Protein 6F9Q (pdb70)

B-factor: mean 19.31, std 7.28, range [10.48, 77.15]

Organism: Nepeta racemosa (NCBI:txid54731)

Secondary structure (DSSP, 8-state):
--TTTT-EEEEETTTSHHHHHHHHHHHHTT-SEEEEEES-HHHHHHHHHHH-TTTEEEEE--TT-HHHHHHHHHHHHHHHS---EEEE------SS---STT--HHHHHHHHIIIIIHHHHHHHHHHHHHHHHTS-EEEEEE--GGGSS--SS-HHHHHHHHHHHHHHHHHHHHHGGGTEEEEEEEE-----HHHHTTT--SHHHIIIIIGGGBS--SS---HHHHHHHHHHHHSGGGTT--S-EEEESS-BSS---/--TTTT-EEEEETTTSHHHHHHHHHHHHTT-SEEEEEES-HHHHHHHHHHH-TTTEEEEE--TT-HHHHHHHHHHHHHHHS---EEEE------SS---STT--HHHHHHHHIIIIIHHHHHHHHHHHHHHHHTS-EEEEEE--GGGSS--SS-HHHHHHHHHHHHHHHHHHHHHGGGTEEEEEEEE-----HHHHTTT--SHHHIIIIIGGGBS--SS---HHHHHHHHHHHHSGGGTT--S-EEEESS-BSS---/----TTTT-EEEEETTTSHHHHHHHHHHHHTT-SEEEEEES-HHHHHHHHHHH-TTTEEEEE--TT-HHHHHHHHHHHHHHHS---EEEE------SS---STT--HHHHHHHHIIIIIHHHHHHHHHHHHHHHHTS-EEEEEE--GGGSS--SS-HHHHHHHHHHHHHHHHHHHHHGGGTEEEEEEEE-----HHHHTTT--SHHHIIIIIGGGBS--SS---HHHHHHHHHHHHSGGGTT--S-EEEESS-BSSPPP-/--TTTT-EEEEETTTSHHHHHHHHHHHHTT-SEEEEEES-HHHHHHHHHHH-TTTEEEEE--TT-HHHHHHHHHHHHHHHS---EEEE------SS---STT--HHHHHHHHIIIIIHHHHHHHHHHHHHHHHTS-EEEEEE--GGGSS--SS-HHHHHHHHHHHHHHHHHHHHHGGGTEEEEEEEE-----HHHHTTT--SHHHIIIIIGGGBS--SS---HHHHHHHHHHHHSGGGTT--S-EEEESS-BSSPPP-

InterPro domains:
  IPR002347 Short-chain dehydrogenase/reductase SDR [PF13561] (23-260)
  IPR002347 Short-chain dehydrogenase/reductase SDR [PR00081] (16-33)
  IPR002347 Short-chain dehydrogenase/reductase SDR [PR00081] (89-100)
  IPR002347 Short-chain dehydrogenase/reductase SDR [PR00081] (139-155)
  IPR002347 Short-chain dehydrogenase/reductase SDR [PR00081] (165-184)
  IPR002347 Short-chain dehydrogenase/reductase SDR [PR00081] (186-203)
  IPR002347 Short-chain dehydrogenase/reductase SDR [PR00081] (224-244)
  IPR036291 NAD(P)-binding domain superfamily [SSF51735] (9-263)
  IPR057326 Ketoreductase domain [SM00822] (15-196)

Sequence (1032 aa):
KKKLEGKKVAIVTGGASGIGEATARLFVKYGARAVVIADIQSSELGRRSSVAEESIGKEERRCSSFVQQCDVADEEEQQVKSSMIEWTATTYGGLDVMFSNAGVLNSAAQTVVKKDLDLPLFDKVMRVNTRGAAVCVKQAARRKMVELGRGGSIICNAGSSAVRGAHGVTDYVMSKHAVIGLVRSASSMMQLGAHSIRVNSVSPMAVATPLTRRNQGISSTPDDVQKFLMPFISLKGVPPTAEEQVAEAAAFLGSDEAAFVTGHDLPVDGGVLCMPFKKKLEGKVAIVTGGASGIGEATARLFVKYGARRAVVIADIQSSEELGRRSSVAESSIGKERRCSFVQCDVADEEQVKSSMIEEWTATTYGGLDVMFSNAGVLNSSAAQTVVKDLDLPLFDKVMRRVNTRGAAVCVKQAARKMVELGRGGSIICNAGSSAVRGAHGVTDYVMSKHAVIGLVRSASSMMQLGAHSIRVNSVSPMAVATPLTRRNQGISSTPDDVQKKFLMPFISLKGVPPTAEEQVAEAAAFLGSDEAAFVTGHDLPVDGGVLCMPFMMKKKKLEGKVAIVTGGASGIGEATARLFVKKYGARAVVIADIQSSELGRRSVAESSIGKEERRCSFVQCDVADEEQVKSMIEWTATTYGGLDVMFSNAGVLNSAAQTVVKDLDLPLFDKVMRRVNTRGAAVCVKQAARKMVELGRGGSIICNAGSSAVRGAHGVTDYVMSKHAVIGLVRSASSMMQLGAHSIRVNSVVSPMAVATPLTRNQGISSTPDDVQKFLMPFISLKGVPPTAEQVAEAAAFLGSDDEAAFVTGHDLPVDGGVLCMPFLKKKLEGKKVAIVTGGASGIGEATARLFVKYGARRAVVIADIQSSELGRRSVAESIGKERCSFVQCDVADEEEQVKSSMIEWTATTYGGLDVMFSNAGVLNSAAQTVVKDLDLPLFDKKVMRRVNTRGAAVCVKQAARKMVELGRGGSIICNAGSSAVRGAHGVTDYVMSKHAVIGLVRSASSMMQLGAHSIRVNSVSPMAVATPLTRNQGISTPDDVQKFLMMPFISLKGVPPTAEQVAEAAAFLGSDEAAFVTGHDLPVDGGVLCMPFL

Nearest PDB structures (foldseek):
  6f9q-assembly1_B  TM=1.003E+00  e=5.902E-54  Nepeta racemosa
  7quj-assembly1_D  TM=9.931E-01  e=4.221E-42  Nepeta sibirica
  3ay6-assembly1_C  TM=9.241E-01  e=1.016E-21  Priestia megaterium
  8w0o-assembly1_G  TM=8.942E-01  e=2.083E-21  Bacillus subtilis
  3aus-assembly1_A  TM=8.914E-01  e=4.536E-21  Priestia megaterium

CATH classification: 3.40.50.720

Radius of gyration: 27.69 Å; Cα contacts (8 Å, |Δi|>4): 2899; chains: 4; bounding box: 65×61×74 Å

Foldseek 3Di:
DQFQAAAEEEQEVCLWFLNVLLLLVSVVSHHQAYEYEYQPQVSQQVSQVVSPVRHYYYAHAQLLDLVRLLVSVVCRCVVRVDYAEYELEDFAFALDQAAPVPHDVVVLVVRLSRLQSSLLSNLVSSLVRLLVSLPAHEYEYEAAPLLPAPDRTSRSNSVSSVNSLVVQLVSQVVRVVSLYAGEYEHEYQEAIPRCVSHPRHDLVSSVPFPVVQAQAPPDRDYSNLSSVVSSCRRGCVCSPDHSYYHYPYRHGNHGTD/DFFQAAAEEEQEVCLWFLNVLLQLVSVVSHYQAYEYEYQPVVSQQVSQVVSPVRHYYYAHAQLLDLVRLLVSLVCSCVVRPAYAEYELEDFAFALDFAAVVPHDVVVLVVRLSSLPSSLVSNLVSSLVRLLVVLPAHEYEYEAAPLLPAPDRTSRSNSVSSVNSLVVQLVSQVVRVVSLYAGEYEHEYQEAIPRCVSHPRHDLVSSVPFPCVQAQAPPDRDYSNLSSVVSSCRRGCVCSPPHSYYHYPYRHGNHGTD/DDALLLAAAEEEQEVCLWFLNVLLQLVNVVSHYQAYEYEYQPVVSQQVSQVVSPVRHYYYAHAQLLDLVRLLVSVVCSCVVRVAHAEYELEDFAFALDQAAVVPHDVVVLVVRLSRLPSSLVSNLVNSLVRLLVVLPAHEYEYEAAPLLPAPARTSRSNSVSSVNNLVVQLVSQVVRVVSLYAGEYEHEYQEAIPRCVSHPRHDLVSSVPFPVVQAQAPPDRDYSNLSSVVSSCRSGCVCSPDHSYYHYPYRHGNHYTHD/DQFQAAAEEEQEVCLWFLNVLLQLVSVVSHYQAYEYEYQPVVSQQVSCVVSPVRHYHYAHAQLLDLVRLLVSQVCSCVVRPAYAEYELEDFAFALDFAAVVPHDVVVLVVRLSRLPSSLLSNLVSSLVRLLVVLPAHEYEYEAAPLLPAPDRTSRSSSVSSVNNLVVQLVSQVVRVVSLYAGEYEHEYQEAIPRCVSHPRHDLVSSVPFPCVQAQAPPDRDYSNLSSVVSSCRRGCVCSPDHSYYHYPYRHGNHYTHD

Solvent-accessible surface area: 33499 Å² total; per-residue (Å²): 193,122,33,2,94,34,49,0,1,0,0,0,13,0,1,26,24,24,1,41,22,0,0,93,13,0,28,153,40,6,0,88,0,0,0,0,0,13,123,84,18,136,76,0,120,72,10,7,116,73,29,24,142,135,106,3,23,31,30,104,1,52,10,5,62,43,132,66,0,88,67,1,4,67,106,0,10,114,67,45,43,0,5,34,0,0,0,11,18,29,25,32,19,13,84,38,66,5,42,0,61,88,2,60,4,94,61,4,53,86,0,14,104,19,5,2,44,0,7,0,0,0,0,14,10,0,0,90,16,2,34,121,56,66,150,11,18,2,0,0,1,14,2,6,3,4,2,67,57,0,4,38,14,24,0,1,35,0,0,0,9,6,0,3,9,0,0,2,77,0,0,4,35,30,3,0,69,90,30,0,14,0,0,0,0,1,17,28,2,17,27,15,78,48,25,113,61,68,47,14,39,59,106,101,31,3,88,141,94,17,12,74,38,1,9,0,76,70,32,96,23,57,22,107,22,0,0,23,0,0,0,0,0,4,1,104,19,0,20,2,1,3,24,18,27,0,22,3,4,0,12,12,21,9,24,30,162,191,121,32,1,99,42,49,4,2,0,0,1,12,0,1,27,21,23,0,42,8,0,0,90,15,0,21,145,36,8,1,130,0,0,0,0,0,12,112,89,21,128,75,0,129,63,8,8,135,72,28,25,170,147,83,3,22,29,26,94,1,28,10,4,49,42,129,68,0,95,70,1,4,71,102,0,17,118,59,26,46,1,3,30,0,0,0,10,17,28,25,34,20,13,87,38,65,6,41,0,64,79,1,59,3,93,58,4,57,104,0,13,107,19,4,2,49,0,8,0,0,0,0,23,13,0,0,98,16,3,39,119,53,68,147,12,18,2,0,0,1,14,3,5,3,3,2,65,62,4,4,38,14,24,0,1,34,0,0,0,10,6,0,3,7,0,0,2,76,0,0,4,38,31,3,0,70,86,32,0,15,0,0,0,0,1,16,27,2,12,39,20,86,47,22,161,60,70,50,12,50,59,112,77,30,5,87,132,118,18,10,72,36,1,9,0,73,70,33,94,22,50,15,100,23,1,0,34,0,0,0,0,0,3,0,104,20,0,20,2,1,4,24,18,27,0,21,3,5,0,12,12,20,11,22,30,161,122,79,84,95,15,1,118,44,49,4,1,0,0,1,13,0,1,26,23,22,0,42,9,0,0,82,15,1,25,120,5,16,4,107,0,0,0,0,0,12,111,84,41,138,74,0,137,64,8,6,114,74,26,18,137,109,130,2,22,37,30,91,1,28,10,4,50,43,147,66,0,103,69,1,3,68,108,0,12,116,64,30,49,1,4,22,0,0,0,11,18,29,24,33,20,12,84,37,51,6,30,0,62,79,1,59,4,92,58,4,57,107,0,14,107,20,4,3,49,1,7,0,0,0,0,23,12,0,0,99,15,2,36,121,61,65,147,11,17,3,0,0,1,15,3,6,4,4,2,65,57,1,4,20,1,20,0,1,34,0,0,0,10,6,0,3,8,0,0,2,79,0,0,4,30,31,4,0,70,90,33,0,16,0,0,0,0,1,16,27,2,16,31,21,67,49,26,142,60,60,44,13,54,63,106,102,30,3,89,139,95,18,13,74,38,1,10,0,75,70,32,95,23,50,16,103,23,1,0,25,0,0,0,0,0,3,1,105,8,0,22,3,1,4,24,19,27,0,21,4,5,0,12,11,20,11,24,26,119,134,101,119,29,2,115,41,45,4,2,0,0,0,13,0,1,26,24,23,1,42,10,0,0,84,31,0,17,151,23,6,1,129,0,0,0,0,0,14,114,87,33,129,77,0,112,60,6,0,109,71,30,27,118,166,88,0,16,36,31,90,1,28,10,3,48,39,128,72,0,98,70,1,3,67,105,0,11,106,63,25,47,3,3,33,1,0,0,11,18,29,25,35,15,4,84,40,53,5,32,0,68,80,1,59,3,93,57,4,58,96,0,15,110,20,5,2,50,0,6,0,0,0,0,22,13,0,0,86,15,2,33,121,55,67,151,12,17,2,0,0,1,14,3,6,3,4,3,66,57,0,3,20,2,22,0,1,36,0,0,0,9,6,0,2,8,0,0,2,78,0,0,4,37,32,5,0,71,94,31,0,14,0,0,0,0,1,17,27,2,15,34,19,65,48,25,138,61,61,47,14,54,60,108,102,31,4,90,140,94,18,12,73,38,1,9,2,79,69,33,92,22,50,14,103,23,0,0,34,0,0,0,0,0,3,0,106,22,0,20,3,2,4,25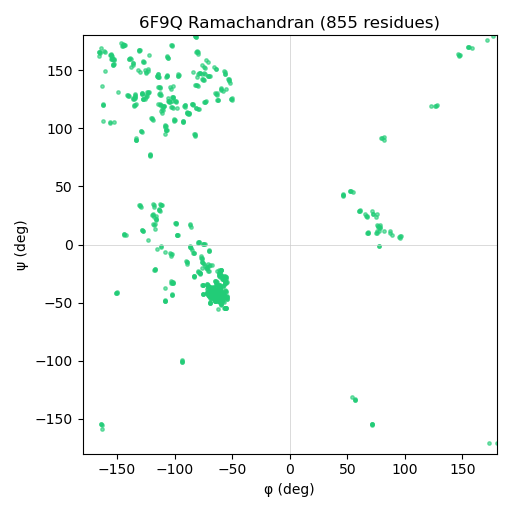,18,27,0,21,4,4,0,12,14,26,10,24,26,117,138

Structure (mmCIF, N/CA/C/O backbone):
data_6F9Q
#
_entry.id   6F9Q
#
_cell.length_a   63.921
_cell.length_b   107.750
_cell.length_c   69.361
_cell.angle_alpha   90.000
_cell.angle_beta   104.260
_cell.angle_gamma   90.000
#
_symmetry.space_group_name_H-M   'P 1 21 1'
#
loop_
_entity.id
_entity.type
_entity.pdbx_description
1 polymer '7S-cis-cis-nepetalactol cyclase'
2 non-polymer NICOTINAMIDE-ADENINE-DINUCLEOTIDE
3 non-polymer 'CHLORIDE ION'
4 water water
#
loop_
_atom_site.group_PDB
_atom_site.id
_atom_site.type_symbol
_atom_site.label_atom_id
_atom_site.label_alt_id
_atom_site.label_comp_id
_atom_site.label_asym_id
_atom_site.label_entity_id
_atom_site.label_seq_id
_atom_site.pdbx_PDB_ins_code
_atom_site.Cartn_x
_atom_site.Cartn_y
_atom_site.Cartn_z
_atom_site.occupancy
_atom_site.B_iso_or_equiv
_atom_site.auth_seq_id
_atom_site.auth_comp_id
_atom_site.auth_asym_id
_atom_site.auth_atom_id
_atom_site.pdbx_PDB_model_num
ATOM 1 N N . LYS A 1 11 ? 2.995 -21.564 15.035 1.00 41.30 9 LYS A N 1
ATOM 2 C CA . LYS A 1 11 ? 4.154 -20.894 14.376 1.00 37.86 9 LYS A CA 1
ATOM 3 C C . LYS A 1 11 ? 3.719 -19.800 13.439 1.00 33.38 9 LYS A C 1
ATOM 4 O O . LYS A 1 11 ? 2.931 -20.060 12.517 1.00 32.46 9 LYS A O 1
ATOM 8 N N . LYS A 1 12 ? 4.273 -18.602 13.609 1.00 31.17 10 LYS A N 1
ATOM 9 C CA . LYS A 1 12 ? 3.919 -17.449 12.779 1.00 27.96 10 LYS A CA 1
ATOM 10 C C . LYS A 1 12 ? 4.507 -17.579 11.389 1.00 25.32 10 LYS A C 1
ATOM 11 O O . LYS A 1 12 ? 5.550 -18.195 11.243 1.00 25.41 10 LYS A O 1
ATOM 17 N N . LYS A 1 13 ? 3.805 -17.066 10.385 1.00 23.45 11 LYS A N 1
ATOM 18 C CA . LYS A 1 13 ? 4.079 -17.527 9.015 1.00 22.46 11 LYS A CA 1
ATOM 19 C C . LYS A 1 13 ? 5.430 -17.063 8.459 1.00 21.63 11 LYS A C 1
ATOM 20 O O . LYS A 1 13 ? 5.885 -17.661 7.487 1.00 21.86 11 LYS A O 1
ATOM 26 N N . LEU A 1 14 ? 6.050 -16.020 9.051 1.00 21.34 12 LEU A N 1
ATOM 27 C CA . LEU A 1 14 ? 7.379 -15.572 8.597 1.00 21.10 12 LEU A CA 1
ATOM 28 C C . LEU A 1 14 ? 8.425 -15.747 9.710 1.00 22.16 12 LEU A C 1
ATOM 29 O O . LEU A 1 14 ? 9.471 -15.137 9.661 1.00 21.90 12 LEU A O 1
ATOM 34 N N . GLU A 1 15 ? 8.148 -16.624 10.654 1.00 23.91 13 GLU A N 1
ATOM 35 C CA . GLU A 1 15 ? 9.055 -16.837 11.782 1.00 26.41 13 GLU A CA 1
ATOM 36 C C . GLU A 1 15 ? 10.470 -17.088 11.312 1.00 27.01 13 GLU A C 1
ATOM 37 O O . GLU A 1 15 ? 10.715 -18.006 10.536 1.00 26.81 13 GLU A O 1
ATOM 43 N N . GLY A 1 16 ? 11.405 -16.283 11.820 1.00 14.53 14 GLY A N 1
ATOM 44 C CA . GLY A 1 16 ? 12.818 -16.463 11.535 1.00 15.58 14 GLY A CA 1
ATOM 45 C C . GLY A 1 16 ? 13.315 -16.006 10.179 1.00 15.90 14 GLY A C 1
ATOM 46 O O . GLY A 1 16 ? 14.485 -16.208 9.872 1.00 16.91 14 GLY A O 1
ATOM 47 N N A LYS A 1 17 ? 12.447 -15.445 9.352 0.50 15.41 15 LYS A N 1
ATOM 48 N N B LYS A 1 17 ? 12.447 -15.445 9.351 0.50 15.38 15 LYS A N 1
ATOM 49 C CA A LYS A 1 17 ? 12.824 -15.094 7.981 0.50 15.21 15 LYS A CA 1
ATOM 50 C CA B LYS A 1 17 ? 12.824 -15.096 7.981 0.50 15.15 15 LYS A CA 1
ATOM 51 C C A LYS A 1 17 ? 13.493 -13.719 7.940 0.50 14.63 15 LYS A C 1
ATOM 52 C C B LYS A 1 17 ? 13.493 -13.720 7.940 0.50 14.60 15 LYS A C 1
ATOM 53 O O A LYS A 1 17 ? 13.198 -12.829 8.756 0.50 14.56 15 LYS A O 1
ATOM 54 O O B LYS A 1 17 ? 13.198 -12.829 8.756 0.50 14.53 15 LYS A O 1
ATOM 65 N N . VAL A 1 18 ? 14.372 -13.563 6.957 1.00 14.16 16 VAL A N 1
ATOM 66 C CA . VAL A 1 18 ? 15.019 -12.273 6.667 1.00 13.60 16 VAL A CA 1
ATOM 67 C C . VAL A 1 18 ? 14.362 -11.720 5.411 1.00 12.81 16 VAL A C 1
ATOM 68 O O . VAL A 1 18 ? 14.328 -12.415 4.381 1.00 12.80 16 VAL A O 1
ATOM 72 N N . ALA A 1 19 ? 13.864 -10.494 5.491 1.00 12.57 17 ALA A N 1
ATOM 73 C CA . ALA A 1 19 ? 13.218 -9.840 4.339 1.00 12.36 17 ALA A CA 1
ATOM 74 C C . ALA A 1 19 ? 13.827 -8.497 4.010 1.00 12.52 17 ALA A C 1
ATOM 75 O O . ALA A 1 19 ? 14.317 -7.803 4.911 1.00 13.67 17 ALA A O 1
ATOM 77 N N . ILE A 1 20 ? 13.787 -8.126 2.736 1.00 12.20 18 ILE A N 1
ATOM 78 C CA . ILE A 1 20 ? 14.036 -6.752 2.298 1.00 12.09 18 ILE A CA 1
ATOM 79 C C . ILE A 1 20 ? 12.728 -6.211 1.730 1.00 12.04 18 ILE A C 1
ATOM 80 O O . ILE A 1 20 ? 12.047 -6.886 0.948 1.00 12.40 18 ILE A O 1
ATOM 85 N N . VAL A 1 21 ? 12.389 -4.979 2.099 1.00 12.01 19 VAL A N 1
ATOM 86 C CA . VAL A 1 21 ? 11.275 -4.258 1.500 1.00 11.84 19 VAL A CA 1
ATOM 87 C C . VAL A 1 21 ? 11.815 -2.994 0.870 1.00 11.95 19 VAL A C 1
ATOM 88 O O . VAL A 1 21 ? 12.184 -2.053 1.594 1.00 12.45 19 VAL A O 1
ATOM 92 N N . THR A 1 22 ? 11.851 -2.945 -0.454 1.00 12.03 20 THR A N 1
ATOM 93 C CA . THR A 1 22 ? 12.223 -1.698 -1.111 1.00 12.09 20 THR A CA 1
ATOM 94 C C . THR A 1 22 ? 11.019 -0.770 -1.086 1.00 12.14 20 THR A C 1
ATOM 95 O O . THR A 1 22 ? 9.880 -1.200 -1.089 1.00 12.63 20 THR A O 1
ATOM 99 N N . GLY A 1 23 ? 11.270 0.529 -0.995 1.00 12.02 21 GLY A N 1
ATOM 100 C CA . GLY A 1 23 ? 10.194 1.488 -0.823 1.00 12.64 21 GLY A CA 1
ATOM 101 C C . GLY A 1 23 ? 9.494 1.349 0.532 1.00 12.74 21 GLY A C 1
ATOM 102 O O . GLY A 1 23 ? 8.347 1.767 0.690 1.00 13.54 21 GLY A O 1
ATOM 103 N N . GLY A 1 24 ? 10.196 0.789 1.522 1.00 12.51 22 GLY A N 1
ATOM 104 C CA . GLY A 1 24 ? 9.603 0.542 2.828 1.00 12.93 22 GLY A CA 1
ATOM 105 C C . GLY A 1 24 ? 9.474 1.716 3.772 1.00 13.54 22 GLY A C 1
ATOM 106 O O . GLY A 1 24 ? 9.005 1.539 4.904 1.00 13.74 22 GLY A O 1
ATOM 107 N N . ALA A 1 25 ? 9.869 2.918 3.353 1.00 13.70 23 ALA A N 1
ATOM 108 C CA . ALA A 1 25 ? 9.768 4.093 4.230 1.00 14.61 23 ALA A CA 1
ATOM 109 C C . ALA A 1 25 ? 8.353 4.660 4.372 1.00 14.99 23 ALA A C 1
ATOM 110 O O . ALA A 1 25 ? 8.131 5.510 5.234 1.00 15.85 23 ALA A O 1
ATOM 112 N N . SER A 1 26 ? 7.428 4.207 3.516 1.00 14.44 24 SER A N 1
ATOM 113 C CA . SER A 1 26 ? 6.105 4.833 3.439 1.00 15.21 24 SER A CA 1
ATOM 114 C C . SER A 1 26 ? 5.079 3.822 2.929 1.00 14.54 24 SER A C 1
ATOM 115 O O . SER A 1 26 ? 5.447 2.779 2.358 1.00 13.60 24 SER A O 1
ATOM 118 N N . GLY A 1 27 ? 3.802 4.128 3.148 1.00 15.08 25 GLY A N 1
ATOM 119 C CA . GLY A 1 27 ? 2.709 3.463 2.429 1.00 14.84 25 GLY A CA 1
ATOM 120 C C . GLY A 1 27 ? 2.677 1.961 2.561 1.00 14.28 25 GLY A C 1
ATOM 121 O O . GLY A 1 27 ? 2.785 1.407 3.666 1.00 14.22 25 GLY A O 1
ATOM 122 N N . ILE A 1 28 ? 2.502 1.289 1.422 1.00 13.81 26 ILE A N 1
ATOM 123 C CA . ILE A 1 28 ? 2.349 -0.162 1.442 1.00 13.44 26 ILE A CA 1
ATOM 124 C C . ILE A 1 28 ? 3.628 -0.849 1.906 1.00 12.75 26 ILE A C 1
ATOM 125 O O . ILE A 1 28 ? 3.563 -1.833 2.650 1.00 12.99 26 ILE A O 1
ATOM 130 N N . GLY A 1 29 ? 4.787 -0.336 1.497 1.00 12.87 27 GLY A N 1
ATOM 131 C CA . GLY A 1 29 ? 6.054 -0.921 1.935 1.00 12.33 27 GLY A CA 1
ATOM 132 C C . GLY A 1 29 ? 6.238 -0.847 3.438 1.00 12.60 27 GLY A C 1
ATOM 133 O O . GLY A 1 29 ? 6.645 -1.847 4.070 1.00 12.24 27 GLY A O 1
ATOM 134 N N . GLU A 1 30 ? 5.928 0.308 4.033 1.00 13.06 28 GLU A N 1
ATOM 135 C CA . GLU A 1 30 ? 5.995 0.446 5.491 1.00 13.86 28 GLU A CA 1
ATOM 136 C C . GLU A 1 30 ? 5.050 -0.534 6.152 1.00 13.73 28 GLU A C 1
ATOM 137 O O . GLU A 1 30 ? 5.415 -1.234 7.110 1.00 13.85 28 GLU A O 1
ATOM 143 N N . ALA A 1 31 ? 3.815 -0.600 5.670 1.00 13.75 29 ALA A N 1
ATOM 144 C CA . ALA A 1 31 ? 2.844 -1.527 6.266 1.00 13.98 29 ALA A CA 1
ATOM 145 C C . ALA A 1 31 ? 3.299 -2.968 6.173 1.00 13.51 29 ALA A C 1
ATOM 146 O O . ALA A 1 31 ? 3.061 -3.771 7.085 1.00 13.57 29 ALA A O 1
ATOM 148 N N . THR A 1 32 ? 3.939 -3.300 5.071 1.00 13.07 30 THR A N 1
ATOM 149 C CA . THR A 1 32 ? 4.439 -4.648 4.856 1.00 12.62 30 THR A CA 1
ATOM 150 C C . THR A 1 32 ? 5.626 -4.966 5.775 1.00 12.69 30 THR A C 1
ATOM 151 O O . THR A 1 32 ? 5.662 -6.033 6.382 1.00 13.61 30 THR A O 1
ATOM 155 N N . ALA A 1 33 ? 6.574 -4.035 5.900 1.00 12.33 31 ALA A N 1
ATOM 156 C CA . ALA A 1 33 ? 7.670 -4.218 6.858 1.00 12.66 31 ALA A CA 1
ATOM 157 C C . ALA A 1 33 ? 7.128 -4.454 8.270 1.00 13.28 31 ALA A C 1
ATOM 158 O O . ALA A 1 33 ? 7.559 -5.370 8.964 1.00 13.60 31 ALA A O 1
ATOM 160 N N . ARG A 1 34 ? 6.147 -3.647 8.673 1.00 13.71 32 ARG A N 1
ATOM 161 C CA . ARG A 1 34 ? 5.549 -3.801 9.992 1.00 14.59 32 ARG A CA 1
ATOM 162 C C . ARG A 1 34 ? 4.875 -5.155 10.160 1.00 14.61 32 ARG A C 1
ATOM 163 O O . ARG A 1 34 ? 5.027 -5.821 11.183 1.00 14.95 32 ARG A O 1
ATOM 171 N N . LEU A 1 35 ? 4.111 -5.570 9.148 1.00 14.02 33 LEU A N 1
ATOM 172 C CA . LEU A 1 35 ? 3.394 -6.848 9.241 1.00 14.71 33 LEU A CA 1
ATOM 173 C C . LEU A 1 35 ? 4.340 -8.033 9.228 1.00 14.26 33 LEU A C 1
ATOM 174 O O . LEU A 1 35 ? 4.116 -9.012 9.928 1.00 14.60 33 LEU A O 1
ATOM 179 N N . PHE A 1 36 ? 5.409 -7.944 8.451 1.00 13.90 34 PHE A N 1
ATOM 180 C CA . PHE A 1 36 ? 6.417 -9.018 8.398 1.00 13.85 34 PHE A CA 1
ATOM 181 C C . PHE A 1 36 ? 7.008 -9.237 9.790 1.00 13.94 34 PHE A C 1
ATOM 182 O O . PHE A 1 36 ? 7.122 -10.378 10.214 1.00 13.94 34 PHE A O 1
ATOM 190 N N . VAL A 1 37 ? 7.314 -8.153 10.502 1.00 14.06 35 VAL A N 1
ATOM 191 C CA . VAL A 1 37 ? 7.801 -8.273 11.885 1.00 15.07 35 VAL A CA 1
ATOM 192 C C . VAL A 1 37 ? 6.734 -8.873 12.803 1.00 15.69 35 VAL A C 1
ATOM 193 O O . VAL A 1 37 ? 7.031 -9.737 13.623 1.00 16.09 35 VAL A O 1
ATOM 197 N N . LYS A 1 38 ? 5.487 -8.426 12.670 1.00 16.22 36 LYS A N 1
ATOM 198 C CA . LYS A 1 38 ? 4.388 -9.014 13.451 1.00 17.34 36 LYS A CA 1
ATOM 199 C C . LYS A 1 38 ? 4.250 -10.522 13.215 1.00 16.75 36 LYS A C 1
ATOM 200 O O . LYS A 1 38 ? 3.914 -11.274 14.137 1.00 17.10 36 LYS A O 1
ATOM 206 N N . TYR A 1 39 ? 4.505 -10.944 11.976 1.00 15.41 37 TYR A N 1
ATOM 207 C CA . TYR A 1 39 ? 4.453 -12.356 11.608 1.00 15.86 37 TYR A CA 1
ATOM 208 C C . TYR A 1 39 ? 5.764 -13.114 11.846 1.00 15.70 37 TYR A C 1
ATOM 209 O O . TYR A 1 39 ? 5.936 -14.234 11.339 1.00 16.37 37 TYR A O 1
ATOM 218 N N . GLY A 1 40 ? 6.657 -12.542 12.638 1.00 15.50 38 GLY A N 1
ATOM 219 C CA . GLY A 1 40 ? 7.799 -13.240 13.146 1.00 15.79 38 GLY A CA 1
ATOM 220 C C . GLY A 1 40 ? 9.105 -13.099 12.409 1.00 15.10 38 GLY A C 1
ATOM 221 O O . GLY A 1 40 ? 10.076 -13.759 12.766 1.00 14.98 38 GLY A O 1
ATOM 222 N N . ALA A 1 41 ? 9.164 -12.253 11.397 1.00 14.65 39 ALA A N 1
ATOM 223 C CA . ALA A 1 41 ? 10.430 -12.073 10.646 1.00 14.12 39 ALA A CA 1
ATOM 224 C C . ALA A 1 41 ? 11.562 -11.687 11.597 1.00 14.69 39 ALA A C 1
ATOM 225 O O . ALA A 1 41 ? 11.360 -10.849 12.453 1.00 15.38 39 ALA A O 1
ATOM 227 N N . ARG A 1 42 ? 12.725 -12.359 11.439 1.00 14.70 40 ARG A N 1
ATOM 228 C CA . ARG A 1 42 ? 13.825 -12.002 12.331 1.00 15.57 40 ARG A CA 1
ATOM 229 C C . ARG A 1 42 ? 14.522 -10.711 12.000 1.00 15.52 40 ARG A C 1
ATOM 230 O O . ARG A 1 42 ? 15.114 -10.090 12.886 1.00 16.46 40 ARG A O 1
ATOM 238 N N . ALA A 1 43 ? 14.386 -10.252 10.770 1.00 14.67 41 ALA A N 1
ATOM 239 C CA . ALA A 1 43 ? 15.011 -8.957 10.370 1.00 15.07 41 ALA A CA 1
ATOM 240 C C . ALA A 1 43 ? 14.314 -8.539 9.077 1.00 14.86 41 ALA A C 1
ATOM 241 O O . ALA A 1 43 ? 14.072 -9.352 8.182 1.00 14.21 41 ALA A O 1
ATOM 243 N N . VAL A 1 44 ? 13.977 -7.264 9.016 1.00 14.57 42 VAL A N 1
ATOM 244 C CA . VAL A 1 44 ? 13.458 -6.645 7.817 1.00 14.14 42 VAL A CA 1
ATOM 245 C C . VAL A 1 44 ? 14.327 -5.446 7.518 1.00 14.47 42 VAL A C 1
ATOM 246 O O . VAL A 1 44 ? 14.552 -4.612 8.392 1.00 14.37 42 VAL A O 1
ATOM 250 N N . VAL A 1 45 ? 14.854 -5.414 6.305 1.00 13.54 43 VAL A N 1
ATOM 251 C CA . VAL A 1 45 ? 15.662 -4.279 5.877 1.00 14.47 43 VAL A CA 1
ATOM 252 C C . VAL A 1 45 ? 14.793 -3.422 4.972 1.00 13.92 43 VAL A C 1
ATOM 253 O O . VAL A 1 45 ? 14.273 -3.895 3.952 1.00 14.28 43 VAL A O 1
ATOM 257 N N . ILE A 1 46 ? 14.651 -2.160 5.345 1.00 14.19 44 ILE A N 1
ATOM 258 C CA . ILE A 1 46 ? 13.946 -1.153 4.523 1.00 14.22 44 ILE A CA 1
ATOM 259 C C . ILE A 1 46 ? 14.991 -0.499 3.621 1.00 14.14 44 ILE A C 1
ATOM 260 O O . ILE A 1 46 ? 15.942 0.079 4.097 1.00 14.01 44 ILE A O 1
ATOM 265 N N . ALA A 1 47 ? 14.800 -0.606 2.322 1.00 12.96 45 ALA A N 1
ATOM 266 C CA . ALA A 1 47 ? 15.677 -0.011 1.308 1.00 13.51 45 ALA A CA 1
ATOM 267 C C . ALA A 1 47 ? 14.912 1.108 0.627 1.00 13.52 45 ALA A C 1
ATOM 268 O O . ALA A 1 47 ? 13.907 0.839 -0.021 1.00 14.09 45 ALA A O 1
ATOM 270 N N . ASP A 1 48 ? 15.364 2.347 0.737 1.00 13.19 46 ASP A N 1
ATOM 271 C CA . ASP A 1 48 ? 14.580 3.489 0.209 1.00 13.03 46 ASP A CA 1
ATOM 272 C C . ASP A 1 48 ? 15.507 4.649 -0.073 1.00 13.36 46 ASP A C 1
ATOM 273 O O . ASP A 1 48 ? 16.642 4.685 0.444 1.00 14.13 46 ASP A O 1
ATOM 278 N N . ILE A 1 49 ? 15.017 5.595 -0.867 1.00 13.44 47 ILE A N 1
ATOM 279 C CA . ILE A 1 49 ? 15.727 6.870 -1.059 1.00 13.98 47 ILE A CA 1
ATOM 280 C C . ILE A 1 49 ? 15.325 7.931 -0.059 1.00 14.78 47 ILE A C 1
ATOM 281 O O . ILE A 1 49 ? 16.030 8.912 0.094 1.00 15.50 47 ILE A O 1
ATOM 286 N N . GLN A 1 50 ? 14.227 7.728 0.670 1.00 15.09 48 GLN A N 1
ATOM 287 C CA . GLN A 1 50 ? 13.841 8.626 1.779 1.00 16.32 48 GLN A CA 1
ATOM 288 C C . GLN A 1 50 ? 14.576 8.165 3.048 1.00 16.80 48 GLN A C 1
ATOM 289 O O . GLN A 1 50 ? 14.070 7.361 3.808 1.00 16.31 48 GLN A O 1
ATOM 295 N N A SER A 1 51 ? 15.770 8.691 3.269 0.50 17.93 49 SER A N 1
ATOM 296 N N B SER A 1 51 ? 15.772 8.689 3.268 0.50 17.74 49 SER A N 1
ATOM 297 C CA A SER A 1 51 ? 16.669 8.239 4.294 0.50 18.86 49 SER A CA 1
ATOM 298 C CA B SER A 1 51 ? 16.666 8.231 4.300 0.50 18.52 49 SER A CA 1
ATOM 299 C C A SER A 1 51 ? 16.224 8.671 5.673 0.50 19.79 49 SER A C 1
ATOM 300 C C B SER A 1 51 ? 16.223 8.669 5.674 0.50 19.60 49 SER A C 1
ATOM 301 O O A SER A 1 51 ? 16.183 7.880 6.591 0.50 19.50 49 SER A O 1
ATOM 302 O O B SER A 1 51 ? 16.183 7.880 6.592 0.50 19.32 49 SER A O 1
ATOM 307 N N . GLU A 1 52 ? 15.889 9.939 5.833 1.00 20.73 50 GLU A N 1
ATOM 308 C CA . GLU A 1 52 ? 15.450 10.462 7.131 1.00 22.10 50 GLU A CA 1
ATOM 309 C C . GLU A 1 52 ? 14.180 9.718 7.581 1.00 21.59 50 GLU A C 1
ATOM 310 O O . GLU A 1 52 ? 14.077 9.196 8.751 1.00 22.00 50 GLU A O 1
ATOM 316 N N . LEU A 1 53 ? 13.225 9.605 6.654 1.00 20.47 51 LEU A N 1
ATOM 317 C CA . LEU A 1 53 ? 11.988 8.932 6.939 1.00 20.37 51 LEU A CA 1
ATOM 318 C C . LEU A 1 53 ? 12.205 7.442 7.192 1.00 19.91 51 LEU A C 1
ATOM 319 O O . LEU A 1 53 ? 11.652 6.895 8.127 1.00 20.70 51 LEU A O 1
ATOM 324 N N . GLY A 1 54 ? 12.987 6.776 6.355 1.00 18.65 52 GLY A N 1
ATOM 325 C CA . GLY A 1 54 ? 13.277 5.353 6.509 1.00 18.09 52 GLY A CA 1
ATOM 326 C C . GLY A 1 54 ? 13.932 5.034 7.833 1.00 18.67 52 GLY A C 1
ATOM 327 O O . GLY A 1 54 ? 13.547 4.035 8.439 1.00 17.95 52 GLY A O 1
ATOM 328 N N A ARG A 1 55 ? 14.888 5.841 8.280 0.50 19.67 53 ARG A N 1
ATOM 329 N N B ARG A 1 55 ? 14.887 5.841 8.283 0.50 19.63 53 ARG A N 1
ATOM 330 C CA A ARG A 1 55 ? 15.506 5.619 9.587 0.50 21.29 53 ARG A CA 1
ATOM 331 C CA B ARG A 1 55 ? 15.494 5.617 9.602 0.50 21.21 53 ARG A CA 1
ATOM 332 C C A ARG A 1 55 ? 14.486 5.729 10.704 0.50 22.06 53 ARG A C 1
ATOM 333 C C B ARG A 1 55 ? 14.479 5.728 10.707 0.50 22.27 53 ARG A C 1
ATOM 334 O O A ARG A 1 55 ? 14.477 4.920 11.652 0.50 21.97 53 ARG A O 1
ATOM 335 O O B ARG A 1 55 ? 14.474 4.921 11.655 0.50 22.19 53 ARG A O 1
ATOM 350 N N A SER A 1 56 ? 13.607 6.716 10.588 0.50 22.13 54 SER A N 1
ATOM 351 N N B SER A 1 56 ? 13.603 6.718 10.589 0.50 22.69 54 SER A N 1
ATOM 352 C CA A SER A 1 56 ? 12.602 6.912 11.613 0.50 23.01 54 SER A CA 1
ATOM 353 C CA B SER A 1 56 ? 12.592 6.921 11.614 0.50 23.84 54 SER A CA 1
ATOM 354 C C A SER A 1 56 ? 11.589 5.731 11.667 0.50 22.51 54 SER A C 1
ATOM 355 C C B SER A 1 56 ? 11.589 5.731 11.668 0.50 22.98 54 SER A C 1
ATOM 356 O O A SER A 1 56 ? 11.184 5.272 12.754 0.50 23.25 54 SER A O 1
ATOM 357 O O B SER A 1 56 ? 11.185 5.271 12.754 0.50 23.69 54 SER A O 1
ATOM 362 N N . VAL A 1 57 ? 11.212 5.215 10.508 1.00 21.50 55 VAL A N 1
ATOM 363 C CA . VAL A 1 57 ? 10.343 4.054 10.441 1.00 20.62 55 VAL A CA 1
ATOM 364 C C . VAL A 1 57 ? 11.020 2.823 11.034 1.00 20.20 55 VAL A C 1
ATOM 365 O O . VAL A 1 57 ? 10.416 2.095 11.814 1.00 20.06 55 VAL A O 1
ATOM 369 N N . ALA A 1 58 ? 12.280 2.585 10.688 1.00 19.28 56 ALA A N 1
ATOM 370 C CA . ALA A 1 58 ? 13.007 1.430 11.252 1.00 18.95 56 ALA A CA 1
ATOM 371 C C . ALA A 1 58 ? 13.087 1.521 12.774 1.00 20.29 56 ALA A C 1
ATOM 372 O O . ALA A 1 58 ? 12.888 0.511 13.463 1.00 20.25 56 ALA A O 1
ATOM 374 N N A GLU A 1 59 ? 13.348 2.715 13.302 0.50 21.50 57 GLU A N 1
ATOM 375 N N B GLU A 1 59 ? 13.346 2.714 13.305 0.50 21.75 57 GLU A N 1
ATOM 376 C CA A GLU A 1 59 ? 13.378 2.927 14.732 0.50 23.15 57 GLU A CA 1
ATOM 377 C CA B GLU A 1 59 ? 13.376 2.907 14.745 0.50 23.57 57 GLU A CA 1
ATOM 378 C C A GLU A 1 59 ? 12.023 2.635 15.382 0.50 23.64 57 GLU A C 1
ATOM 379 C C B GLU A 1 59 ? 12.022 2.634 15.385 0.50 23.90 57 GLU A C 1
ATOM 380 O O A GLU A 1 59 ? 11.960 2.050 16.463 0.50 24.10 57 GLU A O 1
ATOM 381 O O B GLU A 1 59 ? 11.958 2.050 16.464 0.50 24.33 57 GLU A O 1
ATOM 392 N N . SER A 1 60 ? 10.950 3.046 14.726 1.00 23.64 58 SER A N 1
ATOM 393 C CA . SER A 1 60 ? 9.581 2.818 15.218 1.00 24.63 58 SER A CA 1
ATOM 394 C C . SER A 1 60 ? 9.205 1.329 15.248 1.00 23.85 58 SER A C 1
ATOM 395 O O . SER A 1 60 ? 8.557 0.871 16.223 1.00 24.65 58 SER A O 1
ATOM 398 N N . ILE A 1 61 ? 9.634 0.575 14.241 1.00 22.29 59 ILE A N 1
ATOM 399 C CA . ILE A 1 61 ? 9.389 -0.864 14.186 1.00 22.69 59 ILE A CA 1
ATOM 400 C C . ILE A 1 61 ? 10.237 -1.565 15.246 1.00 23.20 59 ILE A C 1
ATOM 401 O O . ILE A 1 61 ? 9.766 -2.522 15.901 1.00 24.48 59 ILE A O 1
ATOM 406 N N . GLY A 1 62 ? 11.464 -1.086 15.436 1.00 22.88 60 GLY A N 1
ATOM 407 C CA . GLY A 1 62 ? 12.355 -1.618 16.477 1.00 23.74 60 GLY A CA 1
ATOM 408 C C . GLY A 1 62 ? 13.670 -1.967 15.845 1.00 23.34 60 GLY A C 1
ATOM 409 O O . GLY A 1 62 ? 13.705 -2.845 14.975 1.00 21.45 60 GLY A O 1
ATOM 410 N N . LYS A 1 63 ? 14.753 -1.347 16.307 1.00 25.22 61 LYS A N 1
ATOM 411 C CA . LYS A 1 63 ? 16.075 -1.574 15.712 1.00 26.42 61 LYS A CA 1
ATOM 412 C C . LYS A 1 63 ? 16.596 -3.010 15.825 1.00 26.02 61 LYS A C 1
ATOM 413 O O . LYS A 1 63 ? 17.452 -3.408 15.049 1.00 26.33 61 LYS A O 1
ATOM 419 N N A GLU A 1 64 ? 16.076 -3.781 16.783 0.50 26.29 62 GLU A N 1
ATOM 420 N N B GLU A 1 64 ? 16.076 -3.780 16.784 0.50 26.26 62 GLU A N 1
ATOM 421 C CA A GLU A 1 64 ? 16.469 -5.181 16.919 0.50 26.37 62 GLU A CA 1
ATOM 422 C CA B GLU A 1 64 ? 16.441 -5.189 16.923 0.50 26.30 62 GLU A CA 1
ATOM 423 C C A GLU A 1 64 ? 15.897 -6.048 15.801 0.50 24.39 62 GLU A C 1
ATOM 424 C C B GLU A 1 64 ? 15.903 -6.048 15.790 0.50 24.15 62 GLU A C 1
ATOM 425 O O A GLU A 1 64 ? 16.413 -7.131 15.549 0.50 25.14 62 GLU A O 1
ATOM 426 O O B GLU A 1 64 ? 16.428 -7.131 15.531 0.50 24.87 62 GLU A O 1
ATOM 437 N N A ARG A 1 65 ? 14.831 -5.583 15.148 0.50 22.85 63 ARG A N 1
ATOM 438 N N B ARG A 1 65 ? 14.831 -5.585 15.145 0.50 22.41 63 ARG A N 1
ATOM 439 C CA A ARG A 1 65 ? 14.216 -6.343 14.052 0.50 21.34 63 ARG A CA 1
ATOM 440 C CA B ARG A 1 65 ? 14.207 -6.344 14.055 0.50 20.75 63 ARG A CA 1
ATOM 441 C C A ARG A 1 65 ? 14.253 -5.645 12.701 0.50 19.59 63 ARG A C 1
ATOM 442 C C B ARG A 1 65 ? 14.254 -5.645 12.701 0.50 19.26 63 ARG A C 1
ATOM 443 O O A ARG A 1 65 ? 13.905 -6.269 11.733 0.50 18.51 63 ARG A O 1
ATOM 444 O O B ARG A 1 65 ? 13.908 -6.270 11.733 0.50 18.21 63 ARG A O 1
ATOM 459 N N . CYS A 1 66 ? 14.636 -4.366 12.636 1.00 18.98 64 CYS A N 1
ATOM 460 C CA . CYS A 1 66 ? 14.482 -3.601 11.403 1.00 18.02 64 CYS A CA 1
ATOM 461 C C . CYS A 1 66 ? 15.634 -2.615 11.236 1.00 17.99 64 CYS A C 1
ATOM 462 O O . CYS A 1 66 ? 16.017 -1.949 12.178 1.00 18.90 64 CYS A O 1
ATOM 465 N N A SER A 1 67 ? 16.187 -2.575 10.031 0.50 17.11 65 SER A N 1
ATOM 466 N N B SER A 1 67 ? 16.194 -2.576 10.034 0.50 17.24 65 SER A N 1
ATOM 467 C CA A SER A 1 67 ? 17.314 -1.713 9.699 0.50 17.37 65 SER A CA 1
ATOM 468 C CA B SER A 1 67 ? 17.312 -1.683 9.718 0.50 17.57 65 SER A CA 1
ATOM 469 C C A SER A 1 67 ? 16.969 -0.962 8.424 0.50 16.42 65 SER A C 1
ATOM 470 C C B SER A 1 67 ? 16.971 -0.960 8.425 0.50 16.54 65 SER A C 1
ATOM 471 O O A SER A 1 67 ? 16.220 -1.465 7.586 0.50 16.55 65 SER A O 1
ATOM 472 O O B SER A 1 67 ? 16.222 -1.466 7.586 0.50 16.66 65 SER A O 1
ATOM 477 N N . PHE A 1 68 ? 17.509 0.236 8.283 1.00 16.72 66 PHE A N 1
ATOM 478 C CA . PHE A 1 68 ? 17.339 1.022 7.083 1.00 15.67 66 PHE A CA 1
ATOM 479 C C . PHE A 1 68 ? 18.630 1.042 6.293 1.00 15.47 66 PHE A C 1
ATOM 480 O O . PHE A 1 68 ? 19.697 1.260 6.887 1.00 16.77 66 PHE A O 1
ATOM 488 N N . VAL A 1 69 ? 18.552 0.877 4.976 1.00 15.07 67 VAL A N 1
ATOM 489 C CA . VAL A 1 69 ? 19.685 1.094 4.068 1.00 15.69 67 VAL A CA 1
ATOM 490 C C . VAL A 1 69 ? 19.275 2.045 2.941 1.00 15.51 67 VAL A C 1
ATOM 491 O O . VAL A 1 69 ? 18.290 1.802 2.254 1.00 14.86 67 VAL A O 1
ATOM 495 N N A GLN A 1 70 ? 20.030 3.125 2.769 0.50 16.69 68 GLN A N 1
ATOM 496 N N B GLN A 1 70 ? 20.029 3.124 2.769 0.50 16.79 68 GLN A N 1
ATOM 497 C CA A GLN A 1 70 ? 19.813 4.053 1.665 0.50 17.50 68 GLN A CA 1
ATOM 498 C CA B GLN A 1 70 ? 19.812 4.049 1.663 0.50 17.68 68 GLN A CA 1
ATOM 499 C C A GLN A 1 70 ? 20.072 3.336 0.358 0.50 16.92 68 GLN A C 1
ATOM 500 C C B GLN A 1 70 ? 20.072 3.335 0.358 0.50 17.02 68 GLN A C 1
ATOM 501 O O A GLN A 1 70 ? 21.139 2.744 0.177 0.50 17.48 68 GLN A O 1
ATOM 502 O O B GLN A 1 70 ? 21.139 2.743 0.177 0.50 17.58 68 GLN A O 1
ATOM 513 N N . CYS A 1 71 ? 19.103 3.362 -0.550 1.00 16.23 69 CYS A N 1
ATOM 514 C CA . CYS A 1 71 ? 19.232 2.595 -1.789 1.00 15.86 69 CYS A CA 1
ATOM 515 C C . CYS A 1 71 ? 18.283 3.088 -2.864 1.00 15.40 69 CYS A 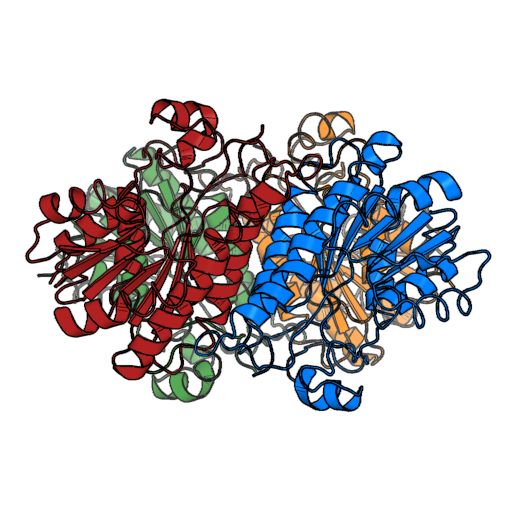C 1
ATOM 516 O O . CYS A 1 71 ? 17.087 3.108 -2.641 1.00 15.32 69 CYS A O 1
ATOM 519 N N . ASP A 1 72 ? 18.841 3.492 -4.010 1.00 14.94 70 ASP A N 1
ATOM 520 C CA . ASP A 1 72 ? 18.079 3.758 -5.240 1.00 14.66 70 ASP A CA 1
ATOM 521 C C . ASP A 1 72 ? 17.970 2.417 -5.974 1.00 13.91 70 ASP A C 1
ATOM 522 O O . ASP A 1 72 ? 18.965 1.868 -6.431 1.00 13.87 70 ASP A O 1
ATOM 527 N N . VAL A 1 73 ? 16.758 1.896 -6.074 1.00 13.41 71 VAL A N 1
ATOM 528 C CA . VAL A 1 73 ? 16.533 0.557 -6.652 1.00 13.54 71 VAL A CA 1
ATOM 529 C C . VAL A 1 73 ? 16.973 0.411 -8.106 1.00 14.00 71 VAL A C 1
ATOM 530 O O . VAL A 1 73 ? 17.225 -0.712 -8.546 1.00 14.19 71 VAL A O 1
ATOM 534 N N . ALA A 1 74 ? 17.081 1.508 -8.837 1.00 14.47 72 ALA A N 1
ATOM 535 C CA . ALA A 1 74 ? 17.517 1.452 -10.237 1.00 15.48 72 ALA A CA 1
ATOM 536 C C . ALA A 1 74 ? 19.026 1.454 -10.393 1.00 16.14 72 ALA A C 1
ATOM 537 O O . ALA A 1 74 ? 19.511 1.321 -11.518 1.00 17.25 72 ALA A O 1
ATOM 539 N N . ASP A 1 75 ? 19.771 1.610 -9.290 1.00 16.51 73 ASP A N 1
ATOM 540 C CA . ASP A 1 75 ? 21.235 1.667 -9.292 1.00 17.17 73 ASP A CA 1
ATOM 541 C C . ASP A 1 75 ? 21.739 0.301 -8.858 1.00 16.51 73 ASP A C 1
ATOM 542 O O . ASP A 1 75 ? 21.633 -0.076 -7.679 1.00 15.83 73 ASP A O 1
ATOM 547 N N . GLU A 1 76 ? 22.259 -0.462 -9.815 1.00 16.61 74 GLU A N 1
ATOM 548 C CA . GLU A 1 76 ? 22.594 -1.848 -9.548 1.00 16.85 74 GLU A CA 1
ATOM 549 C C . GLU A 1 76 ? 23.665 -1.998 -8.462 1.00 17.27 74 GLU A C 1
ATOM 550 O O . GLU A 1 76 ? 23.550 -2.900 -7.633 1.00 16.69 74 GLU A O 1
ATOM 556 N N A GLU A 1 77 ? 24.669 -1.120 -8.450 0.50 18.27 75 GLU A N 1
ATOM 557 N N B GLU A 1 77 ? 24.670 -1.121 -8.450 0.50 18.11 75 GLU A N 1
ATOM 558 C CA A GLU A 1 77 ? 25.713 -1.215 -7.435 0.50 19.41 75 GLU A CA 1
ATOM 559 C CA B GLU A 1 77 ? 25.712 -1.209 -7.433 0.50 19.12 75 GLU A CA 1
ATOM 560 C C A GLU A 1 77 ? 25.150 -0.966 -6.031 0.50 18.44 75 GLU A C 1
ATOM 561 C C B GLU A 1 77 ? 25.147 -0.964 -6.028 0.50 17.89 75 GLU A C 1
ATOM 562 O O A GLU A 1 77 ? 25.526 -1.648 -5.076 0.50 18.72 75 GLU A O 1
ATOM 563 O O B GLU A 1 77 ? 25.525 -1.648 -5.075 0.50 18.14 75 GLU A O 1
ATOM 574 N N A GLN A 1 78 ? 24.229 -0.021 -5.904 0.50 17.74 76 GLN A N 1
ATOM 575 N N B GLN A 1 78 ? 24.225 -0.016 -5.900 0.50 16.86 76 GLN A N 1
ATOM 576 C CA A GLN A 1 78 ? 23.634 0.232 -4.605 0.50 17.36 76 GLN A CA 1
ATOM 577 C CA B GLN A 1 78 ? 23.616 0.254 -4.596 0.50 16.23 76 GLN A CA 1
ATOM 578 C C A GLN A 1 78 ? 22.751 -0.903 -4.128 0.50 16.20 76 GLN A C 1
ATOM 579 C C B GLN A 1 78 ? 22.751 -0.902 -4.127 0.50 15.56 76 GLN A C 1
ATOM 580 O O A GLN A 1 78 ? 22.759 -1.249 -2.943 0.50 16.26 76 GLN A O 1
ATOM 581 O O B GLN A 1 78 ? 22.760 -1.250 -2.943 0.50 15.67 76 GLN A O 1
ATOM 592 N N . VAL A 1 79 ? 21.997 -1.503 -5.042 1.00 15.33 77 VAL A N 1
ATOM 593 C CA . VAL A 1 79 ? 21.155 -2.645 -4.695 1.00 14.54 77 VAL A CA 1
ATOM 594 C C . VAL A 1 79 ? 22.013 -3.849 -4.324 1.00 14.91 77 VAL A C 1
ATOM 595 O O . VAL A 1 79 ? 21.725 -4.517 -3.305 1.00 14.49 77 VAL A O 1
ATOM 599 N N . LYS A 1 80 ? 23.053 -4.123 -5.102 1.00 15.58 78 LYS A N 1
ATOM 600 C CA . LYS A 1 80 ? 23.962 -5.229 -4.775 1.00 16.54 78 LYS A CA 1
ATOM 601 C C . LYS A 1 80 ? 24.556 -5.043 -3.394 1.00 16.59 78 LYS A C 1
ATOM 602 O O . LYS A 1 80 ? 24.583 -5.994 -2.603 1.00 16.25 78 LYS A O 1
ATOM 608 N N A SER A 1 81 ? 25.021 -3.831 -3.091 0.50 16.40 79 SER A N 1
ATOM 609 N N B SER A 1 81 ? 25.020 -3.833 -3.090 0.50 16.62 79 SER A N 1
ATOM 610 C CA A SER A 1 81 ? 25.627 -3.526 -1.794 0.50 16.98 79 SER A CA 1
ATOM 611 C CA B SER A 1 81 ? 25.623 -3.531 -1.791 0.50 17.35 79 SER A CA 1
ATOM 612 C C A SER A 1 81 ? 24.636 -3.732 -0.651 0.50 16.13 79 SER A C 1
ATOM 613 C C B SER A 1 81 ? 24.635 -3.732 -0.650 0.50 16.34 79 SER A C 1
ATOM 614 O O A SER A 1 81 ? 24.984 -4.292 0.392 0.50 16.58 79 SER A O 1
ATOM 615 O O B SER A 1 81 ? 24.984 -4.292 0.392 0.50 16.78 79 SER A O 1
ATOM 620 N N . MET A 1 82 ? 23.413 -3.280 -0.852 1.00 15.39 80 MET A N 1
ATOM 621 C CA . MET A 1 82 ? 22.362 -3.412 0.162 1.00 14.79 80 MET A CA 1
ATOM 622 C C . MET A 1 82 ? 22.008 -4.885 0.436 1.00 14.60 80 MET A C 1
ATOM 623 O O . MET A 1 82 ? 21.844 -5.298 1.590 1.00 13.99 80 MET A O 1
ATOM 628 N N . ILE A 1 83 ? 21.932 -5.680 -0.633 1.00 14.49 81 ILE A N 1
ATOM 629 C CA . ILE A 1 83 ? 21.664 -7.117 -0.475 1.00 14.90 81 ILE A CA 1
ATOM 630 C C . ILE A 1 83 ? 22.821 -7.835 0.178 1.00 16.07 81 ILE A C 1
ATOM 631 O O . ILE A 1 83 ? 22.590 -8.700 1.055 1.00 16.03 81 ILE A O 1
ATOM 636 N N . GLU A 1 84 ? 24.052 -7.500 -0.207 1.00 17.11 82 GLU A N 1
ATOM 637 C CA . GLU A 1 84 ? 25.226 -8.113 0.419 1.00 18.90 82 GLU A CA 1
ATOM 638 C C . GLU A 1 84 ? 25.251 -7.787 1.892 1.00 18.36 82 GLU A C 1
ATOM 639 O O . GLU A 1 84 ? 25.505 -8.670 2.711 1.00 18.81 82 GLU A O 1
ATOM 645 N N . TRP A 1 85 ? 24.969 -6.532 2.240 1.00 17.34 83 TRP A N 1
ATOM 646 C CA . TRP A 1 85 ? 24.966 -6.120 3.664 1.00 17.32 83 TRP A CA 1
ATOM 647 C C . TRP A 1 85 ? 23.899 -6.895 4.413 1.00 16.47 83 TRP A C 1
ATOM 648 O O . TRP A 1 85 ? 24.163 -7.365 5.521 1.00 16.99 83 TRP A O 1
ATOM 659 N N . THR A 1 86 ? 22.715 -7.046 3.818 1.00 15.65 84 THR A N 1
ATOM 660 C CA . THR A 1 86 ? 21.628 -7.757 4.470 1.00 15.38 84 THR A CA 1
ATOM 661 C C . THR A 1 86 ? 22.009 -9.190 4.784 1.00 16.25 84 THR A C 1
ATOM 662 O O . THR A 1 86 ? 21.876 -9.686 5.909 1.00 15.81 84 THR A O 1
ATOM 666 N N . ALA A 1 87 ? 22.485 -9.884 3.743 1.00 16.60 85 ALA A N 1
ATOM 667 C CA . ALA A 1 87 ? 22.817 -11.295 3.882 1.00 17.69 85 ALA A CA 1
ATOM 668 C C . ALA A 1 87 ? 23.993 -11.524 4.813 1.00 18.87 85 ALA A C 1
ATOM 669 O O . ALA A 1 87 ? 24.012 -12.496 5.562 1.00 19.89 85 ALA A O 1
ATOM 671 N N . THR A 1 88 ? 24.982 -10.635 4.796 1.00 19.88 86 THR A N 1
ATOM 672 C CA . THR A 1 88 ? 26.147 -10.762 5.690 1.00 21.65 86 THR A CA 1
ATOM 673 C C . THR A 1 88 ? 25.762 -10.452 7.117 1.00 21.20 86 THR A C 1
ATOM 674 O O . THR A 1 88 ? 26.225 -11.163 8.034 1.00 22.99 86 THR A O 1
ATOM 678 N N . THR A 1 89 ? 24.977 -9.416 7.323 1.00 19.58 87 THR A N 1
ATOM 679 C CA . THR A 1 89 ? 24.589 -8.995 8.674 1.00 19.90 87 THR A CA 1
ATOM 680 C C . THR A 1 89 ? 23.661 -10.008 9.347 1.00 19.42 87 THR A C 1
ATOM 681 O O . THR A 1 89 ? 23.845 -10.291 10.541 1.00 20.01 87 THR A O 1
ATOM 685 N N . TYR A 1 90 ? 22.713 -10.559 8.598 1.00 18.81 88 TYR A N 1
ATOM 686 C CA . TYR A 1 90 ? 21.692 -11.407 9.170 1.00 18.91 88 TYR A CA 1
ATOM 687 C C . TYR A 1 90 ? 21.794 -12.889 8.850 1.00 19.34 88 TYR A C 1
ATOM 688 O O . TYR A 1 90 ? 21.056 -13.682 9.391 1.00 20.08 88 TYR A O 1
ATOM 697 N N . GLY A 1 91 ? 22.736 -13.267 7.972 1.00 19.46 89 GLY A N 1
ATOM 698 C CA . GLY A 1 91 ? 22.994 -14.647 7.647 1.00 19.91 89 GLY A CA 1
ATOM 699 C C . GLY A 1 91 ? 21.971 -15.302 6.729 1.00 19.12 89 GLY A C 1
ATOM 700 O O . GLY A 1 91 ? 21.674 -16.502 6.883 1.00 19.76 89 GLY A O 1
ATOM 701 N N . GLY A 1 92 ? 21.309 -14.506 5.911 1.00 18.04 90 GLY A N 1
ATOM 702 C CA . GLY A 1 92 ? 20.302 -15.053 5.009 1.00 17.64 90 GLY A CA 1
ATOM 703 C C . GLY A 1 92 ? 19.524 -13.983 4.309 1.00 16.59 90 GLY A C 1
ATOM 704 O O . GLY A 1 92 ? 19.713 -12.781 4.548 1.00 16.23 90 GLY A O 1
ATOM 705 N N . LEU A 1 93 ? 18.657 -14.441 3.417 1.00 16.05 91 LEU A N 1
ATOM 706 C CA . LEU A 1 93 ? 17.725 -13.569 2.693 1.00 15.67 91 LEU A CA 1
ATOM 707 C C . LEU A 1 93 ? 16.638 -14.460 2.142 1.00 15.55 91 LEU A C 1
ATOM 708 O O . LEU A 1 93 ? 16.862 -15.221 1.174 1.00 17.03 91 LEU A O 1
ATOM 713 N N . ASP A 1 94 ? 15.461 -14.397 2.749 1.00 14.85 92 ASP A N 1
ATOM 714 C CA . ASP A 1 94 ? 14.370 -15.308 2.421 1.00 14.93 92 ASP A CA 1
ATOM 715 C C . ASP A 1 94 ? 13.300 -14.692 1.538 1.00 14.20 92 ASP A C 1
ATOM 716 O O . ASP A 1 94 ? 12.684 -15.405 0.730 1.00 14.21 92 ASP A O 1
ATOM 721 N N . VAL A 1 95 ? 13.056 -13.392 1.714 1.00 13.26 93 VAL A N 1
ATOM 722 C CA . VAL A 1 95 ? 12.008 -12.671 0.987 1.00 13.34 93 VAL A CA 1
ATOM 723 C C . VAL A 1 95 ? 12.548 -11.340 0.475 1.00 12.74 93 VAL A C 1
ATOM 724 O O . VAL A 1 95 ? 13.106 -10.583 1.244 1.00 13.16 93 VAL A O 1
ATOM 728 N N . MET A 1 96 ? 12.352 -11.057 -0.806 1.00 13.29 94 MET A N 1
ATOM 729 C CA . MET A 1 96 ? 12.589 -9.717 -1.376 1.00 13.48 94 MET A CA 1
ATOM 730 C C . MET A 1 96 ? 11.237 -9.198 -1.820 1.00 13.07 94 MET A C 1
ATOM 731 O O . MET A 1 96 ? 10.582 -9.818 -2.668 1.00 13.32 94 MET A O 1
ATOM 736 N N . PHE A 1 97 ? 10.819 -8.062 -1.264 1.00 12.86 95 PHE A N 1
ATOM 737 C CA . PHE A 1 97 ? 9.629 -7.359 -1.744 1.00 12.62 95 PHE A CA 1
ATOM 738 C C . PHE A 1 97 ? 10.099 -6.103 -2.480 1.00 12.43 95 PHE A C 1
ATOM 739 O O . PHE A 1 97 ? 10.438 -5.101 -1.856 1.00 12.97 95 PHE A O 1
ATOM 747 N N . SER A 1 98 ? 10.146 -6.204 -3.797 1.00 11.84 96 SER A N 1
ATOM 748 C CA . SER A 1 98 ? 10.513 -5.098 -4.676 1.00 12.42 96 SER A CA 1
ATOM 749 C C . SER A 1 98 ? 9.251 -4.267 -4.857 1.00 12.27 96 SER A C 1
ATOM 750 O O . SER A 1 98 ? 8.396 -4.574 -5.679 1.00 13.09 96 SER A O 1
ATOM 753 N N . ASN A 1 99 ? 9.130 -3.242 -4.032 1.00 12.53 97 ASN A N 1
ATOM 754 C CA . ASN A 1 99 ? 7.899 -2.463 -3.857 1.00 12.65 97 ASN A CA 1
ATOM 755 C C . ASN A 1 99 ? 8.039 -0.998 -4.267 1.00 12.88 97 ASN A C 1
ATOM 756 O O . ASN A 1 99 ? 7.031 -0.349 -4.559 1.00 13.25 97 ASN A O 1
ATOM 761 N N . ALA A 1 100 ? 9.255 -0.462 -4.310 1.00 13.00 98 ALA A N 1
ATOM 762 C CA . ALA A 1 100 ? 9.447 0.939 -4.693 1.00 13.37 98 ALA A CA 1
ATOM 763 C C . ALA A 1 100 ? 8.779 1.235 -6.027 1.00 13.10 98 ALA A C 1
ATOM 764 O O . ALA A 1 100 ? 8.759 0.412 -6.938 1.00 13.36 98 ALA A O 1
ATOM 766 N N . GLY A 1 101 ? 8.207 2.421 -6.116 1.00 13.48 99 GLY A N 1
ATOM 767 C CA . GLY A 1 101 ? 7.665 2.892 -7.392 1.00 13.55 99 GLY A CA 1
AT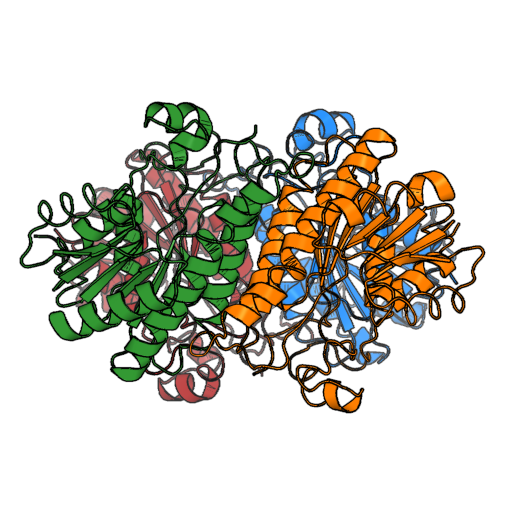OM 768 C C . GLY A 1 101 ? 7.421 4.365 -7.353 1.00 14.46 99 GLY A C 1
ATOM 769 O O . GLY A 1 101 ? 7.486 5.000 -6.297 1.00 14.80 99 GLY A O 1
ATOM 770 N N . VAL A 1 102 ? 7.152 4.912 -8.527 1.00 14.53 100 VAL A N 1
ATOM 771 C CA . VAL A 1 102 ? 6.844 6.334 -8.689 1.00 15.52 100 VAL A CA 1
ATOM 772 C C . VAL A 1 102 ? 5.684 6.494 -9.660 1.00 14.95 100 VAL A C 1
ATOM 773 O O . VAL A 1 102 ? 5.446 5.640 -10.526 1.00 14.39 100 VAL A O 1
ATOM 777 N N . LEU A 1 103 ? 4.968 7.592 -9.470 1.00 15.88 101 LEU A N 1
ATOM 778 C CA . LEU A 1 103 ? 3.843 7.993 -10.324 1.00 16.10 101 LEU A CA 1
ATOM 779 C C . LEU A 1 103 ? 3.948 9.488 -10.486 1.00 16.82 101 LEU A C 1
ATOM 780 O O . LEU A 1 103 ? 4.064 10.225 -9.513 1.00 16.93 101 LEU A O 1
ATOM 785 N N . ASN A 1 104 ? 3.934 9.955 -11.729 1.00 16.31 102 ASN A N 1
ATOM 786 C CA . ASN A 1 104 ? 4.065 11.386 -11.996 1.00 17.30 102 ASN A CA 1
ATOM 787 C C . ASN A 1 104 ? 2.760 12.120 -11.689 1.00 17.96 102 ASN A C 1
ATOM 788 O O . ASN A 1 104 ? 1.668 11.531 -11.727 1.00 16.99 102 ASN A O 1
ATOM 793 N N . SER A 1 105 ? 2.874 13.402 -11.378 1.00 19.45 103 SER A N 1
ATOM 794 C CA . SER A 1 105 ? 1.685 14.250 -11.206 1.00 20.71 103 SER A CA 1
ATOM 795 C C . SER A 1 105 ? 1.075 14.689 -12.529 1.00 20.79 103 SER A C 1
ATOM 796 O O . SER A 1 105 ? -0.108 14.982 -12.593 1.00 22.05 103 SER A O 1
ATOM 799 N N . ALA A 1 106 ? 1.868 14.730 -13.594 1.00 20.35 104 ALA A N 1
ATOM 800 C CA . ALA A 1 106 ? 1.360 15.043 -14.940 1.00 20.65 104 ALA A CA 1
ATOM 801 C C . ALA A 1 106 ? 0.386 13.956 -15.391 1.00 19.99 104 ALA A C 1
ATOM 802 O O . ALA A 1 106 ? 0.507 12.800 -14.981 1.00 20.10 104 ALA A O 1
ATOM 804 N N . ALA A 1 107 ? -0.577 14.324 -16.229 1.00 19.36 105 ALA A N 1
ATOM 805 C CA . ALA A 1 107 ? -1.640 13.375 -16.611 1.00 19.20 105 ALA A CA 1
ATOM 806 C C . ALA A 1 107 ? -1.102 12.156 -17.373 1.00 18.01 105 ALA A C 1
ATOM 807 O O . ALA A 1 107 ? -1.624 11.059 -17.240 1.00 18.04 105 ALA A O 1
ATOM 809 N N . GLN A 1 108 ? -0.073 12.383 -18.180 1.00 17.01 106 GLN A N 1
ATOM 810 C CA . GLN A 1 108 ? 0.562 11.326 -18.977 1.00 16.29 106 GLN A CA 1
ATOM 811 C C . GLN A 1 108 ? -0.414 10.562 -19.867 1.00 16.29 106 GLN A C 1
ATOM 812 O O . GLN A 1 108 ? -0.343 9.338 -19.982 1.00 15.46 106 GLN A O 1
ATOM 818 N N . THR A 1 109 ? -1.276 11.307 -20.545 1.00 16.88 107 THR A N 1
ATOM 819 C CA . THR A 1 109 ? -1.985 10.755 -21.703 1.00 17.27 107 THR A CA 1
ATOM 820 C C . THR A 1 109 ? -0.952 10.457 -22.788 1.00 17.54 107 THR A C 1
ATOM 821 O O . THR A 1 109 ? 0.122 11.088 -22.820 1.00 17.55 107 THR A O 1
ATOM 825 N N A VAL A 1 110 ? -1.244 9.515 -23.681 0.50 17.54 108 VAL A N 1
ATOM 826 N N B VAL A 1 110 ? -1.266 9.514 -23.675 0.50 17.81 108 VAL A N 1
ATOM 827 C CA A VAL A 1 110 ? -0.243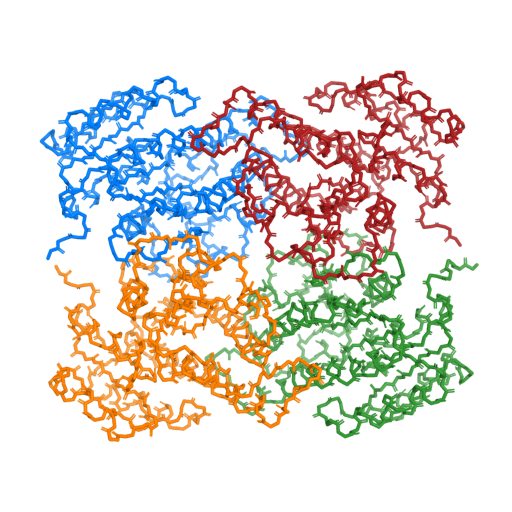 9.211 -24.711 0.50 17.74 108 VAL A CA 1
ATOM 828 C CA B VAL A 1 110 ? -0.361 9.191 -24.755 0.50 18.23 108 VAL A CA 1
ATOM 829 C C A VAL A 1 110 ? -0.114 10.387 -25.703 0.50 18.61 108 VAL A C 1
ATOM 830 C C B VAL A 1 110 ? -0.125 10.386 -25.697 0.50 18.96 108 VAL A C 1
ATOM 831 O O A VAL A 1 110 ? 0.992 10.721 -26.082 0.50 18.45 108 VAL A O 1
ATOM 832 O O B VAL A 1 110 ? 0.993 10.707 -26.072 0.50 18.78 108 VAL A O 1
ATOM 839 N N A LYS A 1 111 ? -1.218 11.060 -26.043 0.50 19.65 109 LYS A N 1
ATOM 840 N N B LYS A 1 111 ? -1.215 11.058 -26.040 0.50 19.88 109 LYS A N 1
ATOM 841 C CA A LYS A 1 111 ? -1.160 12.189 -26.997 0.50 21.01 109 LYS A CA 1
ATOM 842 C CA B LYS A 1 111 ? -1.175 12.167 -26.971 0.50 21.15 109 LYS A CA 1
ATOM 843 C C A LYS A 1 111 ? -0.273 13.316 -26.474 0.50 21.09 109 LYS A C 1
ATOM 844 C C B LYS A 1 111 ? -0.284 13.310 -26.469 0.50 21.17 109 LYS A C 1
ATOM 845 O O A LYS A 1 111 ? 0.392 13.988 -27.266 0.50 21.36 109 LYS A O 1
ATOM 846 O O B LYS A 1 111 ? 0.378 13.979 -27.264 0.50 21.44 109 LYS A O 1
ATOM 857 N N . ASP A 1 112 ? -0.265 13.535 -25.161 1.00 20.90 110 ASP A N 1
ATOM 858 C CA . ASP A 1 112 ? 0.541 14.593 -24.570 1.00 21.78 110 ASP A CA 1
ATOM 859 C C . ASP A 1 112 ? 1.594 14.061 -23.620 1.00 20.26 110 ASP A C 1
ATOM 860 O O . ASP A 1 112 ? 1.935 14.700 -22.616 1.00 20.04 110 ASP A O 1
ATOM 865 N N . LEU A 1 113 ? 2.141 12.889 -23.931 1.00 19.02 111 LEU A N 1
ATOM 866 C CA . LEU A 1 113 ? 3.074 12.231 -23.036 1.00 18.26 111 LEU A CA 1
ATOM 867 C C . LEU A 1 113 ? 4.348 13.061 -22.843 1.00 18.59 111 LEU A C 1
ATOM 868 O O . LEU A 1 113 ? 4.949 13.517 -23.812 1.00 19.13 111 LEU A O 1
ATOM 873 N N . ASP A 1 114 ? 4.749 13.271 -21.598 1.00 18.53 112 ASP A N 1
ATOM 874 C CA . ASP A 1 114 ? 6.030 13.923 -21.301 1.00 19.13 112 ASP A CA 1
ATOM 875 C C . ASP A 1 114 ? 7.086 12.824 -21.274 1.00 18.05 112 ASP A C 1
ATOM 876 O O . ASP A 1 114 ? 7.065 11.964 -20.389 1.00 16.90 112 ASP A O 1
ATOM 881 N N . LEU A 1 115 ? 7.992 12.839 -22.252 1.00 18.41 113 LEU A N 1
ATOM 882 C CA . LEU A 1 115 ? 8.916 11.724 -22.398 1.00 18.05 113 LEU A CA 1
ATOM 883 C C . LEU A 1 115 ? 9.955 11.660 -21.270 1.00 17.40 113 LEU A C 1
ATOM 884 O O . LEU A 1 115 ? 10.228 10.579 -20.776 1.00 16.24 113 LEU A O 1
ATOM 889 N N . PRO A 1 116 ? 10.500 12.804 -20.823 1.00 17.57 114 PRO A N 1
ATOM 890 C CA . PRO A 1 116 ? 11.417 12.686 -19.687 1.00 17.62 114 PRO A CA 1
ATOM 891 C C . PRO A 1 116 ? 10.751 12.105 -18.438 1.00 17.14 114 PRO A C 1
ATOM 892 O O . PRO A 1 116 ? 11.379 11.325 -17.703 1.00 17.09 114 PRO A O 1
ATOM 896 N N . LEU A 1 117 ? 9.475 12.429 -18.215 1.00 16.94 115 LEU A N 1
ATOM 897 C CA . LEU A 1 117 ? 8.751 11.839 -17.083 1.00 16.80 115 LEU A CA 1
ATOM 898 C C . LEU A 1 117 ? 8.434 10.353 -17.287 1.00 15.84 115 LEU A C 1
ATOM 899 O O . LEU A 1 117 ? 8.510 9.579 -16.348 1.00 16.08 115 LEU A O 1
ATOM 904 N N . PHE A 1 118 ? 8.143 9.964 -18.534 1.00 15.16 116 PHE A N 1
ATOM 905 C CA . PHE A 1 118 ? 8.064 8.542 -18.903 1.00 14.55 116 PHE A CA 1
ATOM 906 C C . PHE A 1 118 ? 9.362 7.837 -18.542 1.00 14.27 116 PHE A C 1
ATOM 907 O O . PHE A 1 118 ? 9.342 6.737 -17.974 1.00 13.95 116 PHE A O 1
ATOM 915 N N . ASP A 1 119 ? 10.490 8.464 -18.866 1.00 14.56 117 ASP A N 1
ATOM 916 C CA . ASP A 1 119 ? 11.783 7.841 -18.586 1.00 15.03 117 ASP A CA 1
ATOM 917 C C . ASP A 1 119 ? 11.952 7.604 -17.084 1.00 14.96 117 ASP A C 1
ATOM 918 O O . ASP A 1 119 ? 12.454 6.548 -16.683 1.00 14.95 117 ASP A O 1
ATOM 923 N N . LYS A 1 120 ? 11.525 8.557 -16.267 1.00 15.61 118 LYS A N 1
ATOM 924 C CA . LYS A 1 120 ? 11.642 8.411 -14.802 1.00 16.20 118 LYS A CA 1
ATOM 925 C C . LYS A 1 120 ? 10.841 7.251 -14.293 1.00 15.31 118 LYS A C 1
ATOM 926 O O . LYS A 1 120 ? 11.308 6.460 -13.522 1.00 14.76 118 LYS A O 1
ATOM 932 N N . VAL A 1 121 ? 9.587 7.159 -14.703 1.00 14.60 119 VAL A N 1
ATOM 933 C CA . VAL A 1 121 ? 8.688 6.067 -14.285 1.00 14.30 119 VAL A CA 1
ATOM 934 C C . VAL A 1 121 ? 9.229 4.731 -14.746 1.00 14.31 119 VAL A C 1
ATOM 935 O O . VAL A 1 121 ? 9.265 3.776 -13.955 1.00 13.99 119 VAL A O 1
ATOM 939 N N . MET A 1 122 ? 9.655 4.634 -15.996 1.00 14.19 120 MET A N 1
ATOM 940 C CA . MET A 1 122 ? 10.190 3.373 -16.464 1.00 14.46 120 MET A CA 1
ATOM 941 C C . MET A 1 122 ? 11.465 2.973 -15.733 1.00 14.68 120 MET A C 1
ATOM 942 O O . MET A 1 122 ? 11.692 1.811 -15.453 1.00 14.29 120 MET A O 1
ATOM 947 N N . ARG A 1 123 ? 12.295 3.940 -15.393 1.00 14.86 121 ARG A N 1
ATOM 948 C CA . ARG A 1 123 ? 13.541 3.657 -14.652 1.00 15.45 121 ARG A CA 1
ATOM 949 C C . ARG A 1 123 ? 13.239 3.053 -13.279 1.00 14.48 121 ARG A C 1
ATOM 950 O O . ARG A 1 123 ? 13.726 1.985 -12.946 1.00 13.94 121 ARG A O 1
ATOM 958 N N . VAL A 1 124 ? 12.442 3.718 -12.471 1.00 13.81 122 VAL A N 1
ATOM 959 C CA . VAL A 1 124 ? 12.180 3.193 -11.121 1.00 13.75 122 VAL A CA 1
ATOM 960 C C . VAL A 1 124 ? 11.362 1.926 -11.167 1.00 13.61 122 VAL A C 1
ATOM 961 O O . VAL A 1 124 ? 11.683 0.922 -10.510 1.00 13.61 122 VAL A O 1
ATOM 965 N N . ASN A 1 125 ? 10.289 1.939 -11.966 1.00 13.67 123 ASN A N 1
ATOM 966 C CA . ASN A 1 125 ? 9.302 0.883 -11.873 1.00 13.68 123 ASN A CA 1
ATOM 967 C C . ASN A 1 125 ? 9.702 -0.364 -12.674 1.00 14.22 123 ASN A C 1
ATOM 968 O O . ASN A 1 125 ? 9.225 -1.447 -12.338 1.00 15.71 123 ASN A O 1
ATOM 973 N N . THR A 1 126 ? 10.486 -0.225 -13.738 1.00 14.22 124 THR A N 1
ATOM 974 C CA . THR A 1 126 ? 10.924 -1.398 -14.536 1.00 14.10 124 THR A CA 1
ATOM 975 C C . THR A 1 126 ? 12.397 -1.728 -14.344 1.00 13.55 124 THR A C 1
ATOM 976 O O . THR A 1 126 ? 12.731 -2.879 -14.102 1.00 13.63 124 THR A O 1
ATOM 980 N N . ARG A 1 127 ? 13.274 -0.749 -14.431 1.00 13.29 125 ARG A N 1
ATOM 981 C CA . ARG A 1 127 ? 14.698 -1.003 -14.193 1.00 13.40 125 ARG A CA 1
ATOM 982 C C . ARG A 1 127 ? 14.928 -1.370 -12.733 1.00 13.44 125 ARG A C 1
ATOM 983 O O . ARG A 1 127 ? 15.660 -2.308 -12.430 1.00 13.47 125 ARG A O 1
ATOM 991 N N . GLY A 1 128 ? 14.268 -0.673 -11.826 1.00 13.34 126 GLY A N 1
ATOM 992 C CA . GLY A 1 128 ? 14.365 -1.023 -10.405 1.00 13.27 126 GLY A CA 1
ATOM 993 C C . GLY A 1 128 ? 13.879 -2.419 -10.109 1.00 13.01 126 GLY A C 1
ATOM 994 O O . GLY A 1 128 ? 14.510 -3.156 -9.345 1.00 13.39 126 GLY A O 1
ATOM 995 N N . ALA A 1 129 ? 12.771 -2.820 -10.717 1.00 12.75 127 ALA A N 1
ATOM 996 C CA . ALA A 1 129 ? 12.279 -4.193 -10.554 1.00 12.78 127 ALA A CA 1
ATOM 997 C C . ALA A 1 129 ? 13.303 -5.200 -11.070 1.00 12.95 127 ALA A C 1
ATOM 998 O O . ALA A 1 129 ? 13.622 -6.181 -10.415 1.00 12.58 127 ALA A O 1
ATOM 1000 N N . ALA A 1 130 ? 13.803 -4.972 -12.270 1.00 12.93 128 ALA A N 1
ATOM 1001 C CA . ALA A 1 130 ? 14.774 -5.895 -12.883 1.00 13.22 128 ALA A CA 1
ATOM 1002 C C . ALA A 1 130 ? 16.034 -6.024 -12.029 1.00 13.45 128 ALA A C 1
ATOM 1003 O O . ALA A 1 130 ? 16.530 -7.128 -11.801 1.00 13.86 128 ALA A O 1
ATOM 1005 N N . VAL A 1 131 ? 16.545 -4.901 -11.547 1.00 13.00 129 VAL A N 1
ATOM 1006 C CA . VAL A 1 131 ? 17.734 -4.891 -10.700 1.00 13.31 129 VAL A CA 1
ATOM 1007 C C . VAL A 1 131 ? 17.497 -5.673 -9.405 1.00 13.32 129 VAL A C 1
ATOM 1008 O O . VAL A 1 131 ? 18.327 -6.480 -9.001 1.00 12.88 129 VAL A O 1
ATOM 1012 N N . CYS A 1 132 ? 16.376 -5.386 -8.742 1.00 13.02 130 CYS A N 1
ATOM 1013 C CA . CYS A 1 132 ? 16.078 -6.030 -7.452 1.00 13.57 130 CYS A CA 1
ATOM 1014 C C . CYS A 1 132 ? 15.829 -7.529 -7.605 1.00 13.19 130 CYS A C 1
ATOM 1015 O O . CYS A 1 132 ? 16.292 -8.323 -6.775 1.00 13.41 130 CYS A O 1
ATOM 1018 N N . VAL A 1 133 ? 15.130 -7.929 -8.665 1.00 13.21 131 VAL A N 1
ATOM 1019 C CA . VAL A 1 133 ? 14.896 -9.344 -8.908 1.00 13.18 131 VAL A CA 1
ATOM 1020 C C . VAL A 1 133 ? 16.220 -10.028 -9.233 1.00 13.39 131 VAL A C 1
ATOM 1021 O O . VAL A 1 133 ? 16.509 -11.091 -8.684 1.00 13.72 131 VAL A O 1
ATOM 1025 N N . LYS A 1 134 ? 17.025 -9.437 -10.104 1.00 13.49 132 LYS A N 1
ATOM 1026 C CA . LYS A 1 134 ? 18.336 -10.002 -10.439 1.00 13.56 132 LYS A CA 1
ATOM 1027 C C . LYS A 1 134 ? 19.183 -10.212 -9.204 1.00 13.53 132 LYS A C 1
ATOM 1028 O O . LYS A 1 134 ? 19.722 -11.304 -8.961 1.00 14.01 132 LYS A O 1
ATOM 1034 N N . GLN A 1 135 ? 19.357 -9.143 -8.441 1.00 13.64 133 GLN A N 1
ATOM 1035 C CA . GLN A 1 135 ? 20.305 -9.186 -7.343 1.00 13.84 133 GLN A CA 1
ATOM 1036 C C . GLN A 1 135 ? 19.801 -10.068 -6.178 1.00 13.85 133 GLN A C 1
ATOM 1037 O O . GLN A 1 135 ? 20.620 -10.741 -5.510 1.00 14.46 133 GLN A O 1
ATOM 1043 N N . ALA A 1 136 ? 18.490 -10.073 -5.926 1.00 13.30 134 ALA A N 1
ATOM 1044 C CA . ALA A 1 136 ? 17.943 -11.003 -4.934 1.00 13.27 134 ALA A CA 1
ATOM 1045 C C . ALA A 1 136 ? 18.122 -12.431 -5.401 1.00 13.47 134 ALA A C 1
ATOM 1046 O O . ALA A 1 136 ? 18.488 -13.300 -4.621 1.00 13.77 134 ALA A O 1
ATOM 1048 N N . ALA A 1 137 ? 17.841 -12.680 -6.667 1.00 13.47 135 ALA A N 1
ATOM 1049 C CA . ALA A 1 137 ? 18.002 -14.030 -7.227 1.00 13.63 135 ALA A CA 1
ATOM 1050 C C . ALA A 1 137 ? 19.417 -14.532 -7.099 1.00 14.18 135 ALA A C 1
ATOM 1051 O O . ALA A 1 137 ? 19.632 -15.681 -6.719 1.00 14.53 135 ALA A O 1
ATOM 1053 N N A ARG A 1 138 ? 20.402 -13.684 -7.389 0.50 14.43 136 ARG A N 1
ATOM 1054 N N B ARG A 1 138 ? 20.402 -13.684 -7.389 0.50 14.59 136 ARG A N 1
ATOM 1055 C CA A ARG A 1 138 ? 21.800 -14.106 -7.264 0.50 14.93 136 ARG A CA 1
ATOM 1056 C CA B ARG A 1 138 ? 21.800 -14.107 -7.264 0.50 15.20 136 ARG A CA 1
ATOM 1057 C C A ARG A 1 138 ? 22.130 -14.554 -5.845 0.50 15.12 136 ARG A C 1
ATOM 1058 C C B ARG A 1 138 ? 22.130 -14.554 -5.845 0.50 15.27 136 ARG A C 1
ATOM 1059 O O A ARG A 1 138 ? 22.746 -15.595 -5.633 0.50 15.12 136 ARG A O 1
ATOM 1060 O O B ARG A 1 138 ? 22.746 -15.595 -5.633 0.50 15.25 136 ARG A O 1
ATOM 1075 N N . LYS A 1 139 ? 21.714 -13.755 -4.869 1.00 14.74 137 LYS A N 1
ATOM 1076 C CA . LYS A 1 139 ? 21.975 -14.091 -3.480 1.00 15.21 137 LYS A CA 1
ATOM 1077 C C . LYS A 1 139 ? 21.211 -15.350 -3.047 1.00 15.17 137 LYS A C 1
ATOM 1078 O O . LYS A 1 139 ? 21.773 -16.229 -2.374 1.00 15.47 137 LYS A O 1
ATOM 1084 N N . MET A 1 140 ? 19.952 -15.462 -3.452 1.00 14.60 138 MET A N 1
ATOM 1085 C CA . MET A 1 140 ? 19.167 -16.674 -3.119 1.00 15.09 138 MET A CA 1
ATOM 1086 C C . MET A 1 140 ? 19.770 -17.933 -3.752 1.00 15.70 138 MET A C 1
ATOM 1087 O O . MET A 1 140 ? 19.867 -18.962 -3.099 1.00 16.20 138 MET A O 1
ATOM 1092 N N . VAL A 1 141 ? 20.215 -17.846 -5.000 1.00 15.72 139 VAL A N 1
ATOM 1093 C CA . VAL A 1 141 ? 20.859 -19.003 -5.635 1.00 16.33 139 VAL A CA 1
ATOM 1094 C C . VAL A 1 141 ? 22.134 -19.375 -4.874 1.00 17.38 139 VAL A C 1
ATOM 1095 O O . VAL A 1 141 ? 22.388 -20.558 -4.612 1.00 17.48 139 VAL A O 1
ATOM 1099 N N . GLU A 1 142 ? 22.918 -18.379 -4.492 1.00 17.91 140 GLU A N 1
ATOM 1100 C CA . GLU A 1 142 ? 24.144 -18.617 -3.746 1.00 19.36 140 GLU A CA 1
ATOM 1101 C C . GLU A 1 142 ? 23.862 -19.340 -2.420 1.00 19.46 140 GLU A C 1
ATOM 1102 O O . GLU A 1 142 ? 24.599 -20.273 -2.061 1.00 20.31 140 GLU A O 1
ATOM 1108 N N . LEU A 1 143 ? 22.812 -18.941 -1.700 1.00 18.49 141 LEU A N 1
ATOM 1109 C CA . LEU A 1 143 ? 22.557 -19.489 -0.370 1.00 19.35 141 LEU A CA 1
ATOM 1110 C C . LEU A 1 143 ? 21.915 -20.871 -0.387 1.00 19.36 141 LEU A C 1
ATOM 1111 O O . LEU A 1 143 ? 22.033 -21.598 0.598 1.00 19.89 141 LEU A O 1
ATOM 1116 N N . GLY A 1 144 ? 21.224 -21.229 -1.477 1.00 19.06 142 GLY A N 1
ATOM 1117 C CA . GLY A 1 144 ? 20.742 -22.588 -1.637 1.00 19.50 142 GLY A CA 1
ATOM 1118 C C . GLY A 1 144 ? 19.587 -23.003 -0.765 1.00 19.62 142 GLY A C 1
ATOM 1119 O O . GLY A 1 144 ? 19.407 -24.195 -0.504 1.00 20.80 142 GLY A O 1
ATOM 1120 N N . ARG A 1 145 ? 18.771 -22.034 -0.338 1.00 19.17 143 ARG A N 1
ATOM 1121 C CA . ARG A 1 145 ? 17.624 -22.285 0.533 1.00 19.62 143 ARG A CA 1
ATOM 1122 C C . ARG A 1 145 ? 16.299 -21.898 -0.117 1.00 18.66 143 ARG A C 1
ATOM 1123 O O . ARG A 1 145 ? 15.299 -21.707 0.593 1.00 20.18 143 ARG A O 1
ATOM 1131 N N . GLY A 1 146 ? 16.282 -21.741 -1.434 1.00 17.40 144 GLY A N 1
ATOM 1132 C CA . GLY A 1 146 ? 15.083 -21.268 -2.112 1.00 16.86 144 GLY A CA 1
ATOM 1133 C C . GLY A 1 146 ? 14.872 -19.801 -1.795 1.00 16.23 144 GLY A C 1
ATOM 1134 O O . GLY A 1 146 ? 15.820 -19.088 -1.485 1.00 17.92 144 GLY A O 1
ATOM 1135 N N . GLY A 1 147 ? 13.628 -19.345 -1.868 1.00 15.49 145 GLY A N 1
ATOM 1136 C CA . GLY A 1 147 ? 13.326 -17.949 -1.574 1.00 14.68 145 GLY A CA 1
ATOM 1137 C C . GLY A 1 147 ? 12.052 -17.511 -2.258 1.00 13.88 145 GLY A C 1
ATOM 1138 O O . GLY A 1 147 ? 11.483 -18.237 -3.097 1.00 13.31 145 GLY A O 1
ATOM 1139 N N . SER A 1 148 ? 11.588 -16.316 -1.875 1.00 13.11 146 SER A N 1
ATOM 1140 C CA . SER A 1 148 ? 10.371 -15.761 -2.424 1.00 12.90 146 SER A CA 1
ATOM 1141 C C . SER A 1 148 ? 10.610 -14.301 -2.787 1.00 12.53 146 SER A C 1
ATOM 1142 O O . SER A 1 148 ? 11.012 -13.497 -1.915 1.00 12.92 146 SER A O 1
ATOM 1145 N N . ILE A 1 149 ? 10.428 -13.994 -4.072 1.00 12.13 147 ILE A N 1
ATOM 1146 C CA . ILE A 1 149 ? 10.608 -12.647 -4.589 1.00 11.90 147 ILE A CA 1
ATOM 1147 C C . ILE A 1 149 ? 9.231 -12.149 -5.022 1.00 11.61 147 ILE A C 1
ATOM 1148 O O . ILE A 1 149 ? 8.495 -12.833 -5.751 1.00 11.68 147 ILE A O 1
ATOM 1153 N N . ILE A 1 150 ? 8.874 -10.949 -4.573 1.00 12.04 148 ILE A N 1
ATOM 1154 C CA . ILE A 1 150 ? 7.558 -10.373 -4.827 1.00 12.41 148 ILE A CA 1
ATOM 1155 C C . ILE A 1 150 ? 7.756 -8.982 -5.395 1.00 12.30 148 ILE A C 1
ATOM 1156 O O . ILE A 1 150 ? 8.512 -8.202 -4.806 1.00 12.63 148 ILE A O 1
ATOM 1161 N N . CYS A 1 151 ? 7.081 -8.665 -6.503 1.00 12.49 149 CYS A N 1
ATOM 1162 C CA . CYS A 1 151 ? 7.067 -7.295 -7.030 1.00 12.79 149 CYS A CA 1
ATOM 1163 C C . CYS A 1 151 ? 5.733 -6.651 -6.770 1.00 13.06 149 CYS A C 1
ATOM 1164 O O . CYS A 1 151 ? 4.711 -7.314 -6.826 1.00 14.03 149 CYS A O 1
ATOM 1167 N N . ASN A 1 152 ? 5.713 -5.357 -6.513 1.00 12.99 150 ASN A N 1
ATOM 1168 C CA . ASN A 1 152 ? 4.474 -4.615 -6.366 1.00 13.36 150 ASN A CA 1
ATOM 1169 C C . ASN A 1 152 ? 4.110 -4.024 -7.727 1.00 13.49 150 ASN A C 1
ATOM 1170 O O . ASN A 1 152 ? 4.756 -3.074 -8.193 1.00 14.29 150 ASN A O 1
ATOM 1175 N N . ALA A 1 153 ? 3.106 -4.620 -8.360 1.00 13.66 151 ALA A N 1
ATOM 1176 C CA . ALA A 1 153 ? 2.646 -4.215 -9.688 1.00 14.06 151 ALA A CA 1
ATOM 1177 C C . ALA A 1 153 ? 1.499 -3.212 -9.546 1.00 14.24 151 ALA A C 1
ATOM 1178 O O . ALA A 1 153 ? 1.755 -2.044 -9.271 1.00 14.67 151 ALA A O 1
ATOM 1180 N N . GLY A 1 154 ? 0.252 -3.634 -9.691 1.00 14.00 152 GLY A N 1
ATOM 1181 C CA . GLY A 1 154 ? -0.909 -2.761 -9.587 1.00 14.24 152 GLY A CA 1
ATOM 1182 C C . GLY A 1 154 ? -2.014 -3.206 -10.519 1.00 13.98 152 GLY A C 1
ATOM 1183 O O . GLY A 1 154 ? -1.786 -3.983 -11.469 1.00 14.42 152 GLY A O 1
ATOM 1184 N N . SER A 1 155 ? -3.216 -2.722 -10.280 1.00 14.55 153 SER A N 1
ATOM 1185 C CA . SER A 1 155 ? -4.341 -3.074 -11.149 1.00 14.91 153 SER A CA 1
ATOM 1186 C C . SER A 1 155 ? -4.080 -2.683 -12.600 1.00 15.25 153 SER A C 1
ATOM 1187 O O . SER A 1 155 ? -4.602 -3.325 -13.522 1.00 15.04 153 SER A O 1
ATOM 1190 N N . SER A 1 156 ? -3.293 -1.624 -12.819 1.00 15.48 154 SER A N 1
ATOM 1191 C CA . SER A 1 156 ? -2.943 -1.203 -14.179 1.00 16.26 154 SER A CA 1
ATOM 1192 C C . SER A 1 156 ? -1.913 -2.113 -14.858 1.00 16.07 154 SER A C 1
ATOM 1193 O O . SER A 1 156 ? -1.520 -1.840 -16.001 1.00 16.91 154 SER A O 1
ATOM 1196 N N . ALA A 1 157 ? -1.452 -3.174 -14.188 1.00 15.19 155 ALA A N 1
ATOM 1197 C CA . ALA A 1 157 ? -0.556 -4.132 -14.818 1.00 15.01 155 ALA A CA 1
ATOM 1198 C C . ALA A 1 157 ? -1.232 -5.023 -15.848 1.00 15.46 155 ALA A C 1
ATOM 1199 O O . ALA A 1 157 ? -0.542 -5.648 -16.657 1.00 16.02 155 ALA A O 1
ATOM 1201 N N . VAL A 1 158 ? -2.564 -5.125 -15.788 1.00 15.72 156 VAL A N 1
ATOM 1202 C CA . VAL A 1 158 ? -3.317 -6.080 -16.624 1.00 16.45 156 VAL A CA 1
ATOM 1203 C C . VAL A 1 158 ? -4.452 -5.438 -17.397 1.00 16.66 156 VAL A C 1
ATOM 1204 O O . VAL A 1 158 ? -5.324 -6.123 -17.931 1.00 16.61 156 VAL A O 1
ATOM 1208 N N . ARG A 1 159 ? -4.461 -4.108 -17.427 1.00 16.32 157 ARG A N 1
ATOM 1209 C CA . ARG A 1 159 ? -5.515 -3.375 -18.138 1.00 17.06 157 ARG A CA 1
ATOM 1210 C C . ARG A 1 159 ? -4.977 -2.023 -18.524 1.00 16.92 157 ARG A C 1
ATOM 1211 O O . ARG A 1 159 ? -4.009 -1.562 -17.945 1.00 17.64 157 ARG A O 1
ATOM 1219 N N . GLY A 1 160 ? -5.602 -1.407 -19.506 1.00 16.63 158 GLY A N 1
ATOM 1220 C CA . GLY A 1 160 ? -5.207 -0.047 -19.915 1.00 16.38 158 GLY A CA 1
ATOM 1221 C C . GLY A 1 160 ? -5.833 0.983 -19.000 1.00 16.30 158 GLY A C 1
ATOM 1222 O O . GLY A 1 160 ? -6.774 0.681 -18.248 1.00 16.04 158 GLY A O 1
ATOM 1223 N N . ALA A 1 161 ? -5.332 2.201 -19.068 1.00 16.17 159 ALA A N 1
ATOM 1224 C CA . ALA A 1 161 ? -5.908 3.333 -18.349 1.00 16.39 159 ALA A CA 1
ATOM 1225 C C . ALA A 1 161 ? -6.093 4.518 -19.263 1.00 16.99 159 ALA A C 1
ATOM 1226 O O . ALA A 1 161 ? -5.576 4.580 -20.396 1.00 16.57 159 ALA A O 1
ATOM 1228 N N . HIS A 1 162 ? -6.844 5.504 -18.776 1.00 17.37 160 HIS A N 1
ATOM 1229 C CA . HIS A 1 162 ? -7.176 6.716 -19.505 1.00 18.26 160 HIS A CA 1
ATOM 1230 C C . HIS A 1 162 ? -6.117 7.817 -19.395 1.00 17.70 160 HIS A C 1
ATOM 1231 O O . HIS A 1 162 ? -6.254 8.869 -20.003 1.00 18.59 160 HIS A O 1
ATOM 1238 N N . GLY A 1 163 ? -5.087 7.547 -18.604 1.00 17.05 161 GLY A N 1
ATOM 1239 C CA . GLY A 1 163 ? -3.925 8.436 -18.489 1.00 17.12 161 GLY A CA 1
ATOM 1240 C C . GLY A 1 163 ? -2.842 7.591 -17.866 1.00 16.42 161 GLY A C 1
ATOM 1241 O O . GLY A 1 163 ? -2.874 6.350 -17.974 1.00 16.39 161 GLY A O 1
ATOM 1242 N N . VAL A 1 164 ? -1.886 8.226 -17.204 1.00 16.38 162 VAL A N 1
ATOM 1243 C CA . VAL A 1 164 ? -0.799 7.539 -16.516 1.00 16.00 162 VAL A CA 1
ATOM 1244 C C . VAL A 1 164 ? -0.185 6.435 -17.402 1.00 15.32 162 VAL A C 1
ATOM 1245 O O . VAL A 1 164 ? 0.136 5.335 -16.955 1.00 15.00 162 VAL A O 1
ATOM 1249 N N . THR A 1 165 ? 0.001 6.755 -18.675 1.00 14.93 163 THR A N 1
ATOM 1250 C CA . THR A 1 165 ? 0.319 5.744 -19.686 1.00 14.93 163 THR A CA 1
ATOM 1251 C C . THR A 1 165 ? 1.674 5.105 -19.400 1.00 14.46 163 THR A C 1
ATOM 1252 O O . THR A 1 165 ? 1.839 3.894 -19.560 1.00 13.89 163 THR A O 1
ATOM 1256 N N . ASP A 1 166 ? 2.636 5.938 -18.997 1.00 14.82 164 ASP A N 1
ATOM 1257 C CA . ASP A 1 166 ? 3.947 5.437 -18.598 1.00 14.78 164 ASP A CA 1
ATOM 1258 C C . ASP A 1 166 ? 3.864 4.434 -17.459 1.00 14.35 164 ASP A C 1
ATOM 1259 O O . ASP A 1 166 ? 4.487 3.372 -17.487 1.00 14.61 164 ASP A O 1
ATOM 1264 N N . TYR A 1 167 ? 3.074 4.779 -16.458 1.00 14.01 165 TYR A N 1
ATOM 1265 C CA . TYR A 1 167 ? 2.873 3.902 -15.308 1.00 13.79 165 TYR A CA 1
ATOM 1266 C C . TYR A 1 167 ? 2.242 2.561 -15.705 1.00 13.58 165 TYR A C 1
ATOM 1267 O O . TYR A 1 167 ? 2.721 1.508 -15.285 1.00 13.28 165 TYR A O 1
ATOM 1276 N N . VAL A 1 168 ? 1.216 2.605 -16.568 1.00 13.59 166 VAL A N 1
ATOM 1277 C CA . VAL A 1 168 ? 0.598 1.377 -17.062 1.00 13.46 166 VAL A CA 1
ATOM 1278 C C . VAL A 1 168 ? 1.636 0.504 -17.770 1.00 13.23 166 VAL A C 1
ATOM 1279 O O . VAL A 1 168 ? 1.726 -0.708 -17.541 1.00 13.31 166 VAL A O 1
ATOM 1283 N N . MET A 1 169 ? 2.402 1.113 -18.677 1.00 13.23 167 MET A N 1
ATOM 1284 C CA . MET A 1 169 ? 3.452 0.361 -19.375 1.00 13.00 167 MET A CA 1
ATOM 1285 C C . MET A 1 169 ? 4.433 -0.270 -18.381 1.00 12.94 167 MET A C 1
ATOM 1286 O O . MET A 1 169 ? 4.847 -1.422 -18.553 1.00 12.62 167 MET A O 1
ATOM 1291 N N . SER A 1 170 ? 4.819 0.497 -17.367 1.00 12.91 168 SER A N 1
ATOM 1292 C CA . SER A 1 170 ? 5.787 0.016 -16.387 1.00 13.21 168 SER A CA 1
ATOM 1293 C C . SER A 1 170 ? 5.256 -1.194 -15.626 1.00 13.00 168 SER A C 1
ATOM 1294 O O . SER A 1 170 ? 5.994 -2.152 -15.367 1.00 13.76 168 SER A O 1
ATOM 1297 N N . LYS A 1 171 ? 3.982 -1.171 -15.280 1.00 13.25 169 LYS A N 1
ATOM 1298 C CA . LYS A 1 171 ? 3.401 -2.269 -14.496 1.00 13.21 169 LYS A CA 1
ATOM 1299 C C . LYS A 1 171 ? 3.159 -3.509 -15.353 1.00 13.06 169 LYS A C 1
ATOM 1300 O O . LYS A 1 171 ? 3.360 -4.634 -14.890 1.00 12.88 169 LYS A O 1
ATOM 1306 N N . HIS A 1 172 ? 2.797 -3.328 -16.626 1.00 13.01 170 HIS A N 1
ATOM 1307 C CA . HIS A 1 172 ? 2.783 -4.451 -17.553 1.00 13.32 170 HIS A CA 1
ATOM 1308 C C . HIS A 1 172 ? 4.184 -5.107 -17.678 1.00 13.16 170 HIS A C 1
ATOM 1309 O O . HIS A 1 172 ? 4.322 -6.334 -17.686 1.00 13.01 170 HIS A O 1
ATOM 1316 N N . ALA A 1 173 ? 5.222 -4.279 -17.760 1.00 12.70 171 ALA A N 1
ATOM 1317 C CA . ALA A 1 173 ? 6.588 -4.809 -17.833 1.00 12.99 171 ALA A CA 1
ATOM 1318 C C . ALA A 1 173 ? 6.952 -5.639 -16.598 1.00 13.05 171 ALA A C 1
ATOM 1319 O O . ALA A 1 173 ? 7.633 -6.668 -16.714 1.00 13.34 171 ALA A O 1
ATOM 1321 N N . VAL A 1 174 ? 6.485 -5.203 -15.433 1.00 12.70 172 VAL A N 1
ATOM 1322 C CA . VAL A 1 174 ? 6.713 -5.970 -14.191 1.00 13.20 172 VAL A CA 1
ATOM 1323 C C . VAL A 1 174 ? 6.111 -7.370 -14.298 1.00 13.28 172 VAL A C 1
ATOM 1324 O O . VAL A 1 174 ? 6.749 -8.354 -13.871 1.00 13.59 172 VAL A O 1
ATOM 1328 N N . ILE A 1 175 ? 4.913 -7.488 -14.856 1.00 13.44 173 ILE A N 1
ATOM 1329 C CA . ILE A 1 175 ? 4.308 -8.793 -15.039 1.00 13.44 173 ILE A CA 1
ATOM 1330 C C . ILE A 1 175 ? 5.211 -9.669 -15.917 1.00 13.07 173 ILE A C 1
ATOM 1331 O O . ILE A 1 175 ? 5.411 -10.844 -15.623 1.00 13.20 173 ILE A O 1
ATOM 1336 N N . GLY A 1 176 ? 5.732 -9.123 -17.012 1.00 12.64 174 GLY A N 1
ATOM 1337 C CA . GLY A 1 176 ? 6.617 -9.909 -17.863 1.00 12.82 174 GLY A CA 1
ATOM 1338 C C . GLY A 1 176 ? 7.881 -10.381 -17.144 1.00 12.74 174 GLY A C 1
ATOM 1339 O O . GLY A 1 176 ? 8.359 -11.512 -17.344 1.00 12.98 174 GLY A O 1
ATOM 1340 N N . LEU A 1 177 ? 8.417 -9.512 -16.298 1.00 12.35 175 LEU A N 1
ATOM 1341 C CA . LEU A 1 177 ? 9.554 -9.867 -15.463 1.00 12.52 175 LEU A CA 1
ATOM 1342 C C . LEU A 1 177 ? 9.221 -11.003 -14.495 1.00 12.44 175 LEU A C 1
ATOM 1343 O O . LEU A 1 177 ? 9.976 -11.970 -14.366 1.00 12.61 175 LEU A O 1
ATOM 1348 N N . VAL A 1 178 ? 8.085 -10.879 -13.824 1.00 12.39 176 VAL A N 1
ATOM 1349 C CA . VAL A 1 178 ? 7.662 -11.889 -12.838 1.00 13.07 176 VAL A CA 1
ATOM 1350 C C . VAL A 1 178 ? 7.461 -13.244 -13.532 1.00 13.33 176 VAL A C 1
ATOM 1351 O O . VAL A 1 178 ? 7.944 -14.286 -13.049 1.00 13.30 176 VAL A O 1
ATOM 1355 N N . ARG A 1 179 ? 6.772 -13.242 -14.656 1.00 13.37 177 ARG A N 1
ATOM 1356 C CA . ARG A 1 179 ? 6.570 -14.496 -15.380 1.00 14.14 177 ARG A CA 1
ATOM 1357 C C . ARG A 1 179 ? 7.887 -15.145 -15.795 1.00 13.92 177 ARG A C 1
ATOM 1358 O O . ARG A 1 179 ? 8.106 -16.343 -15.595 1.00 13.89 177 ARG A O 1
ATOM 1366 N N . SER A 1 180 ? 8.773 -14.347 -16.380 1.00 13.27 178 SER A N 1
ATOM 1367 C CA . SER A 1 180 ? 10.061 -14.846 -16.846 1.00 13.35 178 SER A CA 1
ATOM 1368 C C . SER A 1 180 ? 10.922 -15.323 -15.699 1.00 13.22 178 SER A C 1
ATOM 1369 O O . SER A 1 180 ? 11.513 -16.404 -15.750 1.00 13.28 178 SER A O 1
ATOM 1372 N N . ALA A 1 181 ? 11.028 -14.501 -14.659 1.00 12.62 179 ALA A N 1
ATOM 1373 C CA . ALA A 1 181 ? 11.845 -14.854 -13.520 1.00 12.88 179 ALA A CA 1
ATOM 1374 C C . ALA A 1 181 ? 11.346 -16.142 -12.863 1.00 12.83 179 ALA A C 1
ATOM 1375 O O . ALA A 1 181 ? 12.157 -16.996 -12.434 1.00 12.76 179 ALA A O 1
ATOM 1377 N N A SER A 1 182 ? 10.025 -16.310 -12.780 0.50 12.41 180 SER A N 1
ATOM 1378 N N B SER A 1 182 ? 10.025 -16.310 -12.779 0.50 12.81 180 SER A N 1
ATOM 1379 C CA A SER A 1 182 ? 9.457 -17.512 -12.176 0.50 12.59 180 SER A CA 1
ATOM 1380 C CA B SER A 1 182 ? 9.456 -17.515 -12.173 0.50 13.24 180 SER A CA 1
ATOM 1381 C C A SER A 1 182 ? 9.892 -18.757 -12.945 0.50 13.23 180 SER A C 1
ATOM 1382 C C B SER A 1 182 ? 9.892 -18.758 -12.944 0.50 13.56 180 SER A C 1
ATOM 1383 O O A SER A 1 182 ? 10.269 -19.780 -12.360 0.50 13.48 180 SER A O 1
ATOM 1384 O O B SER A 1 182 ? 10.269 -19.780 -12.359 0.50 13.80 180 SER A O 1
ATOM 1389 N N A MET A 1 183 ? 9.886 -18.656 -14.269 0.50 13.72 181 MET A N 1
ATOM 1390 N N B MET A 1 183 ? 9.886 -18.656 -14.266 0.50 13.65 181 MET A N 1
ATOM 1391 C CA A MET A 1 183 ? 10.290 -19.775 -15.120 0.50 14.46 181 MET A CA 1
ATOM 1392 C CA B MET A 1 183 ? 10.289 -19.774 -15.115 0.50 14.09 181 MET A CA 1
ATOM 1393 C C A MET A 1 183 ? 11.771 -20.090 -14.983 0.50 14.51 181 MET A C 1
ATOM 1394 C C B MET A 1 183 ? 11.771 -20.090 -14.985 0.50 14.30 181 MET A C 1
ATOM 1395 O O A MET A 1 183 ? 12.167 -21.250 -15.014 0.50 15.08 181 MET A O 1
ATOM 1396 O O B MET A 1 183 ? 12.168 -21.249 -15.016 0.50 14.89 181 MET A O 1
ATOM 1405 N N . GLN A 1 184 ? 12.588 -19.051 -14.871 1.00 14.09 182 GLN A N 1
ATOM 1406 C CA . GLN A 1 184 ? 14.044 -19.207 -14.861 1.00 14.57 182 GLN A CA 1
ATOM 1407 C C . GLN A 1 184 ? 14.607 -19.609 -13.510 1.00 14.84 182 GLN A C 1
ATOM 1408 O O . GLN A 1 184 ? 15.649 -20.267 -13.457 1.00 16.97 182 GLN A O 1
ATOM 1414 N N . LEU A 1 185 ? 13.945 -19.204 -12.433 1.00 14.10 183 LEU A N 1
ATOM 1415 C CA . LEU A 1 185 ? 14.477 -19.407 -11.087 1.00 13.98 183 LEU A CA 1
ATOM 1416 C C . LEU A 1 185 ? 13.805 -20.553 -10.335 1.00 13.74 183 LEU A C 1
ATOM 1417 O O . LEU A 1 185 ? 14.305 -20.962 -9.276 1.00 13.77 183 LEU A O 1
ATOM 1422 N N . GLY A 1 186 ? 12.740 -21.118 -10.893 1.00 13.48 184 GLY A N 1
ATOM 1423 C CA . GLY A 1 186 ? 12.108 -22.259 -10.274 1.00 13.76 184 GLY A CA 1
ATOM 1424 C C . GLY A 1 186 ? 13.013 -23.461 -10.109 1.00 14.18 184 GLY A C 1
ATOM 1425 O O . GLY A 1 186 ? 12.828 -24.229 -9.160 1.00 14.15 184 GLY A O 1
ATOM 1426 N N . ALA A 1 187 ? 14.027 -23.611 -10.973 1.00 15.22 185 ALA A N 1
ATOM 1427 C CA . ALA A 1 187 ? 14.968 -24.709 -10.836 1.00 16.11 185 ALA A CA 1
ATOM 1428 C C . ALA A 1 187 ? 15.715 -24.679 -9.495 1.00 16.54 185 ALA A C 1
ATOM 1429 O O . ALA A 1 187 ? 16.171 -25.713 -9.032 1.00 17.27 185 ALA A O 1
ATOM 1431 N N . HIS A 1 188 ? 15.868 -23.472 -8.932 1.00 16.49 186 HIS A N 1
ATOM 1432 C CA . HIS A 1 188 ? 16.495 -23.294 -7.618 1.00 17.49 186 HIS A CA 1
ATOM 1433 C C . HIS A 1 188 ? 15.497 -23.131 -6.472 1.00 16.48 186 HIS A C 1
ATOM 1434 O O . HIS A 1 188 ? 15.873 -22.683 -5.380 1.00 16.05 186 HIS A O 1
ATOM 1441 N N . SER A 1 189 ? 14.244 -23.538 -6.689 1.00 15.12 187 SER A N 1
ATOM 1442 C CA . SER A 1 189 ? 13.194 -23.436 -5.674 1.00 14.92 187 SER A CA 1
ATOM 1443 C C . SER A 1 189 ? 12.922 -21.984 -5.246 1.00 14.36 187 SER A C 1
ATOM 1444 O O . SER A 1 189 ? 12.513 -21.725 -4.111 1.00 14.34 187 SER A O 1
ATOM 1447 N N . ILE A 1 190 ? 13.146 -21.045 -6.157 1.00 13.65 188 ILE A N 1
ATOM 1448 C CA . ILE A 1 190 ? 12.864 -19.635 -5.895 1.00 13.51 188 ILE A CA 1
ATOM 1449 C C . ILE A 1 190 ? 11.551 -19.305 -6.591 1.00 13.38 188 ILE A C 1
ATOM 1450 O O . ILE A 1 190 ? 11.402 -19.547 -7.800 1.00 13.69 188 ILE A O 1
ATOM 1455 N N . ARG A 1 191 ? 10.608 -18.744 -5.840 1.00 12.41 189 ARG A N 1
ATOM 1456 C CA . ARG A 1 191 ? 9.314 -18.316 -6.366 1.00 12.55 189 ARG A CA 1
ATOM 1457 C C . ARG A 1 191 ? 9.358 -16.831 -6.679 1.00 12.17 189 ARG A C 1
ATOM 1458 O O . ARG A 1 191 ? 10.024 -16.060 -5.973 1.00 12.45 189 ARG A O 1
ATOM 1466 N N . VAL A 1 192 ? 8.625 -16.437 -7.723 1.00 11.93 190 VAL A N 1
ATOM 1467 C CA . VAL A 1 192 ? 8.523 -15.035 -8.096 1.00 11.62 190 VAL A CA 1
ATOM 1468 C C . VAL A 1 192 ? 7.067 -14.747 -8.410 1.00 11.69 190 VAL A C 1
ATOM 1469 O O . VAL A 1 192 ? 6.468 -15.418 -9.240 1.00 11.88 190 VAL A O 1
ATOM 1473 N N . ASN A 1 193 ? 6.518 -13.720 -7.749 1.00 11.64 191 ASN A N 1
ATOM 1474 C CA . ASN A 1 193 ? 5.116 -13.359 -7.877 1.00 11.68 191 ASN A CA 1
ATOM 1475 C C . ASN A 1 193 ? 4.989 -11.843 -7.778 1.00 11.91 191 ASN A C 1
ATOM 1476 O O . ASN A 1 193 ? 5.953 -11.146 -7.478 1.00 12.45 191 ASN A O 1
ATOM 1481 N N . SER A 1 194 ? 3.805 -11.328 -8.065 1.00 12.32 192 SER A N 1
ATOM 1482 C CA . SER A 1 194 ? 3.500 -9.927 -7.799 1.00 12.78 192 SER A CA 1
ATOM 1483 C C . SER A 1 194 ? 2.240 -9.798 -6.971 1.00 12.71 192 SER A C 1
ATOM 1484 O O . SER A 1 194 ? 1.381 -10.687 -6.945 1.00 12.35 192 SER A O 1
ATOM 1487 N N . VAL A 1 195 ? 2.139 -8.655 -6.288 1.00 12.75 193 VAL A N 1
ATOM 1488 C CA . VAL A 1 195 ? 0.888 -8.191 -5.685 1.00 13.22 193 VAL A CA 1
ATOM 1489 C C . VAL A 1 195 ? 0.464 -6.946 -6.411 1.00 12.97 193 VAL A C 1
ATOM 1490 O O . VAL A 1 195 ? 1.313 -6.162 -6.803 1.00 12.89 193 VAL A O 1
ATOM 1494 N N . SER A 1 196 ? -0.837 -6.761 -6.584 1.00 12.78 194 SER A N 1
ATOM 1495 C CA . SER A 1 196 ? -1.374 -5.621 -7.362 1.00 13.22 194 SER A CA 1
ATOM 1496 C C . SER A 1 196 ? -2.442 -4.869 -6.582 1.00 13.78 194 SER A C 1
ATOM 1497 O O . SER A 1 196 ? -3.622 -5.246 -6.570 1.00 14.20 194 SER A O 1
ATOM 1500 N N . PRO A 1 197 ? -2.051 -3.770 -5.932 1.00 13.96 195 PRO A N 1
ATOM 1501 C CA . PRO A 1 197 ? -3.006 -2.923 -5.246 1.00 14.44 195 PRO A CA 1
ATOM 1502 C C . PRO A 1 197 ? -3.709 -1.946 -6.175 1.00 14.56 195 PRO A C 1
ATOM 1503 O O . PRO A 1 197 ? -3.412 -1.877 -7.368 1.00 14.66 195 PRO A O 1
ATOM 1507 N N . MET A 1 198 ? -4.604 -1.150 -5.570 1.00 15.43 196 MET A N 1
ATOM 1508 C CA . MET A 1 198 ? -5.397 -0.186 -6.331 1.00 16.51 196 MET A CA 1
ATOM 1509 C C . MET A 1 198 ? -5.809 1.048 -5.537 1.00 16.35 196 MET A C 1
ATOM 1510 O O . MET A 1 198 ? -5.802 2.153 -6.084 1.00 16.77 196 MET A O 1
ATOM 1515 N N . ALA A 1 199 ? -6.213 0.868 -4.288 1.00 15.91 197 ALA A N 1
ATOM 1516 C CA . ALA A 1 199 ? -7.059 1.852 -3.613 1.00 16.42 197 ALA A CA 1
ATOM 1517 C C . ALA A 1 199 ? -6.558 2.275 -2.226 1.00 16.56 197 ALA A C 1
ATOM 1518 O O . ALA A 1 199 ? -7.350 2.545 -1.343 1.00 17.52 197 ALA A O 1
ATOM 1520 N N . VAL A 1 200 ? -5.239 2.309 -2.071 1.00 16.34 198 VAL A N 1
ATOM 1521 C CA . VAL A 1 200 ? -4.625 2.737 -0.806 1.00 16.61 198 VAL A CA 1
ATOM 1522 C C . VAL A 1 200 ? -4.117 4.158 -0.996 1.00 16.57 198 VAL A C 1
ATOM 1523 O O . VAL A 1 200 ? -3.252 4.403 -1.844 1.00 16.15 198 VAL A O 1
ATOM 1527 N N . ALA A 1 201 ? -4.627 5.106 -0.232 1.00 17.04 199 ALA A N 1
ATOM 1528 C CA . ALA A 1 201 ? -4.152 6.495 -0.349 1.00 17.29 199 ALA A CA 1
ATOM 1529 C C . ALA A 1 201 ? -2.760 6.609 0.264 1.00 17.29 199 ALA A C 1
ATOM 1530 O O . ALA A 1 201 ? -2.556 6.279 1.432 1.00 18.51 199 ALA A O 1
ATOM 1532 N N . THR A 1 202 ? -1.804 7.062 -0.533 1.00 16.89 200 THR A N 1
ATOM 1533 C CA . THR A 1 202 ? -0.400 7.185 -0.110 1.00 17.10 200 THR A CA 1
ATOM 1534 C C . THR A 1 202 ? 0.195 8.435 -0.745 1.00 17.72 200 THR A C 1
ATOM 1535 O O . THR A 1 202 ? -0.426 9.028 -1.620 1.00 17.54 200 THR A O 1
ATOM 1539 N N . PRO A 1 203 ? 1.421 8.823 -0.356 1.00 17.72 201 PRO A N 1
ATOM 1540 C CA . PRO A 1 203 ? 2.073 9.942 -1.069 1.00 18.22 201 PRO A CA 1
ATOM 1541 C C . PRO A 1 203 ? 2.188 9.729 -2.565 1.00 17.59 201 PRO A C 1
ATOM 1542 O O . PRO A 1 203 ? 2.079 10.686 -3.325 1.00 18.42 201 PRO A O 1
ATOM 1546 N N . LEU A 1 204 ? 2.352 8.488 -3.003 1.00 16.64 202 LEU A N 1
ATOM 1547 C CA . LEU A 1 204 ? 2.390 8.182 -4.436 1.00 16.21 202 LEU A CA 1
ATOM 1548 C C . LEU A 1 204 ? 1.050 8.492 -5.109 1.00 16.18 202 LEU A C 1
ATOM 1549 O O . LEU A 1 204 ? 1.013 9.181 -6.146 1.00 16.19 202 LEU A O 1
ATOM 1554 N N . THR A 1 205 ? -0.052 8.030 -4.522 1.00 15.92 203 THR A N 1
ATOM 1555 C CA . THR A 1 205 ? -1.355 8.244 -5.136 1.00 16.25 203 THR A CA 1
ATOM 1556 C C . THR A 1 205 ? -1.802 9.704 -5.072 1.00 17.02 203 THR A C 1
ATOM 1557 O O . THR A 1 205 ? -2.628 10.144 -5.899 1.00 16.31 203 THR A O 1
ATOM 1561 N N A ARG A 1 206 ? -1.263 10.463 -4.117 0.50 17.51 204 ARG A N 1
ATOM 1562 N N B ARG A 1 206 ? -1.263 10.463 -4.117 0.50 17.59 204 ARG A N 1
ATOM 1563 C CA A ARG A 1 206 ? -1.489 11.904 -4.041 0.50 18.73 204 ARG A CA 1
ATOM 1564 C CA B ARG A 1 206 ? -1.493 11.907 -4.042 0.50 18.88 204 ARG A CA 1
ATOM 1565 C C A ARG A 1 206 ? -1.085 12.623 -5.321 0.50 18.79 204 ARG A C 1
ATOM 1566 C C B ARG A 1 206 ? -1.085 12.624 -5.321 0.50 18.88 204 ARG A C 1
ATOM 1567 O O A ARG A 1 206 ? -1.671 13.657 -5.651 0.50 19.11 204 ARG A O 1
ATOM 1568 O O B ARG A 1 206 ? -1.671 13.657 -5.651 0.50 19.20 204 ARG A O 1
ATOM 1583 N N . ASN A 1 207 ? -0.118 12.075 -6.063 1.00 18.34 205 ASN A N 1
ATOM 1584 C CA . ASN A 1 207 ? 0.288 12.656 -7.347 1.00 19.24 205 ASN A CA 1
ATOM 1585 C C . ASN A 1 207 ? -0.843 12.669 -8.372 1.00 19.79 205 ASN A C 1
ATOM 1586 O O . ASN A 1 207 ? -0.831 13.505 -9.275 1.00 20.31 205 ASN A O 1
ATOM 1591 N N . GLN A 1 208 ? -1.821 11.765 -8.231 1.00 19.79 206 GLN A N 1
ATOM 1592 C CA . GLN A 1 208 ? -3.018 11.767 -9.071 1.00 20.28 206 GLN A CA 1
ATOM 1593 C C . GLN A 1 208 ? -4.288 12.099 -8.291 1.00 20.60 206 GLN A C 1
ATOM 1594 O O . GLN A 1 208 ? -5.385 11.655 -8.656 1.00 21.78 206 GLN A O 1
ATOM 1600 N N . GLY A 1 209 ? -4.152 12.896 -7.231 1.00 20.33 207 GLY A N 1
ATOM 1601 C CA . GLY A 1 209 ? -5.308 13.409 -6.510 1.00 20.49 207 GLY A CA 1
ATOM 1602 C C . GLY A 1 209 ? -6.015 12.489 -5.540 1.00 20.18 207 GLY A C 1
ATOM 1603 O O . GLY A 1 209 ? -7.126 12.807 -5.098 1.00 21.12 207 GLY A O 1
ATOM 1604 N N . ILE A 1 210 ? -5.370 11.382 -5.176 1.00 19.32 208 ILE A N 1
ATOM 1605 C CA . ILE A 1 210 ? -5.944 10.443 -4.202 1.00 19.61 208 ILE A CA 1
ATOM 1606 C C . ILE A 1 210 ? -5.152 10.586 -2.901 1.00 19.89 208 ILE A C 1
ATOM 1607 O O . ILE A 1 210 ? -4.105 9.974 -2.731 1.00 18.96 208 ILE A O 1
ATOM 1612 N N A SER A 1 211 ? -5.641 11.437 -2.011 0.50 20.85 209 SER A N 1
ATOM 1613 N N B SER A 1 211 ? -5.641 11.437 -2.011 0.50 21.25 209 SER A N 1
ATOM 1614 C CA A SER A 1 211 ? -4.932 11.822 -0.781 0.50 21.73 209 SER A CA 1
ATOM 1615 C CA B SER A 1 211 ? -4.934 11.814 -0.779 0.50 22.42 209 SER A CA 1
ATOM 1616 C C A SER A 1 211 ? -5.535 11.207 0.476 0.50 22.76 209 SER A C 1
ATOM 1617 C C B SER A 1 211 ? -5.535 11.205 0.476 0.50 23.17 209 SER A C 1
ATOM 1618 O O A SER A 1 211 ? -4.798 10.831 1.386 0.50 23.47 209 SER A O 1
ATOM 1619 O O B SER A 1 211 ? -4.798 10.830 1.387 0.50 23.88 209 SER A O 1
ATOM 1624 N N . THR A 1 212 ? -6.863 11.089 0.514 1.00 23.62 210 THR A N 1
ATOM 1625 C CA . THR A 1 212 ? -7.565 10.608 1.678 1.00 25.29 210 THR A CA 1
ATOM 1626 C C . THR A 1 212 ? -8.381 9.355 1.352 1.00 25.91 210 THR A C 1
ATOM 1627 O O . THR A 1 212 ? -8.674 9.062 0.183 1.00 24.41 210 THR A O 1
ATOM 1631 N N . PRO A 1 213 ? -8.774 8.602 2.396 1.00 26.97 211 PRO A N 1
ATOM 1632 C CA . PRO A 1 213 ? -9.762 7.521 2.185 1.00 26.95 211 PRO A CA 1
ATOM 1633 C C . PRO A 1 213 ? -11.081 8.022 1.555 1.00 26.89 211 PRO A C 1
ATOM 1634 O O . PRO A 1 213 ? -11.706 7.292 0.790 1.00 26.19 211 PRO A O 1
ATOM 1638 N N . ASP A 1 214 ? -11.491 9.240 1.814 1.00 27.34 212 ASP A N 1
ATOM 1639 C CA . ASP A 1 214 ? -12.664 9.821 1.148 1.00 28.24 212 ASP A CA 1
ATOM 1640 C C . ASP A 1 214 ? -12.450 10.007 -0.379 1.00 26.31 212 ASP A C 1
ATOM 1641 O O . ASP A 1 214 ? -13.365 9.783 -1.162 1.00 25.37 212 ASP A O 1
ATOM 1646 N N . ASP A 1 215 ? -11.253 10.429 -0.785 1.00 21.63 213 ASP A N 1
ATOM 1647 C CA . ASP A 1 215 ? -10.911 10.497 -2.226 1.00 20.76 213 ASP A CA 1
ATOM 1648 C C . ASP A 1 215 ? -11.010 9.105 -2.842 1.00 18.96 213 ASP A C 1
ATOM 1649 O O . ASP A 1 215 ? -11.474 8.951 -3.969 1.00 18.35 213 ASP A O 1
ATOM 1654 N N . VAL A 1 216 ? -10.544 8.088 -2.131 1.00 18.12 214 VAL A N 1
ATOM 1655 C CA . VAL A 1 216 ? -10.674 6.710 -2.618 1.00 17.53 214 VAL A CA 1
ATOM 1656 C C . VAL A 1 216 ? -12.158 6.364 -2.836 1.00 17.77 214 VAL A C 1
ATOM 1657 O O . VAL A 1 216 ? -12.542 5.839 -3.878 1.00 16.77 214 VAL A O 1
ATOM 1661 N N . GLN A 1 217 ? -13.010 6.681 -1.865 1.00 18.04 215 GLN A N 1
ATOM 1662 C CA . GLN A 1 217 ? -14.444 6.412 -1.991 1.00 18.27 215 GLN A CA 1
ATOM 1663 C C . GLN A 1 217 ? -15.101 7.137 -3.168 1.00 18.65 215 GLN A C 1
ATOM 1664 O O . GLN A 1 217 ? -15.891 6.546 -3.930 1.00 18.55 215 GLN A O 1
ATOM 1670 N N . LYS A 1 218 ? -14.751 8.409 -3.361 1.00 19.28 216 LYS A N 1
ATOM 1671 C CA . LYS A 1 218 ? -15.375 9.214 -4.394 1.00 20.33 216 LYS A CA 1
ATOM 1672 C C . LYS A 1 218 ? -14.886 8.875 -5.811 1.00 20.04 216 LYS A C 1
ATOM 1673 O O . LYS A 1 218 ? -15.686 8.818 -6.757 1.00 20.17 216 LYS A O 1
ATOM 1679 N N . PHE A 1 219 ? -13.578 8.675 -5.962 1.00 19.12 217 PHE A N 1
ATOM 1680 C CA . PHE A 1 219 ? -12.976 8.561 -7.298 1.00 19.37 217 PHE A CA 1
ATOM 1681 C C . PHE A 1 219 ? -12.677 7.144 -7.748 1.00 18.29 217 PHE A C 1
ATOM 1682 O O . PHE A 1 219 ? -12.737 6.859 -8.943 1.00 18.28 217 PHE A O 1
ATOM 1690 N N . LEU A 1 220 ? -12.326 6.260 -6.822 1.00 17.13 218 LEU A N 1
ATOM 1691 C CA . LEU A 1 220 ? -11.907 4.902 -7.183 1.00 16.54 218 LEU A CA 1
ATOM 1692 C C . LEU A 1 220 ? -12.986 3.861 -6.957 1.00 16.72 218 LEU A C 1
ATOM 1693 O O . LEU A 1 220 ? -13.183 2.984 -7.800 1.00 16.60 218 LEU A O 1
ATOM 1698 N N . MET A 1 221 ? -13.686 3.940 -5.826 1.00 16.63 219 MET A N 1
ATOM 1699 C CA . MET A 1 221 ? -14.666 2.903 -5.493 1.00 16.72 219 MET A CA 1
ATOM 1700 C C . MET A 1 221 ? -15.814 2.686 -6.479 1.00 16.85 219 MET A C 1
ATOM 1701 O O . MET A 1 221 ? -16.318 1.559 -6.566 1.00 16.21 219 MET A O 1
ATOM 1706 N N . PRO A 1 222 ? -16.211 3.703 -7.261 1.00 16.99 220 PRO A N 1
ATOM 1707 C CA . PRO A 1 222 ? -17.236 3.403 -8.278 1.00 17.44 220 PRO A CA 1
ATOM 1708 C C . PRO A 1 222 ? -16.800 2.328 -9.286 1.00 17.27 220 PRO A C 1
ATOM 1709 O O . PRO A 1 222 ? -17.646 1.706 -9.925 1.00 17.70 220 PRO A O 1
ATOM 1713 N N . PHE A 1 223 ? -15.495 2.132 -9.427 1.00 16.34 221 PHE A N 1
ATOM 1714 C CA . PHE A 1 223 ? -14.924 1.191 -10.378 1.00 16.27 221 PHE A CA 1
ATOM 1715 C C . PHE A 1 223 ? -14.551 -0.143 -9.748 1.00 15.30 221 PHE A C 1
ATOM 1716 O O . PHE A 1 223 ? -13.938 -0.982 -10.424 1.00 15.69 221 PHE A O 1
ATOM 1724 N N . ILE A 1 224 ? -14.939 -0.347 -8.485 1.00 14.97 222 ILE A N 1
ATOM 1725 C CA . ILE A 1 224 ? -14.512 -1.501 -7.685 1.00 14.57 222 ILE A CA 1
ATOM 1726 C C . ILE A 1 224 ? -15.753 -2.264 -7.187 1.00 14.33 222 ILE A C 1
ATOM 1727 O O . ILE A 1 224 ? -16.678 -1.675 -6.641 1.00 14.48 222 ILE A O 1
ATOM 1732 N N . SER A 1 225 ? -15.771 -3.579 -7.376 1.00 13.96 223 SER A N 1
ATOM 1733 C CA . SER A 1 225 ? -16.959 -4.368 -7.055 1.00 14.17 223 SER A CA 1
ATOM 1734 C C . SER A 1 225 ? -17.229 -4.529 -5.560 1.00 13.86 223 SER A C 1
ATOM 1735 O O . SER A 1 225 ? -18.364 -4.513 -5.152 1.00 13.91 223 SER A O 1
ATOM 1738 N N . LEU A 1 226 ? -16.186 -4.760 -4.784 1.00 13.41 224 LEU A N 1
ATOM 1739 C CA . LEU A 1 226 ? -16.349 -5.138 -3.397 1.00 13.94 224 LEU A CA 1
ATOM 1740 C C . LEU A 1 226 ? -16.640 -3.913 -2.542 1.00 14.51 224 LEU A C 1
ATOM 1741 O O . LEU A 1 226 ? -15.794 -3.018 -2.425 1.00 13.96 224 LEU A O 1
ATOM 1746 N N . LYS A 1 227 ? -17.831 -3.892 -1.944 1.00 14.63 225 LYS A N 1
ATOM 1747 C CA . LYS A 1 227 ? -18.304 -2.800 -1.087 1.00 15.63 225 LYS A CA 1
ATOM 1748 C C . LYS A 1 227 ? -18.270 -3.222 0.382 1.00 15.87 225 LYS A C 1
ATOM 1749 O O . LYS A 1 227 ? -18.250 -4.414 0.703 1.00 16.04 225 LYS A O 1
ATOM 1755 N N . GLY A 1 228 ? -18.285 -2.227 1.280 1.00 16.72 226 GLY A N 1
ATOM 1756 C CA . GLY A 1 228 ? -18.340 -2.481 2.711 1.00 17.56 226 GLY A CA 1
ATOM 1757 C C . GLY A 1 228 ? -17.061 -2.953 3.349 1.00 17.45 226 GLY A C 1
ATOM 1758 O O . GLY A 1 228 ? -17.083 -3.384 4.518 1.00 18.38 226 GLY A O 1
ATOM 1759 N N . VAL A 1 229 ? -15.947 -2.872 2.613 1.00 16.94 227 VAL A N 1
ATOM 1760 C CA . VAL A 1 229 ? -14.640 -3.282 3.099 1.00 16.91 227 VAL A CA 1
ATOM 1761 C C . VAL A 1 229 ? -13.663 -2.164 2.735 1.00 17.06 227 VAL A C 1
ATOM 1762 O O . VAL A 1 229 ? -13.093 -2.147 1.641 1.00 16.91 227 VAL A O 1
ATOM 1766 N N . PRO A 1 230 ? -13.455 -1.202 3.637 1.00 18.12 228 PRO A N 1
ATOM 1767 C CA . PRO A 1 230 ? -12.562 -0.105 3.297 1.00 18.03 228 PRO A CA 1
ATOM 1768 C C . PRO A 1 230 ? -11.161 -0.575 2.935 1.00 17.27 228 PRO A C 1
ATOM 1769 O O . PRO A 1 230 ? -10.611 -1.432 3.619 1.00 16.89 228 PRO A O 1
ATOM 1773 N N . PRO A 1 231 ? -10.601 -0.070 1.818 1.00 16.41 229 PRO A N 1
ATOM 1774 C CA . PRO A 1 231 ? -9.267 -0.550 1.432 1.00 15.93 229 PRO A CA 1
ATOM 1775 C C . PRO A 1 231 ? -8.172 0.030 2.308 1.00 15.48 229 PRO A C 1
ATOM 1776 O O . PRO A 1 231 ? -8.241 1.192 2.685 1.00 16.25 229 PRO A O 1
ATOM 1780 N N . THR A 1 232 ? -7.171 -0.796 2.623 1.00 14.34 230 THR A N 1
ATOM 1781 C CA . THR A 1 232 ? -6.077 -0.406 3.509 1.00 14.43 230 THR A CA 1
ATOM 1782 C C . THR A 1 232 ? -4.733 -0.903 2.984 1.00 13.98 230 THR A C 1
ATOM 1783 O O . THR A 1 232 ? -4.675 -1.879 2.223 1.00 13.40 230 THR A O 1
ATOM 1787 N N . ALA A 1 233 ? -3.655 -0.278 3.449 1.00 14.41 231 ALA A N 1
ATOM 1788 C CA . ALA A 1 233 ? -2.317 -0.745 3.145 1.00 14.30 231 ALA A CA 1
ATOM 1789 C C . ALA A 1 233 ? -2.078 -2.146 3.732 1.00 13.95 231 ALA A C 1
ATOM 1790 O O . ALA A 1 233 ? -1.373 -2.963 3.131 1.00 13.30 231 ALA A O 1
ATOM 1792 N N A GLU A 1 234 ? -2.668 -2.403 4.899 0.50 14.22 232 GLU A N 1
ATOM 1793 N N B GLU A 1 234 ? -2.667 -2.403 4.897 0.50 14.42 232 GLU A N 1
ATOM 1794 C CA A GLU A 1 234 ? -2.461 -3.672 5.587 0.50 14.25 232 GLU A CA 1
ATOM 1795 C CA B GLU A 1 234 ? -2.460 -3.664 5.587 0.50 14.58 232 GLU A CA 1
ATOM 1796 C C A GLU A 1 234 ? -2.991 -4.855 4.769 0.50 13.49 232 GLU A C 1
ATOM 1797 C C B GLU A 1 234 ? -2.991 -4.855 4.770 0.50 13.67 232 GLU A C 1
ATOM 1798 O O A GLU A 1 234 ? -2.412 -5.941 4.826 0.50 13.11 232 GLU A O 1
ATOM 1799 O O B GLU A 1 234 ? -2.412 -5.941 4.827 0.50 13.27 232 GLU A O 1
ATOM 1810 N N . GLN A 1 235 ? -4.063 -4.660 3.998 1.00 13.42 233 GLN A N 1
ATOM 1811 C CA . GLN A 1 235 ? -4.574 -5.737 3.129 1.00 12.68 233 GLN A CA 1
ATOM 1812 C C . GLN A 1 235 ? -3.530 -6.164 2.082 1.00 12.39 233 GLN A C 1
ATOM 1813 O O . GLN A 1 235 ? -3.371 -7.341 1.778 1.00 12.22 233 GLN A O 1
ATOM 1819 N N . VAL A 1 236 ? -2.812 -5.181 1.536 1.00 12.43 234 VAL A N 1
ATOM 1820 C CA . VAL A 1 236 ? -1.772 -5.487 0.575 1.00 12.46 234 VAL A CA 1
ATOM 1821 C C . VAL A 1 236 ? -0.621 -6.229 1.277 1.00 12.27 234 VAL A C 1
ATOM 1822 O O . VAL A 1 236 ? -0.082 -7.221 0.766 1.00 11.91 234 VAL A O 1
ATOM 1826 N N . ALA A 1 237 ? -0.252 -5.752 2.451 1.00 12.13 235 ALA A N 1
ATOM 1827 C CA . ALA A 1 237 ? 0.768 -6.417 3.263 1.00 12.28 235 ALA A CA 1
ATOM 1828 C C . ALA A 1 237 ? 0.406 -7.868 3.549 1.00 11.97 235 ALA A C 1
ATOM 1829 O O . ALA A 1 237 ? 1.294 -8.734 3.524 1.00 12.29 235 ALA A O 1
ATOM 1831 N N . GLU A 1 238 ? -0.871 -8.158 3.812 1.00 11.95 236 GLU A N 1
ATOM 1832 C CA . GLU A 1 238 ? -1.296 -9.546 4.061 1.00 12.40 236 GLU A CA 1
ATOM 1833 C C . GLU A 1 238 ? -1.033 -10.431 2.860 1.00 12.24 236 GLU A C 1
ATOM 1834 O O . GLU A 1 238 ? -0.628 -11.602 3.010 1.00 12.71 236 GLU A O 1
ATOM 1840 N N . ALA A 1 239 ? -1.296 -9.912 1.663 1.00 11.56 237 ALA A N 1
ATOM 1841 C CA . ALA A 1 239 ? -1.040 -10.670 0.449 1.00 11.69 237 ALA A CA 1
ATOM 1842 C C . ALA A 1 239 ? 0.448 -10.916 0.255 1.00 11.57 237 ALA A C 1
ATOM 1843 O O . ALA A 1 239 ? 0.867 -12.028 -0.136 1.00 11.94 237 ALA A O 1
ATOM 1845 N N . ALA A 1 240 ? 1.267 -9.899 0.528 1.00 11.64 238 ALA A N 1
ATOM 1846 C CA . ALA A 1 240 ? 2.716 -10.047 0.442 1.00 11.89 238 ALA A CA 1
ATOM 1847 C C . ALA A 1 240 ? 3.220 -11.087 1.467 1.00 12.20 238 ALA A C 1
ATOM 1848 O O . ALA A 1 240 ? 4.097 -11.896 1.151 1.00 12.35 238 ALA A O 1
ATOM 1850 N N . ALA A 1 241 ? 2.654 -11.075 2.666 1.00 11.93 239 ALA A N 1
ATOM 1851 C CA . ALA A 1 241 ? 3.083 -12.035 3.692 1.00 12.39 239 ALA A CA 1
ATOM 1852 C C . ALA A 1 241 ? 2.691 -13.460 3.309 1.00 12.42 239 ALA A C 1
ATOM 1853 O O . ALA A 1 241 ? 3.481 -14.381 3.505 1.00 12.80 239 ALA A O 1
ATOM 1855 N N . PHE A 1 242 ? 1.494 -13.652 2.744 1.00 12.24 240 PHE A N 1
ATOM 1856 C CA . PHE A 1 242 ? 1.102 -14.944 2.197 1.00 12.37 240 PHE A CA 1
ATOM 1857 C C . PHE A 1 242 ? 2.110 -15.422 1.167 1.00 12.42 240 PHE A C 1
ATOM 1858 O O . PHE A 1 242 ? 2.700 -16.507 1.306 1.00 12.81 240 PHE A O 1
ATOM 1866 N N . LEU A 1 243 ? 2.373 -14.582 0.158 1.00 12.18 241 LEU A N 1
ATOM 1867 C CA . LEU A 1 243 ? 3.302 -14.971 -0.910 1.00 12.47 241 LEU A CA 1
ATOM 1868 C C . LEU A 1 243 ? 4.742 -15.183 -0.432 1.00 12.58 241 LEU A C 1
ATOM 1869 O O . LEU A 1 243 ? 5.473 -15.994 -1.012 1.00 12.70 241 LEU A O 1
ATOM 1874 N N . GLY A 1 244 ? 5.153 -14.442 0.588 1.00 12.80 242 GLY A N 1
ATOM 1875 C CA . GLY A 1 244 ? 6.494 -14.557 1.147 1.00 13.33 242 GLY A CA 1
ATOM 1876 C C . GLY A 1 244 ? 6.713 -15.774 2.009 1.00 14.25 242 GLY A C 1
ATOM 1877 O O . GLY A 1 244 ? 7.842 -16.113 2.314 1.00 16.05 242 GLY A O 1
ATOM 1878 N N . SER A 1 245 ? 5.623 -16.411 2.424 1.00 13.92 243 SER A N 1
ATOM 1879 C CA . SER A 1 245 ? 5.641 -17.509 3.384 1.00 14.01 243 SER A CA 1
ATOM 1880 C C . SER A 1 245 ? 5.471 -18.866 2.729 1.00 14.40 243 SER A C 1
ATOM 1881 O O . SER A 1 245 ? 5.106 -18.970 1.547 1.00 13.60 243 SER A O 1
ATOM 1884 N N . ASP A 1 246 ? 5.659 -19.922 3.524 1.00 15.51 244 ASP A N 1
ATOM 1885 C CA . ASP A 1 246 ? 5.378 -21.274 3.046 1.00 16.58 244 ASP A CA 1
ATOM 1886 C C . ASP A 1 246 ? 3.896 -21.585 2.859 1.00 15.47 244 ASP A C 1
ATOM 1887 O O . ASP A 1 246 ? 3.550 -22.652 2.338 1.00 14.91 244 ASP A O 1
ATOM 1892 N N . GLU A 1 247 ? 3.000 -20.669 3.231 1.00 14.10 245 GLU A N 1
ATOM 1893 C CA . GLU A 1 247 ? 1.590 -20.818 2.885 1.00 13.74 245 GLU A CA 1
ATOM 1894 C C . GLU A 1 247 ? 1.414 -20.826 1.363 1.00 13.32 245 GLU A C 1
ATOM 1895 O O . GLU A 1 247 ? 0.432 -21.391 0.864 1.00 14.19 245 GLU A O 1
ATOM 1901 N N . ALA A 1 248 ? 2.346 -20.182 0.662 1.00 12.86 246 ALA A N 1
ATOM 1902 C CA . ALA A 1 248 ? 2.365 -20.100 -0.796 1.00 12.42 246 ALA A CA 1
ATOM 1903 C C . ALA A 1 248 ? 3.527 -20.894 -1.409 1.00 12.30 246 ALA A C 1
ATOM 1904 O O . ALA A 1 248 ? 4.051 -20.529 -2.452 1.00 11.88 246 ALA A O 1
ATOM 1906 N N . ALA A 1 249 ? 3.882 -22.007 -0.772 1.00 12.68 247 ALA A N 1
ATOM 1907 C CA . ALA A 1 249 ? 5.072 -22.792 -1.143 1.00 12.99 247 ALA A CA 1
ATOM 1908 C C . ALA A 1 249 ? 5.117 -23.264 -2.588 1.00 12.80 247 ALA A C 1
ATOM 1909 O O . ALA A 1 249 ? 6.198 -23.473 -3.114 1.00 12.99 247 ALA A O 1
ATOM 1911 N N . PHE A 1 250 ? 3.962 -23.438 -3.209 1.00 12.39 248 PHE A N 1
ATOM 1912 C CA . PHE A 1 250 ? 3.882 -23.949 -4.582 1.00 12.46 248 PHE A CA 1
ATOM 1913 C C . PHE A 1 250 ? 3.207 -22.929 -5.507 1.00 12.46 248 PHE A C 1
ATOM 1914 O O . PHE A 1 250 ? 2.685 -23.302 -6.549 1.00 13.34 248 PHE A O 1
ATOM 1922 N N . VAL A 1 251 ? 3.275 -21.652 -5.149 1.00 11.74 249 VAL A N 1
ATOM 1923 C CA . VAL A 1 251 ? 2.695 -20.558 -5.939 1.00 11.66 249 VAL A CA 1
ATOM 1924 C C . VAL A 1 251 ? 3.806 -19.732 -6.556 1.00 11.59 249 VAL A C 1
ATOM 1925 O O . VAL A 1 251 ? 4.631 -19.147 -5.840 1.00 11.55 249 VAL A O 1
ATOM 1929 N N . THR A 1 252 ? 3.838 -19.672 -7.892 1.00 11.79 250 THR A N 1
ATOM 1930 C CA . THR A 1 252 ? 4.867 -18.889 -8.569 1.00 11.95 250 THR A CA 1
ATOM 1931 C C . THR A 1 252 ? 4.349 -18.441 -9.924 1.00 12.12 250 THR A C 1
ATOM 1932 O O . THR A 1 252 ? 3.486 -19.068 -10.515 1.00 12.50 250 THR A O 1
ATOM 1936 N N . GLY A 1 253 ? 4.923 -17.349 -10.401 1.00 12.15 251 GLY A N 1
ATOM 1937 C CA . GLY A 1 253 ? 4.577 -16.772 -11.693 1.00 12.95 251 GLY A CA 1
ATOM 1938 C C . GLY A 1 253 ? 3.264 -16.011 -11.718 1.00 13.79 251 GLY A C 1
ATOM 1939 O O . GLY A 1 253 ? 2.754 -15.710 -12.816 1.00 15.82 251 GLY A O 1
ATOM 1940 N N . HIS A 1 254 ? 2.759 -15.656 -10.557 1.00 13.87 252 HIS A N 1
ATOM 1941 C CA . HIS A 1 254 ? 1.390 -15.216 -10.387 1.00 14.84 252 HIS A CA 1
ATOM 1942 C C . HIS A 1 254 ? 1.302 -13.767 -9.952 1.00 14.35 252 HIS A C 1
ATOM 1943 O O . HIS A 1 254 ? 2.103 -13.321 -9.160 1.00 15.38 252 HIS A O 1
ATOM 1950 N N . ASP A 1 255 ? 0.268 -13.065 -10.422 1.00 14.35 253 ASP A N 1
ATOM 1951 C CA . ASP A 1 255 ? -0.105 -11.751 -9.935 1.00 14.02 253 ASP A CA 1
ATOM 1952 C C . ASP A 1 255 ? -1.341 -11.878 -9.047 1.00 13.95 253 ASP A C 1
ATOM 1953 O O . ASP A 1 255 ? -2.378 -12.351 -9.501 1.00 14.07 253 ASP A O 1
ATOM 1958 N N . LEU A 1 256 ? -1.218 -11.427 -7.812 1.00 13.27 254 LEU A N 1
ATOM 1959 C CA . LEU A 1 256 ? -2.274 -11.502 -6.806 1.00 13.54 254 LEU A CA 1
ATOM 1960 C C . LEU A 1 256 ? -2.841 -10.097 -6.566 1.00 13.48 254 LEU A C 1
ATOM 1961 O O . LEU A 1 256 ? -2.202 -9.277 -5.904 1.00 13.37 254 LEU A O 1
ATOM 1966 N N . PRO A 1 257 ? -4.005 -9.785 -7.140 1.00 13.40 255 PRO A N 1
ATOM 1967 C CA . PRO A 1 257 ? -4.566 -8.446 -6.990 1.00 14.13 255 PRO A CA 1
ATOM 1968 C C . PRO A 1 257 ? -5.277 -8.282 -5.660 1.00 13.58 255 PRO A C 1
ATOM 1969 O O . PRO A 1 257 ? -6.004 -9.163 -5.226 1.00 14.20 255 PRO A O 1
ATOM 1973 N N . VAL A 1 258 ? -5.040 -7.140 -5.033 1.00 13.22 256 VAL A N 1
ATOM 1974 C CA . VAL A 1 258 ? -5.693 -6.762 -3.799 1.00 12.98 256 VAL A CA 1
ATOM 1975 C C . VAL A 1 258 ? -6.380 -5.456 -4.135 1.00 12.80 256 VAL A C 1
ATOM 1976 O O . VAL A 1 258 ? -5.886 -4.368 -3.862 1.00 12.83 256 VAL A O 1
ATOM 1980 N N . ASP A 1 259 ? -7.517 -5.588 -4.826 1.00 13.12 257 ASP A N 1
ATOM 1981 C CA . ASP A 1 259 ? -8.131 -4.429 -5.476 1.00 13.90 257 ASP A CA 1
ATOM 1982 C C . ASP A 1 259 ? -9.636 -4.420 -5.468 1.00 13.63 257 ASP A C 1
ATOM 1983 O O . ASP A 1 259 ? -10.245 -3.541 -6.105 1.00 13.77 257 ASP A O 1
ATOM 1988 N N . GLY A 1 260 ? -10.272 -5.340 -4.741 1.00 12.64 258 GLY A N 1
ATOM 1989 C CA . GLY A 1 260 ? -11.721 -5.349 -4.640 1.00 13.01 258 GLY A CA 1
ATOM 1990 C C . GLY A 1 260 ? -12.475 -5.695 -5.917 1.00 13.19 258 GLY A C 1
ATOM 1991 O O . GLY A 1 260 ? -13.698 -5.555 -5.958 1.00 13.78 258 GLY A O 1
ATOM 1992 N N . GLY A 1 261 ? -11.767 -6.150 -6.949 1.00 13.75 259 GLY A N 1
ATOM 1993 C CA . GLY A 1 261 ? -12.374 -6.473 -8.215 1.00 14.62 259 GLY A CA 1
ATOM 1994 C C . GLY A 1 261 ? -12.558 -5.213 -9.044 1.00 15.17 259 GLY A C 1
ATOM 1995 O O . GLY A 1 261 ? -13.585 -4.542 -8.944 1.00 15.91 259 GLY A O 1
ATOM 1996 N N . VAL A 1 262 ? -11.554 -4.872 -9.857 1.00 15.50 260 VAL A N 1
ATOM 1997 C CA . VAL A 1 262 ? -11.590 -3.661 -10.638 1.00 15.86 260 VAL A CA 1
ATOM 1998 C C . VAL A 1 262 ? -12.350 -3.877 -11.934 1.00 16.37 260 VAL A C 1
ATOM 1999 O O . VAL A 1 262 ? -11.960 -4.706 -12.763 1.00 17.18 260 VAL A O 1
ATOM 2003 N N . LEU A 1 263 ? -13.418 -3.124 -12.137 1.00 16.19 261 LEU A N 1
ATOM 2004 C CA . LEU A 1 263 ? -14.234 -3.230 -13.348 1.00 17.04 261 LEU A CA 1
ATOM 2005 C C . LEU A 1 263 ? -13.446 -2.703 -14.550 1.00 17.60 261 LEU A C 1
ATOM 2006 O O . LEU A 1 263 ? -13.379 -3.354 -15.597 1.00 18.06 261 LEU A O 1
ATOM 2011 N N . CYS A 1 264 ? -12.884 -1.511 -14.386 1.00 17.85 262 CYS A N 1
ATOM 2012 C CA . CYS A 1 264 ? -12.008 -0.874 -15.372 1.00 18.54 262 CYS A CA 1
ATOM 2013 C C . CYS A 1 264 ? -11.330 0.273 -14.629 1.00 18.93 262 CYS A C 1
ATOM 2014 O O . CYS A 1 264 ? -11.759 0.628 -13.517 1.00 18.41 262 CYS A O 1
ATOM 2017 N N . MET A 1 265 ? -10.258 0.838 -15.204 1.00 19.71 263 MET A N 1
ATOM 2018 C CA . MET A 1 265 ? -9.593 1.953 -14.531 1.00 20.73 263 MET A CA 1
ATOM 2019 C C . MET A 1 265 ? -10.469 3.220 -14.593 1.00 22.48 263 MET A C 1
ATOM 2020 O O . MET A 1 265 ? -11.186 3.462 -15.560 1.00 22.64 263 MET A O 1
ATOM 2025 N N . PRO A 1 266 ? -10.436 4.040 -13.530 1.00 24.46 264 PRO A N 1
ATOM 2026 C CA . PRO A 1 266 ? -11.241 5.276 -13.538 1.00 26.59 264 PRO A CA 1
ATOM 2027 C C . PRO A 1 266 ? -10.989 6.236 -14.717 1.00 29.07 264 PRO A C 1
ATOM 2028 O O . PRO A 1 266 ? -9.872 6.319 -15.207 1.00 30.10 264 PRO A O 1
ATOM 2032 N N . PHE A 1 267 ? -12.022 6.939 -15.172 1.00 31.19 265 PHE A N 1
ATOM 2033 C CA . PHE A 1 267 ? -11.879 7.976 -16.227 1.00 34.52 265 PHE A CA 1
ATOM 2034 C C . PHE A 1 267 ? -11.115 9.200 -15.724 1.00 36.16 265 PHE A C 1
ATOM 2035 O O . PHE A 1 267 ? -11.389 9.657 -14.610 1.00 36.93 265 PHE A O 1
ATOM 2043 N N . LYS B 1 11 ? -4.350 -15.155 16.989 1.00 40.17 9 LYS B N 1
ATOM 2044 C CA . LYS B 1 11 ? -5.695 -15.622 16.497 1.00 37.87 9 LYS B CA 1
ATOM 2045 C C . LYS B 1 11 ? -5.545 -16.336 15.159 1.00 34.24 9 LYS B C 1
ATOM 2046 O O . LYS B 1 11 ? -5.005 -15.774 14.206 1.00 35.15 9 LYS B O 1
ATOM 2050 N N . LYS B 1 12 ? -6.075 -17.549 15.070 1.00 30.40 10 LYS B N 1
ATOM 2051 C CA . LYS B 1 12 ? -5.998 -18.356 13.861 1.00 27.49 10 LYS B CA 1
ATOM 2052 C C . LYS B 1 12 ? -6.959 -17.830 12.804 1.00 24.02 10 LYS B C 1
ATOM 2053 O O . LYS B 1 12 ? -7.979 -17.268 13.124 1.00 23.43 10 LYS B O 1
ATOM 2059 N N . LYS B 1 13 ? -6.564 -17.976 11.545 1.00 21.84 11 LYS B N 1
ATOM 2060 C CA . LYS B 1 13 ? -7.161 -17.163 10.492 1.00 20.40 11 LYS B CA 1
ATOM 2061 C C . LYS B 1 13 ? -8.610 -17.494 10.175 1.00 18.84 11 LYS B C 1
ATOM 2062 O O . LYS B 1 13 ? -9.261 -16.656 9.564 1.00 18.61 11 LYS B O 1
ATOM 2068 N N . LEU B 1 14 ? -9.115 -18.675 10.573 1.00 17.69 12 LEU B N 1
ATOM 2069 C CA . LEU B 1 14 ? -10.531 -19.027 10.337 1.00 17.09 12 LEU B CA 1
ATOM 2070 C C . LEU B 1 14 ? -11.273 -19.187 11.661 1.00 17.63 12 LEU B C 1
ATOM 2071 O O . LEU B 1 14 ? -12.326 -19.820 11.686 1.00 17.15 12 LEU B O 1
ATOM 2076 N N . GLU B 1 15 ? -10.744 -18.602 12.727 1.00 19.07 13 GLU B N 1
ATOM 2077 C CA . GLU B 1 15 ? -11.353 -18.757 14.031 1.00 20.63 13 GLU B CA 1
ATOM 2078 C C . GLU B 1 15 ? -12.856 -18.454 14.004 1.00 20.22 13 GLU B C 1
ATOM 2079 O O . GLU B 1 15 ? -13.259 -17.368 13.621 1.00 20.43 13 GLU B O 1
ATOM 2085 N N . GLY B 1 16 ? -13.655 -19.412 14.449 1.00 20.16 14 GLY B N 1
ATOM 2086 C CA . GLY B 1 16 ? -15.090 -19.246 14.570 1.00 20.82 14 GLY B CA 1
ATOM 2087 C C . GLY B 1 16 ? -15.914 -19.333 13.296 1.00 20.11 14 GLY B C 1
ATOM 2088 O O . GLY B 1 16 ? -17.135 -19.247 13.364 1.00 21.13 14 GLY B O 1
ATOM 2089 N N . LYS B 1 17 ? -15.274 -19.530 12.150 1.00 19.06 15 LYS B N 1
ATOM 2090 C CA . LYS B 1 17 ? -15.982 -19.531 10.880 1.00 18.52 15 LYS B CA 1
ATOM 2091 C C . LYS B 1 17 ? -16.598 -20.893 10.574 1.00 17.17 15 LYS B C 1
ATOM 2092 O O . LYS B 1 17 ? -16.071 -21.955 10.975 1.00 17.20 15 LYS B O 1
ATOM 2098 N N . VAL B 1 18 ? -17.724 -20.864 9.867 1.00 16.07 16 VAL B N 1
ATOM 2099 C CA . VAL B 1 18 ? -18.418 -22.085 9.430 1.00 15.41 16 VAL B CA 1
ATOM 2100 C C . VAL B 1 18 ? -18.163 -22.233 7.946 1.00 14.45 16 VAL B C 1
ATOM 2101 O O . VAL B 1 18 ? -18.407 -21.274 7.169 1.00 14.49 16 VAL B O 1
ATOM 2105 N N . ALA B 1 19 ? -17.649 -23.396 7.546 1.00 13.63 17 ALA B N 1
ATOM 2106 C CA . ALA B 1 19 ? -17.323 -23.663 6.136 1.00 13.17 17 ALA B CA 1
ATOM 2107 C C . ALA B 1 19 ? -18.037 -24.884 5.618 1.00 13.27 17 ALA B C 1
ATOM 2108 O O . ALA B 1 19 ? -18.333 -25.810 6.377 1.00 14.19 17 ALA B O 1
ATOM 2110 N N . ILE B 1 20 ? -18.333 -24.865 4.329 1.00 13.02 18 ILE B N 1
ATOM 2111 C CA . ILE B 1 20 ? -18.717 -26.056 3.577 1.00 12.84 18 ILE B CA 1
ATOM 2112 C C . ILE B 1 20 ? -17.616 -26.346 2.592 1.00 12.42 18 ILE B C 1
ATOM 2113 O O . ILE B 1 20 ? -17.140 -25.443 1.897 1.00 12.04 18 ILE B O 1
ATOM 2118 N N . VAL B 1 21 ? -17.224 -27.612 2.497 1.00 12.04 19 VAL B N 1
ATOM 2119 C CA . VAL B 1 21 ? -16.335 -28.087 1.442 1.00 12.44 19 VAL B CA 1
ATOM 2120 C C . VAL B 1 21 ? -17.087 -29.130 0.646 1.00 12.50 19 VAL B C 1
ATOM 2121 O O . VAL B 1 21 ? -17.340 -30.246 1.136 1.00 13.42 19 VAL B O 1
ATOM 2125 N N . THR B 1 22 ? -17.499 -28.793 -0.570 1.00 12.37 20 THR B N 1
ATOM 2126 C CA . THR B 1 22 ? -18.076 -29.807 -1.440 1.00 12.59 20 THR B CA 1
ATOM 2127 C C . THR B 1 22 ? -16.945 -30.663 -1.985 1.00 12.33 20 THR B C 1
ATOM 2128 O O . THR B 1 22 ? -15.828 -30.194 -2.160 1.00 11.68 20 THR B O 1
ATOM 2132 N N . GLY B 1 23 ? -17.219 -31.942 -2.205 1.00 12.39 21 GLY B N 1
ATOM 2133 C CA . GLY B 1 23 ? -16.158 -32.867 -2.554 1.00 12.75 21 GLY B CA 1
ATOM 2134 C C . GLY B 1 23 ? -15.133 -33.065 -1.434 1.00 12.52 21 GLY B C 1
ATOM 2135 O O . GLY B 1 23 ? -14.014 -33.453 -1.678 1.00 13.26 21 GLY B O 1
ATOM 2136 N N . GLY B 1 24 ? -15.555 -32.855 -0.188 1.00 12.61 22 GLY B N 1
ATOM 2137 C CA . GLY B 1 24 ? -14.622 -32.954 0.956 1.00 12.48 22 GLY B CA 1
ATOM 2138 C C . GLY B 1 24 ? -14.311 -34.339 1.446 1.00 13.04 22 GLY B C 1
ATOM 2139 O O . GLY B 1 24 ? -13.548 -34.479 2.390 1.00 13.93 22 GLY B O 1
ATOM 2140 N N . ALA B 1 25 ? -14.862 -35.383 0.821 1.00 13.36 23 ALA B N 1
ATOM 2141 C CA . ALA B 1 25 ? -14.568 -36.750 1.245 1.00 14.18 23 ALA B CA 1
ATOM 2142 C C . ALA B 1 25 ? -13.208 -37.272 0.792 1.00 14.47 23 ALA B C 1
ATOM 2143 O O . ALA B 1 25 ? -12.790 -38.336 1.228 1.00 15.71 23 ALA B O 1
ATOM 2145 N N . SER B 1 26 ? -12.528 -36.546 -0.091 1.00 13.75 24 SER B N 1
ATOM 2146 C CA . SER B 1 26 ? -11.340 -37.066 -0.754 1.00 14.08 24 SER B CA 1
ATOM 2147 C C . SER B 1 26 ? -10.405 -35.935 -1.150 1.00 13.36 24 SER B C 1
ATOM 2148 O O . SER B 1 26 ? -10.831 -34.782 -1.232 1.00 12.72 24 SER B O 1
ATOM 2151 N N . GLY B 1 27 ? -9.140 -36.285 -1.354 1.00 14.08 25 GLY B N 1
ATOM 2152 C CA . GLY B 1 27 ? -8.201 -35.413 -2.034 1.00 14.13 25 GLY B CA 1
ATOM 2153 C C . GLY B 1 27 ? -8.056 -34.016 -1.475 1.00 13.32 25 GLY B C 1
ATOM 2154 O O . GLY B 1 27 ? -7.869 -33.820 -0.268 1.00 13.55 25 GLY B O 1
ATOM 2155 N N . ILE B 1 28 ? -8.120 -33.032 -2.366 1.00 12.97 26 ILE B N 1
ATOM 2156 C CA . ILE B 1 28 ? -7.929 -31.647 -1.973 1.00 12.55 26 ILE B CA 1
ATOM 2157 C C . ILE B 1 28 ? -9.008 -31.172 -1.016 1.00 12.37 26 ILE B C 1
ATOM 2158 O O . ILE B 1 28 ? -8.717 -30.448 -0.049 1.00 12.36 26 ILE B O 1
ATOM 2163 N N . GLY B 1 29 ? -10.261 -31.561 -1.254 1.00 12.09 27 GLY B N 1
ATOM 2164 C CA . GLY B 1 29 ? -11.345 -31.175 -0.354 1.00 12.19 27 GLY B CA 1
ATOM 2165 C C . GLY B 1 29 ? -11.147 -31.692 1.065 1.00 12.52 27 GLY B C 1
ATOM 2166 O O . GLY B 1 29 ? -11.348 -30.951 2.038 1.00 12.90 27 GLY B O 1
ATOM 2167 N N . GLU B 1 30 ? -10.747 -32.957 1.184 1.00 13.06 28 GLU B N 1
ATOM 2168 C CA . GLU B 1 30 ? -10.446 -33.530 2.507 1.00 13.83 28 GLU B CA 1
ATOM 2169 C C . GLU B 1 30 ? -9.332 -32.743 3.185 1.00 14.19 28 GLU B C 1
ATOM 2170 O O . GLU B 1 30 ? -9.433 -32.370 4.360 1.00 14.23 28 GLU B O 1
ATOM 2176 N N . ALA B 1 31 ? -8.246 -32.482 2.446 1.00 13.94 29 ALA B N 1
ATOM 2177 C CA . ALA B 1 31 ? -7.138 -31.756 3.024 1.00 14.44 29 ALA B CA 1
ATOM 2178 C C . ALA B 1 31 ? -7.538 -30.351 3.470 1.00 13.83 29 ALA B C 1
ATOM 2179 O O . ALA B 1 31 ? -7.041 -29.826 4.490 1.00 13.96 29 ALA B O 1
ATOM 2181 N N . THR B 1 32 ? -8.423 -29.741 2.702 1.00 12.93 30 THR B N 1
ATOM 2182 C CA . THR B 1 32 ? -8.911 -28.413 3.007 1.00 12.78 30 THR B CA 1
ATOM 2183 C C . THR B 1 32 ? -9.809 -28.403 4.245 1.00 13.07 30 THR B C 1
ATOM 2184 O O . THR B 1 32 ? -9.658 -27.546 5.120 1.00 13.11 30 THR B O 1
ATOM 2188 N N . ALA B 1 33 ? -10.720 -29.357 4.340 1.00 13.13 31 ALA B N 1
ATOM 2189 C CA . ALA B 1 33 ? -11.524 -29.514 5.554 1.00 13.79 31 ALA B CA 1
ATOM 2190 C C . ALA B 1 33 ? -10.633 -29.642 6.787 1.00 14.77 31 ALA B C 1
ATOM 2191 O O . ALA B 1 33 ? -10.853 -28.979 7.804 1.00 14.99 31 ALA B O 1
ATOM 2193 N N . ARG B 1 34 ? -9.617 -30.489 6.693 1.00 15.32 32 ARG B N 1
ATOM 2194 C CA . ARG B 1 34 ? -8.690 -30.703 7.810 1.00 16.85 32 ARG B CA 1
ATOM 2195 C C . ARG B 1 34 ? -7.977 -29.402 8.196 1.00 16.45 32 ARG B C 1
ATOM 2196 O O . ARG B 1 34 ? -7.864 -29.048 9.372 1.00 16.71 32 ARG B O 1
ATOM 2204 N N . LEU B 1 35 ? -7.477 -28.687 7.182 1.00 15.15 33 LEU B N 1
ATOM 2205 C CA . LEU B 1 35 ? -6.720 -27.470 7.452 1.00 15.48 33 LEU B CA 1
ATOM 2206 C C . LEU B 1 35 ? -7.611 -26.357 8.006 1.00 14.94 33 LEU B C 1
ATOM 2207 O O . LEU B 1 35 ? -7.183 -25.596 8.881 1.00 15.89 33 LEU B O 1
ATOM 2212 N N . PHE B 1 36 ? -8.835 -26.268 7.513 1.00 13.94 34 PHE B N 1
ATOM 2213 C CA . PHE B 1 36 ? -9.777 -25.256 8.007 1.00 14.07 34 PHE B CA 1
ATOM 2214 C C . PHE B 1 36 ? -10.013 -25.441 9.502 1.00 14.73 34 PHE B C 1
ATOM 2215 O O . PHE B 1 36 ? -9.994 -24.461 10.267 1.00 14.92 34 PHE B O 1
ATOM 2223 N N . VAL B 1 37 ? -10.168 -26.694 9.940 1.00 15.19 35 VAL B N 1
ATOM 2224 C CA . VAL B 1 37 ? -10.302 -26.974 11.371 1.00 16.53 35 VAL B CA 1
ATOM 2225 C C . VAL B 1 37 ? -9.030 -26.619 12.139 1.00 17.50 35 VAL B C 1
ATOM 2226 O O . VAL B 1 37 ? -9.100 -26.020 13.232 1.00 18.55 35 VAL B O 1
ATOM 2230 N N . LYS B 1 38 ? -7.863 -26.959 11.591 1.00 17.88 36 LYS B N 1
ATOM 2231 C CA . LYS B 1 38 ? -6.597 -26.572 12.213 1.00 19.49 36 LYS B CA 1
ATOM 2232 C C . LYS B 1 38 ? -6.471 -25.049 12.387 1.00 18.84 36 LYS B C 1
ATOM 2233 O O . LYS B 1 38 ? -5.895 -24.580 13.356 1.00 19.73 36 LYS B O 1
ATOM 2239 N N . TYR B 1 39 ? -7.016 -24.303 11.416 1.00 16.98 37 TYR B N 1
ATOM 2240 C CA . TYR B 1 39 ? -7.0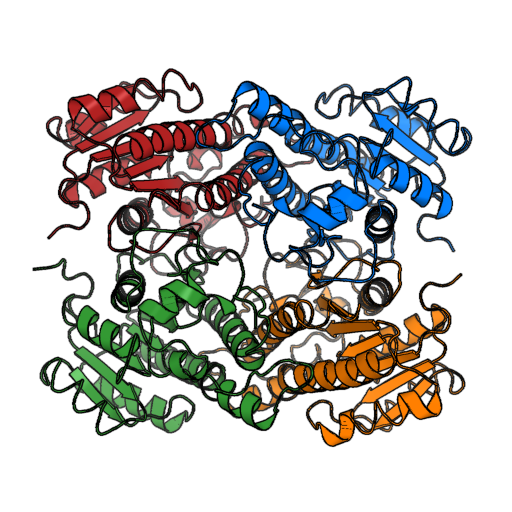17 -22.850 11.469 1.00 17.22 37 TYR B CA 1
ATOM 2241 C C . TYR B 1 39 ? -8.205 -22.243 12.230 1.00 17.15 37 TYR B C 1
ATOM 2242 O O . TYR B 1 39 ? -8.492 -21.033 12.112 1.00 16.97 37 TYR B O 1
ATOM 2251 N N . GLY B 1 40 ? -8.883 -23.056 13.038 1.00 17.29 38 GLY B N 1
ATOM 2252 C CA . GLY B 1 40 ? -9.843 -22.552 13.987 1.00 18.08 38 GLY B CA 1
ATOM 2253 C C . GLY B 1 40 ? -11.287 -22.514 13.577 1.00 17.09 38 GLY B C 1
ATOM 2254 O O . GLY B 1 40 ? -12.104 -22.004 14.342 1.00 18.02 38 GLY B O 1
ATOM 2255 N N . ALA B 1 41 ? -11.632 -23.072 12.405 1.00 16.33 39 ALA B N 1
ATOM 2256 C CA . ALA B 1 41 ? -13.030 -23.097 12.001 1.00 16.22 39 ALA B CA 1
ATOM 2257 C C . ALA B 1 41 ? -13.923 -23.671 13.104 1.00 17.46 39 ALA B C 1
ATOM 2258 O O . ALA B 1 41 ? -13.574 -24.662 13.754 1.00 18.44 39 ALA B O 1
ATOM 2260 N N A ARG B 1 42 ? -15.075 -23.058 13.322 0.50 20.50 40 ARG B N 1
ATOM 2261 N N B ARG B 1 42 ? -15.078 -23.049 13.319 0.50 20.45 40 ARG B N 1
ATOM 2262 C CA A ARG B 1 42 ? -16.070 -23.605 14.251 0.50 21.72 40 ARG B CA 1
ATOM 2263 C CA B ARG B 1 42 ? -16.083 -23.599 14.234 0.50 21.63 40 ARG B CA 1
ATOM 2264 C C A ARG B 1 42 ? -16.517 -24.953 13.753 0.50 20.98 40 ARG B C 1
ATOM 2265 C C B ARG B 1 42 ? -16.520 -24.955 13.752 0.50 20.93 40 ARG B C 1
ATOM 2266 O O A ARG B 1 42 ? -16.651 -25.874 14.556 0.50 21.97 40 ARG B O 1
ATOM 2267 O O B ARG B 1 42 ? -16.620 -25.905 14.546 0.50 21.91 40 ARG B O 1
ATOM 2282 N N . ALA B 1 43 ? -16.771 -25.053 12.445 1.00 19.57 41 ALA B N 1
ATOM 2283 C CA . ALA B 1 43 ? -17.144 -26.304 11.844 1.00 19.34 41 ALA B CA 1
ATOM 2284 C C . ALA B 1 43 ? -16.922 -26.309 10.361 1.00 17.68 41 ALA B C 1
ATOM 2285 O O . ALA B 1 43 ? -16.962 -25.255 9.708 1.00 17.08 41 ALA B O 1
ATOM 2287 N N . VAL B 1 44 ? -16.725 -27.512 9.832 1.00 16.96 42 VAL B N 1
ATOM 2288 C CA . VAL B 1 44 ? -16.690 -27.740 8.403 1.00 16.19 42 VAL B CA 1
ATOM 2289 C C . VAL B 1 44 ? -17.710 -28.817 8.084 1.00 16.10 42 VAL B C 1
ATOM 2290 O O . VAL B 1 44 ? -17.709 -29.895 8.708 1.00 16.98 42 VAL B O 1
ATOM 2294 N N . VAL B 1 45 ? -18.578 -28.526 7.125 1.00 15.34 43 VAL B N 1
ATOM 2295 C CA . VAL B 1 45 ? -19.479 -29.521 6.586 1.00 15.60 43 VAL B CA 1
ATOM 2296 C C . VAL B 1 45 ? -18.903 -30.058 5.290 1.00 15.15 43 VAL B C 1
ATOM 2297 O O . VAL B 1 45 ? -18.615 -29.283 4.361 1.00 15.05 43 VAL B O 1
ATOM 2301 N N . ILE B 1 46 ? -18.725 -31.371 5.250 1.00 15.50 44 ILE B N 1
ATOM 2302 C CA . ILE B 1 46 ? -18.302 -32.077 4.028 1.00 15.22 44 ILE B CA 1
ATOM 2303 C C . ILE B 1 46 ? -19.552 -32.488 3.298 1.00 14.95 44 ILE B C 1
ATOM 2304 O O . ILE B 1 46 ? -20.360 -33.262 3.807 1.00 15.57 44 ILE B O 1
ATOM 2309 N N . ALA B 1 47 ? -19.712 -31.965 2.077 1.00 14.10 45 ALA B N 1
ATOM 2310 C CA . ALA B 1 47 ? -20.880 -32.230 1.233 1.00 14.44 45 ALA B CA 1
ATOM 2311 C C . ALA B 1 47 ? -20.375 -33.085 0.060 1.00 14.09 45 ALA B C 1
ATOM 2312 O O . ALA B 1 47 ? -19.541 -32.621 -0.725 1.00 14.07 45 ALA B O 1
ATOM 2314 N N . ASP B 1 48 ? -20.816 -34.343 -0.013 1.00 14.02 46 ASP B N 1
ATOM 2315 C CA . ASP B 1 48 ? -20.243 -35.265 -0.995 1.00 14.09 46 ASP B CA 1
ATOM 2316 C C . ASP B 1 48 ? -21.271 -36.345 -1.290 1.00 14.72 46 ASP B C 1
ATOM 2317 O O . ASP B 1 48 ? -22.246 -36.527 -0.548 1.00 15.14 46 ASP B O 1
ATOM 2322 N N . ILE B 1 49 ? -21.066 -37.045 -2.378 1.00 14.68 47 ILE B N 1
ATOM 2323 C CA . ILE B 1 49 ? -21.879 -38.213 -2.739 1.00 16.00 47 ILE B CA 1
ATOM 2324 C C . ILE B 1 49 ? -21.336 -39.513 -2.178 1.00 16.43 47 ILE B C 1
ATOM 2325 O O . ILE B 1 49 ? -22.062 -40.498 -2.141 1.00 17.10 47 ILE B O 1
ATOM 2330 N N . GLN B 1 50 ? -20.069 -39.520 -1.747 1.00 16.26 48 GLN B N 1
ATOM 2331 C CA . GLN B 1 50 ? -19.463 -40.768 -1.195 1.00 17.14 48 GLN B CA 1
ATOM 2332 C C . GLN B 1 50 ? -19.746 -40.775 0.311 1.00 17.84 48 GLN B C 1
ATOM 2333 O O . GLN B 1 50 ? -18.992 -40.145 1.083 1.00 18.10 48 GLN B O 1
ATOM 2339 N N A SER B 1 51 ? -20.843 -41.423 0.706 0.50 18.90 49 SER B N 1
ATOM 2340 N N C SER B 1 51 ? -20.841 -41.433 0.710 0.50 19.43 49 SER B N 1
ATOM 2341 C CA A SER B 1 51 ? -21.322 -41.294 2.092 0.50 19.58 49 SER B CA 1
ATOM 2342 C CA C SER B 1 51 ? -21.332 -41.304 2.082 0.50 20.49 49 SER B CA 1
ATOM 2343 C C A SER B 1 51 ? -20.428 -41.979 3.134 0.50 19.76 49 SER B C 1
ATOM 2344 C C C SER B 1 51 ? -20.435 -41.980 3.117 0.50 20.70 49 SER B C 1
ATOM 2345 O O A SER B 1 51 ? -20.084 -41.393 4.156 0.50 19.77 49 SER B O 1
ATOM 2346 O O C SER B 1 51 ? -20.091 -41.392 4.139 0.50 20.76 49 SER B O 1
ATOM 2351 N N A GLU B 1 52 ? -20.037 -43.220 2.868 0.50 20.11 50 GLU B N 1
ATOM 2352 N N B GLU B 1 52 ? -20.041 -43.254 2.828 0.50 19.48 50 GLU B N 1
ATOM 2353 C CA A GLU B 1 52 ? -19.188 -43.932 3.817 0.50 20.90 50 GLU B CA 1
ATOM 2354 C CA B GLU B 1 52 ? -19.224 -43.810 3.904 0.50 20.39 50 GLU B CA 1
ATOM 2355 C C A GLU B 1 52 ? -17.838 -43.239 3.957 0.50 19.64 50 GLU B C 1
ATOM 2356 C C B GLU B 1 52 ? -17.841 -43.205 3.985 0.50 19.34 50 GLU B C 1
ATOM 2357 O O A GLU B 1 52 ? -17.333 -43.071 5.050 0.50 20.19 50 GLU B O 1
ATOM 2358 O O B GLU B 1 52 ? -17.274 -43.091 5.071 0.50 19.90 50 GLU B O 1
ATOM 2369 N N . LEU B 1 53 ? -17.267 -42.828 2.848 1.00 18.47 51 LEU B N 1
ATOM 2370 C CA . LEU B 1 53 ? -15.987 -42.136 2.862 1.00 17.41 51 LEU B CA 1
ATOM 2371 C C . LEU B 1 53 ? -16.093 -40.774 3.552 1.00 17.06 51 LEU B C 1
ATOM 2372 O O . LEU B 1 53 ? -15.236 -40.420 4.370 1.00 16.74 51 LEU B O 1
ATOM 2377 N N . GLY B 1 54 ? -17.141 -40.020 3.228 1.00 16.60 52 GLY B N 1
ATOM 2378 C CA . GLY B 1 54 ? -17.337 -38.735 3.881 1.00 17.01 52 GLY B CA 1
ATOM 2379 C C . GLY B 1 54 ? -17.508 -38.834 5.399 1.00 18.17 52 GLY B C 1
ATOM 2380 O O . GLY B 1 54 ? -16.951 -38.023 6.138 1.00 18.34 52 GLY B O 1
ATOM 2381 N N A ARG B 1 55 ? -18.272 -39.814 5.848 0.50 19.23 53 ARG B N 1
ATOM 2382 N N B ARG B 1 55 ? -18.273 -39.825 5.847 0.50 19.61 53 ARG B N 1
ATOM 2383 C CA A ARG B 1 55 ? -18.457 -40.029 7.286 0.50 20.66 53 ARG B CA 1
ATOM 2384 C CA B ARG B 1 55 ? -18.439 -40.053 7.286 0.50 21.32 53 ARG B CA 1
ATOM 2385 C C A ARG B 1 55 ? -17.086 -40.377 7.949 0.50 20.69 53 ARG B C 1
ATOM 2386 C C B ARG B 1 55 ? -17.085 -40.380 7.947 0.50 21.45 53 ARG B C 1
ATOM 2387 O O A ARG B 1 55 ? -16.777 -39.910 9.047 0.50 21.65 53 ARG B O 1
ATOM 2388 O O B ARG B 1 55 ? -16.777 -39.911 9.049 0.50 22.45 53 ARG B O 1
ATOM 2403 N N A SER B 1 56 ? -16.268 -41.183 7.265 0.50 19.95 54 SER B N 1
ATOM 2404 N N B SER B 1 56 ? -16.271 -41.179 7.262 0.50 20.83 54 SER B N 1
ATOM 2405 C CA A SER B 1 56 ? -14.947 -41.586 7.792 0.50 20.05 54 SER B CA 1
ATOM 2406 C CA B SER B 1 56 ? -14.974 -41.570 7.803 0.50 21.01 54 SER B CA 1
ATOM 2407 C C A SER B 1 56 ? -14.036 -40.361 7.929 0.50 19.45 54 SER B C 1
ATOM 2408 C C B SER B 1 56 ? -14.045 -40.359 7.926 0.50 19.99 54 SER B C 1
ATOM 2409 O O A SER B 1 56 ? -13.304 -40.210 8.937 0.50 19.91 54 SER B O 1
ATOM 2410 O O B SER B 1 56 ? -13.324 -40.216 8.924 0.50 20.39 54 SER B O 1
ATOM 2415 N N . VAL B 1 57 ? -14.066 -39.474 6.933 1.00 18.55 55 VAL B N 1
ATOM 2416 C CA . VAL B 1 57 ? -13.263 -38.258 6.988 1.00 18.28 55 VAL B CA 1
ATOM 2417 C C . VAL B 1 57 ? -13.714 -37.357 8.136 1.00 18.65 55 VAL B C 1
ATOM 2418 O O . VAL B 1 57 ? -12.877 -36.863 8.909 1.00 19.15 55 VAL B O 1
ATOM 2422 N N . ALA B 1 58 ? -15.021 -37.162 8.252 1.00 18.93 56 ALA B N 1
ATOM 2423 C CA . ALA B 1 58 ? -15.537 -36.330 9.341 1.00 20.23 56 ALA B CA 1
ATOM 2424 C C . ALA B 1 58 ? -15.146 -36.855 10.713 1.00 21.85 56 ALA B C 1
ATOM 2425 O O . ALA B 1 58 ? -14.741 -36.075 11.575 1.00 23.04 56 ALA B O 1
ATOM 2427 N N . GLU B 1 59 ? -15.217 -38.176 10.899 1.00 22.55 57 GLU B N 1
ATOM 2428 C CA . GLU B 1 59 ? -14.822 -38.776 12.168 1.00 24.40 57 GLU B CA 1
ATOM 2429 C C . GLU B 1 59 ? -13.338 -38.549 12.450 1.00 24.62 57 GLU B C 1
ATOM 2430 O O . GLU B 1 59 ? -12.957 -38.264 13.609 1.00 25.86 57 GLU B O 1
ATOM 2436 N N A SER B 1 60 ? -12.508 -38.666 11.401 0.50 23.97 58 SER B N 1
ATOM 2437 N N B SER B 1 60 ? -12.502 -38.656 11.416 0.50 23.73 58 SER B N 1
ATOM 2438 C CA A SER B 1 60 ? -11.067 -38.467 11.553 0.50 24.40 58 SER B CA 1
ATOM 2439 C CA B SER B 1 60 ? -11.059 -38.456 11.570 0.50 24.01 58 SER B CA 1
ATOM 2440 C C A SER B 1 60 ? -10.688 -37.018 11.929 0.50 24.36 58 SER B C 1
ATOM 2441 C C B SER B 1 60 ? -10.687 -37.016 11.928 0.50 24.13 58 SER B C 1
ATOM 2442 O O A SER B 1 60 ? -9.783 -36.782 12.740 0.50 25.46 58 SER B O 1
ATOM 2443 O O B SER B 1 60 ? -9.778 -36.782 12.728 0.50 25.22 58 SER B O 1
ATOM 2448 N N . ILE B 1 61 ? -11.398 -36.056 11.344 1.00 23.12 59 ILE B N 1
ATOM 2449 C CA . ILE B 1 61 ? -11.191 -34.638 11.664 1.00 23.68 59 ILE B CA 1
ATOM 2450 C C . ILE B 1 61 ? -11.695 -34.321 13.062 1.00 24.46 59 ILE B C 1
ATOM 2451 O O . ILE B 1 61 ? -11.074 -33.545 13.780 1.00 25.79 59 ILE B O 1
ATOM 2456 N N . GLY B 1 62 ? -12.803 -34.947 13.448 1.00 24.72 60 GLY B N 1
ATOM 2457 C CA . GLY B 1 62 ? -13.384 -34.772 14.773 1.00 26.07 60 GLY B CA 1
ATOM 2458 C C . GLY B 1 62 ? -14.832 -34.383 14.647 1.00 25.56 60 GLY B C 1
ATOM 2459 O O . GLY B 1 62 ? -15.128 -33.338 14.086 1.00 24.49 60 GLY B O 1
ATOM 2460 N N . LYS B 1 63 ? -15.736 -35.195 15.187 1.00 26.83 61 LYS B N 1
ATOM 2461 C CA . LYS B 1 63 ? -17.181 -34.962 15.027 1.00 27.57 61 LYS B CA 1
ATOM 2462 C C . LYS B 1 63 ? -17.680 -33.644 15.663 1.00 27.81 61 LYS B C 1
ATOM 2463 O O . LYS B 1 63 ? -18.712 -33.133 15.283 1.00 28.03 61 LYS B O 1
ATOM 2469 N N . GLU B 1 64 ? -16.929 -33.120 16.635 1.00 28.69 62 GLU B N 1
ATOM 2470 C CA . GLU B 1 64 ? -17.275 -31.848 17.253 1.00 29.87 62 GLU B CA 1
ATOM 2471 C C . GLU B 1 64 ? -17.029 -30.662 16.319 1.00 28.10 62 GLU B C 1
ATOM 2472 O O . GLU B 1 64 ? -17.582 -29.602 16.555 1.00 28.58 62 GLU B O 1
ATOM 2478 N N A ARG B 1 65 ? -16.195 -30.841 15.301 0.50 25.84 63 ARG B N 1
ATOM 2479 N N B ARG B 1 65 ? -16.197 -30.841 15.298 0.50 26.13 63 ARG B N 1
ATOM 2480 C CA A ARG B 1 65 ? -15.887 -29.781 14.335 0.50 24.31 63 ARG B CA 1
ATOM 2481 C CA B ARG B 1 65 ? -15.880 -29.778 14.334 0.50 24.80 63 ARG B CA 1
ATOM 2482 C C A ARG B 1 65 ? -16.181 -30.101 12.878 0.50 22.71 63 ARG B C 1
ATOM 2483 C C B ARG B 1 65 ? -16.181 -30.100 12.877 0.50 22.99 63 ARG B C 1
ATOM 2484 O O A ARG B 1 65 ? -15.967 -29.253 12.012 0.50 21.70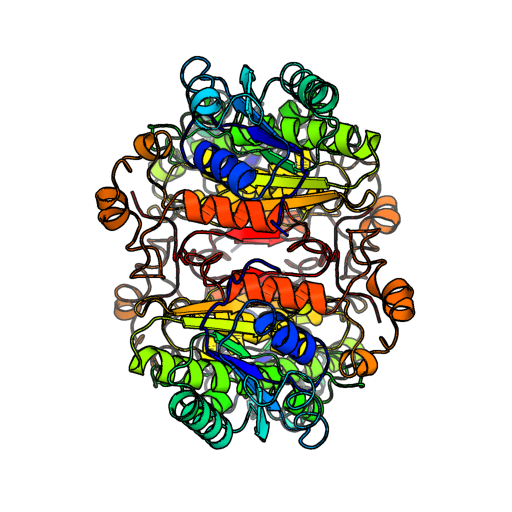 63 ARG B O 1
ATOM 2485 O O B ARG B 1 65 ? -15.965 -29.255 12.009 0.50 21.96 63 ARG B O 1
ATOM 2500 N N . CYS B 1 66 ? -16.682 -31.300 12.591 1.00 22.42 64 CYS B N 1
ATOM 2501 C CA . CYS B 1 66 ? -16.863 -31.708 11.187 1.00 21.04 64 CYS B CA 1
ATOM 2502 C C . CYS B 1 66 ? -18.051 -32.642 11.063 1.00 21.13 64 CYS B C 1
ATOM 2503 O O . CYS B 1 66 ? -18.178 -33.559 11.871 1.00 22.38 64 CYS B O 1
ATOM 2506 N N . SER B 1 67 ? -18.908 -32.404 10.078 1.00 19.97 65 SER B N 1
ATOM 2507 C CA . SER B 1 67 ? -20.046 -33.260 9.811 1.00 20.64 65 SER B CA 1
ATOM 2508 C C . SER B 1 67 ? -20.083 -33.570 8.339 1.00 19.10 65 SER B C 1
ATOM 2509 O O . SER B 1 67 ? -19.729 -32.727 7.520 1.00 18.72 65 SER B O 1
ATOM 2512 N N . PHE B 1 68 ? -20.619 -34.750 8.000 1.00 18.75 66 PHE B N 1
ATOM 2513 C CA . PHE B 1 68 ? -20.879 -35.125 6.640 1.00 17.76 66 PHE B CA 1
ATOM 2514 C C . PHE B 1 68 ? -22.371 -34.964 6.306 1.00 17.77 66 PHE B C 1
ATOM 2515 O O . PHE B 1 68 ? -23.221 -35.343 7.101 1.00 18.66 66 PHE B O 1
ATOM 2523 N N . VAL B 1 69 ? -22.645 -34.400 5.132 1.00 16.87 67 VAL B N 1
ATOM 2524 C CA . VAL B 1 69 ? -23.983 -34.336 4.571 1.00 17.34 67 VAL B CA 1
ATOM 2525 C C . VAL B 1 69 ? -23.969 -34.889 3.151 1.00 17.01 67 VAL B C 1
ATOM 2526 O O . VAL B 1 69 ? -23.193 -34.415 2.306 1.00 16.09 67 VAL B O 1
ATOM 2530 N N . GLN B 1 70 ? -24.819 -35.873 2.887 1.00 18.40 68 GLN B N 1
ATOM 2531 C CA . GLN B 1 70 ? -24.994 -36.412 1.549 1.00 18.88 68 GLN B CA 1
ATOM 2532 C C . GLN B 1 70 ? -25.524 -35.332 0.624 1.00 18.31 68 GLN B C 1
ATOM 2533 O O . GLN B 1 70 ? -26.543 -34.709 0.914 1.00 18.82 68 GLN B O 1
ATOM 2539 N N . CYS B 1 71 ? -24.825 -35.081 -0.475 1.00 16.84 69 CYS B N 1
ATOM 2540 C CA . CYS B 1 71 ? -25.196 -33.978 -1.358 1.00 16.68 69 CYS B CA 1
ATOM 2541 C C . CYS B 1 71 ? -24.567 -34.127 -2.737 1.00 16.25 69 CYS B C 1
ATOM 2542 O O . CYS B 1 71 ? -23.365 -34.186 -2.849 1.00 15.92 69 CYS B O 1
ATOM 2545 N N . ASP B 1 72 ? -25.404 -34.204 -3.761 1.00 16.56 70 ASP B N 1
ATOM 2546 C CA . ASP B 1 72 ? -24.980 -34.124 -5.170 1.00 16.30 70 ASP B CA 1
ATOM 2547 C C . ASP B 1 72 ? -24.988 -32.659 -5.546 1.00 15.32 70 ASP B C 1
ATOM 2548 O O . ASP B 1 72 ? -26.038 -32.041 -5.579 1.00 15.27 70 ASP B O 1
ATOM 2553 N N . VAL B 1 73 ? -23.814 -32.092 -5.803 1.00 14.11 71 VAL B N 1
ATOM 2554 C CA . VAL B 1 73 ? -23.698 -30.641 -6.038 1.00 13.67 71 VAL B CA 1
ATOM 2555 C C . VAL B 1 73 ? -24.493 -30.124 -7.250 1.00 13.97 71 VAL B C 1
ATOM 2556 O O . VAL B 1 73 ? -24.809 -28.942 -7.291 1.00 13.77 71 VAL B O 1
ATOM 2560 N N . ALA B 1 74 ? -24.804 -31.007 -8.207 1.00 14.50 72 ALA B N 1
ATOM 2561 C CA . ALA B 1 74 ? -25.566 -30.602 -9.377 1.00 15.23 72 ALA B CA 1
ATOM 2562 C C . ALA B 1 74 ? -27.074 -30.586 -9.144 1.00 15.82 72 ALA B C 1
ATOM 2563 O O . ALA B 1 74 ? -27.826 -30.173 -10.026 1.00 16.49 72 ALA B O 1
ATOM 2565 N N . ASP B 1 75 ? -27.524 -31.076 -7.975 1.00 15.86 73 ASP B N 1
ATOM 2566 C CA . ASP B 1 75 ? -28.942 -31.150 -7.620 1.00 17.06 73 ASP B CA 1
ATOM 2567 C C . ASP B 1 75 ? -29.251 -29.968 -6.697 1.00 16.48 73 ASP B C 1
ATOM 2568 O O . ASP B 1 75 ? -28.821 -29.937 -5.528 1.00 15.36 73 ASP B O 1
ATOM 2573 N N . GLU B 1 76 ? -29.959 -28.989 -7.220 1.00 16.70 74 GLU B N 1
ATOM 2574 C CA . GLU B 1 76 ? -30.160 -27.748 -6.486 1.00 16.87 74 GLU B CA 1
ATOM 2575 C C . GLU B 1 76 ? -30.907 -27.946 -5.152 1.00 17.83 74 GLU B C 1
ATOM 2576 O O . GLU B 1 76 ? -30.555 -27.311 -4.151 1.00 17.32 74 GLU B O 1
ATOM 2582 N N . GLU B 1 77 ? -31.895 -28.826 -5.131 1.00 19.05 75 GLU B N 1
ATOM 2583 C CA . GLU B 1 77 ? -32.638 -29.090 -3.893 1.00 20.78 75 GLU B CA 1
ATOM 2584 C C . GLU B 1 77 ? -31.739 -29.699 -2.825 1.00 19.07 75 GLU B C 1
ATOM 2585 O O . GLU B 1 77 ? -31.836 -29.340 -1.655 1.00 18.60 75 GLU B O 1
ATOM 2591 N N . GLN B 1 78 ? -30.849 -30.602 -3.224 1.00 18.09 76 GLN B N 1
ATOM 2592 C CA . GLN B 1 78 ? -29.921 -31.211 -2.260 1.00 17.44 76 GLN B CA 1
ATOM 2593 C C . GLN B 1 78 ? -28.933 -30.201 -1.728 1.00 16.31 76 GLN B C 1
ATOM 2594 O O . GLN B 1 78 ? -28.623 -30.224 -0.548 1.00 16.11 76 GLN B O 1
ATOM 2600 N N . VAL B 1 79 ? -28.432 -29.313 -2.579 1.00 15.15 77 VAL B N 1
ATOM 2601 C CA . VAL B 1 79 ? -27.509 -28.277 -2.133 1.00 14.59 77 VAL B CA 1
ATOM 2602 C C . VAL B 1 79 ? -28.200 -27.286 -1.200 1.00 15.35 77 VAL B C 1
ATOM 2603 O O . VAL B 1 79 ? -27.653 -26.932 -0.139 1.00 14.96 77 VAL B O 1
ATOM 2607 N N . LYS B 1 80 ? -29.397 -26.850 -1.565 1.00 16.63 78 LYS B N 1
ATOM 2608 C CA . LYS B 1 80 ? -30.155 -25.938 -0.699 1.00 17.94 78 LYS B CA 1
ATOM 2609 C C . LYS B 1 80 ? -30.380 -26.569 0.689 1.00 18.46 78 LYS B C 1
ATOM 2610 O O . LYS B 1 80 ? -30.197 -25.921 1.722 1.00 18.84 78 LYS B O 1
ATOM 2616 N N A SER B 1 81 ? -30.791 -27.828 0.702 0.50 15.65 79 SER B N 1
ATOM 2617 N N B SER B 1 81 ? -30.792 -27.828 0.704 0.50 15.93 79 SER B N 1
ATOM 2618 C CA A SER B 1 81 ? -31.034 -28.564 1.948 0.50 16.10 79 SER B CA 1
ATOM 2619 C CA B SER B 1 81 ? -31.028 -28.557 1.953 0.50 16.54 79 SER B CA 1
ATOM 2620 C C A SER B 1 81 ? -29.776 -28.680 2.798 0.50 15.67 79 SER B C 1
ATOM 2621 C C B SER B 1 81 ? -29.775 -28.676 2.802 0.50 15.92 79 SER B C 1
ATOM 2622 O O A SER B 1 81 ? -29.810 -28.527 4.020 0.50 15.91 79 SER B O 1
ATOM 2623 O O B SER B 1 81 ? -29.816 -28.509 4.027 0.50 16.13 79 SER B O 1
ATOM 2628 N N . MET B 1 82 ? -28.659 -28.968 2.154 1.00 15.33 80 MET B N 1
ATOM 2629 C CA . MET B 1 82 ? -27.375 -29.079 2.847 1.00 15.52 80 MET B CA 1
ATOM 2630 C C . MET B 1 82 ? -26.931 -27.754 3.460 1.00 15.39 80 MET B C 1
ATOM 2631 O O . MET B 1 82 ? -26.437 -27.703 4.581 1.00 15.57 80 MET B O 1
ATOM 2636 N N . ILE B 1 83 ? -27.129 -26.662 2.736 1.00 15.65 81 ILE B N 1
ATOM 2637 C CA . ILE B 1 83 ? -26.804 -25.317 3.261 1.00 16.30 81 ILE B CA 1
ATOM 2638 C C . ILE B 1 83 ? -27.735 -24.947 4.418 1.00 17.07 81 ILE B C 1
ATOM 2639 O O . ILE B 1 83 ? -27.285 -24.390 5.432 1.00 17.17 81 ILE B O 1
ATOM 2644 N N A GLU B 1 84 ? -29.024 -25.241 4.289 0.50 17.61 82 GLU B N 1
ATOM 2645 N N B GLU B 1 84 ? -29.028 -25.242 4.287 0.50 18.00 82 GLU B N 1
ATOM 2646 C CA A GLU B 1 84 ? -29.961 -24.990 5.383 0.50 18.64 82 GLU B CA 1
ATOM 2647 C CA B GLU B 1 84 ? -29.974 -25.012 5.381 0.50 19.30 82 GLU B CA 1
ATOM 2648 C C A GLU B 1 84 ? -29.568 -25.780 6.623 0.50 18.54 82 GLU B C 1
ATOM 2649 C C B GLU B 1 84 ? -29.570 -25.784 6.621 0.50 18.91 82 GLU B C 1
ATOM 2650 O O A GLU B 1 84 ? -29.582 -25.263 7.731 0.50 18.56 82 GLU B O 1
ATOM 2651 O O B GLU B 1 84 ? -29.585 -25.255 7.724 0.50 18.89 82 GLU B O 1
ATOM 2662 N N . TRP B 1 85 ? -29.197 -27.038 6.444 1.00 17.96 83 TRP B N 1
ATOM 2663 C CA . TRP B 1 85 ? -28.770 -27.884 7.573 1.00 17.81 83 TRP B CA 1
ATOM 2664 C C . TRP B 1 85 ? -27.515 -27.311 8.230 1.00 16.90 83 TRP B C 1
ATOM 2665 O O . TRP B 1 85 ? -27.389 -27.274 9.439 1.00 16.83 83 TRP B O 1
ATOM 2676 N N . THR B 1 86 ? -26.574 -26.864 7.410 1.00 15.94 84 THR B N 1
ATOM 2677 C CA . THR B 1 86 ? -25.330 -26.279 7.898 1.00 16.14 84 THR B CA 1
ATOM 2678 C C . THR B 1 86 ? -25.615 -25.046 8.765 1.00 16.62 84 THR B C 1
ATOM 2679 O O . THR B 1 86 ? -25.103 -24.918 9.872 1.00 16.52 84 THR B O 1
ATOM 2683 N N . ALA B 1 87 ? -26.412 -24.134 8.233 1.00 17.31 85 ALA B N 1
ATOM 2684 C CA . ALA B 1 87 ? -26.722 -22.905 8.946 1.00 18.33 85 ALA B CA 1
ATOM 2685 C C . ALA B 1 87 ? -27.535 -23.149 10.205 1.00 19.89 85 ALA B C 1
ATOM 2686 O O . ALA B 1 87 ? -27.296 -22.490 11.252 1.00 20.46 85 ALA B O 1
ATOM 2688 N N . THR B 1 88 ? -28.452 -24.111 10.187 1.00 20.53 86 THR B N 1
ATOM 2689 C CA . THR B 1 88 ? -29.240 -24.464 11.371 1.00 21.45 86 THR B CA 1
ATOM 2690 C C . THR B 1 88 ? -28.356 -25.113 12.445 1.00 21.28 86 THR B C 1
ATOM 2691 O O . THR B 1 88 ? -28.473 -24.842 13.623 1.00 22.56 86 THR B O 1
ATOM 2695 N N . THR B 1 89 ? -27.505 -26.039 12.021 1.00 20.06 87 THR B N 1
ATOM 2696 C CA . THR B 1 89 ? -26.660 -26.799 12.920 1.00 19.88 87 THR B CA 1
ATOM 2697 C C . THR B 1 89 ? -25.576 -25.938 13.565 1.00 19.18 87 THR B C 1
ATOM 2698 O O . THR B 1 89 ? -25.343 -26.013 14.773 1.00 19.88 87 THR B O 1
ATOM 2702 N N . TYR B 1 90 ? -24.916 -25.125 12.772 1.00 18.32 88 TYR B N 1
ATOM 2703 C CA . TYR B 1 90 ? -23.704 -24.416 13.190 1.00 18.05 88 TYR B CA 1
ATOM 2704 C C . TYR B 1 90 ? -23.835 -22.907 13.246 1.00 17.59 88 TYR B C 1
ATOM 2705 O O . TYR B 1 90 ? -22.881 -22.233 13.667 1.00 18.02 88 TYR B O 1
ATOM 2714 N N . GLY B 1 91 ? -24.963 -22.349 12.857 1.00 16.92 89 GLY B N 1
ATOM 2715 C CA . GLY B 1 91 ? -25.253 -20.944 13.120 1.00 16.84 89 GLY B CA 1
ATOM 2716 C C . GLY B 1 91 ? -24.771 -19.977 12.071 1.00 16.36 89 GLY B C 1
ATOM 2717 O O . GLY B 1 91 ? -24.868 -18.764 12.286 1.00 16.71 89 GLY B O 1
ATOM 2718 N N . GLY B 1 92 ? -24.274 -20.438 10.938 1.00 15.71 90 GLY B N 1
ATOM 2719 C CA . GLY B 1 92 ? -23.889 -19.522 9.870 1.00 15.48 90 GLY B CA 1
ATOM 2720 C C . GLY B 1 92 ? -23.346 -20.221 8.672 1.00 15.11 90 GLY B C 1
ATOM 2721 O O . GLY B 1 92 ? -23.400 -21.469 8.586 1.00 15.20 90 GLY B O 1
ATOM 2722 N N . LEU B 1 93 ? -22.801 -19.424 7.760 1.00 15.21 91 LEU B N 1
ATOM 2723 C CA . LEU B 1 93 ? -22.055 -19.926 6.621 1.00 15.00 91 LEU B CA 1
ATOM 2724 C C . LEU B 1 93 ? -21.122 -18.830 6.156 1.00 14.85 91 LEU B C 1
ATOM 2725 O O . LEU B 1 93 ? -21.555 -17.874 5.537 1.00 15.15 91 LEU B O 1
ATOM 2730 N N . ASP B 1 94 ? -19.839 -18.977 6.466 1.00 13.81 92 ASP B N 1
ATOM 2731 C CA . ASP B 1 94 ? -18.849 -17.942 6.187 1.00 13.86 92 ASP B CA 1
ATOM 2732 C C . ASP B 1 94 ? -17.995 -18.216 4.965 1.00 13.45 92 ASP B C 1
ATOM 2733 O O . ASP B 1 94 ? -17.569 -17.267 4.285 1.00 12.89 92 ASP B O 1
ATOM 2738 N N . VAL B 1 95 ? -17.729 -19.498 4.698 1.00 13.22 93 VAL B N 1
ATOM 2739 C CA . VAL B 1 95 ? -16.895 -19.922 3.570 1.00 13.27 93 VAL B CA 1
ATOM 2740 C C . VAL B 1 95 ? -17.586 -21.072 2.854 1.00 13.32 93 VAL B C 1
ATOM 2741 O O . VAL B 1 95 ? -17.932 -22.059 3.471 1.00 13.69 93 VAL B O 1
ATOM 2745 N N . MET B 1 96 ? -17.770 -20.944 1.543 1.00 12.64 94 MET B N 1
ATOM 2746 C CA . MET B 1 96 ? -18.171 -22.070 0.684 1.00 13.00 94 MET B CA 1
ATOM 2747 C C . MET B 1 96 ? -16.999 -22.387 -0.209 1.00 12.50 94 MET B C 1
ATOM 2748 O O . MET B 1 96 ? -16.561 -21.522 -0.977 1.00 12.60 94 MET B O 1
ATOM 2753 N N . PHE B 1 97 ? -16.498 -23.617 -0.116 1.00 12.29 95 PHE B N 1
ATOM 2754 C CA . PHE B 1 97 ? -15.492 -24.121 -1.053 1.00 12.24 95 PHE B CA 1
ATOM 2755 C C . PHE B 1 97 ? -16.183 -25.115 -1.971 1.00 12.29 95 PHE B C 1
ATOM 2756 O O . PHE B 1 97 ? -16.395 -26.257 -1.603 1.00 12.31 95 PHE B O 1
ATOM 2764 N N . SER B 1 98 ? -16.550 -24.639 -3.145 1.00 12.02 96 SER B N 1
ATOM 2765 C CA . SER B 1 98 ? -17.176 -25.451 -4.198 1.00 12.33 96 SER B CA 1
ATOM 2766 C C . SER B 1 98 ? -16.039 -26.140 -4.917 1.00 12.23 96 SER B C 1
ATOM 2767 O O . SER B 1 98 ? -15.411 -25.576 -5.806 1.00 12.82 96 SER B O 1
ATOM 2770 N N . ASN B 1 99 ? -15.741 -27.351 -4.469 1.00 11.97 97 ASN B N 1
ATOM 2771 C CA . ASN B 1 99 ? -14.529 -28.089 -4.831 1.00 11.84 97 ASN B CA 1
ATOM 2772 C C . ASN B 1 99 ? -14.814 -29.381 -5.592 1.00 12.13 97 ASN B C 1
ATOM 2773 O O . ASN B 1 99 ? -13.925 -29.867 -6.288 1.00 12.29 97 ASN B O 1
ATOM 2778 N N . ALA B 1 100 ? -16.018 -29.945 -5.475 1.00 12.26 98 ALA B N 1
ATOM 2779 C CA . ALA B 1 100 ? -16.331 -31.182 -6.179 1.00 12.68 98 ALA B CA 1
ATOM 2780 C C . ALA B 1 100 ? -16.023 -31.071 -7.662 1.00 12.62 98 ALA B C 1
ATOM 2781 O O . ALA B 1 100 ? -16.231 -30.038 -8.284 1.00 12.82 98 ALA B O 1
ATOM 2783 N N . GLY B 1 101 ? -15.485 -32.149 -8.214 1.00 12.98 99 GLY B N 1
ATOM 2784 C CA . GLY B 1 101 ? -15.234 -32.216 -9.646 1.00 13.08 99 GLY B CA 1
ATOM 2785 C C . GLY B 1 101 ? -14.961 -33.629 -10.067 1.00 13.68 99 GLY B C 1
ATOM 2786 O O . GLY B 1 101 ? -14.692 -34.506 -9.232 1.00 14.08 99 GLY B O 1
ATOM 2787 N N . VAL B 1 102 ? -15.091 -33.857 -11.374 1.00 13.66 100 VAL B N 1
ATOM 2788 C CA . VAL B 1 102 ? -14.843 -35.163 -11.963 1.00 14.26 100 VAL B CA 1
ATOM 2789 C C . VAL B 1 102 ? -14.028 -34.997 -13.239 1.00 14.04 100 VAL B C 1
ATOM 2790 O O . VAL B 1 102 ? -14.030 -33.923 -13.871 1.00 13.47 100 VAL B O 1
ATOM 2794 N N . LEU B 1 103 ? -13.329 -36.072 -13.592 1.00 14.14 101 LEU B N 1
ATOM 2795 C CA . LEU B 1 103 ? -12.481 -36.146 -14.776 1.00 14.86 101 LEU B CA 1
ATOM 2796 C C . LEU B 1 103 ? -12.683 -37.522 -15.358 1.00 15.18 101 LEU B C 1
ATOM 2797 O O . LEU B 1 103 ? -12.533 -38.529 -14.615 1.00 15.91 101 LEU B O 1
ATOM 2802 N N . ASN B 1 104 ? -12.982 -37.609 -16.658 1.00 15.47 102 ASN B N 1
ATOM 2803 C CA . ASN B 1 104 ? -13.179 -38.909 -17.272 1.00 16.70 102 ASN B CA 1
ATOM 2804 C C . ASN B 1 104 ? -11.856 -39.647 -17.480 1.00 17.26 102 ASN B C 1
ATOM 2805 O O . ASN B 1 104 ? -10.782 -39.020 -17.601 1.00 17.28 102 ASN B O 1
ATOM 2810 N N A SER B 1 105 ? -11.913 -40.975 -17.514 0.50 18.19 103 SER B N 1
ATOM 2811 N N B SER B 1 105 ? -11.917 -40.978 -17.512 0.50 18.32 103 SER B N 1
ATOM 2812 C CA A SER B 1 105 ? -10.722 -41.769 -17.860 0.50 19.32 103 SER B CA 1
ATOM 2813 C CA B SER B 1 105 ? -10.725 -41.773 -17.856 0.50 19.54 103 SER B CA 1
ATOM 2814 C C A SER B 1 105 ? -10.459 -41.784 -19.376 0.50 19.70 103 SER B C 1
ATOM 2815 C C B SER B 1 105 ? -10.459 -41.782 -19.375 0.50 19.83 103 SER B C 1
ATOM 2816 O O A SER B 1 105 ? -9.334 -41.971 -19.802 0.50 20.93 103 SER B O 1
ATOM 2817 O O B SER B 1 105 ? -9.330 -41.966 -19.801 0.50 21.05 103 SER B O 1
ATOM 2822 N N . ALA B 1 106 ? -11.500 -41.589 -20.180 1.00 19.66 104 ALA B N 1
ATOM 2823 C CA . ALA B 1 106 ? -11.358 -41.482 -21.632 1.00 19.71 104 ALA B CA 1
ATOM 2824 C C . ALA B 1 106 ? -10.521 -40.241 -21.982 1.00 19.03 104 ALA B C 1
ATOM 2825 O O . ALA B 1 106 ? -10.530 -39.247 -21.255 1.00 19.42 104 ALA B O 1
ATOM 2827 N N . ALA B 1 107 ? -9.820 -40.306 -23.106 1.00 19.12 105 ALA B N 1
ATOM 2828 C CA . ALA B 1 107 ? -8.905 -39.232 -23.497 1.00 18.87 105 ALA B CA 1
ATOM 2829 C C . ALA B 1 107 ? -9.599 -37.892 -23.711 1.00 17.69 105 ALA B C 1
ATOM 2830 O O . ALA B 1 107 ? -9.028 -36.837 -23.379 1.00 17.21 105 ALA B O 1
ATOM 2832 N N . GLN B 1 108 ? -10.822 -37.944 -24.253 1.00 16.81 106 GLN B N 1
ATOM 2833 C CA . GLN B 1 108 ? -11.604 -36.734 -24.542 1.00 15.89 106 GLN B CA 1
ATOM 2834 C C . GLN B 1 108 ? -10.852 -35.692 -25.376 1.00 15.63 106 GLN B C 1
ATOM 2835 O O . GLN B 1 108 ? -10.904 -34.482 -25.111 1.00 14.72 106 GLN B O 1
ATOM 2841 N N . THR B 1 109 ? -10.214 -36.175 -26.432 1.00 16.02 107 THR B N 1
ATOM 2842 C CA . THR B 1 109 ? -9.788 -35.277 -27.519 1.00 16.42 107 THR B CA 1
ATOM 2843 C C . THR B 1 109 ? -11.030 -34.707 -28.183 1.00 16.43 107 THR B C 1
ATOM 2844 O O . THR B 1 109 ? -12.092 -35.325 -28.141 1.00 16.50 107 THR B O 1
ATOM 2848 N N A VAL B 1 110 ? -10.915 -33.544 -28.807 0.50 16.38 108 VAL B N 1
ATOM 2849 N N B VAL B 1 110 ? -10.905 -33.540 -28.810 0.50 16.46 108 VAL B N 1
ATOM 2850 C CA A VAL B 1 110 ? -12.093 -32.972 -29.471 0.50 16.48 108 VAL B CA 1
ATOM 2851 C CA B VAL B 1 110 ? -12.075 -32.960 -29.481 0.50 16.63 108 VAL B CA 1
ATOM 2852 C C A VAL B 1 110 ? -12.512 -33.815 -30.675 0.50 17.09 108 VAL B C 1
ATOM 2853 C C B VAL B 1 110 ? -12.511 -33.815 -30.675 0.50 17.18 108 VAL B C 1
ATOM 2854 O O A VAL B 1 110 ? -13.696 -34.050 -30.854 0.50 16.87 108 VAL B O 1
ATOM 2855 O O B VAL B 1 110 ? -13.697 -34.047 -30.854 0.50 16.94 108 VAL B O 1
ATOM 2862 N N . LYS B 1 111 ? -11.562 -34.337 -31.445 1.00 17.67 109 LYS B N 1
ATOM 2863 C CA . LYS B 1 111 ? -11.889 -35.140 -32.641 1.00 19.05 109 LYS B CA 1
ATOM 2864 C C . LYS B 1 111 ? -12.666 -36.408 -32.285 1.00 19.04 109 LYS B C 1
ATOM 2865 O O . LYS B 1 111 ? -13.524 -36.845 -33.051 1.00 19.06 109 LYS B O 1
ATOM 2871 N N . ASP B 1 112 ? -12.376 -36.984 -31.119 1.00 18.51 110 ASP B N 1
ATOM 2872 C CA . ASP B 1 112 ? -13.057 -38.200 -30.678 1.00 19.46 110 ASP B CA 1
ATOM 2873 C C . ASP B 1 112 ? -13.814 -37.982 -29.391 1.00 18.10 110 ASP B C 1
ATOM 2874 O O . ASP B 1 112 ? -13.926 -38.891 -28.549 1.00 18.12 110 ASP B O 1
ATOM 2879 N N . LEU B 1 113 ? -14.377 -36.790 -29.218 1.00 16.98 111 LEU B N 1
ATOM 2880 C CA . LEU B 1 113 ? -15.038 -36.446 -27.970 1.00 16.38 111 LEU B CA 1
ATOM 2881 C C . LEU B 1 113 ? -16.267 -37.330 -27.759 1.00 16.40 111 LEU B C 1
ATOM 2882 O O . LEU B 1 113 ? -17.096 -37.470 -28.654 1.00 17.01 111 LEU B O 1
ATOM 2887 N N . ASP B 1 114 ? -16.376 -37.927 -26.579 1.00 16.15 112 ASP B N 1
ATOM 2888 C CA . ASP B 1 114 ? -17.566 -38.682 -26.224 1.00 16.69 112 ASP B CA 1
ATOM 2889 C C . ASP B 1 114 ? -18.545 -37.702 -25.597 1.00 15.82 112 ASP B C 1
ATOM 2890 O O . ASP B 1 114 ? -18.282 -37.167 -24.534 1.00 15.28 112 ASP B O 1
ATOM 2895 N N . LEU B 1 115 ? -19.658 -37.449 -26.280 1.00 15.83 113 LEU B N 1
ATOM 2896 C CA . LEU B 1 115 ? -20.569 -36.403 -25.840 1.00 16.02 113 LEU B CA 1
ATOM 2897 C C . LEU B 1 115 ? -21.292 -36.752 -24.522 1.00 16.01 113 LEU B C 1
ATOM 2898 O O . LEU B 1 115 ? -21.412 -35.899 -23.650 1.00 15.20 113 LEU B O 1
ATOM 2903 N N . PRO B 1 116 ? -21.728 -38.007 -24.341 1.00 16.61 114 PRO B N 1
ATOM 2904 C CA . PRO B 1 116 ? -22.324 -38.308 -23.030 1.00 16.54 114 PRO B CA 1
ATOM 2905 C C . PRO B 1 116 ? -21.334 -38.116 -21.872 1.00 15.91 114 PRO B C 1
ATOM 2906 O O . PRO B 1 116 ? -21.716 -37.652 -20.793 1.00 16.09 114 PRO B O 1
ATOM 2910 N N . LEU B 1 117 ? -20.062 -38.421 -22.094 1.00 15.82 115 LEU B N 1
ATOM 2911 C CA . LEU B 1 117 ? -19.042 -38.176 -21.054 1.00 15.51 115 LEU B CA 1
ATOM 2912 C C . LEU B 1 117 ? -18.757 -36.682 -20.845 1.00 14.50 115 LEU B C 1
ATOM 2913 O O . LEU B 1 117 ? -18.545 -36.239 -19.716 1.00 13.99 115 LEU B O 1
ATOM 2918 N N . PHE B 1 118 ? -18.788 -35.907 -21.934 1.00 14.17 116 PHE B N 1
ATOM 2919 C CA . PHE B 1 118 ? -18.784 -34.441 -21.842 1.00 13.90 116 PHE B CA 1
ATOM 2920 C C . PHE B 1 118 ? -19.918 -33.956 -20.950 1.00 14.07 116 PHE B C 1
ATOM 2921 O O . PHE B 1 118 ? -19.716 -33.108 -20.079 1.00 13.39 116 PHE B O 1
ATOM 2929 N N . ASP B 1 119 ? -21.100 -34.524 -21.147 1.00 14.47 117 ASP B N 1
ATOM 2930 C CA . ASP B 1 119 ? -22.260 -34.112 -20.348 1.00 15.10 117 ASP B CA 1
ATOM 2931 C C . ASP B 1 119 ? -22.017 -34.369 -18.862 1.00 15.24 117 ASP B C 1
ATOM 2932 O O . ASP B 1 119 ? -22.386 -33.536 -18.026 1.00 14.95 117 ASP B O 1
ATOM 2937 N N . LYS B 1 120 ? -21.405 -35.505 -18.535 1.00 15.73 118 LYS B N 1
ATOM 2938 C CA . LYS B 1 120 ? -21.136 -35.848 -17.131 1.00 16.38 118 LYS B CA 1
ATOM 2939 C C . LYS B 1 120 ? -20.206 -34.821 -16.477 1.00 15.23 118 LYS B C 1
ATOM 2940 O O . LYS B 1 120 ? -20.471 -34.321 -15.368 1.00 15.02 118 LYS B O 1
ATOM 2946 N N . VAL B 1 121 ? -19.107 -34.509 -17.165 1.00 14.44 119 VAL B N 1
ATOM 2947 C CA . VAL B 1 121 ? -18.133 -33.559 -16.645 1.00 14.16 119 VAL B CA 1
ATOM 2948 C C . VAL B 1 121 ? -18.751 -32.167 -16.521 1.00 13.62 119 VAL B C 1
ATOM 2949 O O . VAL B 1 121 ? -18.566 -31.496 -15.502 1.00 13.83 119 VAL B O 1
ATOM 2953 N N . MET B 1 122 ? -19.487 -31.732 -17.536 1.00 13.68 120 MET B N 1
ATOM 2954 C CA . MET B 1 122 ? -20.097 -30.420 -17.471 1.00 13.65 120 MET B CA 1
ATOM 2955 C C . MET B 1 122 ? -21.129 -30.325 -16.366 1.00 13.65 120 MET B C 1
ATOM 2956 O O . MET B 1 122 ? -21.243 -29.268 -15.728 1.00 13.40 120 MET B O 1
ATOM 2961 N N A ARG B 1 123 ? -21.859 -31.406 -16.100 0.50 13.78 121 ARG B N 1
ATOM 2962 N N B ARG B 1 123 ? -21.861 -31.403 -16.100 0.50 13.76 121 ARG B N 1
ATOM 2963 C CA A ARG B 1 123 ? -22.845 -31.386 -15.018 0.50 13.99 121 ARG B CA 1
ATOM 2964 C CA B ARG B 1 123 ? -22.850 -31.395 -15.014 0.50 13.96 121 ARG B CA 1
ATOM 2965 C C A ARG B 1 123 ? -22.202 -31.144 -13.650 0.50 13.62 121 ARG B C 1
ATOM 2966 C C B ARG B 1 123 ? -22.205 -31.147 -13.649 0.50 13.61 121 ARG B C 1
ATOM 2967 O O A ARG B 1 123 ? -22.585 -30.217 -12.942 0.50 13.79 121 ARG B O 1
ATOM 2968 O O B ARG B 1 123 ? -22.590 -30.221 -12.943 0.50 13.78 121 ARG B O 1
ATOM 2983 N N . VAL B 1 124 ? -21.212 -31.946 -13.280 1.00 13.43 122 VAL B N 1
ATOM 2984 C CA . VAL B 1 124 ? -20.601 -31.756 -11.963 1.00 13.68 122 VAL B CA 1
ATOM 2985 C C . VAL B 1 124 ? -19.811 -30.450 -11.902 1.00 13.20 122 VAL B C 1
ATOM 2986 O O . VAL B 1 124 ? -19.942 -29.664 -10.949 1.00 13.24 122 VAL B O 1
ATOM 2990 N N . ASN B 1 125 ? -18.995 -30.210 -12.930 1.00 12.66 123 ASN B N 1
ATOM 2991 C CA . ASN B 1 125 ? -17.988 -29.174 -12.827 1.00 12.75 123 ASN B CA 1
ATOM 2992 C C . ASN B 1 125 ? -18.542 -27.770 -13.126 1.00 12.95 123 ASN B C 1
ATOM 2993 O O . ASN B 1 125 ? -17.960 -26.784 -12.673 1.00 14.34 123 ASN B O 1
ATOM 2998 N N . THR B 1 126 ? -19.597 -27.672 -13.936 1.00 13.23 124 THR B N 1
ATOM 2999 C CA . THR B 1 126 ? -20.215 -26.356 -14.238 1.00 13.12 124 THR B CA 1
ATOM 3000 C C . THR B 1 126 ? -21.559 -26.173 -13.578 1.00 13.02 124 THR B C 1
ATOM 3001 O O . THR B 1 126 ? -21.801 -25.137 -12.952 1.00 13.07 124 THR B O 1
ATOM 3005 N N . ARG B 1 127 ? -22.453 -27.158 -13.698 1.00 12.94 125 ARG B N 1
ATOM 3006 C CA . ARG B 1 127 ? -23.771 -27.036 -13.061 1.00 13.05 125 ARG B CA 1
ATOM 3007 C C . ARG B 1 127 ? -23.600 -27.054 -11.541 1.00 12.81 125 ARG B C 1
ATOM 3008 O O . ARG B 1 127 ? -24.214 -26.239 -10.824 1.00 13.24 125 ARG B O 1
ATOM 3016 N N . GLY B 1 128 ? -22.755 -27.951 -11.048 1.00 12.36 126 GLY B N 1
ATOM 3017 C CA . GLY B 1 128 ? -22.505 -27.995 -9.620 1.00 12.62 126 GLY B CA 1
ATOM 3018 C C . GLY B 1 128 ? -21.910 -26.708 -9.078 1.00 12.55 126 GLY B C 1
ATOM 3019 O O . GLY B 1 128 ? -22.292 -26.237 -8.008 1.00 12.29 126 GLY B O 1
ATOM 3020 N N . ALA B 1 129 ? -20.983 -26.113 -9.818 1.00 12.26 127 ALA B N 1
ATOM 3021 C CA . ALA B 1 129 ? -20.413 -24.820 -9.418 1.00 12.16 127 ALA B CA 1
ATOM 3022 C C . ALA B 1 129 ? -21.493 -23.756 -9.355 1.00 12.13 127 ALA B C 1
ATOM 3023 O O . ALA B 1 129 ? -21.590 -22.998 -8.380 1.00 12.99 127 ALA B O 1
ATOM 3025 N N . ALA B 1 130 ? -22.300 -23.663 -10.411 1.00 12.08 128 ALA B N 1
ATOM 3026 C CA . ALA B 1 130 ? -23.351 -22.648 -10.448 1.00 12.34 128 ALA B CA 1
ATOM 3027 C C . ALA B 1 130 ? -24.343 -22.793 -9.303 1.00 12.71 128 ALA B C 1
ATOM 3028 O O . ALA B 1 130 ? -24.719 -21.803 -8.649 1.00 13.04 128 ALA B O 1
ATOM 3030 N N . VAL B 1 131 ? -24.759 -24.024 -9.051 1.00 12.70 129 VAL B N 1
ATOM 3031 C CA . VAL B 1 131 ? -25.687 -24.313 -7.950 1.00 12.70 129 VAL B CA 1
ATOM 3032 C C . VAL B 1 131 ? -25.089 -23.920 -6.591 1.00 12.84 129 VAL B C 1
ATOM 3033 O O . VAL B 1 131 ? -25.764 -23.284 -5.777 1.00 12.68 129 VAL B O 1
ATOM 3037 N N . CYS B 1 132 ? -23.849 -24.321 -6.348 1.00 12.78 130 CYS B N 1
ATOM 3038 C CA . CYS B 1 132 ? -23.211 -24.058 -5.058 1.00 13.30 130 CYS B CA 1
ATOM 3039 C C . CYS B 1 132 ? -22.945 -22.570 -4.835 1.00 12.98 130 CYS B C 1
ATOM 3040 O O . CYS B 1 132 ? -23.145 -22.058 -3.726 1.00 13.52 130 CYS B O 1
ATOM 3043 N N . VAL B 1 133 ? -22.531 -21.863 -5.890 1.00 12.53 131 VAL B N 1
ATOM 3044 C CA . VAL B 1 133 ? -22.305 -20.424 -5.761 1.00 12.63 131 VAL B CA 1
ATOM 3045 C C . VAL B 1 133 ? -23.639 -19.733 -5.533 1.00 12.45 131 VAL B C 1
ATOM 3046 O O . VAL B 1 133 ? -23.746 -18.868 -4.649 1.00 12.37 131 VAL B O 1
ATOM 3050 N N . LYS B 1 134 ? -24.667 -20.088 -6.305 1.00 12.29 132 LYS B N 1
ATOM 3051 C CA . LYS B 1 134 ? -25.995 -19.498 -6.110 1.00 12.97 132 LYS B CA 1
ATOM 3052 C C . LYS B 1 134 ? -26.490 -19.683 -4.681 1.00 12.99 132 LYS B C 1
ATOM 3053 O O . LYS B 1 134 ? -26.896 -18.735 -4.009 1.00 12.67 132 LYS B O 1
ATOM 3059 N N . GLN B 1 135 ? -26.504 -20.932 -4.247 1.00 12.82 133 GLN B N 1
ATOM 3060 C CA . GLN B 1 135 ? -27.129 -21.242 -2.964 1.00 13.34 133 GLN B CA 1
ATOM 3061 C C . GLN B 1 135 ? -26.315 -20.710 -1.764 1.00 13.32 133 GLN B C 1
ATOM 3062 O O . GLN B 1 135 ? -26.906 -20.292 -0.760 1.00 13.83 133 GLN B O 1
ATOM 3068 N N . ALA B 1 136 ? -24.990 -20.714 -1.873 1.00 12.84 134 ALA B N 1
ATOM 3069 C CA . ALA B 1 136 ? -24.171 -20.082 -0.832 1.00 13.00 134 ALA B CA 1
ATOM 3070 C C . ALA B 1 136 ? -24.420 -18.579 -0.808 1.00 13.05 134 ALA B C 1
ATOM 3071 O O . ALA B 1 136 ? -24.565 -17.999 0.268 1.00 13.38 134 ALA B O 1
ATOM 3073 N N . ALA B 1 137 ? -24.457 -17.961 -1.983 1.00 13.26 135 ALA B N 1
ATOM 3074 C CA . ALA B 1 137 ? -24.727 -16.531 -2.062 1.00 13.49 135 ALA B CA 1
ATOM 3075 C C . ALA B 1 137 ? -26.061 -16.151 -1.427 1.00 13.74 135 ALA B C 1
ATOM 3076 O O . ALA B 1 137 ? -26.151 -15.173 -0.688 1.00 13.63 135 ALA B O 1
ATOM 3078 N N . ARG B 1 138 ? -27.099 -16.936 -1.687 1.00 13.75 136 ARG B N 1
ATOM 3079 C CA . ARG B 1 138 ? -28.411 -16.641 -1.117 1.00 14.70 136 ARG B CA 1
ATOM 3080 C C . ARG B 1 138 ? -28.358 -16.642 0.426 1.00 14.97 136 ARG B C 1
ATOM 3081 O O . ARG B 1 138 ? -28.878 -15.739 1.081 1.00 15.12 136 ARG B O 1
ATOM 3089 N N . LYS B 1 139 ? -27.726 -17.666 0.988 1.00 14.40 137 LYS B N 1
ATOM 3090 C CA . LYS B 1 139 ? -27.628 -17.760 2.427 1.00 14.93 137 LYS B CA 1
ATOM 3091 C C . LYS B 1 139 ? -26.742 -16.632 3.009 1.00 14.70 137 LYS B C 1
ATOM 3092 O O . LYS B 1 139 ? -27.091 -16.016 4.040 1.00 15.20 137 LYS B O 1
ATOM 3098 N N . MET B 1 140 ? -25.627 -16.338 2.350 1.00 14.24 138 MET B N 1
ATOM 3099 C CA . MET B 1 140 ? -24.758 -15.248 2.805 1.00 14.54 138 MET B CA 1
ATOM 3100 C C . MET B 1 140 ? -25.464 -13.886 2.741 1.00 15.45 138 MET B C 1
ATOM 3101 O O . MET B 1 140 ? -25.364 -13.091 3.674 1.00 16.24 138 MET B O 1
ATOM 3106 N N . VAL B 1 141 ? -26.226 -13.634 1.680 1.00 15.78 139 VAL B N 1
ATOM 3107 C CA . VAL B 1 141 ? -26.988 -12.382 1.607 1.00 16.83 139 VAL B CA 1
ATOM 3108 C C . VAL B 1 141 ? -28.009 -12.310 2.735 1.00 17.90 139 VAL B C 1
ATOM 3109 O O . VAL B 1 141 ? -28.153 -11.267 3.392 1.00 18.46 139 VAL B O 1
ATOM 3113 N N . GLU B 1 142 ? -28.695 -13.423 2.995 1.00 18.04 140 GLU B N 1
ATOM 3114 C CA . GLU B 1 142 ? -29.678 -13.471 4.062 1.00 19.60 140 GLU B CA 1
ATOM 3115 C C . GLU B 1 142 ? -29.048 -13.138 5.422 1.00 19.25 140 GLU B C 1
ATOM 3116 O O . GLU B 1 142 ? -29.643 -12.406 6.215 1.00 19.06 140 GLU B O 1
ATOM 3122 N N . LEU B 1 143 ? -27.852 -13.664 5.698 1.00 18.01 141 LEU B N 1
ATOM 3123 C CA . LEU B 1 143 ? -27.250 -13.501 7.024 1.00 18.54 141 LEU B CA 1
ATOM 3124 C C . LEU B 1 143 ? -26.597 -12.155 7.251 1.00 18.42 141 LEU B C 1
ATOM 3125 O O . LEU B 1 143 ? -26.441 -11.752 8.389 1.00 18.86 141 LEU B O 1
ATOM 3130 N N . GLY B 1 144 ? -26.201 -11.462 6.183 1.00 17.88 142 GLY B N 1
ATOM 3131 C CA . GLY B 1 144 ? -25.712 -10.090 6.310 1.00 18.18 142 GLY B CA 1
ATOM 3132 C C . GLY B 1 144 ? -24.338 -9.936 6.953 1.00 18.15 142 GLY B C 1
ATOM 3133 O O . GLY B 1 144 ? -24.027 -8.891 7.546 1.00 18.99 142 GLY B O 1
ATOM 3134 N N . ARG B 1 145 ? -23.498 -10.951 6.804 1.00 17.23 143 ARG B N 1
ATOM 3135 C CA . ARG B 1 145 ? -22.155 -10.970 7.409 1.00 17.53 143 ARG B CA 1
ATOM 3136 C C . ARG B 1 145 ? -21.038 -11.013 6.366 1.00 17.05 143 ARG B C 1
ATOM 3137 O O . ARG B 1 145 ? -19.900 -11.324 6.701 1.00 18.97 143 ARG B O 1
ATOM 3145 N N . GLY B 1 146 ? -21.366 -10.747 5.097 1.00 15.97 144 GLY B N 1
ATOM 3146 C CA . GLY B 1 146 ? -20.377 -10.937 4.029 1.00 15.46 144 GLY B CA 1
ATOM 3147 C C . GLY B 1 146 ? -20.151 -12.420 3.821 1.00 15.40 144 GLY B C 1
ATOM 3148 O O . GLY B 1 146 ? -20.994 -13.250 4.137 1.00 16.58 144 GLY B O 1
ATOM 3149 N N . GLY B 1 147 ? -18.983 -12.772 3.308 1.00 14.14 145 GLY B N 1
ATOM 3150 C CA . GLY B 1 147 ? -18.637 -14.174 3.097 1.00 13.36 145 GLY B CA 1
ATOM 3151 C C . GLY B 1 147 ? -17.607 -14.343 2.011 1.00 12.56 145 GLY B C 1
ATOM 3152 O O . GLY B 1 147 ? -17.276 -13.388 1.297 1.00 12.01 145 GLY B O 1
ATOM 3153 N N . SER B 1 148 ? -17.104 -15.564 1.912 1.00 11.99 146 SER B N 1
ATOM 3154 C CA . SER B 1 148 ? -16.101 -15.902 0.919 1.00 12.12 146 SER B CA 1
ATOM 3155 C C . SER B 1 148 ? -16.477 -17.203 0.233 1.00 12.10 146 SER B C 1
ATOM 3156 O O . SER B 1 148 ? -16.659 -18.236 0.882 1.00 11.81 146 SER B O 1
ATOM 3159 N N . ILE B 1 149 ? -16.641 -17.111 -1.090 1.00 11.52 147 ILE B N 1
ATOM 3160 C CA . ILE B 1 149 ? -16.989 -18.256 -1.928 1.00 11.55 147 ILE B CA 1
ATOM 3161 C C . ILE B 1 149 ? -15.784 -18.550 -2.807 1.00 11.24 147 ILE B C 1
ATOM 3162 O O . ILE B 1 149 ? -15.232 -17.643 -3.457 1.00 10.74 147 ILE B O 1
ATOM 3167 N N . ILE B 1 150 ? -15.353 -19.804 -2.822 1.00 11.37 148 ILE B N 1
ATOM 3168 C CA . ILE B 1 150 ? -14.160 -20.226 -3.547 1.00 11.73 148 ILE B CA 1
ATOM 3169 C C . ILE B 1 150 ? -14.550 -21.409 -4.428 1.00 12.24 148 ILE B C 1
ATOM 3170 O O . ILE B 1 150 ? -15.148 -22.369 -3.910 1.00 12.01 148 ILE B O 1
ATOM 3175 N N . CYS B 1 151 ? -14.193 -21.361 -5.717 1.00 12.33 149 CYS B N 1
ATOM 3176 C CA . CYS B 1 151 ? -14.359 -22.520 -6.585 1.00 12.70 149 CYS B CA 1
ATOM 3177 C C . CYS B 1 151 ? -13.018 -23.146 -6.870 1.00 12.50 149 CYS B C 1
ATOM 3178 O O . CYS B 1 151 ? -12.015 -22.451 -6.986 1.00 13.13 149 CYS B O 1
ATOM 3181 N N . ASN B 1 152 ? -12.982 -24.475 -6.987 1.00 11.90 150 ASN B N 1
ATOM 3182 C CA . ASN B 1 152 ? -11.767 -25.158 -7.373 1.00 12.00 150 ASN B CA 1
ATOM 3183 C C . ASN B 1 152 ? -11.765 -25.330 -8.884 1.00 12.20 150 ASN B C 1
ATOM 3184 O O . ASN B 1 152 ? -12.523 -26.137 -9.429 1.00 12.99 150 ASN B O 1
ATOM 3189 N N . ALA B 1 153 ? -10.928 -24.536 -9.555 1.00 11.88 151 ALA B N 1
ATOM 3190 C CA . ALA B 1 153 ? -10.839 -24.516 -11.009 1.00 12.26 151 ALA B CA 1
ATOM 3191 C C . ALA B 1 153 ? -9.727 -25.475 -11.457 1.00 12.29 151 ALA B C 1
ATOM 3192 O O . ALA B 1 153 ? -9.946 -26.690 -11.464 1.00 13.22 151 ALA B O 1
ATOM 3194 N N . GLY B 1 154 ? -8.542 -24.958 -11.795 1.00 12.23 152 GLY B N 1
ATOM 3195 C CA . GLY B 1 154 ? -7.428 -25.783 -12.227 1.00 12.55 152 GLY B CA 1
ATOM 3196 C C . GLY B 1 154 ? -6.587 -25.034 -13.247 1.00 12.61 152 GLY B C 1
ATOM 3197 O O . GLY B 1 154 ? -7.021 -24.038 -13.834 1.00 12.17 152 GLY B O 1
ATOM 3198 N N . SER B 1 155 ? -5.373 -25.495 -13.460 1.00 13.06 153 SER B N 1
ATOM 3199 C CA . SER B 1 155 ? -4.494 -24.870 -14.440 1.00 13.61 153 SER B CA 1
ATOM 3200 C C . SER B 1 155 ? -5.129 -24.860 -15.831 1.00 14.21 153 SER B C 1
ATOM 3201 O O . SER B 1 155 ? -4.837 -23.949 -16.624 1.00 14.06 153 SER B O 1
ATOM 3204 N N . SER B 1 156 ? -5.979 -25.826 -16.136 1.00 14.40 154 SER B N 1
ATOM 3205 C CA . SER B 1 156 ? -6.671 -25.877 -17.427 1.00 15.42 154 SER B CA 1
ATOM 3206 C C . SER B 1 156 ? -7.814 -24.865 -17.535 1.00 15.12 154 SER B C 1
ATOM 3207 O O . SER B 1 156 ? -8.496 -24.820 -18.567 1.00 16.49 154 SER B O 1
ATOM 3210 N N . ALA B 1 157 ? -8.063 -24.060 -16.505 1.00 13.48 155 ALA B N 1
ATOM 3211 C CA . ALA B 1 157 ? -9.053 -23.001 -16.581 1.00 13.54 155 ALA B CA 1
ATOM 3212 C C . ALA B 1 157 ? -8.637 -21.824 -17.443 1.00 13.60 155 ALA B C 1
ATOM 3213 O O . ALA B 1 157 ? -9.491 -21.032 -17.848 1.00 13.64 155 ALA B O 1
ATOM 3215 N N . VAL B 1 158 ? -7.335 -21.678 -17.689 1.00 13.72 156 VAL B N 1
ATOM 3216 C CA . VAL B 1 158 ? -6.779 -20.514 -18.379 1.00 14.54 156 VAL B CA 1
ATOM 3217 C C . VAL B 1 158 ? -5.902 -20.846 -19.561 1.00 14.56 156 VAL B C 1
ATOM 3218 O O . VAL B 1 158 ? -5.159 -19.995 -20.077 1.00 15.69 156 VAL B O 1
ATOM 3222 N N . ARG B 1 159 ? -5.940 -22.111 -19.972 1.00 14.40 157 ARG B N 1
ATOM 3223 C CA . ARG B 1 159 ? -5.111 -22.555 -21.099 1.00 15.20 157 ARG B CA 1
ATOM 3224 C C . ARG B 1 159 ? -5.773 -23.759 -21.724 1.00 15.04 157 ARG B C 1
ATOM 3225 O O . ARG B 1 159 ? -6.585 -24.432 -21.069 1.00 15.95 157 ARG B O 1
ATOM 3233 N N . GLY B 1 160 ? -5.416 -24.050 -22.965 1.00 14.38 158 GLY B N 1
ATOM 3234 C CA . GLY B 1 160 ? -5.921 -25.254 -23.624 1.00 14.25 158 GLY B CA 1
ATOM 3235 C C . GLY B 1 160 ? -5.147 -26.491 -23.199 1.00 14.51 158 GLY B C 1
ATOM 3236 O O . GLY B 1 160 ? -4.050 -26.376 -22.632 1.00 15.00 158 GLY B O 1
ATOM 3237 N N . ALA B 1 161 ? -5.699 -27.665 -23.495 1.00 14.21 159 ALA B N 1
ATOM 3238 C CA . ALA B 1 161 ? -4.996 -28.916 -23.271 1.00 14.37 159 ALA B CA 1
ATOM 3239 C C . ALA B 1 161 ? -5.061 -29.797 -24.506 1.00 15.02 159 ALA B C 1
ATOM 3240 O O . ALA B 1 161 ? -5.855 -29.578 -25.435 1.00 14.96 159 ALA B O 1
ATOM 3242 N N . HIS B 1 162 ? -4.237 -30.840 -24.494 1.00 15.94 160 HIS B N 1
ATOM 3243 C CA . HIS B 1 162 ? -4.121 -31.787 -25.584 1.00 16.91 160 HIS B CA 1
ATOM 3244 C C . HIS B 1 162 ? -5.136 -32.938 -25.513 1.00 16.39 160 HIS B C 1
ATOM 3245 O O . HIS B 1 162 ? -5.174 -33.800 -26.416 1.00 17.00 160 HIS B O 1
ATOM 3252 N N . GLY B 1 163 ? -5.944 -32.936 -24.473 1.00 15.81 161 GLY B N 1
ATOM 3253 C CA . GLY B 1 163 ? -7.063 -33.850 -24.329 1.00 15.57 161 GLY B CA 1
ATOM 3254 C C . GLY B 1 163 ? -7.935 -33.285 -23.249 1.00 15.22 161 GLY B C 1
ATOM 3255 O O . GLY B 1 163 ? -7.907 -32.065 -23.013 1.00 15.08 161 GLY B O 1
ATOM 3256 N N . VAL B 1 164 ? -8.712 -34.135 -22.576 1.00 14.78 162 VAL B N 1
ATOM 3257 C CA . VAL B 1 164 ? -9.577 -33.719 -21.485 1.00 14.62 162 VAL B CA 1
ATOM 3258 C C . VAL B 1 164 ? -10.367 -32.448 -21.845 1.00 13.89 162 VAL B C 1
ATOM 3259 O O . VAL B 1 164 ? -10.539 -31.525 -21.042 1.00 13.99 162 VAL B O 1
ATOM 3263 N N . THR B 1 165 ? -10.872 -32.406 -23.067 1.00 13.86 163 THR B N 1
ATOM 3264 C CA . THR B 1 165 ? -11.403 -31.159 -23.633 1.00 13.86 163 THR B CA 1
ATOM 3265 C C . THR B 1 165 ? -12.624 -30.688 -22.871 1.00 13.23 163 THR B C 1
ATOM 3266 O O . THR B 1 165 ? -12.812 -29.482 -22.646 1.00 12.87 163 THR B O 1
ATOM 3270 N N . ASP B 1 166 ? -13.487 -31.642 -22.514 1.00 13.26 164 ASP B N 1
ATOM 3271 C CA . ASP B 1 166 ? -14.654 -31.327 -21.687 1.00 13.05 164 ASP B CA 1
ATOM 3272 C C . ASP B 1 166 ? -14.264 -30.700 -20.352 1.00 12.77 164 ASP B C 1
ATOM 3273 O O . ASP B 1 166 ? -14.848 -29.702 -19.923 1.00 12.94 164 ASP B O 1
ATOM 3278 N N . TYR B 1 167 ? -13.250 -31.273 -19.720 1.00 12.65 165 TYR B N 1
ATOM 3279 C CA . TYR B 1 167 ? -12.752 -30.758 -18.463 1.00 12.76 165 TYR B CA 1
ATOM 3280 C C . TYR B 1 167 ? -12.206 -29.321 -18.600 1.00 12.06 165 TYR B C 1
ATOM 3281 O O . TYR B 1 167 ? -12.515 -28.450 -17.790 1.00 12.01 165 TYR B O 1
ATOM 3290 N N . VAL B 1 168 ? -11.429 -29.066 -19.651 1.00 12.24 166 VAL B N 1
ATOM 3291 C CA . VAL B 1 168 ? -10.928 -27.715 -19.927 1.00 11.96 166 VAL B CA 1
ATOM 3292 C C . VAL B 1 168 ? -12.085 -26.737 -20.081 1.00 11.84 166 VAL B C 1
ATOM 3293 O O . VAL B 1 168 ? -12.075 -25.641 -19.494 1.00 12.12 166 VAL B O 1
ATOM 3297 N N . MET B 1 169 ? -13.073 -27.102 -20.887 1.00 11.93 167 MET B N 1
ATOM 3298 C CA . MET B 1 169 ? -14.252 -26.236 -21.057 1.00 12.00 167 MET B CA 1
ATOM 3299 C C . MET B 1 169 ? -14.919 -25.958 -19.714 1.00 12.06 167 MET B C 1
ATOM 3300 O O . MET B 1 169 ? -15.321 -24.816 -19.441 1.00 12.02 167 MET B O 1
ATOM 3305 N N . SER B 1 170 ? -15.059 -27.007 -18.890 1.00 12.04 168 SER B N 1
ATOM 3306 C CA . SER B 1 170 ? -15.728 -26.851 -17.614 1.00 11.88 168 SER B CA 1
ATOM 3307 C C . SER B 1 170 ? -14.974 -25.887 -16.696 1.00 12.06 168 SER B C 1
ATOM 3308 O O . SER B 1 170 ? -15.587 -25.080 -15.997 1.00 11.89 168 SER B O 1
ATOM 3311 N N . LYS B 1 171 ? -13.652 -25.941 -16.707 1.00 11.47 169 LYS B N 1
ATOM 3312 C CA . LYS B 1 171 ? -12.858 -25.092 -15.823 1.00 11.89 169 LYS B CA 1
ATOM 3313 C C . LYS B 1 171 ? -12.803 -23.646 -16.313 1.00 11.68 169 LYS B C 1
ATOM 3314 O O . LYS B 1 171 ? -12.838 -22.716 -15.514 1.00 11.32 169 LYS B O 1
ATOM 3320 N N . HIS B 1 172 ? -12.777 -23.446 -17.638 1.00 11.80 170 HIS B N 1
ATOM 3321 C CA . HIS B 1 172 ? -12.974 -22.101 -18.172 1.00 11.86 170 HIS B CA 1
ATOM 3322 C C . HIS B 1 172 ? -14.336 -21.512 -17.750 1.00 11.88 170 HIS B C 1
ATOM 3323 O O . HIS B 1 172 ? -14.432 -20.340 -17.363 1.00 11.90 170 HIS B O 1
ATOM 3330 N N . ALA B 1 173 ? -15.382 -22.322 -17.796 1.00 11.89 171 ALA B N 1
ATOM 3331 C CA . ALA B 1 173 ? -16.719 -21.848 -17.375 1.00 12.13 171 ALA B CA 1
ATOM 3332 C C . ALA B 1 173 ? -16.711 -21.424 -15.897 1.00 12.32 171 ALA B C 1
ATOM 3333 O O . ALA B 1 173 ? -17.364 -20.442 -15.532 1.00 12.48 171 ALA B O 1
ATOM 3335 N N . VAL B 1 174 ? -15.973 -22.156 -15.064 1.00 12.12 172 VAL B N 1
ATOM 3336 C CA . VAL B 1 174 ? -15.847 -21.783 -13.647 1.00 12.11 172 VAL B CA 1
ATOM 3337 C C . VAL B 1 174 ? -15.249 -20.384 -13.485 1.00 12.08 172 VAL B C 1
ATOM 3338 O O . VAL B 1 174 ? -15.723 -19.595 -12.649 1.00 12.40 172 VAL B O 1
ATOM 3342 N N . ILE B 1 175 ? -14.230 -20.060 -14.279 1.00 11.86 173 ILE B N 1
ATOM 3343 C CA . ILE B 1 175 ? -13.652 -18.719 -14.224 1.00 12.55 173 ILE B CA 1
ATOM 3344 C C . ILE B 1 175 ? -14.714 -17.686 -14.559 1.00 12.47 173 ILE B C 1
ATOM 3345 O O . ILE B 1 175 ? -14.796 -16.650 -13.899 1.00 12.34 173 ILE B O 1
ATOM 3350 N N . GLY B 1 176 ? -15.512 -17.919 -15.595 1.00 12.13 174 GLY B N 1
ATOM 3351 C CA . GLY B 1 176 ? -16.571 -16.971 -15.946 1.00 12.23 174 GLY B CA 1
ATOM 3352 C C . GLY B 1 176 ? -17.581 -16.769 -14.823 1.00 11.83 174 GLY B C 1
ATOM 3353 O O . GLY B 1 176 ? -18.053 -15.638 -14.571 1.00 12.12 174 GLY B O 1
ATOM 3354 N N . LEU B 1 177 ? -17.913 -17.859 -14.149 1.00 11.76 175 LEU B N 1
ATOM 3355 C CA . LEU B 1 177 ? -18.801 -17.808 -12.982 1.00 11.87 175 LEU B CA 1
ATOM 3356 C C . LEU B 1 177 ? -18.196 -16.974 -11.866 1.00 11.95 175 LEU B C 1
ATOM 3357 O O . LEU B 1 177 ? -18.867 -16.119 -11.275 1.00 12.36 175 LEU B O 1
ATOM 3362 N N . VAL B 1 178 ? -16.928 -17.237 -11.558 1.00 12.09 176 VAL B N 1
ATOM 3363 C CA . VAL B 1 178 ? -16.253 -16.532 -10.465 1.00 12.53 176 VAL B CA 1
ATOM 3364 C C . VAL B 1 178 ? -16.182 -15.033 -10.769 1.00 12.67 176 VAL B C 1
ATOM 3365 O O . VAL B 1 178 ? -16.491 -14.180 -9.904 1.00 12.80 176 VAL B O 1
ATOM 3369 N N . ARG B 1 179 ? -15.795 -14.687 -11.988 1.00 12.35 177 ARG B N 1
ATOM 3370 C CA . ARG B 1 179 ? -15.710 -13.269 -12.343 1.00 13.02 177 ARG B CA 1
ATOM 3371 C C . ARG B 1 179 ? -17.078 -12.577 -12.217 1.00 12.68 177 ARG B C 1
ATOM 3372 O O . ARG B 1 179 ? -17.196 -11.485 -11.635 1.00 12.61 177 ARG B O 1
ATOM 3380 N N . SER B 1 180 ? -18.108 -13.214 -12.764 1.00 12.16 178 SER B N 1
ATOM 3381 C CA . SER B 1 180 ? -19.445 -12.656 -12.726 1.00 12.41 178 SER B CA 1
ATOM 3382 C C . SER B 1 180 ? -19.990 -12.560 -11.319 1.00 12.33 178 SER B C 1
ATOM 3383 O O . SER B 1 180 ? -20.542 -11.533 -10.913 1.00 11.73 178 SER B O 1
ATOM 3386 N N . ALA B 1 181 ? -19.862 -13.644 -10.570 1.00 11.64 179 ALA B N 1
ATOM 3387 C CA . ALA B 1 181 ? -20.360 -13.663 -9.198 1.00 11.90 179 ALA B CA 1
ATOM 3388 C C . ALA B 1 181 ? -19.662 -12.588 -8.347 1.00 11.80 179 ALA B C 1
ATOM 3389 O O . ALA B 1 181 ? -20.306 -11.928 -7.510 1.00 12.29 179 ALA B O 1
ATOM 3391 N N A SER B 1 182 ? -18.357 -12.398 -8.563 0.50 11.81 180 SER B N 1
ATOM 3392 N N B SER B 1 182 ? -18.356 -12.399 -8.560 0.50 12.06 180 SER B N 1
ATOM 3393 C CA A SER B 1 182 ? -17.618 -11.386 -7.804 0.50 11.84 180 SER B CA 1
ATOM 3394 C CA B SER B 1 182 ? -17.616 -11.388 -7.803 0.50 12.23 180 SER B CA 1
ATOM 3395 C C A SER B 1 182 ? -18.198 -9.994 -8.051 0.50 12.37 180 SER B C 1
ATOM 3396 C C B SER B 1 182 ? -18.199 -9.994 -8.051 0.50 12.40 180 SER B C 1
ATOM 3397 O O A SER B 1 182 ? -18.386 -9.197 -7.118 0.50 12.38 180 SER B O 1
ATOM 3398 O O B SER B 1 182 ? -18.389 -9.199 -7.120 0.50 12.41 180 SER B O 1
ATOM 3403 N N A MET B 1 183 ? -18.528 -9.722 -9.309 0.50 12.61 181 MET B N 1
ATOM 3404 N N B MET B 1 183 ? -18.529 -9.721 -9.310 0.50 12.22 181 MET B N 1
ATOM 3405 C CA A MET B 1 183 ? -19.102 -8.429 -9.676 0.50 13.57 181 MET B CA 1
ATOM 3406 C CA B MET B 1 183 ? -19.103 -8.426 -9.690 0.50 12.83 181 MET B CA 1
ATOM 3407 C C A MET B 1 183 ? -20.492 -8.229 -9.094 0.50 13.29 181 MET B C 1
ATOM 3408 C C B MET B 1 183 ? -20.492 -8.227 -9.096 0.50 12.88 181 MET B C 1
ATOM 3409 O O A MET B 1 183 ? -20.845 -7.115 -8.678 0.50 13.84 181 MET B O 1
ATOM 3410 O O B MET B 1 183 ? -20.845 -7.116 -8.671 0.50 13.46 181 MET B O 1
ATOM 3419 N N . GLN B 1 184 ? -21.283 -9.298 -9.071 1.00 12.66 182 GLN B N 1
ATOM 3420 C CA . GLN B 1 184 ? -22.679 -9.209 -8.646 1.00 13.25 182 GLN B CA 1
ATOM 3421 C C . GLN B 1 184 ? -22.869 -9.217 -7.140 1.00 13.44 182 GLN B C 1
ATOM 3422 O O . GLN B 1 184 ? -23.843 -8.649 -6.650 1.00 15.08 182 GLN B O 1
ATOM 3428 N N . LEU B 1 185 ? -21.969 -9.876 -6.424 1.00 12.82 183 LEU B N 1
ATOM 3429 C CA . LEU B 1 185 ? -22.117 -10.075 -4.980 1.00 12.78 183 LEU B CA 1
ATOM 3430 C C . LEU B 1 185 ? -21.262 -9.161 -4.126 1.00 13.03 183 LEU B C 1
ATOM 3431 O O . LEU B 1 185 ? -21.447 -9.093 -2.902 1.00 12.94 183 LEU B O 1
ATOM 3436 N N . GLY B 1 186 ? -20.355 -8.413 -4.756 1.00 13.10 184 GLY B N 1
ATOM 3437 C CA . GLY B 1 186 ? -19.532 -7.472 -4.016 1.00 13.54 184 GLY B CA 1
ATOM 3438 C C . GLY B 1 186 ? -20.305 -6.424 -3.247 1.00 13.87 184 GLY B C 1
ATOM 3439 O O . GLY B 1 186 ? -19.856 -5.976 -2.191 1.00 13.66 184 GLY B O 1
ATOM 3440 N N . ALA B 1 187 ? -21.486 -6.048 -3.733 1.00 14.31 185 ALA B N 1
ATOM 3441 C CA . ALA B 1 187 ? -22.343 -5.089 -3.041 1.00 15.59 185 ALA B CA 1
ATOM 3442 C C . ALA B 1 187 ? -22.719 -5.543 -1.634 1.00 16.13 185 ALA B C 1
ATOM 3443 O O . ALA B 1 187 ? -22.993 -4.712 -0.788 1.00 17.12 185 ALA B O 1
ATOM 3445 N N . HIS B 1 188 ? -22.754 -6.866 -1.424 1.00 15.73 186 HIS B N 1
ATOM 3446 C CA . HIS B 1 188 ? -23.064 -7.456 -0.124 1.00 16.94 186 HIS B CA 1
ATOM 3447 C C . HIS B 1 188 ? -21.817 -7.905 0.639 1.00 15.46 186 HIS B C 1
ATOM 3448 O O . HIS B 1 188 ? -21.925 -8.681 1.615 1.00 15.33 186 HIS B O 1
ATOM 3455 N N . SER B 1 189 ? -20.648 -7.399 0.258 1.00 14.79 187 SER B N 1
ATOM 3456 C CA . SER B 1 189 ? -19.380 -7.756 0.890 1.00 14.87 187 SER B CA 1
ATOM 3457 C C . SER B 1 189 ? -19.062 -9.250 0.790 1.00 14.08 187 SER B C 1
ATOM 3458 O O . SER B 1 189 ? -18.393 -9.812 1.654 1.00 14.47 187 SER B O 1
ATOM 3461 N N . ILE B 1 190 ? -19.555 -9.893 -0.273 1.00 13.32 188 ILE B N 1
ATOM 3462 C CA . ILE B 1 190 ? -19.260 -11.291 -0.520 1.00 13.17 188 ILE B CA 1
ATOM 3463 C C . ILE B 1 190 ? -18.171 -11.346 -1.597 1.00 12.86 188 ILE B C 1
ATOM 3464 O O . ILE B 1 190 ? -18.334 -10.753 -2.667 1.00 13.15 188 ILE B O 1
ATOM 3469 N N . ARG B 1 191 ? -17.092 -12.053 -1.294 1.00 12.18 189 ARG B N 1
ATOM 3470 C CA . ARG B 1 191 ? -15.977 -12.254 -2.216 1.00 11.83 189 ARG B CA 1
ATOM 3471 C C . ARG B 1 191 ? -16.139 -13.590 -2.926 1.00 11.54 189 ARG B C 1
ATOM 3472 O O . ARG B 1 191 ? -16.640 -14.564 -2.333 1.00 11.81 189 ARG B O 1
ATOM 3480 N N . VAL B 1 192 ? -15.734 -13.634 -4.188 1.00 11.01 190 VAL B N 1
ATOM 3481 C CA . VAL B 1 192 ? -15.768 -14.864 -4.964 1.00 10.75 190 VAL B CA 1
ATOM 3482 C C . VAL B 1 192 ? -14.443 -14.991 -5.710 1.00 10.66 190 VAL B C 1
ATOM 3483 O O . VAL B 1 192 ? -14.051 -14.088 -6.434 1.00 10.48 190 VAL B O 1
ATOM 3487 N N . ASN B 1 193 ? -13.779 -16.126 -5.522 1.00 10.77 191 ASN B N 1
ATOM 3488 C CA . ASN B 1 193 ? -12.466 -16.388 -6.092 1.00 10.89 191 ASN B CA 1
ATOM 3489 C C . ASN B 1 193 ? -12.368 -17.854 -6.476 1.00 11.39 191 ASN B C 1
ATOM 3490 O O . ASN B 1 193 ? -13.245 -18.650 -6.159 1.00 11.77 191 ASN B O 1
ATOM 3495 N N . SER B 1 194 ? -11.299 -18.214 -7.161 1.00 11.82 192 SER B N 1
ATOM 3496 C CA . SER B 1 194 ? -10.985 -19.624 -7.411 1.00 12.17 192 SER B CA 1
ATOM 3497 C C . SER B 1 194 ? -9.571 -19.940 -6.983 1.00 12.22 192 SER B C 1
ATOM 3498 O O . SER B 1 194 ? -8.708 -19.065 -6.903 1.00 12.37 192 SER B O 1
ATOM 3501 N N . VAL B 1 195 ? -9.336 -21.233 -6.727 1.00 12.80 193 VAL B N 1
ATOM 3502 C CA . VAL B 1 195 ? -7.998 -21.801 -6.600 1.00 13.06 193 VAL B CA 1
ATOM 3503 C C . VAL B 1 195 ? -7.798 -22.763 -7.744 1.00 12.71 193 VAL B C 1
ATOM 3504 O O . VAL B 1 195 ? -8.743 -23.422 -8.138 1.00 13.10 193 VAL B O 1
ATOM 3508 N N . SER B 1 196 ? -6.590 -22.830 -8.277 1.00 11.94 194 SER B N 1
ATOM 3509 C CA . SER B 1 196 ? -6.301 -23.674 -9.461 1.00 12.09 194 SER B CA 1
ATOM 3510 C C . SER B 1 196 ? -5.106 -24.581 -9.232 1.00 12.27 194 SER B C 1
ATOM 3511 O O . SER B 1 196 ? -3.962 -24.172 -9.379 1.00 12.73 194 SER B O 1
ATOM 3514 N N . PRO B 1 197 ? -5.365 -25.831 -8.848 1.00 12.41 195 PRO B N 1
ATOM 3515 C CA . PRO B 1 197 ? -4.293 -26.809 -8.703 1.00 13.20 195 PRO B CA 1
ATOM 3516 C C . PRO B 1 197 ? -3.886 -27.435 -10.024 1.00 13.69 195 PRO B C 1
ATOM 3517 O O . PRO B 1 197 ? -4.490 -27.168 -11.077 1.00 13.34 195 PRO B O 1
ATOM 3521 N N . MET B 1 198 ? -2.893 -28.315 -9.950 1.00 14.31 196 MET B N 1
ATOM 3522 C CA . MET B 1 198 ? -2.365 -28.991 -11.116 1.00 15.84 196 MET B CA 1
ATOM 3523 C C . MET B 1 198 ? -1.803 -30.384 -10.866 1.00 15.91 196 MET B C 1
ATOM 3524 O O . MET B 1 198 ? -1.967 -31.283 -11.697 1.00 16.43 196 MET B O 1
ATOM 3529 N N . ALA B 1 199 ? -1.100 -30.558 -9.768 1.00 14.39 197 ALA B N 1
ATOM 3530 C CA . ALA B 1 199 ? -0.175 -31.684 -9.606 1.00 14.52 197 ALA B CA 1
ATOM 3531 C C . ALA B 1 199 ? -0.344 -32.425 -8.304 1.00 14.59 197 ALA B C 1
ATOM 3532 O O . ALA B 1 199 ? 0.633 -32.975 -7.770 1.00 15.24 197 ALA B O 1
ATOM 3534 N N . VAL B 1 200 ? -1.595 -32.511 -7.820 1.00 14.21 198 VAL B N 1
ATOM 3535 C CA . VAL B 1 200 ? -1.902 -33.257 -6.607 1.00 14.74 198 VAL B CA 1
ATOM 3536 C C . VAL B 1 200 ? -2.420 -34.639 -6.991 1.00 15.24 198 VAL B C 1
ATOM 3537 O O . VAL B 1 200 ? -3.448 -34.733 -7.634 1.00 16.14 198 VAL B O 1
ATOM 3541 N N . ALA B 1 201 ? -1.725 -35.702 -6.612 1.00 15.33 199 ALA B N 1
ATOM 3542 C CA . ALA B 1 201 ? -2.180 -37.039 -6.964 1.00 16.15 199 ALA B CA 1
ATOM 3543 C C . ALA B 1 201 ? -3.380 -37.401 -6.087 1.00 16.33 199 ALA B C 1
ATOM 3544 O O . ALA B 1 201 ? -3.288 -37.348 -4.862 1.00 17.04 199 ALA B O 1
ATOM 3546 N N . THR B 1 202 ? -4.500 -37.725 -6.732 1.00 15.97 200 THR B N 1
ATOM 3547 C CA . THR B 1 202 ? -5.744 -38.022 -6.057 1.00 16.20 200 THR B CA 1
ATOM 3548 C C . THR B 1 202 ? -6.495 -39.086 -6.852 1.00 16.97 200 THR B C 1
ATOM 3549 O O . THR B 1 202 ? -6.120 -39.404 -7.978 1.00 17.35 200 THR B O 1
ATOM 3553 N N . PRO B 1 203 ? -7.615 -39.602 -6.312 1.00 17.89 201 PRO B N 1
ATOM 3554 C CA . PRO B 1 203 ? -8.441 -40.500 -7.116 1.00 18.76 201 PRO B CA 1
ATOM 3555 C C . PRO B 1 203 ? -8.909 -39.899 -8.446 1.00 18.76 201 PRO B C 1
ATOM 3556 O O . PRO B 1 203 ? -9.023 -40.600 -9.430 1.00 19.67 201 PRO B O 1
ATOM 3560 N N . LEU B 1 204 ? -9.121 -38.596 -8.490 1.00 18.21 202 LEU B N 1
ATOM 3561 C CA . LEU B 1 204 ? -9.477 -37.908 -9.743 1.00 18.46 202 LEU B CA 1
ATOM 3562 C C . LEU B 1 204 ? -8.348 -37.982 -10.757 1.00 18.61 202 LEU B C 1
ATOM 3563 O O . LEU B 1 204 ? -8.580 -38.344 -11.927 1.00 18.76 202 LEU B O 1
ATOM 3568 N N . THR B 1 205 ? -7.122 -37.670 -10.332 1.00 17.94 203 THR B N 1
ATOM 3569 C CA . THR B 1 205 ? -5.990 -37.676 -11.259 1.00 18.64 203 THR B CA 1
ATOM 3570 C C . THR B 1 205 ? -5.608 -39.091 -11.698 1.00 19.54 203 THR B C 1
ATOM 3571 O O . THR B 1 205 ? -5.029 -39.260 -12.782 1.00 19.90 203 THR B O 1
ATOM 3575 N N A ARG B 1 206 ? -5.946 -40.096 -10.894 0.50 19.82 204 ARG B N 1
ATOM 3576 N N B ARG B 1 206 ? -5.946 -40.096 -10.892 0.50 20.27 204 ARG B N 1
ATOM 3577 C CA A ARG B 1 206 ? -5.781 -41.491 -11.283 0.50 21.00 204 ARG B CA 1
ATOM 3578 C CA B ARG B 1 206 ? -5.783 -41.488 -11.288 0.50 21.79 204 ARG B CA 1
ATOM 3579 C C A ARG B 1 206 ? -6.529 -41.824 -12.609 0.50 21.96 204 ARG B C 1
ATOM 3580 C C B ARG B 1 206 ? -6.526 -41.823 -12.607 0.50 22.42 204 ARG B C 1
ATOM 3581 O O A ARG B 1 206 ? -6.096 -42.693 -13.364 0.50 22.87 204 ARG B O 1
ATOM 3582 O O B ARG B 1 206 ? -6.095 -42.691 -13.361 0.50 23.30 204 ARG B O 1
ATOM 3597 N N . ASN B 1 207 ? -7.606 -41.107 -12.890 1.00 22.04 205 ASN B N 1
ATOM 3598 C CA . ASN B 1 207 ? -8.338 -41.293 -14.159 1.00 23.24 205 ASN B CA 1
ATOM 3599 C C . ASN B 1 207 ? -7.510 -40.967 -15.386 1.00 23.76 205 ASN B C 1
ATOM 3600 O O . ASN B 1 207 ? -7.792 -41.484 -16.456 1.00 24.46 205 ASN B O 1
ATOM 3605 N N . GLN B 1 208 ? -6.494 -40.112 -15.222 1.00 23.66 206 GLN B N 1
ATOM 3606 C CA . GLN B 1 208 ? -5.537 -39.819 -16.299 1.00 25.07 206 GLN B CA 1
ATOM 3607 C C . GLN B 1 208 ? -4.119 -40.328 -15.955 1.00 25.39 206 GLN B C 1
ATOM 3608 O O . GLN B 1 208 ? -3.123 -39.779 -16.406 1.00 27.03 206 GLN B O 1
ATOM 3614 N N . GLY B 1 209 ? -4.031 -41.409 -15.194 1.00 25.35 207 GLY B N 1
ATOM 3615 C CA . GLY B 1 209 ? -2.763 -42.092 -14.933 1.00 25.79 207 GLY B CA 1
ATOM 3616 C C . GLY B 1 209 ? -1.800 -41.517 -13.906 1.00 25.06 207 GLY B C 1
ATOM 3617 O O . GLY B 1 209 ? -0.636 -41.919 -13.862 1.00 26.72 207 GLY B O 1
ATOM 3618 N N . ILE B 1 210 ? -2.259 -40.592 -13.092 1.00 23.83 208 ILE B N 1
ATOM 3619 C CA . ILE B 1 210 ? -1.421 -39.946 -12.074 1.00 22.87 208 ILE B CA 1
ATOM 3620 C C . ILE B 1 210 ? -1.869 -40.477 -10.698 1.00 22.53 208 ILE B C 1
ATOM 3621 O O . ILE B 1 210 ? -2.837 -39.977 -10.103 1.00 22.25 208 ILE B O 1
ATOM 3626 N N A SER B 1 211 ? -1.121 -41.484 -10.223 0.50 22.46 209 SER B N 1
ATOM 3627 N N B SER B 1 211 ? -1.118 -41.473 -10.214 0.50 22.81 209 SER B N 1
ATOM 3628 C CA A SER B 1 211 ? -1.393 -42.100 -8.921 0.50 22.76 209 SER B CA 1
ATOM 3629 C CA B SER B 1 211 ? -1.396 -42.103 -8.918 0.50 23.35 209 SER B CA 1
ATOM 3630 C C A SER B 1 211 ? -0.400 -41.771 -7.825 0.50 22.38 209 SER B C 1
ATOM 3631 C C B SER B 1 211 ? -0.400 -41.775 -7.819 0.50 22.70 209 SER B C 1
ATOM 3632 O O A SER B 1 211 ? -0.779 -41.644 -6.660 0.50 23.03 209 SER B O 1
ATOM 3633 O O B SER B 1 211 ? -0.774 -41.615 -6.655 0.50 23.22 209 SER B O 1
ATOM 3638 N N . THR B 1 212 ? 0.879 -41.753 -8.149 1.00 22.05 210 THR B N 1
ATOM 3639 C CA . THR B 1 212 ? 1.966 -41.725 -7.145 1.00 21.42 210 THR B CA 1
ATOM 3640 C C . THR B 1 212 ? 2.828 -40.481 -7.264 1.00 20.88 210 THR B C 1
ATOM 3641 O O . THR B 1 212 ? 2.764 -39.831 -8.308 1.00 19.62 210 THR B O 1
ATOM 3645 N N . PRO B 1 213 ? 3.632 -40.173 -6.228 1.00 20.47 211 PRO B N 1
ATOM 3646 C CA . PRO B 1 213 ? 4.602 -39.075 -6.379 1.00 19.87 211 PRO B CA 1
ATOM 3647 C C . PRO B 1 213 ? 5.554 -39.260 -7.582 1.00 20.10 211 PRO B C 1
ATOM 3648 O O . PRO B 1 213 ? 5.881 -38.258 -8.242 1.00 19.59 211 PRO B O 1
ATOM 3652 N N . ASP B 1 214 ? 5.907 -40.516 -7.906 1.00 20.32 212 ASP B N 1
ATOM 3653 C CA . ASP B 1 214 ? 6.751 -40.761 -9.066 1.00 20.59 212 ASP B CA 1
ATOM 3654 C C . ASP B 1 214 ? 6.040 -40.417 -10.390 1.00 19.59 212 ASP B C 1
ATOM 3655 O O . ASP B 1 214 ? 6.692 -39.838 -11.287 1.00 18.94 212 ASP B O 1
ATOM 3660 N N . ASP B 1 215 ? 4.739 -40.749 -10.485 1.00 19.07 213 ASP B N 1
ATOM 3661 C CA . ASP B 1 215 ? 3.943 -40.364 -11.659 1.00 19.00 213 ASP B CA 1
ATOM 3662 C C . ASP B 1 215 ? 3.942 -38.853 -11.826 1.00 17.72 213 ASP B C 1
ATOM 3663 O O . ASP B 1 215 ? 4.063 -38.333 -12.950 1.00 17.13 213 ASP B O 1
ATOM 3668 N N . VAL B 1 216 ? 3.772 -38.141 -10.702 1.00 16.41 214 VAL B N 1
ATOM 3669 C CA . VAL B 1 216 ? 3.756 -36.683 -10.760 1.00 15.94 214 VAL B CA 1
ATOM 3670 C C . VAL B 1 216 ? 5.075 -36.169 -11.310 1.00 15.61 214 VAL B C 1
ATOM 3671 O O . VAL B 1 216 ? 5.093 -35.319 -12.214 1.00 15.06 214 VAL B O 1
ATOM 3675 N N . GLN B 1 217 ? 6.182 -36.691 -10.781 1.00 15.76 215 GLN B N 1
ATOM 3676 C CA . GLN B 1 217 ? 7.501 -36.261 -11.240 1.00 16.16 215 GLN B CA 1
ATOM 3677 C C . GLN B 1 217 ? 7.760 -36.532 -12.716 1.00 16.08 215 GLN B C 1
ATOM 3678 O O . GLN B 1 217 ? 8.288 -35.676 -13.429 1.00 15.71 215 GLN B O 1
ATOM 3684 N N A LYS B 1 218 ? 7.374 -37.711 -13.179 0.50 16.68 216 LYS B N 1
ATOM 3685 N N B LYS B 1 218 ? 7.376 -37.708 -13.181 0.50 16.16 216 LYS B N 1
ATOM 3686 C CA A LYS B 1 218 ? 7.672 -38.114 -14.555 0.50 17.66 216 LYS B CA 1
ATOM 3687 C CA B LYS B 1 218 ? 7.674 -38.099 -14.557 0.50 16.78 216 LYS B CA 1
ATOM 3688 C C A LYS B 1 218 ? 6.775 -37.462 -15.582 0.50 17.41 216 LYS B C 1
ATOM 3689 C C B LYS B 1 218 ? 6.773 -37.461 -15.585 0.50 16.90 216 LYS B C 1
ATOM 3690 O O A LYS B 1 218 ? 7.244 -37.101 -16.657 0.50 17.55 216 LYS B O 1
ATOM 3691 O O B LYS B 1 218 ? 7.242 -37.111 -16.660 0.50 17.08 216 LYS B O 1
ATOM 3702 N N . PHE B 1 219 ? 5.484 -37.332 -15.281 1.00 16.91 217 PHE B N 1
ATOM 3703 C CA . PHE B 1 219 ? 4.495 -36.912 -16.303 1.00 17.70 217 PHE B CA 1
ATOM 3704 C C . PHE B 1 219 ? 4.081 -35.463 -16.187 1.00 17.15 217 PHE B C 1
ATOM 3705 O O . PHE B 1 219 ? 3.801 -34.833 -17.230 1.00 17.97 217 PHE B O 1
ATOM 3713 N N . LEU B 1 220 ? 4.026 -34.908 -14.970 1.00 15.99 218 LEU B N 1
ATOM 3714 C CA . LEU B 1 220 ? 3.549 -33.536 -14.808 1.00 15.89 218 LEU B CA 1
ATOM 3715 C C . LEU B 1 220 ? 4.660 -32.517 -14.605 1.00 15.75 218 LEU B C 1
ATOM 3716 O O . LEU B 1 220 ? 4.631 -31.403 -15.167 1.00 15.14 218 LEU B O 1
ATOM 3721 N N . MET B 1 221 ? 5.636 -32.859 -13.765 1.00 15.84 219 MET B N 1
ATOM 3722 C CA . MET B 1 221 ? 6.665 -31.889 -13.407 1.00 15.87 219 MET B CA 1
ATOM 3723 C C . MET B 1 221 ? 7.522 -31.337 -14.543 1.00 15.67 219 MET B C 1
ATOM 3724 O O . MET B 1 221 ? 8.014 -30.216 -14.418 1.00 15.16 219 MET B O 1
ATOM 3729 N N . PRO B 1 222 ? 7.679 -32.057 -15.679 1.00 15.63 220 PRO B N 1
ATOM 3730 C CA . PRO B 1 222 ? 8.407 -31.418 -16.782 1.00 16.16 220 PRO B CA 1
ATOM 3731 C C . PRO B 1 222 ? 7.762 -30.125 -17.272 1.00 15.78 220 PRO B C 1
ATOM 3732 O O . PRO B 1 222 ? 8.438 -29.297 -17.889 1.00 16.24 220 PRO B O 1
ATOM 3736 N N . PHE B 1 223 ? 6.457 -29.971 -17.003 1.00 15.44 221 PHE B N 1
ATOM 3737 C CA . PHE B 1 223 ? 5.685 -28.831 -17.447 1.00 15.18 221 PHE B CA 1
ATOM 3738 C C . PHE B 1 223 ? 5.540 -27.753 -16.391 1.00 14.59 221 PHE B C 1
ATOM 3739 O O . PHE B 1 223 ? 4.824 -26.770 -16.621 1.00 14.63 221 PHE B O 1
ATOM 3747 N N . ILE B 1 224 ? 6.259 -27.899 -15.279 1.00 14.29 222 ILE B N 1
ATOM 3748 C CA . ILE B 1 224 ? 6.105 -27.038 -14.101 1.00 14.01 222 ILE B CA 1
ATOM 3749 C C . ILE B 1 224 ? 7.456 -26.396 -13.748 1.00 13.93 222 ILE B C 1
ATOM 3750 O O . ILE B 1 224 ? 8.454 -27.081 -13.647 1.00 14.28 222 ILE B O 1
ATOM 3755 N N . SER B 1 225 ? 7.469 -25.088 -13.545 1.00 13.84 223 SER B N 1
ATOM 3756 C CA . SER B 1 225 ? 8.735 -24.371 -13.336 1.00 14.34 223 SER B CA 1
ATOM 3757 C C . SER B 1 225 ? 9.383 -24.633 -11.980 1.00 13.94 223 SER B C 1
ATOM 3758 O O . SER B 1 225 ? 10.595 -24.737 -11.901 1.00 14.43 223 SER B O 1
ATOM 3761 N N . LEU B 1 226 ? 8.575 -24.689 -10.926 1.00 13.41 224 LEU B N 1
ATOM 3762 C CA . LEU B 1 226 ? 9.104 -24.767 -9.592 1.00 13.69 224 LEU B CA 1
ATOM 3763 C C . LEU B 1 226 ? 9.554 -26.165 -9.250 1.00 13.92 224 LEU B C 1
ATOM 3764 O O . LEU B 1 226 ? 8.732 -27.076 -9.191 1.00 14.18 224 LEU B O 1
ATOM 3769 N N . LYS B 1 227 ? 10.848 -26.325 -8.998 1.00 14.18 225 LYS B N 1
ATOM 3770 C CA . LYS B 1 227 ? 11.477 -27.602 -8.653 1.00 15.27 225 LYS B CA 1
ATOM 3771 C C . LYS B 1 227 ? 11.844 -27.623 -7.170 1.00 15.59 225 LYS B C 1
ATOM 3772 O O . LYS B 1 227 ? 11.936 -26.567 -6.520 1.00 15.93 225 LYS B O 1
ATOM 3778 N N . GLY B 1 228 ? 12.067 -28.817 -6.628 1.00 16.32 226 GLY B N 1
ATOM 3779 C CA . GLY B 1 228 ? 12.472 -28.970 -5.234 1.00 16.86 226 GLY B CA 1
ATOM 3780 C C . GLY B 1 228 ? 11.403 -28.778 -4.198 1.00 16.91 226 GLY B C 1
ATOM 3781 O O . GLY B 1 228 ? 11.728 -28.719 -2.999 1.00 17.23 226 GLY B O 1
ATOM 3782 N N . VAL B 1 229 ? 10.144 -28.679 -4.620 1.00 16.45 227 VAL B N 1
ATOM 3783 C CA . VAL B 1 229 ? 9.008 -28.449 -3.728 1.00 16.66 227 VAL B CA 1
ATOM 3784 C C . VAL B 1 229 ? 7.912 -29.444 -4.136 1.00 16.59 227 VAL B C 1
ATOM 3785 O O . VAL B 1 229 ? 7.093 -29.160 -5.018 1.00 15.53 227 VAL B O 1
ATOM 3789 N N . PRO B 1 230 ? 7.906 -30.636 -3.535 1.00 17.23 228 PRO B N 1
ATOM 3790 C CA . PRO B 1 230 ? 6.944 -31.631 -3.985 1.00 17.46 228 PRO B CA 1
ATOM 3791 C C . PRO B 1 230 ? 5.493 -31.136 -3.826 1.00 16.82 228 PRO B C 1
ATOM 3792 O O . PRO B 1 230 ? 5.158 -30.566 -2.789 1.00 17.35 228 PRO B O 1
ATOM 3796 N N . PRO B 1 231 ? 4.661 -31.331 -4.851 1.00 16.19 229 PRO B N 1
ATOM 3797 C CA . PRO B 1 231 ? 3.295 -30.826 -4.739 1.00 15.59 229 PRO B CA 1
ATOM 3798 C C . PRO B 1 231 ? 2.417 -31.664 -3.835 1.00 15.70 229 PRO B C 1
ATOM 3799 O O . PRO B 1 231 ? 2.532 -32.889 -3.849 1.00 16.77 229 PRO B O 1
ATOM 3803 N N . THR B 1 232 ? 1.554 -31.001 -3.064 1.00 14.99 230 THR B N 1
ATOM 3804 C CA . THR B 1 232 ? 0.688 -31.654 -2.093 1.00 15.10 230 THR B CA 1
ATOM 3805 C C . THR B 1 232 ? -0.714 -31.038 -2.105 1.00 14.49 230 THR B C 1
ATOM 3806 O O . THR B 1 232 ? -0.923 -29.895 -2.515 1.00 14.10 230 THR B O 1
ATOM 3810 N N . ALA B 1 233 ? -1.680 -31.801 -1.592 1.00 14.37 231 ALA B N 1
ATOM 3811 C CA . ALA B 1 233 ? -3.023 -31.296 -1.403 1.00 14.31 231 ALA B CA 1
ATOM 3812 C C . ALA B 1 233 ? -3.049 -30.147 -0.395 1.00 14.31 231 ALA B C 1
ATOM 3813 O O . ALA B 1 233 ? -3.842 -29.218 -0.532 1.00 13.75 231 ALA B O 1
ATOM 3815 N N A GLU B 1 234 ? -2.184 -30.229 0.609 0.50 14.56 232 GLU B N 1
ATOM 3816 N N B GLU B 1 234 ? -2.184 -30.229 0.611 0.50 14.97 232 GLU B N 1
ATOM 3817 C CA A GLU B 1 234 ? -2.147 -29.234 1.673 0.50 14.67 232 GLU B CA 1
ATOM 3818 C CA B GLU B 1 234 ? -2.145 -29.224 1.674 0.50 15.34 232 GLU B CA 1
ATOM 3819 C C A GLU B 1 234 ? -1.780 -27.839 1.135 0.50 13.99 232 GLU B C 1
ATOM 3820 C C B GLU B 1 234 ? -1.779 -27.836 1.136 0.50 14.37 232 GLU B C 1
ATOM 3821 O O A GLU B 1 234 ? -2.280 -26.834 1.653 0.50 13.60 232 GLU B O 1
ATOM 3822 O O B GLU B 1 234 ? -2.276 -26.835 1.653 0.50 13.93 232 GLU B O 1
ATOM 3833 N N . GLN B 1 235 ? -0.955 -27.769 0.090 1.00 13.86 233 GLN B N 1
ATOM 3834 C CA . GLN B 1 235 ? -0.641 -26.483 -0.546 1.00 13.35 233 GLN B CA 1
ATOM 3835 C C . GLN B 1 235 ? -1.881 -25.786 -1.093 1.00 12.73 233 GLN B C 1
ATOM 3836 O O . GLN B 1 235 ? -2.056 -24.562 -0.976 1.00 12.57 233 GLN B O 1
ATOM 3842 N N . VAL B 1 236 ? -2.753 -26.574 -1.710 1.00 12.33 234 VAL B N 1
ATOM 3843 C CA . VAL B 1 236 ? -3.996 -26.027 -2.253 1.00 12.50 234 VAL B CA 1
ATOM 3844 C C . VAL B 1 236 ? -4.895 -25.573 -1.087 1.00 12.49 234 VAL B C 1
ATOM 3845 O O . VAL B 1 236 ? -5.492 -24.496 -1.141 1.00 12.53 234 VAL B O 1
ATOM 3849 N N . ALA B 1 237 ? -4.973 -26.394 -0.047 1.00 12.65 235 ALA B N 1
ATOM 3850 C CA . ALA B 1 237 ? -5.736 -26.049 1.145 1.00 12.93 235 ALA B CA 1
ATOM 3851 C C . ALA B 1 237 ? -5.262 -24.716 1.744 1.00 12.81 235 ALA B C 1
ATOM 3852 O O . ALA B 1 237 ? -6.097 -23.917 2.186 1.00 12.27 235 ALA B O 1
ATOM 3854 N N . GLU B 1 238 ? -3.944 -24.476 1.761 1.00 12.69 236 GLU B N 1
ATOM 3855 C CA . GLU B 1 238 ? -3.421 -23.205 2.286 1.00 13.34 236 GLU B CA 1
ATOM 3856 C C . GLU B 1 238 ? -3.940 -22.008 1.502 1.00 12.95 236 GLU B C 1
ATOM 3857 O O . GLU B 1 238 ? -4.261 -20.956 2.087 1.00 12.89 236 GLU B O 1
ATOM 3863 N N . ALA B 1 239 ? -3.995 -22.148 0.170 1.00 12.39 237 ALA B N 1
ATOM 3864 C CA . ALA B 1 239 ? -4.516 -21.067 -0.669 1.00 12.45 237 ALA B CA 1
ATOM 3865 C C . ALA B 1 239 ? -6.006 -20.835 -0.402 1.00 12.07 237 ALA B C 1
ATOM 3866 O O . ALA B 1 239 ? -6.460 -19.685 -0.325 1.00 11.85 237 ALA B O 1
ATOM 3868 N N . ALA B 1 240 ? -6.762 -21.922 -0.252 1.00 11.95 238 ALA B N 1
ATOM 3869 C CA . ALA B 1 240 ? -8.180 -21.811 0.076 1.00 12.11 238 ALA B CA 1
ATOM 3870 C C . ALA B 1 240 ? -8.381 -21.143 1.445 1.00 12.12 238 ALA B C 1
ATOM 3871 O O . ALA B 1 240 ? -9.290 -20.325 1.607 1.00 12.77 238 ALA B O 1
ATOM 3873 N N . ALA B 1 241 ? -7.545 -21.474 2.412 1.00 12.33 239 ALA B N 1
ATOM 3874 C CA . ALA B 1 241 ? -7.666 -20.883 3.753 1.00 12.49 239 ALA B CA 1
ATOM 3875 C C . ALA B 1 241 ? -7.343 -19.387 3.715 1.00 12.46 239 ALA B C 1
ATOM 3876 O O . ALA B 1 241 ? -8.031 -18.596 4.368 1.00 13.23 239 ALA B O 1
ATOM 3878 N N . PHE B 1 242 ? -6.312 -18.993 2.957 1.00 12.12 240 PHE B N 1
ATOM 3879 C CA . PHE B 1 242 ? -6.018 -17.586 2.742 1.00 12.48 240 PHE B CA 1
ATOM 3880 C C . PHE B 1 242 ? -7.245 -16.870 2.166 1.00 12.16 240 PHE B C 1
ATOM 3881 O O . PHE B 1 242 ? -7.744 -15.892 2.750 1.00 12.08 240 PHE B O 1
ATOM 3889 N N . LEU B 1 243 ? -7.772 -17.389 1.065 1.00 12.28 241 LEU B N 1
ATOM 3890 C CA . LEU B 1 243 ? -8.930 -16.758 0.407 1.00 12.59 241 LEU B CA 1
ATOM 3891 C C . LEU B 1 243 ? -10.196 -16.752 1.256 1.00 12.60 241 LEU B C 1
ATOM 3892 O O . LEU B 1 243 ? -11.017 -15.836 1.137 1.00 12.66 241 LEU B O 1
ATOM 3897 N N . GLY B 1 244 ? -10.367 -17.777 2.083 1.00 12.40 242 GLY B N 1
ATOM 3898 C CA . GLY B 1 244 ? -11.526 -17.888 2.953 1.00 13.22 242 GLY B CA 1
ATOM 3899 C C . GLY B 1 244 ? -11.492 -16.958 4.154 1.00 14.21 242 GLY B C 1
ATOM 3900 O O . GLY B 1 244 ? -12.521 -16.745 4.813 1.00 15.27 242 GLY B O 1
ATOM 3901 N N . SER B 1 245 ? -10.317 -16.431 4.462 1.00 13.80 243 SER B N 1
ATOM 3902 C CA . SER B 1 245 ? -10.069 -15.652 5.660 1.00 13.98 243 SER B CA 1
ATOM 3903 C C . SER B 1 245 ? -10.019 -14.151 5.409 1.00 14.15 243 SER B C 1
ATOM 3904 O O . SER B 1 245 ? -9.952 -13.701 4.259 1.00 14.00 243 SER B O 1
ATOM 3907 N N . ASP B 1 246 ? -9.965 -13.392 6.506 1.00 15.02 244 ASP B N 1
ATOM 3908 C CA . ASP B 1 246 ? -9.774 -11.944 6.387 1.00 15.65 244 ASP B CA 1
ATOM 3909 C C . ASP B 1 246 ? -8.381 -11.523 5.923 1.00 14.84 244 ASP B C 1
ATOM 3910 O O . ASP B 1 246 ? -8.146 -10.350 5.667 1.00 14.40 244 ASP B O 1
ATOM 3915 N N . GLU B 1 247 ? -7.450 -12.474 5.786 1.00 13.94 245 GLU B N 1
ATOM 3916 C CA . GLU B 1 247 ? -6.169 -12.168 5.157 1.00 14.10 245 GLU B CA 1
ATOM 3917 C C . GLU B 1 247 ? -6.365 -11.716 3.724 1.00 13.48 245 GLU B C 1
ATOM 3918 O O . GLU B 1 247 ? -5.513 -10.990 3.187 1.00 14.17 245 GLU B O 1
ATOM 3924 N N . ALA B 1 248 ? -7.451 -12.169 3.109 1.00 12.45 246 ALA B N 1
ATOM 3925 C CA . ALA B 1 248 ? -7.830 -11.828 1.740 1.00 12.40 246 ALA B CA 1
ATOM 3926 C C . ALA B 1 248 ? -9.082 -10.959 1.683 1.00 12.41 246 ALA B C 1
ATOM 3927 O O . ALA B 1 248 ? -9.853 -11.035 0.732 1.00 12.11 246 ALA B O 1
ATOM 3929 N N . ALA B 1 249 ? -9.254 -10.084 2.678 1.00 12.78 247 ALA B N 1
ATOM 3930 C CA . ALA B 1 249 ? -10.442 -9.266 2.833 1.00 13.24 247 ALA B CA 1
ATOM 3931 C C . ALA B 1 249 ? -10.817 -8.408 1.644 1.00 12.86 247 ALA B C 1
ATOM 3932 O O . ALA B 1 249 ? -11.995 -8.095 1.492 1.00 13.59 247 ALA B O 1
ATOM 3934 N N . PHE B 1 250 ? -9.845 -8.020 0.842 1.00 12.80 248 PHE B N 1
ATOM 3935 C CA . PHE B 1 250 ? -10.098 -7.140 -0.319 1.00 12.79 248 PHE B CA 1
ATOM 3936 C C . PHE B 1 250 ? -9.712 -7.829 -1.621 1.00 12.39 248 PHE B C 1
ATOM 3937 O O . PHE B 1 250 ? -9.472 -7.160 -2.609 1.00 12.90 248 PHE B O 1
ATOM 3945 N N . VAL B 1 251 ? -9.724 -9.167 -1.631 1.00 12.21 249 VAL B N 1
ATOM 3946 C CA . VAL B 1 251 ? -9.389 -9.966 -2.822 1.00 12.14 249 VAL B CA 1
ATOM 3947 C C . VAL B 1 251 ? -10.658 -10.613 -3.353 1.00 11.87 249 VAL B C 1
ATOM 3948 O O . VAL B 1 251 ? -11.299 -11.408 -2.657 1.00 11.90 249 VAL B O 1
ATOM 3952 N N . THR B 1 252 ? -11.029 -10.294 -4.587 1.00 11.89 250 THR B N 1
ATOM 3953 C CA . THR B 1 252 ? -12.232 -10.889 -5.183 1.00 11.71 250 THR B CA 1
ATOM 3954 C C . THR B 1 252 ? -12.069 -10.904 -6.698 1.00 12.06 250 THR B C 1
ATOM 3955 O O . THR B 1 252 ? -11.340 -10.083 -7.283 1.00 12.67 250 THR B O 1
ATOM 3959 N N . GLY B 1 253 ? -12.779 -11.840 -7.313 1.00 12.33 251 GLY B N 1
ATOM 3960 C CA . GLY B 1 253 ? -12.772 -11.984 -8.761 1.00 13.13 251 GLY B CA 1
ATOM 3961 C C . GLY B 1 253 ? -11.543 -12.660 -9.330 1.00 13.54 251 GLY B C 1
ATOM 3962 O O . GLY B 1 253 ? -11.362 -12.623 -10.557 1.00 15.21 251 GLY B O 1
ATOM 3963 N N . HIS B 1 254 ? -10.764 -13.316 -8.473 1.00 13.33 252 HIS B N 1
ATOM 3964 C CA . HIS B 1 254 ? -9.417 -13.720 -8.798 1.00 14.24 252 HIS B CA 1
ATOM 3965 C C . HIS B 1 254 ? -9.274 -15.230 -8.840 1.00 13.60 252 HIS B C 1
ATOM 3966 O O . HIS B 1 254 ? -9.858 -15.922 -8.020 1.00 14.09 252 HIS B O 1
ATOM 3973 N N . ASP B 1 255 ? -8.404 -15.716 -9.725 1.00 12.99 253 ASP B N 1
ATOM 3974 C CA . ASP B 1 255 ? -7.969 -17.114 -9.737 1.00 13.46 253 ASP B CA 1
ATOM 3975 C C . ASP B 1 255 ? -6.558 -17.193 -9.184 1.00 12.83 253 ASP B C 1
ATOM 3976 O O . ASP B 1 255 ? -5.645 -16.557 -9.725 1.00 13.33 253 ASP B O 1
ATOM 3981 N N . LEU B 1 256 ? -6.382 -17.982 -8.139 1.00 12.37 254 LEU B N 1
ATOM 3982 C CA . LEU B 1 256 ? -5.117 -18.155 -7.450 1.00 13.20 254 LEU B CA 1
ATOM 3983 C C . LEU B 1 256 ? -4.558 -19.542 -7.762 1.00 12.68 254 LEU B C 1
ATOM 3984 O O . LEU B 1 256 ? -5.042 -20.545 -7.232 1.00 12.68 254 LEU B O 1
ATOM 3989 N N . PRO B 1 257 ? -3.577 -19.633 -8.681 1.00 12.87 255 PRO B N 1
ATOM 3990 C CA . PRO B 1 257 ? -3.051 -20.930 -9.075 1.00 12.98 255 PRO B CA 1
ATOM 3991 C C . PRO B 1 257 ? -2.048 -21.455 -8.057 1.00 12.58 255 PRO B C 1
ATOM 3992 O O . PRO B 1 257 ? -1.205 -20.709 -7.560 1.00 12.80 255 PRO B O 1
ATOM 3996 N N . VAL B 1 258 ? -2.170 -22.740 -7.744 1.00 12.05 256 VAL B N 1
ATOM 3997 C CA . VAL B 1 258 ? -1.261 -23.428 -6.866 1.00 12.13 256 VAL B CA 1
ATOM 3998 C C . VAL B 1 258 ? -0.709 -24.566 -7.719 1.00 12.17 256 VAL B C 1
ATOM 3999 O O . VAL B 1 258 ? -1.155 -25.717 -7.648 1.00 12.22 256 VAL B O 1
ATOM 4003 N N . ASP B 1 259 ? 0.205 -24.201 -8.604 1.00 12.46 257 ASP B N 1
ATOM 4004 C CA . ASP B 1 259 ? 0.591 -25.088 -9.689 1.00 12.96 257 ASP B CA 1
ATOM 4005 C C . ASP B 1 259 ? 2.059 -25.068 -10.059 1.00 13.30 257 ASP B C 1
ATOM 4006 O O . ASP B 1 259 ? 2.451 -25.681 -11.050 1.00 13.85 257 ASP B O 1
ATOM 4011 N N . GLY B 1 260 ? 2.888 -24.389 -9.271 1.00 12.61 258 GLY B N 1
ATOM 4012 C CA . GLY B 1 260 ? 4.311 -24.336 -9.525 1.00 12.84 258 GLY B CA 1
ATOM 4013 C C . GLY B 1 260 ? 4.748 -23.592 -10.767 1.00 12.93 258 GLY B C 1
ATOM 4014 O O . GLY B 1 260 ? 5.906 -23.675 -11.140 1.00 13.35 258 GLY B O 1
ATOM 4015 N N . GLY B 1 261 ? 3.825 -22.886 -11.409 1.00 12.81 259 GLY B N 1
ATOM 4016 C CA . GLY B 1 261 ? 4.108 -22.171 -12.648 1.00 13.46 259 GLY B CA 1
ATOM 4017 C C . GLY B 1 261 ? 4.030 -23.136 -13.813 1.00 13.93 259 GLY B C 1
ATOM 4018 O O . GLY B 1 261 ? 5.006 -23.791 -14.160 1.00 14.74 259 GLY B O 1
ATOM 4019 N N . VAL B 1 262 ? 2.860 -23.235 -14.419 1.00 14.49 260 VAL B N 1
ATOM 4020 C CA . VAL B 1 262 ? 2.645 -24.179 -15.504 1.00 15.00 260 VAL B CA 1
ATOM 4021 C C . VAL B 1 262 ? 3.086 -23.575 -16.828 1.00 15.48 260 VAL B C 1
ATOM 4022 O O . VAL B 1 262 ? 2.540 -22.566 -17.271 1.00 16.47 260 VAL B O 1
ATOM 4026 N N . LEU B 1 263 ? 4.036 -24.227 -17.482 1.00 15.31 261 LEU B N 1
ATOM 4027 C CA . LEU B 1 263 ? 4.530 -23.763 -18.780 1.00 16.43 261 LEU B CA 1
ATOM 4028 C C . LEU B 1 263 ? 3.450 -23.941 -19.842 1.00 17.09 261 LEU B C 1
ATOM 4029 O O . LEU B 1 263 ? 3.176 -23.032 -20.622 1.00 17.28 261 LEU B O 1
ATOM 4034 N N . CYS B 1 264 ? 2.900 -25.150 -19.887 1.00 16.98 262 CYS B N 1
ATOM 4035 C CA . CYS B 1 264 ? 1.774 -25.506 -20.765 1.00 17.78 262 CYS B CA 1
ATOM 4036 C C . CYS B 1 264 ? 1.250 -26.834 -20.228 1.00 17.23 262 CYS B C 1
ATOM 4037 O O . CYS B 1 264 ? 1.924 -27.477 -19.401 1.00 16.67 262 CYS B O 1
ATOM 4040 N N . MET B 1 265 ? 0.059 -27.244 -20.637 1.00 17.66 263 MET B N 1
ATOM 4041 C CA . MET B 1 265 ? -0.469 -28.532 -20.176 1.00 18.36 263 MET B CA 1
ATOM 4042 C C . MET B 1 265 ? 0.317 -29.702 -20.779 1.00 19.78 263 MET B C 1
ATOM 4043 O O . MET B 1 265 ? 0.756 -29.634 -21.935 1.00 20.66 263 MET B O 1
ATOM 4048 N N . PRO B 1 266 ? 0.486 -30.787 -20.022 1.00 21.40 264 PRO B N 1
ATOM 4049 C CA . PRO B 1 266 ? 1.213 -31.950 -20.585 1.00 23.87 264 PRO B CA 1
ATOM 4050 C C . PRO B 1 266 ? 0.654 -32.531 -21.883 1.00 27.28 264 PRO B C 1
ATOM 4051 O O . PRO B 1 266 ? -0.551 -32.497 -22.089 1.00 28.61 264 PRO B O 1
ATOM 4055 N N . PHE B 1 267 ? 1.526 -33.048 -22.747 1.00 30.29 265 PHE B N 1
ATOM 4056 C CA . PHE B 1 267 ? 1.092 -33.764 -23.973 1.00 33.60 265 PHE B CA 1
ATOM 4057 C C . PHE B 1 267 ? 0.381 -35.077 -23.658 1.00 36.20 265 PHE B C 1
ATOM 4058 O O . PHE B 1 267 ? 0.835 -35.818 -22.788 1.00 39.14 265 PHE B O 1
ATOM 4066 N N . MET C 1 9 ? -15.400 -5.356 -57.864 1.00 77.15 7 MET C N 1
ATOM 4067 C CA . MET C 1 9 ? -15.254 -6.655 -57.148 1.00 68.46 7 MET C CA 1
ATOM 4068 C C . MET C 1 9 ? -14.366 -6.500 -55.913 1.00 64.36 7 MET C C 1
ATOM 4069 O O . MET C 1 9 ? -13.423 -5.705 -55.911 1.00 66.09 7 MET C O 1
ATOM 4071 N N . MET C 1 10 ? -14.687 -7.250 -54.860 1.00 59.75 8 MET C N 1
ATOM 4072 C CA . MET C 1 10 ? -13.829 -7.332 -53.681 1.00 55.71 8 MET C CA 1
ATOM 4073 C C . MET C 1 10 ? -12.714 -8.322 -54.010 1.00 48.92 8 MET C C 1
ATOM 4074 O O . MET C 1 10 ? -12.811 -9.061 -55.010 1.00 47.63 8 MET C O 1
ATOM 4079 N N . LYS C 1 11 ? -11.666 -8.338 -53.176 1.00 45.47 9 LYS C N 1
ATOM 4080 C CA . LYS C 1 11 ? -10.710 -9.462 -53.173 1.00 39.36 9 LYS C CA 1
ATOM 4081 C C . LYS C 1 11 ? -11.436 -10.770 -52.829 1.00 35.05 9 LYS C C 1
ATOM 4082 O O . LYS C 1 11 ? -12.074 -10.886 -51.794 1.00 34.96 9 LYS C O 1
ATOM 4088 N N A LYS C 1 12 ? -11.295 -11.775 -53.695 0.50 32.59 10 LYS C N 1
ATOM 4089 N N B LYS C 1 12 ? -11.287 -11.767 -53.688 0.50 32.63 10 LYS C N 1
ATOM 4090 C CA A LYS C 1 12 ? -11.845 -13.089 -53.456 0.50 29.31 10 LYS C CA 1
ATOM 4091 C CA B LYS C 1 12 ? -11.842 -13.079 -53.458 0.50 29.38 10 LYS C CA 1
ATOM 4092 C C A LYS C 1 12 ? -10.938 -13.835 -52.482 0.50 25.53 10 LYS C C 1
ATOM 4093 C C B LYS C 1 12 ? -10.960 -13.844 -52.474 0.50 25.55 10 LYS C C 1
ATOM 4094 O O A LYS C 1 12 ? -10.387 -14.933 -52.787 0.50 23.62 10 LYS C O 1
ATOM 4095 O O B LYS C 1 12 ? -10.436 -14.912 -52.801 0.50 23.70 10 LYS C O 1
ATOM 4106 N N . LYS C 1 13 ? -10.860 -13.336 -51.240 1.00 25.22 11 LYS C N 1
ATOM 4107 C CA . LYS C 1 13 ? -10.073 -13.979 -50.220 1.00 22.83 11 LYS C CA 1
ATOM 4108 C C . LYS C 1 13 ? -10.554 -15.387 -49.793 1.00 20.76 11 LYS C C 1
ATOM 4109 O O . LYS C 1 13 ? -9.805 -16.104 -49.131 1.00 20.03 11 LYS C O 1
ATOM 4115 N N . LEU C 1 14 ? -11.795 -15.768 -50.131 1.00 20.73 12 LEU C N 1
ATOM 4116 C CA . LEU C 1 14 ? -12.340 -17.078 -49.831 1.00 19.48 12 LEU C CA 1
ATOM 4117 C C . LEU C 1 14 ? -12.662 -17.878 -51.081 1.00 19.78 12 LEU C C 1
ATOM 4118 O O . LEU C 1 14 ? -13.472 -18.824 -51.046 1.00 19.69 12 LEU C O 1
ATOM 4123 N N . GLU C 1 15 ? -11.976 -17.533 -52.166 1.00 20.87 13 GLU C N 1
ATOM 4124 C CA . GLU C 1 15 ? -12.201 -18.201 -53.443 1.00 22.77 13 GLU C CA 1
ATOM 4125 C C . GLU C 1 15 ? -12.152 -19.724 -53.272 1.00 22.73 13 GLU C C 1
ATOM 4126 O O . GLU C 1 15 ? -11.174 -20.291 -52.784 1.00 21.90 13 GLU C O 1
ATOM 4132 N N . GLY C 1 16 ? -13.226 -20.363 -53.736 1.00 24.42 14 GLY C N 1
ATOM 4133 C CA . GLY C 1 16 ? -13.312 -21.815 -53.785 1.00 25.88 14 GLY C CA 1
ATOM 4134 C C . GLY C 1 16 ? -13.591 -22.529 -52.499 1.00 25.25 14 GLY C C 1
ATOM 4135 O O . GLY C 1 16 ? -13.744 -23.759 -52.534 1.00 26.23 14 GLY C O 1
ATOM 4136 N N . LYS C 1 17 ? -13.717 -21.801 -51.375 1.00 15.81 15 LYS C N 1
ATOM 4137 C CA . LYS C 1 17 ? -13.908 -22.446 -50.097 1.00 16.51 15 LYS C CA 1
ATOM 4138 C C . LYS C 1 17 ? -15.354 -22.877 -49.861 1.00 16.29 15 LYS C C 1
ATOM 4139 O O . LYS C 1 17 ? -16.284 -22.212 -50.296 1.00 16.55 15 LYS C O 1
ATOM 4145 N N . VAL C 1 18 ? -15.516 -24.017 -49.195 1.00 15.58 16 VAL C N 1
ATOM 4146 C CA . VAL C 1 18 ? -16.824 -24.545 -48.808 1.00 15.51 16 VAL C CA 1
ATOM 4147 C C . VAL C 1 18 ? -16.939 -24.298 -47.313 1.00 14.82 16 VAL C C 1
ATOM 4148 O O . VAL C 1 18 ? -16.045 -24.692 -46.544 1.00 14.63 16 VAL C O 1
ATOM 4152 N N . ALA C 1 19 ? -17.992 -23.595 -46.912 1.00 14.33 17 ALA C N 1
ATOM 4153 C CA . ALA C 1 19 ? -18.180 -23.154 -45.528 1.00 14.25 17 ALA C CA 1
ATOM 4154 C C . ALA C 1 19 ? -19.523 -23.633 -45.009 1.00 14.18 17 ALA C C 1
ATOM 4155 O O . ALA C 1 19 ? -20.477 -23.771 -45.755 1.00 14.58 17 ALA C O 1
ATOM 4157 N N . ILE C 1 20 ? -19.556 -23.905 -43.707 1.00 13.73 18 ILE C N 1
ATOM 4158 C CA . ILE C 1 20 ? -20.809 -24.061 -42.976 1.00 14.08 18 ILE C CA 1
ATOM 4159 C C . ILE C 1 20 ? -20.902 -22.885 -41.997 1.00 13.47 18 ILE C C 1
ATOM 4160 O O . ILE C 1 20 ? -19.919 -22.559 -41.317 1.00 13.66 18 ILE C O 1
ATOM 4165 N N . VAL C 1 21 ? -22.078 -22.280 -41.919 1.00 13.43 19 VAL C N 1
ATOM 4166 C CA . VAL C 1 21 ? -22.376 -21.297 -40.892 1.00 13.40 19 VAL C CA 1
ATOM 4167 C C . VAL C 1 21 ? -23.551 -21.813 -40.079 1.00 13.52 19 VAL C C 1
ATOM 4168 O O . VAL C 1 21 ? -24.699 -21.843 -40.569 1.00 14.20 19 VAL C O 1
ATOM 4172 N N . THR C 1 22 ? -23.284 -22.219 -38.841 1.00 12.75 20 THR C N 1
ATOM 4173 C CA . THR C 1 22 ? -24.396 -22.588 -37.975 1.00 12.92 20 THR C CA 1
ATOM 4174 C C . THR C 1 22 ? -25.029 -21.317 -37.441 1.00 12.78 20 THR C C 1
ATOM 4175 O O . THR C 1 22 ? -24.363 -20.293 -37.284 1.00 12.96 20 THR C O 1
ATOM 4179 N N . GLY C 1 23 ? -26.329 -21.343 -37.219 1.00 13.14 21 GLY C N 1
ATOM 4180 C CA . GLY C 1 23 ? -27.048 -20.135 -36.863 1.00 13.62 21 GLY C CA 1
ATOM 4181 C C . GLY C 1 23 ? -27.080 -19.106 -37.989 1.00 13.94 21 GLY C C 1
ATOM 4182 O O . GLY C 1 23 ? -27.271 -17.907 -37.743 1.00 14.68 21 GLY C O 1
ATOM 4183 N N . GLY C 1 24 ? -26.943 -19.568 -39.238 1.00 13.82 22 GLY C N 1
ATOM 4184 C CA . GLY C 1 24 ? -26.878 -18.659 -40.380 1.00 14.08 22 GLY C CA 1
ATOM 4185 C C . GLY C 1 24 ? -28.171 -18.106 -40.893 1.00 14.65 22 GLY C C 1
ATOM 4186 O O . GLY C 1 24 ? -28.168 -17.375 -41.888 1.00 14.98 22 GLY C O 1
ATOM 4187 N N . ALA C 1 25 ? -29.307 -18.428 -40.257 1.00 14.97 23 ALA C N 1
ATOM 4188 C CA . ALA C 1 25 ? -30.600 -17.924 -40.714 1.00 15.72 23 ALA C CA 1
ATOM 4189 C C . ALA C 1 25 ? -30.856 -16.448 -40.341 1.00 16.25 23 ALA C C 1
ATOM 4190 O O . ALA C 1 25 ? -31.838 -15.864 -40.800 1.00 17.14 23 ALA C O 1
ATOM 4192 N N . SER C 1 26 ? -30.019 -15.894 -39.467 1.00 15.90 24 SER C N 1
ATOM 4193 C CA . SER C 1 26 ? -30.288 -14.613 -38.851 1.00 16.24 24 SER C CA 1
ATOM 4194 C C . SER C 1 26 ? -28.983 -13.913 -38.470 1.00 15.19 24 SER C C 1
ATOM 4195 O O . SER C 1 26 ? -27.944 -14.548 -38.359 1.00 14.54 24 SER C O 1
ATOM 4198 N N . GLY C 1 27 ? -29.070 -12.595 -38.287 1.00 15.38 25 GLY C N 1
ATOM 4199 C CA . GLY C 1 27 ? -28.027 -11.852 -37.555 1.00 15.27 25 GLY C CA 1
ATOM 4200 C C . GLY C 1 27 ? -26.622 -11.993 -38.123 1.00 14.60 25 GLY C C 1
ATOM 4201 O O . GLY C 1 27 ? -26.388 -11.860 -39.339 1.00 14.72 25 GLY C O 1
ATOM 4202 N N . ILE C 1 28 ? -25.681 -12.238 -37.225 1.00 14.32 26 ILE C N 1
ATOM 4203 C CA . ILE C 1 28 ? -24.271 -12.310 -37.603 1.00 14.29 26 ILE C CA 1
ATOM 4204 C C . ILE C 1 28 ? -24.005 -13.478 -38.551 1.00 14.00 26 ILE C C 1
ATOM 4205 O O . ILE C 1 28 ? -23.248 -13.342 -39.522 1.00 14.36 26 ILE C O 1
ATOM 4210 N N . GLY C 1 29 ? -24.640 -14.615 -38.297 1.00 13.68 27 GLY C N 1
ATOM 4211 C CA . GLY C 1 29 ? -24.486 -15.780 -39.158 1.00 13.70 27 GLY C CA 1
ATOM 4212 C C . GLY C 1 29 ? -24.936 -15.509 -40.594 1.00 13.70 27 GLY C C 1
ATOM 4213 O O . GLY C 1 29 ? -24.220 -15.853 -41.561 1.00 13.31 27 GLY C O 1
ATOM 4214 N N . GLU C 1 30 ? -26.101 -14.886 -40.732 1.00 14.22 28 GLU C N 1
ATOM 4215 C CA . GLU C 1 30 ? -26.597 -14.515 -42.060 1.00 15.08 28 GLU C CA 1
ATOM 4216 C C . GLU C 1 30 ? -25.615 -13.558 -42.748 1.00 14.84 28 GLU C C 1
ATOM 4217 O O . GLU C 1 30 ? -25.260 -13.754 -43.930 1.00 14.54 28 GLU C O 1
ATOM 4223 N N . ALA C 1 31 ? -25.172 -12.539 -42.024 1.00 14.52 29 ALA C N 1
ATOM 4224 C CA . ALA C 1 31 ? -24.246 -11.569 -42.623 1.00 14.41 29 ALA C CA 1
ATOM 4225 C C . ALA C 1 31 ? -22.944 -12.238 -43.074 1.00 14.10 29 ALA C C 1
ATOM 4226 O O . ALA C 1 31 ? -22.361 -11.873 -44.122 1.00 13.97 29 ALA C O 1
ATOM 4228 N N . THR C 1 32 ? -22.503 -13.210 -42.284 1.00 13.57 30 THR C N 1
ATOM 4229 C CA . THR C 1 32 ? -21.280 -13.923 -42.586 1.00 13.80 30 THR C CA 1
ATOM 4230 C C . THR C 1 32 ? -21.442 -14.838 -43.810 1.00 13.86 30 THR C C 1
ATOM 4231 O O . THR C 1 32 ? -20.584 -14.863 -44.690 1.00 13.77 30 THR C O 1
ATOM 4235 N N . ALA C 1 33 ? -22.558 -15.577 -43.880 1.00 13.92 31 ALA C N 1
ATOM 4236 C CA . ALA C 1 33 ? -22.843 -16.376 -45.069 1.00 14.23 31 ALA C CA 1
ATOM 4237 C C . ALA C 1 33 ? -22.831 -15.504 -46.331 1.00 14.40 31 ALA C C 1
ATOM 4238 O O . ALA C 1 33 ? -22.213 -15.871 -47.359 1.00 15.25 31 ALA C O 1
ATOM 4240 N N . ARG C 1 34 ? -23.482 -14.346 -46.258 1.00 14.65 32 ARG C N 1
ATOM 4241 C CA . ARG C 1 34 ? -23.532 -13.450 -47.406 1.00 15.17 32 ARG C CA 1
ATOM 4242 C C . ARG C 1 34 ? -22.142 -12.971 -47.806 1.00 15.28 32 ARG C C 1
ATOM 4243 O O . ARG C 1 34 ? -21.793 -12.952 -49.001 1.00 15.72 32 ARG C O 1
ATOM 4251 N N . LEU C 1 35 ? -21.352 -12.572 -46.811 1.00 15.13 33 LEU C N 1
ATOM 4252 C CA . LEU C 1 35 ? -20.022 -12.030 -47.093 1.00 15.64 33 LEU C CA 1
ATOM 4253 C C . LEU C 1 35 ? -19.089 -13.110 -47.643 1.00 15.25 33 LEU C C 1
ATOM 4254 O O . LEU C 1 35 ? -18.276 -12.836 -48.537 1.00 15.53 33 LEU C O 1
ATOM 4259 N N . PHE C 1 36 ? -19.207 -14.334 -47.117 1.00 14.74 34 PHE C N 1
ATOM 4260 C CA . PHE C 1 36 ? -18.371 -15.429 -47.588 1.00 14.69 34 PHE C CA 1
ATOM 4261 C C . PHE C 1 36 ? -18.586 -15.651 -49.087 1.00 15.27 34 PHE C C 1
ATOM 4262 O O . PHE C 1 36 ? -17.610 -15.801 -49.848 1.00 14.87 34 PHE C O 1
ATOM 4270 N N . VAL C 1 37 ? -19.853 -15.620 -49.519 1.00 15.41 35 VAL C N 1
ATOM 4271 C CA . VAL C 1 37 ? -20.153 -15.752 -50.946 1.00 16.13 35 VAL C CA 1
ATOM 4272 C C . VAL C 1 37 ? -19.608 -14.568 -51.752 1.00 16.72 35 VAL C C 1
ATOM 4273 O O . VAL C 1 37 ? -19.033 -14.762 -52.835 1.00 17.02 35 VAL C O 1
ATOM 4277 N N A LYS C 1 38 ? -19.765 -13.355 -51.236 0.50 16.98 36 LYS C N 1
ATOM 4278 N N B LYS C 1 38 ? -19.772 -13.355 -51.244 0.50 16.95 36 LYS C N 1
ATOM 4279 C CA A LYS C 1 38 ? -19.178 -12.179 -51.888 0.50 17.94 36 LYS C CA 1
ATOM 4280 C CA B LYS C 1 38 ? -19.183 -12.175 -51.889 0.50 17.90 36 LYS C CA 1
ATOM 4281 C C A LYS C 1 38 ? -17.666 -12.293 -52.065 0.50 17.73 36 LYS C C 1
ATOM 4282 C C B LYS C 1 38 ? -17.670 -12.294 -52.063 0.50 17.70 36 LYS C C 1
ATOM 4283 O O A LYS C 1 38 ? -17.111 -11.833 -53.086 0.50 18.23 36 LYS C O 1
ATOM 4284 O O B LYS C 1 38 ? -17.122 -11.828 -53.077 0.50 18.20 36 LYS C O 1
ATOM 4295 N N . TYR C 1 39 ? -17.006 -12.919 -51.086 1.00 17.16 37 TYR C N 1
ATOM 4296 C CA . TYR C 1 39 ? -15.564 -13.138 -51.142 1.00 17.25 37 TYR C CA 1
ATOM 4297 C C . TYR C 1 39 ? -15.160 -14.425 -51.874 1.00 16.88 37 TYR C C 1
ATOM 4298 O O . TYR C 1 39 ? -14.009 -14.874 -51.784 1.00 16.62 37 TYR C O 1
ATOM 4307 N N . GLY C 1 40 ? -16.067 -15.004 -52.652 1.00 16.35 38 GLY C N 1
ATOM 4308 C CA . GLY C 1 40 ? -15.701 -16.059 -53.590 1.00 16.86 38 GLY C CA 1
ATOM 4309 C C . GLY C 1 40 ? -15.901 -17.475 -53.119 1.00 16.30 38 GLY C C 1
ATOM 4310 O O . GLY C 1 40 ? -15.507 -18.398 -53.847 1.00 16.17 38 GLY C O 1
ATOM 4311 N N . ALA C 1 41 ? -16.519 -17.685 -51.958 1.00 15.84 39 ALA C N 1
ATOM 4312 C CA . ALA C 1 41 ? -16.788 -19.049 -51.518 1.00 16.23 39 ALA C CA 1
ATOM 4313 C C . ALA C 1 41 ? -17.495 -19.862 -52.582 1.00 16.48 39 ALA C C 1
ATOM 4314 O O . ALA C 1 41 ? -18.393 -19.376 -53.258 1.00 17.22 39 ALA C O 1
ATOM 4316 N N . ARG C 1 42 ? -17.103 -21.111 -52.743 1.00 16.84 40 ARG C N 1
ATOM 4317 C CA . ARG C 1 42 ? -17.808 -22.050 -53.618 1.00 17.36 40 ARG C CA 1
ATOM 4318 C C . ARG C 1 42 ? -19.244 -22.205 -53.125 1.00 16.72 40 ARG C C 1
ATOM 4319 O O . ARG C 1 42 ? -20.174 -22.183 -53.909 1.00 17.05 40 ARG C O 1
ATOM 4327 N N . ALA C 1 43 ? -19.372 -22.396 -51.818 1.00 16.05 41 ALA C N 1
ATOM 4328 C CA . ALA C 1 43 ? -20.648 -22.633 -51.212 1.00 15.97 41 ALA C CA 1
ATOM 4329 C C . ALA C 1 43 ? -20.663 -22.358 -49.745 1.00 15.49 41 ALA C C 1
ATOM 4330 O O . ALA C 1 43 ? -19.670 -22.568 -49.090 1.00 15.15 41 ALA C O 1
ATOM 4332 N N . VAL C 1 44 ? -21.813 -21.941 -49.248 1.00 15.59 42 VAL C N 1
ATOM 4333 C CA . VAL C 1 44 ? -22.073 -21.841 -47.821 1.00 15.31 42 VAL C CA 1
ATOM 4334 C C . VAL C 1 44 ? -23.305 -22.666 -47.501 1.00 15.63 42 VAL C C 1
ATOM 4335 O O . VAL C 1 44 ? -24.334 -22.519 -48.136 1.00 16.19 42 VAL C O 1
ATOM 4339 N N . VAL C 1 45 ? -23.177 -23.555 -46.518 1.00 15.30 43 VAL C N 1
ATOM 4340 C CA . VAL C 1 45 ? -24.322 -24.266 -45.987 1.00 15.59 43 VAL C CA 1
ATOM 4341 C C . VAL C 1 45 ? -24.753 -23.579 -44.697 1.00 15.39 43 VAL C C 1
ATOM 4342 O O . VAL C 1 45 ? -23.957 -23.420 -43.766 1.00 15.45 43 VAL C O 1
ATOM 4346 N N . ILE C 1 46 ? -26.016 -23.163 -44.676 1.00 15.67 44 ILE C N 1
ATOM 4347 C CA . ILE C 1 46 ? -26.622 -22.564 -43.480 1.00 16.08 44 ILE C CA 1
ATOM 4348 C C . ILE C 1 46 ? -27.266 -23.701 -42.697 1.00 16.12 44 ILE C C 1
ATOM 4349 O O . ILE C 1 46 ? -28.166 -24.379 -43.200 1.00 16.19 44 ILE C O 1
ATOM 4354 N N . ALA C 1 47 ? -26.806 -23.904 -41.466 1.00 15.36 45 ALA C N 1
ATOM 4355 C CA . ALA C 1 47 ? -27.307 -24.954 -40.591 1.00 15.44 45 ALA C CA 1
ATOM 4356 C C . ALA C 1 47 ? -28.046 -24.261 -39.446 1.00 15.48 45 ALA C C 1
ATOM 4357 O O . ALA C 1 47 ? -27.417 -23.533 -38.660 1.00 15.33 45 ALA C O 1
ATOM 4359 N N . ASP C 1 48 ? -29.360 -24.456 -39.349 1.00 15.73 46 ASP C N 1
ATOM 4360 C CA . ASP C 1 48 ? -30.147 -23.707 -38.360 1.00 15.69 46 ASP C CA 1
ATOM 4361 C C . ASP C 1 48 ? -31.398 -24.519 -38.045 1.00 16.36 46 ASP C C 1
ATOM 4362 O O . ASP C 1 48 ? -31.763 -25.448 -38.777 1.00 16.67 46 ASP C O 1
ATOM 4367 N N . ILE C 1 49 ? -32.036 -24.160 -36.937 1.00 16.31 47 ILE C N 1
ATOM 4368 C CA . ILE C 1 49 ? -33.326 -24.737 -36.580 1.00 17.52 47 ILE C CA 1
ATOM 4369 C C . ILE C 1 49 ? -34.509 -23.960 -37.158 1.00 18.70 47 ILE C C 1
ATOM 4370 O O . ILE C 1 49 ? -35.610 -24.503 -37.192 1.00 19.12 47 ILE C O 1
ATOM 4375 N N . GLN C 1 50 ? -34.277 -22.729 -37.625 1.00 18.87 48 GLN C N 1
ATOM 4376 C CA . GLN C 1 50 ? -35.345 -21.923 -38.224 1.00 20.48 48 GLN C CA 1
ATOM 4377 C C . GLN C 1 50 ? -35.436 -22.255 -39.714 1.00 21.41 48 GLN C C 1
ATOM 4378 O O . GLN C 1 50 ? -34.712 -21.663 -40.506 1.00 21.40 48 GLN C O 1
ATOM 4384 N N A SER C 1 51 ? -36.293 -23.204 -40.067 0.50 22.61 49 SER C N 1
ATOM 4385 N N B SER C 1 51 ? -36.300 -23.202 -40.070 0.50 22.34 49 SER C N 1
ATOM 4386 C CA A SER C 1 51 ? -36.284 -23.748 -41.444 0.50 23.70 49 SER C CA 1
ATOM 4387 C CA B SER C 1 51 ? -36.304 -23.743 -41.437 0.50 23.25 49 SER C CA 1
ATOM 4388 C C A SER C 1 51 ? -36.837 -22.761 -42.479 0.50 24.17 49 SER C C 1
ATOM 4389 C C B SER C 1 51 ? -36.839 -22.760 -42.475 0.50 23.91 49 SER C C 1
ATOM 4390 O O A SER C 1 51 ? -36.205 -22.575 -43.523 0.50 24.31 49 SER C O 1
ATOM 4391 O O B SER C 1 51 ? -36.217 -22.575 -43.518 0.50 24.04 49 SER C O 1
ATOM 4396 N N . GLU C 1 52 ? -37.977 -22.132 -42.198 1.00 25.04 50 GLU C N 1
ATOM 4397 C CA . GLU C 1 52 ? -38.545 -21.186 -43.164 1.00 26.24 50 GLU C CA 1
ATOM 4398 C C . GLU C 1 52 ? -37.575 -20.019 -43.389 1.00 24.90 50 GLU C C 1
ATOM 4399 O O . GLU C 1 52 ? -37.292 -19.635 -44.534 1.00 24.50 50 GLU C O 1
ATOM 4405 N N . LEU C 1 53 ? -37.052 -19.481 -42.310 1.00 23.77 51 LEU C N 1
ATOM 4406 C CA . LEU C 1 53 ? -36.141 -18.370 -42.397 1.00 23.16 51 LEU C CA 1
ATOM 4407 C C . LEU C 1 53 ? -34.818 -18.774 -43.058 1.00 21.68 51 LEU C C 1
ATOM 4408 O O . LEU C 1 53 ? -34.302 -18.067 -43.924 1.00 21.48 51 LEU C O 1
ATOM 4413 N N . GLY C 1 54 ? -34.275 -19.914 -42.661 1.00 20.14 52 GLY C N 1
ATOM 4414 C CA . GLY C 1 54 ? -33.033 -20.408 -43.260 1.00 19.33 52 GLY C CA 1
ATOM 4415 C C . GLY C 1 54 ? -33.134 -20.645 -44.749 1.00 19.62 52 GLY C C 1
ATOM 4416 O O . GLY C 1 54 ? -32.216 -20.288 -45.495 1.00 19.37 52 GLY C O 1
ATOM 4417 N N A ARG C 1 55 ? -34.246 -21.238 -45.193 0.50 20.46 53 ARG C N 1
ATOM 4418 N N B ARG C 1 55 ? -34.244 -21.248 -45.176 0.50 20.40 53 ARG C N 1
ATOM 4419 C CA A ARG C 1 55 ? -34.478 -21.464 -46.612 0.50 21.47 53 ARG C CA 1
ATOM 4420 C CA B ARG C 1 55 ? -34.485 -21.485 -46.593 0.50 21.37 53 ARG C CA 1
ATOM 4421 C C A ARG C 1 55 ? -34.534 -20.156 -47.360 0.50 21.44 53 ARG C C 1
ATOM 4422 C C B ARG C 1 55 ? -34.534 -20.165 -47.355 0.50 21.38 53 ARG C C 1
ATOM 4423 O O A ARG C 1 55 ? -33.991 -20.035 -48.464 0.50 21.16 53 ARG C O 1
ATOM 4424 O O B ARG C 1 55 ? -33.978 -20.051 -48.457 0.50 21.08 53 ARG C O 1
ATOM 4439 N N . SER C 1 56 ? -35.198 -19.172 -46.762 1.00 21.53 54 SER C N 1
ATOM 4440 C CA . SER C 1 56 ? -35.328 -17.858 -47.403 1.00 22.14 54 SER C CA 1
ATOM 4441 C C . SER C 1 56 ? -33.980 -17.168 -47.539 1.00 20.68 54 SER C C 1
ATOM 4442 O O . SER C 1 56 ? -33.700 -16.598 -48.574 1.00 20.10 54 SER C O 1
ATOM 4445 N N . VAL C 1 57 ? -33.127 -17.278 -46.527 1.00 19.59 55 VAL C N 1
ATOM 4446 C CA . VAL C 1 57 ? -31.789 -16.697 -46.598 1.00 18.99 55 VAL C CA 1
ATOM 4447 C C . VAL C 1 57 ? -30.960 -17.402 -47.679 1.00 18.67 55 VAL C C 1
ATOM 4448 O O . VAL C 1 57 ? -30.304 -16.750 -48.478 1.00 18.94 55 VAL C O 1
ATOM 4452 N N . ALA C 1 58 ? -30.994 -18.725 -47.716 1.00 18.27 56 ALA C N 1
ATOM 4453 C CA . ALA C 1 58 ? -30.259 -19.448 -48.747 1.00 18.03 56 ALA C CA 1
ATOM 4454 C C . ALA C 1 58 ? -30.682 -19.066 -50.168 1.00 18.51 56 ALA C C 1
ATOM 4455 O O . ALA C 1 58 ? -29.831 -18.853 -51.064 1.00 17.73 56 ALA C O 1
ATOM 4457 N N . GLU C 1 59 ? -31.987 -18.937 -50.370 1.00 18.96 57 GLU C N 1
ATOM 4458 C CA . GLU C 1 59 ? -32.499 -18.517 -51.682 1.00 20.10 57 GLU C CA 1
ATOM 4459 C C . GLU C 1 59 ? -32.046 -17.096 -52.021 1.00 19.45 57 GLU C C 1
ATOM 4460 O O . GLU C 1 59 ? -31.724 -16.807 -53.173 1.00 18.88 57 GLU C O 1
ATOM 4466 N N A SER C 1 60 ? -32.028 -16.219 -51.023 0.50 18.89 58 SER C N 1
ATOM 4467 N N B SER C 1 60 ? -32.023 -16.224 -51.016 0.50 19.21 58 SER C N 1
ATOM 4468 C CA A SER C 1 60 ? -31.585 -14.826 -51.211 0.50 19.11 58 SER C CA 1
ATOM 4469 C CA B SER C 1 60 ? -31.586 -14.831 -51.205 0.50 19.65 58 SER C CA 1
ATOM 4470 C C A SER C 1 60 ? -30.105 -14.711 -51.582 0.50 18.73 58 SER C C 1
ATOM 4471 C C B SER C 1 60 ? -30.104 -14.709 -51.553 0.50 18.98 58 SER C C 1
ATOM 4472 O O A SER C 1 60 ? -29.726 -13.886 -52.400 0.50 19.57 58 SER C O 1
ATOM 4473 O O B SER C 1 60 ? -29.716 -13.842 -52.281 0.50 19.57 58 SER C O 1
ATOM 4478 N N . ILE C 1 61 ? -29.270 -15.554 -50.983 1.00 18.33 59 ILE C N 1
ATOM 4479 C CA . ILE C 1 61 ? -27.842 -15.604 -51.321 1.00 18.36 59 ILE C CA 1
ATOM 4480 C C . ILE C 1 61 ? -27.633 -16.201 -52.694 1.00 18.75 59 ILE C C 1
ATOM 4481 O O . ILE C 1 61 ? -26.785 -15.736 -53.457 1.00 18.88 59 ILE C O 1
ATOM 4486 N N . GLY C 1 62 ? -28.428 -17.209 -53.021 1.00 18.96 60 GLY C N 1
ATOM 4487 C CA . GLY C 1 62 ? -28.388 -17.854 -54.341 1.00 19.74 60 GLY C CA 1
ATOM 4488 C C . GLY C 1 62 ? -28.213 -19.342 -54.198 1.00 19.87 60 GLY C C 1
ATOM 4489 O O . GLY C 1 62 ? -27.217 -19.759 -53.681 1.00 18.84 60 GLY C O 1
ATOM 4490 N N . LYS C 1 63 ? -29.161 -20.124 -54.685 1.00 20.84 61 LYS C N 1
ATOM 4491 C CA . LYS C 1 63 ? -29.137 -21.580 -54.466 1.00 21.89 61 LYS C CA 1
ATOM 4492 C C . LYS C 1 63 ? -27.955 -22.314 -55.112 1.00 21.69 61 LYS C C 1
ATOM 4493 O O . LYS C 1 63 ? -27.614 -23.407 -54.670 1.00 21.18 61 LYS C O 1
ATOM 4499 N N A GLU C 1 64 ? -27.333 -21.711 -56.111 0.50 21.79 62 GLU C N 1
ATOM 4500 N N B GLU C 1 64 ? -27.304 -21.717 -56.111 0.50 21.86 62 GLU C N 1
ATOM 4501 C CA A GLU C 1 64 ? -26.126 -22.292 -56.714 0.50 22.27 62 GLU C CA 1
ATOM 4502 C CA B GLU C 1 64 ? -26.114 -22.352 -56.688 0.50 22.41 62 GLU C CA 1
ATOM 4503 C C A GLU C 1 64 ? -24.913 -22.218 -55.781 0.50 21.39 62 GLU C C 1
ATOM 4504 C C B GLU C 1 64 ? -24.902 -22.236 -55.764 0.50 21.82 62 GLU C C 1
ATOM 4505 O O A GLU C 1 64 ? -23.966 -22.994 -55.955 0.50 21.99 62 GLU C O 1
ATOM 4506 O O B GLU C 1 64 ? -23.937 -22.968 -55.944 0.50 22.44 62 GLU C O 1
ATOM 4517 N N A ARG C 1 65 ? -24.944 -21.313 -54.796 0.50 20.12 63 ARG C N 1
ATOM 4518 N N B ARG C 1 65 ? -24.947 -21.339 -54.776 0.50 20.83 63 ARG C N 1
ATOM 4519 C CA A ARG C 1 65 ? -23.853 -21.145 -53.849 0.50 19.37 63 ARG C CA 1
ATOM 4520 C CA B ARG C 1 65 ? -23.849 -21.164 -53.833 0.50 20.40 63 ARG C CA 1
ATOM 4521 C C A ARG C 1 65 ? -24.238 -21.254 -52.377 0.50 18.61 63 ARG C C 1
ATOM 4522 C C B ARG C 1 65 ? -24.233 -21.249 -52.363 0.50 19.17 63 ARG C C 1
ATOM 4523 O O A ARG C 1 65 ? -23.385 -21.028 -51.496 0.50 17.68 63 ARG C O 1
ATOM 4524 O O B ARG C 1 65 ? -23.387 -21.011 -51.493 0.50 18.17 63 ARG C O 1
ATOM 4539 N N . CYS C 1 66 ? -25.483 -21.574 -52.078 1.00 18.65 64 CYS C N 1
ATOM 4540 C CA . CYS C 1 66 ? -25.949 -21.584 -50.687 1.00 17.99 64 CYS C CA 1
ATOM 4541 C C . CYS C 1 66 ? -27.070 -22.572 -50.527 1.00 18.18 64 CYS C C 1
ATOM 4542 O O . CYS C 1 66 ? -28.005 -22.580 -51.311 1.00 18.96 64 CYS C O 1
ATOM 4545 N N . SER C 1 67 ? -26.972 -23.432 -49.503 1.00 17.67 65 SER C N 1
ATOM 4546 C CA . SER C 1 67 ? -28.012 -24.416 -49.207 1.00 18.26 65 SER C CA 1
ATOM 4547 C C . SER C 1 67 ? -28.358 -24.323 -47.743 1.00 17.48 65 SER C C 1
ATOM 4548 O O . SER C 1 67 ? -27.513 -23.982 -46.937 1.00 17.58 65 SER C O 1
ATOM 4551 N N . PHE C 1 68 ? -29.625 -24.614 -47.415 1.00 17.73 66 PHE C N 1
ATOM 4552 C CA . PHE C 1 68 ? -30.061 -24.666 -46.033 1.00 17.39 66 PHE C CA 1
ATOM 4553 C C . PHE C 1 68 ? -30.211 -26.141 -45.632 1.00 17.52 66 PHE C C 1
ATOM 4554 O O . PHE C 1 68 ? -30.780 -26.942 -46.394 1.00 17.95 66 PHE C O 1
ATOM 4562 N N . VAL C 1 69 ? -29.702 -26.464 -44.442 1.00 17.34 67 VAL C N 1
ATOM 4563 C CA . VAL C 1 69 ? -29.906 -27.774 -43.836 1.00 17.81 67 VAL C CA 1
ATOM 4564 C C . VAL C 1 69 ? -30.462 -27.576 -42.422 1.00 17.89 67 VAL C C 1
ATOM 4565 O O . VAL C 1 69 ? -29.847 -26.887 -41.601 1.00 17.05 67 VAL C O 1
ATOM 4569 N N . GLN C 1 70 ? -31.604 -28.201 -42.147 1.00 19.45 68 GLN C N 1
ATOM 4570 C CA . GLN C 1 70 ? -32.180 -28.224 -40.819 1.00 20.23 68 GLN C CA 1
ATOM 4571 C C . GLN C 1 70 ? -31.239 -28.932 -39.874 1.00 19.57 68 GLN C C 1
ATOM 4572 O O . GLN C 1 70 ? -30.850 -30.076 -40.134 1.00 19.91 68 GLN C O 1
ATOM 4578 N N . CYS C 1 71 ? -30.848 -28.261 -38.791 1.00 18.26 69 CYS C N 1
ATOM 4579 C CA . CYS C 1 71 ? -29.818 -28.828 -37.917 1.00 18.13 69 CYS C CA 1
ATOM 4580 C C . CYS C 1 71 ? -29.835 -28.157 -36.556 1.00 17.32 69 CYS C C 1
ATOM 4581 O O . CYS C 1 71 ? -29.652 -26.953 -36.473 1.00 16.41 69 CYS C O 1
ATOM 4584 N N . ASP C 1 72 ? -30.065 -28.949 -35.512 1.00 17.10 70 ASP C N 1
ATOM 4585 C CA . ASP C 1 72 ? -29.883 -28.532 -34.124 1.00 16.87 70 ASP C CA 1
ATOM 4586 C C . ASP C 1 72 ? -28.429 -28.813 -33.764 1.00 15.73 70 ASP C C 1
ATOM 4587 O O . ASP C 1 72 ? -28.017 -29.966 -33.722 1.00 15.92 70 ASP C O 1
ATOM 4592 N N . VAL C 1 73 ? -27.648 -27.771 -33.526 1.00 14.73 71 VAL C N 1
ATOM 4593 C CA . VAL C 1 73 ? -26.207 -27.926 -33.293 1.00 15.02 71 VAL C CA 1
ATOM 4594 C C . VAL C 1 73 ? -25.833 -28.782 -32.074 1.00 15.16 71 VAL C C 1
ATOM 4595 O O . VAL C 1 73 ? -24.727 -29.313 -32.031 1.00 15.29 71 VAL C O 1
ATOM 4599 N N . ALA C 1 74 ? -26.741 -28.914 -31.115 1.00 15.18 72 ALA C N 1
ATOM 4600 C CA . ALA C 1 74 ? -26.477 -29.735 -29.930 1.00 16.02 72 ALA C CA 1
ATOM 4601 C C . ALA C 1 74 ? -26.749 -31.227 -30.162 1.00 16.55 72 ALA C C 1
ATOM 4602 O O . ALA C 1 74 ? -26.482 -32.036 -29.266 1.00 17.57 72 ALA C O 1
ATOM 4604 N N . ASP C 1 75 ? -27.320 -31.583 -31.318 1.00 17.06 73 ASP C N 1
ATOM 4605 C CA . ASP C 1 75 ? -27.647 -32.961 -31.668 1.00 18.19 73 ASP C CA 1
ATOM 4606 C C . ASP C 1 75 ? -26.553 -33.499 -32.585 1.00 17.69 73 ASP C C 1
ATOM 4607 O O . ASP C 1 75 ? -26.444 -33.105 -33.755 1.00 17.17 73 ASP C O 1
ATOM 4612 N N . GLU C 1 76 ? -25.720 -34.373 -32.046 1.00 17.81 74 GLU C N 1
ATOM 4613 C CA . GLU C 1 76 ? -24.549 -34.832 -32.770 1.00 18.08 74 GLU C CA 1
ATOM 4614 C 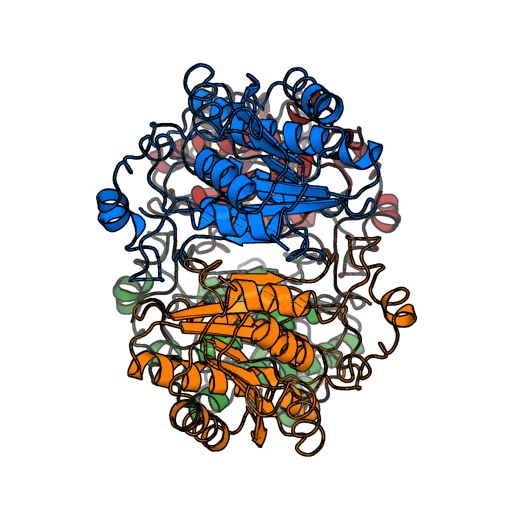C . GLU C 1 76 ? -24.883 -35.528 -34.093 1.00 18.82 74 GLU C C 1
ATOM 4615 O O . GLU C 1 76 ? -24.193 -35.305 -35.093 1.00 18.36 74 GLU C O 1
ATOM 4621 N N . GLU C 1 77 ? -25.931 -36.340 -34.112 1.00 20.15 75 GLU C N 1
ATOM 4622 C CA . GLU C 1 77 ? -26.311 -37.039 -35.334 1.00 21.89 75 GLU C CA 1
ATOM 4623 C C . GLU C 1 77 ? -26.755 -36.057 -36.417 1.00 20.49 75 GLU C C 1
ATOM 4624 O O . GLU C 1 77 ? -26.408 -36.236 -37.588 1.00 20.79 75 GLU C O 1
ATOM 4630 N N . GLN C 1 78 ? -27.487 -35.010 -36.031 1.00 19.39 76 GLN C N 1
ATOM 4631 C CA . GLN C 1 78 ? -27.912 -33.999 -37.008 1.00 18.89 76 GLN C CA 1
ATOM 4632 C C . GLN C 1 78 ? -26.727 -33.233 -37.572 1.00 17.65 76 GLN C C 1
ATOM 4633 O O . GLN C 1 78 ? -26.676 -32.957 -38.775 1.00 17.38 76 GLN C O 1
ATOM 4639 N N . VAL C 1 79 ? -25.773 -32.880 -36.712 1.00 16.74 77 VAL C N 1
ATOM 4640 C CA . VAL C 1 79 ? -24.588 -32.159 -37.166 1.00 16.04 77 VAL C CA 1
ATOM 4641 C C . VAL C 1 79 ? -23.725 -33.045 -38.072 1.00 16.50 77 VAL C C 1
ATOM 4642 O O . VAL C 1 79 ? -23.269 -32.590 -39.136 1.00 16.02 77 VAL C O 1
ATOM 4646 N N . LYS C 1 80 ? -23.512 -34.291 -37.683 1.00 17.23 78 LYS C N 1
ATOM 4647 C CA . LYS C 1 80 ? -22.732 -35.215 -38.503 1.00 18.42 78 LYS C CA 1
ATOM 4648 C C . LYS C 1 80 ? -23.366 -35.366 -39.891 1.00 18.39 78 LYS C C 1
ATOM 4649 O O . LYS C 1 80 ? -22.659 -35.320 -40.917 1.00 18.18 78 LYS C O 1
ATOM 4655 N N . SER C 1 81 ? -24.685 -35.539 -39.927 1.00 18.83 79 SER C N 1
ATOM 4656 C CA . SER C 1 81 ? -25.407 -35.699 -41.191 1.00 19.61 79 SER C CA 1
ATOM 4657 C C . SER C 1 81 ? -25.279 -34.462 -42.078 1.00 18.63 79 SER C C 1
ATOM 4658 O O . SER C 1 81 ? -25.073 -34.571 -43.296 1.00 18.74 79 SER C O 1
ATOM 4661 N N . MET C 1 82 ? -25.392 -33.292 -41.457 1.00 17.71 80 MET C N 1
ATOM 4662 C CA . MET C 1 82 ? -25.266 -32.036 -42.189 1.00 17.43 80 MET C CA 1
ATOM 4663 C C . MET C 1 82 ? -23.865 -31.838 -42.778 1.00 17.42 80 MET C C 1
ATOM 4664 O O . MET C 1 82 ? -23.718 -31.405 -43.919 1.00 16.96 80 MET C O 1
ATOM 4669 N N . ILE C 1 83 ? -22.841 -32.191 -42.010 1.00 17.29 81 ILE C N 1
ATOM 4670 C CA . ILE C 1 83 ? -21.460 -32.108 -42.503 1.00 17.42 81 ILE C CA 1
ATOM 4671 C C . ILE C 1 83 ? -21.194 -33.116 -43.619 1.00 18.44 81 ILE C C 1
ATOM 4672 O O . ILE C 1 83 ? -20.539 -32.782 -44.618 1.00 18.09 81 ILE C O 1
ATOM 4677 N N . GLU C 1 84 ? -21.698 -34.338 -43.465 1.00 19.23 82 GLU C N 1
ATOM 4678 C CA . GLU C 1 84 ? -21.527 -35.351 -44.518 1.00 20.98 82 GLU C CA 1
ATOM 4679 C C . GLU C 1 84 ? -22.190 -34.886 -45.803 1.00 20.25 82 GLU C C 1
ATOM 4680 O O . GLU C 1 84 ? -21.613 -35.003 -46.896 1.00 20.04 82 GLU C O 1
ATOM 4686 N N . TRP C 1 85 ? -23.399 -34.324 -45.670 1.00 19.47 83 TRP C N 1
ATOM 4687 C CA . TRP C 1 85 ? -24.114 -33.830 -46.850 1.00 19.66 83 TRP C CA 1
ATOM 4688 C C . TRP C 1 85 ? -23.338 -32.692 -47.519 1.00 18.94 83 TRP C C 1
ATOM 4689 O O . TRP C 1 85 ? -23.231 -32.635 -48.744 1.00 18.83 83 TRP C O 1
ATOM 4700 N N . THR C 1 86 ? -22.798 -31.791 -46.709 1.00 17.86 84 THR C N 1
ATOM 4701 C CA . THR C 1 86 ? -22.034 -30.662 -47.219 1.00 17.69 84 THR C CA 1
ATOM 4702 C C . THR C 1 86 ? -20.825 -31.135 -48.023 1.00 18.48 84 THR C C 1
ATOM 4703 O O . THR C 1 86 ? -20.596 -30.692 -49.155 1.00 18.25 84 THR C O 1
ATOM 4707 N N . ALA C 1 87 ? -20.047 -32.022 -47.427 1.00 19.16 85 ALA C N 1
ATOM 4708 C CA . ALA C 1 87 ? -18.833 -32.508 -48.055 1.00 20.61 85 ALA C CA 1
ATOM 4709 C C . ALA C 1 87 ? -19.120 -33.314 -49.313 1.00 22.03 85 ALA C C 1
ATOM 4710 O O . ALA C 1 87 ? -18.389 -33.201 -50.314 1.00 23.10 85 ALA C O 1
ATOM 4712 N N . THR C 1 88 ? -20.187 -34.110 -49.301 1.00 22.15 86 THR C N 1
ATOM 4713 C CA . THR C 1 88 ? -20.570 -34.891 -50.492 1.00 23.37 86 THR C CA 1
ATOM 4714 C C . THR C 1 88 ? -21.084 -33.979 -51.611 1.00 22.93 86 THR C C 1
ATOM 4715 O O . THR C 1 88 ? -20.736 -34.169 -52.775 1.00 23.89 86 THR C O 1
ATOM 4719 N N . THR C 1 89 ? -21.916 -33.013 -51.254 1.00 22.10 87 THR C N 1
ATOM 4720 C CA . THR C 1 89 ? -22.536 -32.125 -52.230 1.00 22.09 87 THR C CA 1
ATOM 4721 C C . THR C 1 89 ? -21.528 -31.173 -52.877 1.00 21.68 87 THR C C 1
ATOM 4722 O O . THR C 1 89 ? -21.551 -30.989 -54.112 1.00 22.12 87 THR C O 1
ATOM 4726 N N . TYR C 1 90 ? -20.634 -30.599 -52.074 1.00 20.73 88 TYR C N 1
ATOM 4727 C CA . TYR C 1 90 ? -19.752 -29.545 -52.553 1.00 20.45 88 TYR C CA 1
ATOM 4728 C C . TYR C 1 90 ? -18.274 -29.941 -52.642 1.00 20.64 88 TYR C C 1
ATOM 4729 O O . TYR C 1 90 ? -17.447 -29.112 -53.037 1.00 20.81 88 TYR C O 1
ATOM 4738 N N . GLY C 1 91 ? -17.930 -31.166 -52.235 1.00 20.87 89 GLY C N 1
ATOM 4739 C CA . GLY C 1 91 ? -16.610 -31.698 -52.485 1.00 21.55 89 GLY C CA 1
ATOM 4740 C C . GLY C 1 91 ? -15.556 -31.371 -51.441 1.00 21.45 89 GLY C C 1
ATOM 4741 O O . GLY C 1 91 ? -14.411 -31.750 -51.613 1.00 22.50 89 GLY C O 1
ATOM 4742 N N . GLY C 1 92 ? -15.954 -30.817 -50.312 1.00 20.45 90 GLY C N 1
ATOM 4743 C CA . GLY C 1 92 ? -15.016 -30.418 -49.298 1.00 19.84 90 GLY C CA 1
ATOM 4744 C C . GLY C 1 92 ? -15.678 -29.724 -48.134 1.00 18.83 90 GLY C C 1
ATOM 4745 O O . GLY C 1 92 ? -16.893 -29.569 -48.095 1.00 18.85 90 GLY C O 1
ATOM 4746 N N . LEU C 1 93 ? -14.855 -29.354 -47.162 1.00 18.40 91 LEU C N 1
ATOM 4747 C CA . LEU C 1 93 ? -15.270 -28.519 -46.049 1.00 17.72 91 LEU C CA 1
ATOM 4748 C C . LEU C 1 93 ? -14.061 -27.762 -45.565 1.00 17.74 91 LEU C C 1
ATOM 4749 O O . LEU C 1 93 ? -13.174 -28.362 -44.953 1.00 18.56 91 LEU C O 1
ATOM 4754 N N . ASP C 1 94 ? -13.999 -26.476 -45.871 1.00 17.10 92 ASP C N 1
ATOM 4755 C CA . ASP C 1 94 ? -12.820 -25.669 -45.571 1.00 16.80 92 ASP C CA 1
ATOM 4756 C C . ASP C 1 94 ? -12.958 -24.758 -44.371 1.00 15.93 92 ASP C C 1
ATOM 4757 O O . ASP C 1 94 ? -11.962 -24.478 -43.711 1.00 15.99 92 ASP C O 1
ATOM 4762 N N . VAL C 1 95 ? -14.171 -24.277 -44.108 1.00 14.76 93 VAL C N 1
ATOM 4763 C CA . VAL C 1 95 ? -14.455 -23.369 -42.987 1.00 14.51 93 VAL C CA 1
ATOM 4764 C C . VAL C 1 95 ? -15.696 -23.829 -42.255 1.00 14.20 93 VAL C C 1
ATOM 4765 O O . VAL C 1 95 ? -16.728 -24.050 -42.867 1.00 14.63 93 VAL C O 1
ATOM 4769 N N . MET C 1 96 ? -15.610 -23.982 -40.934 1.00 13.88 94 MET C N 1
ATOM 4770 C CA . MET C 1 96 ? -16.786 -24.166 -40.075 1.00 13.79 94 MET C CA 1
ATOM 4771 C C . MET C 1 96 ? -16.892 -22.941 -39.209 1.00 13.32 94 MET C C 1
ATOM 4772 O O . MET C 1 96 ? -15.959 -22.653 -38.454 1.00 13.23 94 MET C O 1
ATOM 4777 N N . PHE C 1 97 ? -18.005 -22.222 -39.311 1.00 13.05 95 PHE C N 1
ATOM 4778 C CA . PHE C 1 97 ? -18.306 -21.105 -38.407 1.00 12.82 95 PHE C CA 1
ATOM 4779 C C . PHE C 1 97 ? -19.421 -21.592 -37.475 1.00 12.98 95 PHE C C 1
ATOM 4780 O O . PHE C 1 97 ? -20.588 -21.595 -37.835 1.00 12.42 95 PHE C O 1
ATOM 4788 N N . SER C 1 98 ? -19.008 -22.011 -36.280 1.00 13.33 96 SER C N 1
ATOM 4789 C CA . SER C 1 98 ? -19.919 -22.460 -35.234 1.00 13.64 96 SER C CA 1
ATOM 4790 C C . SER C 1 98 ? -20.391 -21.191 -34.532 1.00 13.20 96 SER C C 1
ATOM 4791 O O . SER C 1 98 ? -19.708 -20.657 -33.670 1.00 13.89 96 SER C O 1
ATOM 4794 N N . ASN C 1 99 ? -21.546 -20.707 -34.969 1.00 12.97 97 ASN C N 1
ATOM 4795 C CA . ASN C 1 99 ? -22.053 -19.376 -34.623 1.00 12.95 97 ASN C CA 1
ATOM 4796 C C . ASN C 1 99 ? -23.375 -19.412 -33.858 1.00 13.37 97 ASN C C 1
ATOM 4797 O O . ASN C 1 99 ? -23.714 -18.444 -33.182 1.00 13.48 97 ASN C O 1
ATOM 4802 N N . ALA C 1 100 ? -24.143 -20.491 -33.959 1.00 13.93 98 ALA C N 1
ATOM 4803 C CA . ALA C 1 100 ? -25.415 -20.582 -33.247 1.00 14.36 98 ALA C CA 1
ATOM 4804 C C . ALA C 1 100 ? -25.235 -20.283 -31.758 1.00 14.33 98 ALA C C 1
ATOM 4805 O O . ALA C 1 100 ? -24.234 -20.653 -31.145 1.00 14.33 98 ALA C O 1
ATOM 4807 N N . GLY C 1 101 ? -26.210 -19.588 -31.200 1.00 14.22 99 GLY C N 1
ATOM 4808 C CA . GLY C 1 101 ? -26.244 -19.332 -29.770 1.00 14.11 99 GLY C CA 1
ATOM 4809 C C . GLY C 1 101 ? -27.620 -18.932 -29.319 1.00 14.49 99 GLY C C 1
ATOM 4810 O O . GLY C 1 101 ? -28.472 -18.602 -30.125 1.00 14.48 99 GLY C O 1
ATOM 4811 N N . VAL C 1 102 ? -27.808 -18.955 -28.008 1.00 14.54 100 VAL C N 1
ATOM 4812 C CA . VAL C 1 102 ? -29.038 -18.468 -27.376 1.00 15.45 100 VAL C CA 1
ATOM 4813 C C . VAL C 1 102 ? -28.689 -17.632 -26.148 1.00 14.89 100 VAL C C 1
ATOM 4814 O O . VAL C 1 102 ? -27.617 -17.792 -25.547 1.00 14.01 100 VAL C O 1
ATOM 4818 N N . LEU C 1 103 ? -29.606 -16.741 -25.813 1.00 15.40 101 LEU C N 1
ATOM 4819 C CA . LEU C 1 103 ? -29.504 -15.858 -24.632 1.00 15.57 101 LEU C CA 1
ATOM 4820 C C . LEU C 1 103 ? -30.877 -15.778 -24.018 1.00 16.46 101 LEU C C 1
ATOM 4821 O O . LEU C 1 103 ? -31.842 -15.499 -24.702 1.00 16.95 101 LEU C O 1
ATOM 4826 N N . ASN C 1 104 ? -30.980 -16.036 -22.718 1.00 16.40 102 ASN C N 1
ATOM 4827 C CA . ASN C 1 104 ? -32.269 -15.958 -22.036 1.00 17.60 102 ASN C CA 1
ATOM 4828 C C . ASN C 1 104 ? -32.724 -14.522 -21.826 1.00 17.95 102 ASN C C 1
ATOM 4829 O O . ASN C 1 104 ? -31.889 -13.605 -21.729 1.00 17.95 102 ASN C O 1
ATOM 4834 N N . SER C 1 105 ? -34.028 -14.317 -21.763 1.00 18.99 103 SER C N 1
ATOM 4835 C CA . SER C 1 105 ? -34.578 -12.997 -21.415 1.00 20.26 103 SER C CA 1
ATOM 4836 C C . SER C 1 105 ? -34.511 -12.716 -19.912 1.00 20.34 103 SER C C 1
ATOM 4837 O O . SER C 1 105 ? -34.476 -11.565 -19.502 1.00 20.79 103 SER C O 1
ATOM 4840 N N . ALA C 1 106 ? -34.480 -13.765 -19.091 1.00 19.78 104 ALA C N 1
ATOM 4841 C CA . ALA C 1 106 ? -34.342 -13.633 -17.651 1.00 20.13 104 ALA C CA 1
ATOM 4842 C C . ALA C 1 106 ? -32.988 -13.016 -17.323 1.00 19.29 104 ALA C C 1
ATOM 4843 O O . ALA C 1 106 ? -32.005 -13.208 -18.062 1.00 19.62 104 ALA C O 1
ATOM 4845 N N . ALA C 1 107 ? -32.924 -12.301 -16.192 1.00 19.51 105 ALA C N 1
ATOM 4846 C CA . ALA C 1 107 ? -31.696 -11.597 -15.818 1.00 18.84 105 ALA C CA 1
ATOM 4847 C C . ALA C 1 107 ? -30.509 -12.539 -15.620 1.00 17.44 105 ALA C C 1
ATOM 4848 O O . ALA C 1 107 ? -29.379 -12.174 -15.949 1.00 16.97 105 ALA C O 1
ATOM 4850 N N . GLN C 1 108 ? -30.776 -13.730 -15.069 1.00 16.95 106 GLN C N 1
ATOM 4851 C CA . GLN C 1 108 ? -29.739 -14.715 -14.788 1.00 15.85 106 GLN C CA 1
ATOM 4852 C C . GLN C 1 108 ? -28.568 -14.165 -13.968 1.00 15.50 106 GLN C C 1
ATOM 4853 O O . GLN C 1 108 ? -27.397 -14.457 -14.247 1.00 14.86 106 GLN C O 1
ATOM 4859 N N . THR C 1 109 ? -28.905 -13.433 -12.912 1.00 16.49 107 THR C N 1
ATOM 4860 C CA . THR C 1 109 ? -27.931 -13.163 -11.864 1.00 16.56 107 THR C CA 1
ATOM 4861 C C . THR C 1 109 ? -27.601 -14.491 -11.177 1.00 16.67 107 THR C C 1
ATOM 4862 O O . THR C 1 109 ? -28.430 -15.419 -11.192 1.00 16.66 107 THR C O 1
ATOM 4866 N N A VAL C 1 110 ? -26.421 -14.598 -10.569 0.50 16.15 108 VAL C N 1
ATOM 4867 N N B VAL C 1 110 ? -26.415 -14.600 -10.573 0.50 16.37 108 VAL C N 1
ATOM 4868 C CA A VAL C 1 110 ? -26.087 -15.845 -9.910 0.50 16.06 108 VAL C CA 1
ATOM 4869 C CA B VAL C 1 110 ? -26.081 -15.847 -9.901 0.50 16.43 108 VAL C CA 1
ATOM 4870 C C A VAL C 1 110 ? -26.971 -16.094 -8.680 0.50 16.51 108 VAL C C 1
ATOM 4871 C C B VAL C 1 110 ? -26.973 -16.097 -8.679 0.50 16.73 108 VAL C C 1
ATOM 4872 O O A VAL C 1 110 ? -27.419 -17.209 -8.483 0.50 16.16 108 VAL C O 1
ATOM 4873 O O B VAL C 1 110 ? -27.421 -17.213 -8.481 0.50 16.35 108 VAL C O 1
ATOM 4880 N N . LYS C 1 111 ? -27.295 -15.054 -7.911 1.00 16.92 109 LYS C N 1
ATOM 4881 C CA . LYS C 1 111 ? -28.137 -15.213 -6.712 1.00 18.47 109 LYS C CA 1
ATOM 4882 C C . LYS C 1 111 ? -29.536 -15.743 -7.048 1.00 18.32 109 LYS C C 1
ATOM 4883 O O . LYS C 1 111 ? -30.117 -16.491 -6.275 1.00 17.48 109 LYS C O 1
ATOM 4889 N N . ASP C 1 112 ? -30.055 -15.371 -8.204 1.00 18.18 110 ASP C N 1
ATOM 4890 C CA . ASP C 1 112 ? -31.379 -15.802 -8.633 1.00 19.28 110 ASP C CA 1
ATOM 4891 C C . ASP C 1 112 ? -31.331 -16.627 -9.908 1.00 18.29 110 ASP C C 1
ATOM 4892 O O . ASP C 1 112 ? -32.261 -16.599 -10.707 1.00 18.73 110 ASP C O 1
ATOM 4897 N N . LEU C 1 113 ? -30.255 -17.390 -10.093 1.00 16.87 111 LEU C N 1
ATOM 4898 C CA . LEU C 1 113 ? -30.055 -18.129 -11.315 1.00 16.29 111 LEU C CA 1
ATOM 4899 C C . LEU C 1 113 ? -31.152 -19.182 -11.502 1.00 16.47 111 LEU C C 1
ATOM 4900 O O . LEU C 1 113 ? -31.421 -19.972 -10.605 1.00 16.38 111 LEU C O 1
ATOM 4905 N N . ASP C 1 114 ? -31.776 -19.182 -12.682 1.00 16.03 112 ASP C N 1
ATOM 4906 C CA . ASP C 1 114 ? -32.737 -20.217 -13.016 1.00 16.61 112 ASP C CA 1
ATOM 4907 C C . ASP C 1 114 ? -31.966 -21.354 -13.656 1.00 15.83 112 ASP C C 1
ATOM 4908 O O . ASP C 1 114 ? -31.391 -21.200 -14.730 1.00 15.41 112 ASP C O 1
ATOM 4913 N N . LEU C 1 115 ? -31.921 -22.496 -12.971 1.00 15.57 113 LEU C N 1
ATOM 4914 C CA . LEU C 1 115 ? -31.067 -23.594 -13.430 1.00 15.34 113 LEU C CA 1
ATOM 4915 C C . LEU C 1 115 ? -31.568 -24.230 -14.732 1.00 15.29 113 LEU C C 1
ATOM 4916 O O . LEU C 1 115 ? -30.759 -24.519 -15.612 1.00 14.93 113 LEU C O 1
ATOM 4921 N N . PRO C 1 116 ? -32.888 -24.416 -14.894 1.00 15.98 114 PRO C N 1
ATOM 4922 C CA . PRO C 1 116 ? -33.308 -24.956 -16.197 1.00 16.20 114 PRO C CA 1
ATOM 4923 C C . PRO C 1 116 ? -32.945 -24.034 -17.363 1.00 15.92 114 PRO C C 1
ATOM 4924 O O . PRO C 1 116 ? -32.575 -24.516 -18.448 1.00 15.45 114 PRO C O 1
ATOM 4928 N N . LEU C 1 117 ? -33.000 -22.715 -17.150 1.00 15.75 115 LEU C N 1
ATOM 4929 C CA . LEU C 1 117 ? -32.572 -21.778 -18.198 1.00 15.60 115 LEU C CA 1
ATOM 4930 C C . LEU C 1 117 ? -31.070 -21.795 -18.425 1.00 14.59 115 LEU C C 1
ATOM 4931 O O . LEU C 1 117 ? -30.601 -21.692 -19.583 1.00 14.05 115 LEU C O 1
ATOM 4936 N N . PHE C 1 118 ? -30.294 -21.959 -17.353 1.00 14.33 116 PHE C N 1
ATOM 4937 C CA . PHE C 1 118 ? -28.851 -22.226 -17.468 1.00 13.77 116 PHE C CA 1
ATOM 4938 C C . PHE C 1 118 ? -28.608 -23.446 -18.361 1.00 13.73 116 PHE C C 1
ATOM 4939 O O . PHE C 1 118 ? -27.743 -23.423 -19.238 1.00 13.25 116 PHE C O 1
ATOM 4947 N N . ASP C 1 119 ? -29.381 -24.505 -18.132 1.00 14.28 117 ASP C N 1
ATOM 4948 C CA . ASP C 1 119 ? -29.196 -25.728 -18.908 1.00 14.53 117 ASP C CA 1
ATOM 4949 C C . ASP C 1 119 ? -29.427 -25.459 -20.408 1.00 14.80 117 ASP C C 1
ATOM 4950 O O . ASP C 1 119 ? -28.690 -25.981 -21.258 1.00 14.52 117 ASP C O 1
ATOM 4955 N N . LYS C 1 120 ? -30.440 -24.652 -20.723 1.00 15.63 118 LYS C N 1
ATOM 4956 C CA . LYS C 1 120 ? -30.733 -24.340 -22.131 1.00 16.49 118 LYS C CA 1
ATOM 4957 C C . LYS C 1 120 ? -29.569 -23.624 -22.816 1.00 15.49 118 LYS C C 1
ATOM 4958 O O . LYS C 1 120 ? -29.149 -24.004 -23.929 1.00 14.95 118 LYS C O 1
ATOM 4964 N N . VAL C 1 121 ? -29.051 -22.600 -22.159 1.00 14.67 119 VAL C N 1
ATOM 4965 C CA . VAL C 1 121 ? -27.922 -21.838 -22.687 1.00 14.39 119 VAL C CA 1
ATOM 4966 C C . VAL C 1 121 ? -26.688 -22.697 -22.833 1.00 14.13 119 VAL C C 1
ATOM 4967 O O . VAL C 1 121 ? -26.004 -22.649 -23.856 1.00 13.96 119 VAL C O 1
ATOM 4971 N N . MET C 1 122 ? -26.377 -23.494 -21.811 1.00 13.68 120 MET C N 1
ATOM 4972 C CA . MET C 1 122 ? -25.205 -24.329 -21.875 1.00 13.98 120 MET C CA 1
ATOM 4973 C C . MET C 1 122 ? -25.323 -25.378 -22.977 1.00 14.07 120 MET C C 1
ATOM 4974 O O . MET C 1 122 ? -24.311 -25.693 -23.623 1.00 13.95 120 MET C O 1
ATOM 4979 N N A ARG C 1 123 ? -26.527 -25.895 -23.217 0.50 14.37 121 ARG C N 1
ATOM 4980 N N B ARG C 1 123 ? -26.522 -25.894 -23.216 0.50 14.19 121 ARG C N 1
ATOM 4981 C CA A ARG C 1 123 ? -26.704 -26.878 -24.283 0.50 14.86 121 ARG C CA 1
ATOM 4982 C CA B ARG C 1 123 ? -26.715 -26.875 -24.285 0.50 14.56 121 ARG C CA 1
ATOM 4983 C C A ARG C 1 123 ? -26.351 -26.311 -25.663 0.50 14.47 121 ARG C C 1
ATOM 4984 C C B ARG C 1 123 ? -26.353 -26.311 -25.664 0.50 14.29 121 ARG C C 1
ATOM 4985 O O A ARG C 1 123 ? -25.518 -26.869 -26.383 0.50 14.38 121 ARG C O 1
ATOM 4986 O O B ARG C 1 123 ? -25.521 -26.876 -26.381 0.50 14.21 121 ARG C O 1
ATOM 5001 N N . VAL C 1 124 ? -26.959 -25.196 -26.042 1.00 14.21 122 VAL C N 1
ATOM 5002 C CA . VAL C 1 124 ? -26.680 -24.648 -27.373 1.00 14.30 122 VAL C CA 1
ATOM 5003 C C . VAL C 1 124 ? -25.265 -24.109 -27.455 1.00 14.20 122 VAL C C 1
ATOM 5004 O O . VAL C 1 124 ? -24.525 -24.398 -28.419 1.00 14.39 122 VAL C O 1
ATOM 5008 N N . ASN C 1 125 ? -24.866 -23.332 -26.454 1.00 13.47 123 ASN C N 1
ATOM 5009 C CA . ASN C 1 125 ? -23.663 -22.529 -26.581 1.00 13.82 123 ASN C CA 1
ATOM 5010 C C . ASN C 1 125 ? -22.388 -23.327 -26.278 1.00 14.07 123 ASN C C 1
ATOM 5011 O O . ASN C 1 125 ? -21.316 -22.937 -26.759 1.00 15.01 123 ASN C O 1
ATOM 5016 N N . THR C 1 126 ? -22.470 -24.371 -25.453 1.00 14.11 124 THR C N 1
ATOM 5017 C CA . THR C 1 126 ? -21.278 -25.206 -25.153 1.00 13.85 124 THR C CA 1
ATOM 5018 C C . THR C 1 126 ? -21.349 -26.578 -25.800 1.00 13.87 124 THR C C 1
ATOM 5019 O O . THR C 1 126 ? -20.375 -27.006 -26.429 1.00 14.19 124 THR C O 1
ATOM 5023 N N . ARG C 1 127 ? -22.472 -27.281 -25.662 1.00 13.58 125 ARG C N 1
ATOM 5024 C CA . ARG C 1 127 ? -22.594 -28.600 -26.293 1.00 14.03 125 ARG C CA 1
ATOM 5025 C C . ARG C 1 127 ? -22.610 -28.449 -27.807 1.00 14.04 125 ARG C C 1
ATOM 5026 O O . ARG C 1 127 ? -21.945 -29.199 -28.520 1.00 14.24 125 ARG C O 1
ATOM 5034 N N . GLY C 1 128 ? -23.340 -27.459 -28.301 1.00 13.77 126 GLY C N 1
ATOM 5035 C CA . GLY C 1 128 ? -23.354 -27.200 -29.731 1.00 13.96 126 GLY C CA 1
ATOM 5036 C C . GLY C 1 128 ? -21.984 -26.865 -30.291 1.00 13.54 126 GLY C C 1
ATOM 5037 O O . GLY C 1 128 ? -21.605 -27.342 -31.359 1.00 14.02 126 GLY C O 1
ATOM 5038 N N . ALA C 1 129 ? -21.219 -26.054 -29.579 1.00 13.13 127 ALA C N 1
ATOM 5039 C CA . ALA C 1 129 ? -19.857 -25.744 -29.992 1.00 12.88 127 ALA C CA 1
ATOM 5040 C C . ALA C 1 129 ? -19.003 -27.009 -30.032 1.00 12.82 127 ALA C C 1
ATOM 5041 O O . ALA C 1 129 ? -18.279 -27.268 -30.999 1.00 12.94 127 ALA C O 1
ATOM 5043 N N . ALA C 1 130 ? -19.053 -27.800 -28.973 1.00 12.39 128 ALA C N 1
ATOM 5044 C CA . ALA C 1 130 ? -18.256 -29.033 -28.909 1.00 12.76 128 ALA C CA 1
ATOM 5045 C C . ALA C 1 130 ? -18.599 -29.992 -30.050 1.00 13.05 128 ALA C C 1
ATOM 5046 O O . ALA C 1 130 ? -17.712 -30.552 -30.698 1.00 13.42 128 ALA C O 1
ATOM 5048 N N . VAL C 1 131 ? -19.885 -30.157 -30.301 1.00 12.91 129 VAL C N 1
ATOM 5049 C CA . VAL C 1 131 ? -20.350 -31.033 -31.385 1.00 13.76 129 VAL C CA 1
ATOM 5050 C C . VAL C 1 131 ? -19.861 -30.536 -32.756 1.00 13.77 129 VAL C C 1
ATOM 5051 O O . VAL C 1 131 ? -19.357 -31.319 -33.558 1.00 14.40 129 VAL C O 1
ATOM 5055 N N . CYS C 1 132 ? -20.025 -29.250 -33.007 1.00 13.57 130 CYS C N 1
ATOM 5056 C CA . CYS C 1 132 ? -19.642 -28.669 -34.315 1.00 13.88 130 CYS C CA 1
ATOM 5057 C C . CYS C 1 132 ? -18.133 -28.706 -34.530 1.00 13.91 130 CYS C C 1
ATOM 5058 O O . CYS C 1 132 ? -17.664 -29.009 -35.627 1.00 14.52 130 CYS C O 1
ATOM 5061 N N . VAL C 1 133 ? -17.357 -28.418 -33.482 1.00 13.56 131 VAL C N 1
ATOM 5062 C CA . VAL C 1 133 ? -15.906 -28.476 -33.605 1.00 13.54 131 VAL C CA 1
ATOM 5063 C C . VAL C 1 133 ? -15.467 -29.912 -33.809 1.00 13.98 131 VAL C C 1
ATOM 5064 O O . VAL C 1 133 ? -14.642 -30.186 -34.688 1.00 14.48 131 VAL C O 1
ATOM 5068 N N . LYS C 1 134 ? -16.009 -30.843 -33.034 1.00 13.75 132 LYS C N 1
ATOM 5069 C CA . LYS C 1 134 ? -15.674 -32.264 -33.206 1.00 14.33 132 LYS C CA 1
ATOM 5070 C C . LYS C 1 134 ? -15.947 -32.727 -34.620 1.00 14.49 132 LYS C C 1
ATOM 5071 O O . LYS C 1 134 ? -15.081 -33.317 -35.283 1.00 14.79 132 LYS C O 1
ATOM 5077 N N . GLN C 1 135 ? -17.173 -32.508 -35.064 1.00 14.19 133 GLN C N 1
ATOM 5078 C CA . GLN C 1 135 ? -17.586 -33.088 -36.338 1.00 14.62 133 GLN C CA 1
ATOM 5079 C C . GLN C 1 135 ? -16.916 -32.401 -37.544 1.00 14.42 133 GLN C C 1
ATOM 5080 O O . GLN C 1 135 ? -16.620 -33.077 -38.545 1.00 14.77 133 GLN C O 1
ATOM 5086 N N . ALA C 1 136 ? -16.670 -31.100 -37.453 1.00 13.70 134 ALA C N 1
ATOM 5087 C CA . ALA C 1 136 ? -15.905 -30.422 -38.496 1.00 14.08 134 ALA C CA 1
ATOM 5088 C C . ALA C 1 136 ? -14.483 -30.946 -38.513 1.00 14.47 134 ALA C C 1
ATOM 5089 O O . ALA C 1 136 ? -13.931 -31.213 -39.579 1.00 14.97 134 ALA C O 1
ATOM 5091 N N . ALA C 1 137 ? -13.876 -31.082 -37.330 1.00 14.65 135 ALA C N 1
ATOM 5092 C CA . ALA C 1 137 ? -12.521 -31.606 -37.248 1.00 15.34 135 ALA C CA 1
ATOM 5093 C C . ALA C 1 137 ? -12.388 -32.989 -37.859 1.00 16.30 135 ALA C C 1
ATOM 5094 O O . ALA C 1 137 ? -11.445 -33.256 -38.601 1.00 16.68 135 ALA C O 1
ATOM 5096 N N . ARG C 1 138 ? -13.347 -33.872 -37.579 1.00 16.46 136 ARG C N 1
ATOM 5097 C CA . ARG C 1 138 ? -13.296 -35.217 -38.160 1.00 17.52 136 ARG C CA 1
ATOM 5098 C C . ARG C 1 138 ? -13.280 -35.188 -39.675 1.00 17.44 136 ARG C C 1
ATOM 5099 O O . ARG C 1 138 ? -12.476 -35.863 -40.314 1.00 17.89 136 ARG C O 1
ATOM 5107 N N . LYS C 1 139 ? -14.181 -34.393 -40.257 1.00 17.01 137 LYS C N 1
ATOM 5108 C CA . LYS C 1 139 ? -14.258 -34.306 -41.706 1.00 17.61 137 LYS C CA 1
ATOM 5109 C C . LYS C 1 139 ? -12.989 -33.648 -42.291 1.00 17.67 137 LYS C C 1
ATOM 5110 O O . LYS C 1 139 ? -12.440 -34.130 -43.296 1.00 17.97 137 LYS C O 1
ATOM 5116 N N . MET C 1 140 ? -12.508 -32.581 -41.646 1.00 16.93 138 MET C N 1
ATOM 5117 C CA . MET C 1 140 ? -11.284 -31.925 -42.124 1.00 17.45 138 MET C CA 1
ATOM 5118 C C . MET C 1 140 ? -10.067 -32.860 -42.049 1.00 18.39 138 MET C C 1
ATOM 5119 O O . MET C 1 140 ? -9.273 -32.914 -42.981 1.00 18.97 138 MET C O 1
ATOM 5124 N N . VAL C 1 141 ? -9.938 -33.616 -40.962 1.00 18.72 139 VAL C N 1
ATOM 5125 C CA . VAL C 1 141 ? -8.839 -34.570 -40.863 1.00 19.94 139 VAL C CA 1
ATOM 5126 C C . VAL C 1 141 ? -8.946 -35.632 -41.956 1.00 21.01 139 VAL C C 1
ATOM 5127 O O . VAL C 1 141 ? -7.951 -35.978 -42.593 1.00 21.87 139 VAL C O 1
ATOM 5131 N N . GLU C 1 142 ? -10.154 -36.118 -42.202 1.00 21.53 140 GLU C N 1
ATOM 5132 C CA . GLU C 1 142 ? -10.376 -37.120 -43.243 1.00 23.30 140 GLU C CA 1
ATOM 5133 C C . GLU C 1 142 ? -9.939 -36.597 -44.618 1.00 23.84 140 GLU C C 1
ATOM 5134 O O . GLU C 1 142 ? -9.318 -37.332 -45.394 1.00 24.55 140 GLU C O 1
ATOM 5140 N N . LEU C 1 143 ? -10.257 -35.339 -44.928 1.00 23.31 141 LEU C N 1
ATOM 5141 C CA . LEU C 1 143 ? -10.002 -34.817 -46.279 1.00 24.14 141 LEU C CA 1
ATOM 5142 C C . LEU C 1 143 ? -8.555 -34.402 -46.507 1.00 24.21 141 LEU C C 1
ATOM 5143 O O . LEU C 1 143 ? -8.120 -34.330 -47.647 1.00 24.39 141 LEU C O 1
ATOM 5148 N N . GLY C 1 144 ? -7.818 -34.105 -45.440 1.00 23.76 142 GLY C N 1
ATOM 5149 C CA . GLY C 1 144 ? -6.378 -33.892 -45.560 1.00 24.50 142 GLY C CA 1
ATOM 5150 C C . GLY C 1 144 ? -5.963 -32.585 -46.178 1.00 24.54 142 GLY C C 1
ATOM 5151 O O . GLY C 1 144 ? -4.850 -32.505 -46.672 1.00 25.47 142 GLY C O 1
ATOM 5152 N N . ARG C 1 145 ? -6.832 -31.556 -46.111 1.00 22.96 143 ARG C N 1
ATOM 5153 C CA . ARG C 1 145 ? -6.558 -30.261 -46.736 1.00 23.65 143 ARG C CA 1
ATOM 5154 C C . ARG C 1 145 ? -6.469 -29.119 -45.721 1.00 21.70 143 ARG C C 1
ATOM 5155 O O . ARG C 1 145 ? -6.568 -27.948 -46.094 1.00 21.54 143 ARG C O 1
ATOM 5163 N N . GLY C 1 146 ? -6.292 -29.441 -44.450 1.00 19.44 144 GLY C N 1
ATOM 5164 C CA . GLY C 1 146 ? -6.312 -28.404 -43.418 1.00 18.54 144 GLY C CA 1
ATOM 5165 C C . GLY C 1 146 ? -7.718 -27.895 -43.229 1.00 17.97 144 GLY C C 1
ATOM 5166 O O . GLY C 1 146 ? -8.660 -28.580 -43.524 1.00 19.52 144 GLY C O 1
ATOM 5167 N N . GLY C 1 147 ? -7.857 -26.675 -42.745 1.00 16.66 145 GLY C N 1
ATOM 5168 C CA . GLY C 1 147 ? -9.162 -26.114 -42.466 1.00 16.22 145 GLY C CA 1
ATOM 5169 C C . GLY C 1 147 ? -9.092 -24.991 -41.466 1.00 15.13 145 GLY C C 1
ATOM 5170 O O . GLY C 1 147 ? -8.084 -24.794 -40.794 1.00 14.70 145 GLY C O 1
ATOM 5171 N N . SER C 1 148 ? -10.201 -24.274 -41.330 1.00 14.58 146 SER C N 1
ATOM 5172 C CA . SER C 1 148 ? -10.340 -23.184 -40.398 1.00 14.07 146 SER C CA 1
ATOM 5173 C C . SER C 1 148 ? -11.685 -23.313 -39.699 1.00 13.79 146 SER C C 1
ATOM 5174 O O . SER C 1 148 ? -12.722 -23.335 -40.332 1.00 14.13 146 SER C O 1
ATOM 5177 N N . ILE C 1 149 ? -11.634 -23.460 -38.372 1.00 13.09 147 ILE C N 1
ATOM 5178 C CA . ILE C 1 149 ? -12.806 -23.601 -37.528 1.00 13.27 147 ILE C CA 1
ATOM 5179 C C . ILE C 1 149 ? -12.876 -22.333 -36.674 1.00 12.65 147 ILE C C 1
ATOM 5180 O O . ILE C 1 149 ? -11.887 -21.944 -36.039 1.00 12.67 147 ILE C O 1
ATOM 5185 N N . ILE C 1 150 ? -14.037 -21.696 -36.663 1.00 12.91 148 ILE C N 1
ATOM 5186 C CA . ILE C 1 150 ? -14.242 -20.428 -35.965 1.00 12.84 148 ILE C CA 1
ATOM 5187 C C . ILE C 1 150 ? -15.463 -20.581 -35.078 1.00 13.10 148 ILE C C 1
ATOM 5188 O O . ILE C 1 150 ? -16.517 -21.003 -35.573 1.00 13.36 148 ILE C O 1
ATOM 5193 N N . CYS C 1 151 ? -15.339 -20.213 -33.800 1.00 12.82 149 CYS C N 1
ATOM 5194 C CA . CYS C 1 151 ? -16.502 -20.178 -32.910 1.00 13.26 149 CYS C CA 1
ATOM 5195 C C . CYS C 1 151 ? -16.874 -18.737 -32.633 1.00 13.44 149 CYS C C 1
ATOM 5196 O O . CYS C 1 151 ? -15.998 -17.881 -32.524 1.00 14.23 149 CYS C O 1
ATOM 5199 N N . ASN C 1 152 ? -18.166 -18.464 -32.513 1.00 13.14 150 ASN C N 1
ATOM 5200 C CA . ASN C 1 152 ? -18.628 -17.135 -32.146 1.00 13.13 150 ASN C CA 1
ATOM 5201 C C . ASN C 1 152 ? -18.784 -17.089 -30.623 1.00 13.31 150 ASN C C 1
ATOM 5202 O O . ASN C 1 152 ? -19.708 -17.696 -30.057 1.00 13.46 150 ASN C O 1
ATOM 5207 N N . ALA C 1 153 ? -17.851 -16.400 -29.974 1.00 12.84 151 ALA C N 1
ATOM 5208 C CA . ALA C 1 153 ? -17.799 -16.297 -28.518 1.00 13.05 151 ALA C CA 1
ATOM 5209 C C . ALA C 1 153 ? -18.532 -15.029 -28.072 1.00 13.26 151 ALA C C 1
ATOM 5210 O O . ALA C 1 153 ? -19.762 -15.021 -28.049 1.00 14.27 151 ALA C O 1
ATOM 5212 N N . GLY C 1 154 ? -17.806 -13.950 -27.776 1.00 13.44 152 GLY C N 1
ATOM 5213 C CA . GLY C 1 154 ? -18.400 -12.693 -27.352 1.00 13.52 152 GLY C CA 1
ATOM 5214 C C . GLY C 1 154 ? -17.514 -11.978 -26.361 1.00 13.62 152 GLY C C 1
ATOM 5215 O O . GLY C 1 154 ? -16.610 -12.583 -25.762 1.00 13.43 152 GLY C O 1
ATOM 5216 N N . SER C 1 155 ? -17.777 -10.699 -26.155 1.00 14.22 153 SER C N 1
ATOM 5217 C CA . SER C 1 155 ? -16.988 -9.939 -25.176 1.00 14.85 153 SER C CA 1
ATOM 5218 C C . SER C 1 155 ? -17.064 -10.554 -23.782 1.00 15.12 153 SER C C 1
ATOM 5219 O O . SER C 1 155 ? -16.113 -10.434 -23.006 1.00 14.89 153 SER C O 1
ATOM 5222 N N . SER C 1 156 ? -18.174 -11.207 -23.459 1.00 15.68 154 SER C N 1
ATOM 5223 C CA . SER C 1 156 ? -18.322 -11.877 -22.162 1.00 16.29 154 SER C CA 1
ATOM 5224 C C . SER C 1 156 ? -17.541 -13.184 -22.055 1.00 15.77 154 SER C C 1
ATOM 5225 O O . SER C 1 156 ? -17.618 -13.869 -21.017 1.00 16.23 154 SER C O 1
ATOM 5228 N N . ALA C 1 157 ? -16.814 -13.584 -23.103 1.00 14.58 155 ALA C N 1
ATOM 5229 C CA . ALA C 1 157 ? -15.971 -14.787 -23.029 1.00 14.40 155 ALA C CA 1
ATOM 5230 C C . ALA C 1 157 ? -14.718 -14.575 -22.187 1.00 14.48 155 ALA C C 1
ATOM 5231 O O . ALA C 1 157 ? -14.090 -15.560 -21.785 1.00 14.72 155 ALA C O 1
ATOM 5233 N N . VAL C 1 158 ? -14.329 -13.314 -21.952 1.00 14.31 156 VAL C N 1
ATOM 5234 C CA . VAL C 1 158 ? -13.069 -12.990 -21.292 1.00 15.05 156 VAL C CA 1
ATOM 5235 C C . VAL C 1 158 ? -13.218 -12.048 -20.107 1.00 15.34 156 VAL C C 1
ATOM 5236 O O . VAL C 1 158 ? -12.236 -11.473 -19.607 1.00 16.31 156 VAL C O 1
ATOM 5240 N N . ARG C 1 159 ? -14.455 -11.848 -19.679 1.00 15.39 157 ARG C N 1
ATOM 5241 C CA . ARG C 1 159 ? -14.735 -10.958 -18.557 1.00 16.62 157 ARG C CA 1
ATOM 5242 C C . ARG C 1 159 ? -16.028 -11.388 -17.910 1.00 16.44 157 ARG C C 1
ATOM 5243 O O . ARG C 1 159 ? -16.828 -12.059 -18.527 1.00 17.94 157 ARG C O 1
ATOM 5251 N N . GLY C 1 160 ? -16.216 -10.988 -16.664 1.00 15.87 158 GLY C N 1
ATOM 5252 C CA . GLY C 1 160 ? -17.480 -11.238 -15.976 1.00 15.84 158 GLY C CA 1
ATOM 5253 C C . GLY C 1 160 ? -18.546 -10.232 -16.384 1.00 15.68 158 GLY C C 1
ATOM 5254 O O . GLY C 1 160 ? -18.246 -9.187 -16.969 1.00 15.61 158 GLY C O 1
ATOM 5255 N N . ALA C 1 161 ? -19.794 -10.561 -16.081 1.00 15.13 159 ALA C N 1
ATOM 5256 C CA . ALA C 1 161 ? -20.909 -9.648 -16.287 1.00 15.38 159 ALA C CA 1
ATOM 5257 C C . ALA C 1 161 ? -21.756 -9.537 -15.045 1.00 15.77 159 ALA C C 1
ATOM 5258 O O . ALA C 1 161 ? -21.650 -10.375 -14.093 1.00 15.40 159 ALA C O 1
ATOM 5260 N N . HIS C 1 162 ? -22.640 -8.546 -15.049 1.00 16.22 160 HIS C N 1
ATOM 5261 C CA . HIS C 1 162 ? -23.526 -8.274 -13.913 1.00 16.85 160 HIS C CA 1
ATOM 5262 C C . HIS C 1 162 ? -24.827 -9.087 -13.928 1.00 16.41 160 HIS C C 1
ATOM 5263 O O . HIS C 1 162 ? -25.640 -8.986 -13.024 1.00 17.28 160 HIS C O 1
ATOM 5270 N N . GLY C 1 163 ? -24.995 -9.875 -14.972 1.00 15.70 161 GLY C N 1
ATOM 5271 C CA . GLY C 1 163 ? -26.078 -10.823 -15.084 1.00 15.86 161 GLY C CA 1
ATOM 5272 C C . GLY C 1 163 ? -25.698 -11.773 -16.180 1.00 15.30 161 GLY C C 1
ATOM 5273 O O . GLY C 1 163 ? -24.518 -11.962 -16.448 1.00 15.04 161 GLY C O 1
ATOM 5274 N N . VAL C 1 164 ? -26.694 -12.386 -16.816 1.00 15.27 162 VAL C N 1
ATOM 5275 C CA . VAL C 1 164 ? -26.477 -13.327 -17.913 1.00 15.02 162 VAL C CA 1
ATOM 5276 C C . VAL C 1 164 ? -25.359 -14.330 -17.570 1.00 14.21 162 VAL C C 1
ATOM 5277 O O . VAL C 1 164 ? -24.507 -14.673 -18.392 1.00 14.21 162 VAL C O 1
ATOM 5281 N N . THR C 1 165 ? -25.399 -14.828 -16.327 1.00 14.23 163 THR C N 1
ATOM 5282 C CA . THR C 1 165 ? -24.253 -15.568 -15.784 1.00 14.12 163 THR C CA 1
ATOM 5283 C C . THR C 1 165 ? -24.029 -16.857 -16.556 1.00 13.59 163 THR C C 1
ATOM 5284 O O . THR C 1 165 ? -22.891 -17.249 -16.816 1.00 13.70 163 THR C O 1
ATOM 5288 N N . ASP C 1 166 ? -25.127 -17.528 -16.901 1.00 13.51 164 ASP C N 1
ATOM 5289 C CA . ASP C 1 166 ? -25.058 -18.740 -17.720 1.00 13.54 164 ASP C CA 1
ATOM 5290 C C . ASP C 1 166 ? -24.391 -18.483 -19.060 1.00 13.19 164 ASP C C 1
ATOM 5291 O O . ASP C 1 166 ? -23.522 -19.242 -19.507 1.00 13.39 164 ASP C O 1
ATOM 5296 N N . TYR C 1 167 ? -24.786 -17.395 -19.699 1.00 13.05 165 TYR C N 1
ATOM 5297 C CA . TYR C 1 167 ? -24.194 -17.000 -20.977 1.00 13.14 165 TYR C CA 1
ATOM 5298 C C . TYR C 1 167 ? -22.695 -16.722 -20.868 1.00 12.50 165 TYR C C 1
ATOM 5299 O O . TYR C 1 167 ? -21.910 -17.206 -21.684 1.00 12.41 165 TYR C O 1
ATOM 5308 N N . VAL C 1 168 ? -22.285 -16.003 -19.827 1.00 12.61 166 VAL C N 1
ATOM 5309 C CA . VAL C 1 168 ? -20.857 -15.743 -19.586 1.00 12.55 166 VAL C CA 1
ATOM 5310 C C . VAL C 1 168 ? -20.101 -17.057 -19.434 1.00 12.30 166 VAL C C 1
ATOM 5311 O O . VAL C 1 168 ? -19.041 -17.257 -20.027 1.00 12.44 166 VAL C O 1
ATOM 5315 N N . MET C 1 169 ? -20.625 -17.961 -18.604 1.00 12.21 167 MET C N 1
ATOM 5316 C CA . MET C 1 169 ? -19.986 -19.271 -18.435 1.00 12.49 167 MET C CA 1
ATOM 5317 C C . MET C 1 169 ? -19.868 -19.996 -19.763 1.00 12.57 167 MET C C 1
ATOM 5318 O O . MET C 1 169 ? -18.824 -20.605 -20.053 1.00 12.92 167 MET C O 1
ATOM 5323 N N . SER C 1 170 ? -20.928 -19.955 -20.568 1.00 12.43 168 SER C N 1
ATOM 5324 C CA . SER C 1 170 ? -20.931 -20.655 -21.849 1.00 12.56 168 SER C CA 1
ATOM 5325 C C . SER C 1 170 ? -19.860 -20.101 -22.785 1.00 12.41 168 SER C C 1
ATOM 5326 O O . SER C 1 170 ? -19.183 -20.866 -23.487 1.00 13.16 168 SER C O 1
ATOM 5329 N N . LYS C 1 171 ? -19.669 -18.785 -22.788 1.00 12.76 169 LYS C N 1
ATOM 5330 C CA . LYS C 1 171 ? -18.698 -18.173 -23.695 1.00 12.72 169 LYS C CA 1
ATOM 5331 C C . LYS C 1 171 ? -17.265 -18.383 -23.233 1.00 12.59 169 LYS C C 1
ATOM 5332 O O . LYS C 1 171 ? -16.371 -18.598 -24.040 1.00 12.65 169 LYS C O 1
ATOM 5338 N N . HIS C 1 172 ? -17.036 -18.380 -21.916 1.00 12.25 170 HIS C N 1
ATOM 5339 C CA . HIS C 1 172 ? -15.742 -18.801 -21.392 1.00 12.33 170 HIS C CA 1
ATOM 5340 C C . HIS C 1 172 ? -15.425 -20.258 -21.794 1.00 12.34 170 HIS C C 1
ATOM 5341 O O . HIS C 1 172 ? -14.286 -20.580 -22.179 1.00 12.36 170 HIS C O 1
ATOM 5348 N N . ALA C 1 173 ? -16.415 -21.140 -21.725 1.00 12.61 171 ALA C N 1
ATOM 5349 C CA . ALA C 1 173 ? -16.203 -22.542 -22.130 1.00 12.80 171 ALA C CA 1
ATOM 5350 C C . ALA C 1 173 ? -15.802 -22.641 -23.597 1.00 12.41 171 ALA C C 1
ATOM 5351 O O . ALA C 1 173 ? -14.952 -23.467 -23.959 1.00 12.76 171 ALA C O 1
ATOM 5353 N N . VAL C 1 174 ? -16.394 -21.796 -24.435 1.00 12.35 172 VAL C N 1
ATOM 5354 C CA . VAL C 1 174 ? -16.014 -21.766 -25.859 1.00 12.38 172 VAL C CA 1
ATOM 5355 C C . VAL C 1 174 ? -14.535 -21.421 -26.037 1.00 12.27 172 VAL C C 1
ATOM 5356 O O . VAL C 1 174 ? -13.853 -22.039 -26.871 1.00 12.55 172 VAL C O 1
ATOM 5360 N N . ILE C 1 175 ? -14.021 -20.468 -25.273 1.00 12.88 173 ILE C N 1
ATOM 5361 C CA . ILE C 1 175 ? -12.608 -20.124 -25.348 1.00 13.11 173 ILE C CA 1
ATOM 5362 C C . ILE C 1 175 ? -11.769 -21.363 -25.002 1.00 13.11 173 ILE C C 1
ATOM 5363 O O . ILE C 1 175 ? -10.779 -21.635 -25.660 1.00 13.21 173 ILE C O 1
ATOM 5368 N N . GLY C 1 176 ? -12.134 -22.098 -23.953 1.00 12.74 174 GLY C N 1
ATOM 5369 C CA . GLY C 1 176 ? -11.398 -23.295 -23.595 1.00 12.90 174 GLY C CA 1
ATOM 5370 C C . GLY C 1 176 ? -11.390 -24.344 -24.700 1.00 12.74 174 GLY C C 1
ATOM 5371 O O . GLY C 1 176 ? -10.376 -25.014 -24.956 1.00 12.90 174 GLY C O 1
ATOM 5372 N N . LEU C 1 177 ? -12.527 -24.492 -25.352 1.00 12.37 175 LEU C N 1
ATOM 5373 C CA . LEU C 1 177 ? -12.650 -25.385 -26.510 1.00 12.87 175 LEU C CA 1
ATOM 5374 C C . LEU C 1 177 ? -11.732 -24.944 -27.651 1.00 12.65 175 LEU C C 1
ATOM 5375 O O . LEU C 1 177 ? -11.010 -25.768 -28.245 1.00 13.14 175 LEU C O 1
ATOM 5380 N N . VAL C 1 178 ? -11.764 -23.662 -27.971 1.00 12.24 176 VAL C N 1
ATOM 5381 C CA . VAL C 1 178 ? -10.940 -23.123 -29.061 1.00 12.70 176 VAL C CA 1
ATOM 5382 C C . VAL C 1 178 ? -9.453 -23.333 -28.775 1.00 12.79 176 VAL C C 1
ATOM 5383 O O . VAL C 1 178 ? -8.683 -23.791 -29.630 1.00 12.95 176 VAL C O 1
ATOM 5387 N N . ARG C 1 179 ? -9.034 -23.008 -27.568 1.00 12.67 177 ARG C N 1
ATOM 5388 C CA . ARG C 1 179 ? -7.624 -23.175 -27.212 1.00 13.27 177 ARG C CA 1
ATOM 5389 C C . ARG C 1 179 ? -7.203 -24.645 -27.326 1.00 13.13 177 ARG C C 1
ATOM 5390 O O . ARG C 1 179 ? -6.167 -24.969 -27.904 1.00 13.40 177 ARG C O 1
ATOM 5398 N N . SER C 1 180 ? -8.017 -25.538 -26.770 1.00 12.34 178 SER C N 1
ATOM 5399 C CA . SER C 1 180 ? -7.716 -26.962 -26.788 1.00 12.77 178 SER C CA 1
ATOM 5400 C C . SER C 1 180 ? -7.721 -27.520 -28.197 1.00 12.61 178 SER C C 1
ATOM 5401 O O . SER C 1 180 ? -6.817 -28.245 -28.598 1.00 12.96 178 SER C O 1
ATOM 5404 N N . ALA C 1 181 ? -8.767 -27.204 -28.950 1.00 12.26 179 ALA C N 1
ATOM 5405 C CA . ALA C 1 181 ? -8.866 -27.696 -30.315 1.00 12.77 179 ALA C CA 1
ATOM 5406 C C . ALA C 1 181 ? -7.690 -27.207 -31.173 1.00 12.83 179 ALA C C 1
ATOM 5407 O O . ALA C 1 181 ? -7.163 -27.961 -32.004 1.00 12.94 179 ALA C O 1
ATOM 5409 N N A SER C 1 182 ? -7.261 -25.962 -30.968 0.50 12.45 180 SER C N 1
ATOM 5410 N N B SER C 1 182 ? -7.265 -25.958 -30.974 0.50 13.12 180 SER C N 1
ATOM 5411 C CA A SER C 1 182 ? -6.135 -25.411 -31.726 0.50 12.49 180 SER C CA 1
ATOM 5412 C CA B SER C 1 182 ? -6.142 -25.408 -31.725 0.50 13.61 180 SER C CA 1
ATOM 5413 C C A SER C 1 182 ? -4.874 -26.241 -31.473 0.50 12.89 180 SER C C 1
ATOM 5414 C C B SER C 1 182 ? -4.884 -26.231 -31.480 0.50 14.00 180 SER C C 1
ATOM 5415 O O A SER C 1 182 ? -4.127 -26.571 -32.387 0.50 13.57 180 SER C O 1
ATOM 5416 O O B SER C 1 182 ? -4.139 -26.546 -32.404 0.50 14.72 180 SER C O 1
ATOM 5421 N N A MET C 1 183 ? -4.667 -26.611 -30.216 0.50 12.96 181 MET C N 1
ATOM 5422 N N B MET C 1 183 ? -4.673 -26.617 -30.229 0.50 14.10 181 MET C N 1
ATOM 5423 C CA A MET C 1 183 ? -3.500 -27.397 -29.845 0.50 13.71 181 MET C CA 1
ATOM 5424 C CA B MET C 1 183 ? -3.501 -27.393 -29.884 0.50 14.90 181 MET C CA 1
ATOM 5425 C C A MET C 1 183 ? -3.559 -28.804 -30.410 0.50 14.19 181 MET C C 1
ATOM 5426 C C B MET C 1 183 ? -3.562 -28.797 -30.441 0.50 14.86 181 MET C C 1
ATOM 5427 O O A MET C 1 183 ? -2.533 -29.358 -30.814 0.50 14.98 181 MET C O 1
ATOM 5428 O O B MET C 1 183 ? -2.537 -29.339 -30.871 0.50 15.55 181 MET C O 1
ATOM 5437 N N . GLN C 1 184 ? -4.752 -29.392 -30.416 1.00 14.20 182 GLN C N 1
ATOM 5438 C CA . GLN C 1 184 ? -4.921 -30.790 -30.823 1.00 14.67 182 GLN C CA 1
ATOM 5439 C C . GLN C 1 184 ? -4.966 -30.992 -32.324 1.00 14.91 182 GLN C C 1
ATOM 5440 O O . GLN C 1 184 ? -4.575 -32.061 -32.800 1.00 16.26 182 GLN C O 1
ATOM 5446 N N . LEU C 1 185 ? -5.452 -29.994 -33.052 1.00 14.32 183 LEU C N 1
ATOM 5447 C CA . LEU C 1 185 ? -5.682 -30.133 -34.494 1.00 14.45 183 LEU C CA 1
ATOM 5448 C C . LEU C 1 185 ? -4.630 -29.439 -35.341 1.00 14.52 183 LEU C C 1
ATOM 5449 O O . LEU C 1 185 ? -4.602 -29.641 -36.563 1.00 14.56 183 LEU C O 1
ATOM 5454 N N . GLY C 1 186 ? -3.734 -28.673 -34.728 1.00 14.04 184 GLY C N 1
ATOM 5455 C CA . GLY C 1 186 ? -2.656 -28.047 -35.467 1.00 14.48 184 GLY C CA 1
ATOM 5456 C C . GLY C 1 186 ? -1.772 -28.998 -36.250 1.00 15.37 184 GLY C C 1
ATOM 5457 O O . GLY C 1 186 ? -1.262 -28.639 -37.299 1.00 15.26 184 GLY C O 1
ATOM 5458 N N . ALA C 1 187 ? -1.602 -30.220 -35.751 1.00 15.99 185 ALA C N 1
ATOM 5459 C CA . ALA C 1 187 ? -0.798 -31.222 -36.457 1.00 17.09 185 ALA C CA 1
ATOM 5460 C C . ALA C 1 187 ? -1.345 -31.537 -37.834 1.00 17.62 185 ALA C C 1
ATOM 5461 O O . ALA C 1 187 ? -0.581 -31.973 -38.708 1.00 18.49 185 ALA C O 1
ATOM 5463 N N . HIS C 1 188 ? -2.656 -31.355 -38.021 1.00 17.56 186 HIS C N 1
ATOM 5464 C CA . HIS C 1 188 ? -3.310 -31.555 -39.318 1.00 19.02 186 HIS C CA 1
ATOM 5465 C C . HIS C 1 188 ? -3.535 -30.256 -40.089 1.00 18.19 186 HIS C C 1
ATOM 5466 O O . HIS C 1 188 ? -4.309 -30.238 -41.024 1.00 18.23 186 HIS C O 1
ATOM 5473 N N . SER C 1 189 ? -2.834 -29.189 -39.720 1.00 17.12 187 SER C N 1
ATOM 5474 C CA . SER C 1 189 ? -2.952 -27.883 -40.378 1.00 16.99 187 SER C CA 1
ATOM 5475 C C . SER C 1 189 ? -4.367 -27.308 -40.265 1.00 16.13 187 SER C C 1
ATOM 5476 O O . SER C 1 189 ? -4.806 -26.562 -41.138 1.00 16.77 187 SER C O 1
ATOM 5479 N N . ILE C 1 190 ? -5.078 -27.653 -39.192 1.00 15.10 188 ILE C N 1
ATOM 5480 C CA . ILE C 1 190 ? -6.397 -27.114 -38.943 1.00 14.55 188 ILE C CA 1
ATOM 5481 C C . ILE C 1 190 ? -6.237 -26.015 -37.885 1.00 14.02 188 ILE C C 1
ATOM 5482 O O . ILE C 1 190 ? -5.684 -26.269 -36.803 1.00 14.21 188 ILE C O 1
ATOM 5487 N N . ARG C 1 191 ? -6.741 -24.825 -38.195 1.00 13.69 189 ARG C N 1
ATOM 5488 C CA . ARG C 1 191 ? -6.721 -23.681 -37.293 1.00 13.22 189 ARG C CA 1
ATOM 5489 C C . ARG C 1 191 ? -8.056 -23.583 -36.582 1.00 12.96 189 ARG C C 1
ATOM 5490 O O . ARG C 1 191 ? -9.101 -23.890 -37.162 1.00 13.42 189 ARG C O 1
ATOM 5498 N N . VAL C 1 192 ? -8.016 -23.152 -35.324 1.00 12.59 190 VAL C N 1
ATOM 5499 C CA . VAL C 1 192 ? -9.226 -22.975 -34.537 1.00 12.43 190 VAL C CA 1
ATOM 5500 C C . VAL C 1 192 ? -9.110 -21.638 -33.810 1.00 12.09 190 VAL C C 1
ATOM 5501 O O . VAL C 1 192 ? -8.147 -21.402 -33.098 1.00 12.30 190 VAL C O 1
ATOM 5505 N N . ASN C 1 193 ? -10.110 -20.780 -34.000 1.00 11.79 191 ASN C N 1
ATOM 5506 C CA . ASN C 1 193 ? -10.123 -19.438 -33.441 1.00 12.08 191 ASN C CA 1
ATOM 5507 C C . ASN C 1 193 ? -11.548 -19.067 -33.064 1.00 12.00 191 ASN C C 1
ATOM 5508 O O . ASN C 1 193 ? -12.499 -19.785 -33.377 1.00 12.38 191 ASN C O 1
ATOM 5513 N N . SER C 1 194 ? -11.693 -17.949 -32.369 1.00 12.62 192 SER C N 1
ATOM 5514 C CA . SER C 1 194 ? -13.026 -17.396 -32.119 1.00 12.83 192 SER C CA 1
ATOM 5515 C C . SER C 1 194 ? -13.077 -15.938 -32.552 1.00 12.76 192 SER C C 1
ATOM 5516 O O . SER C 1 194 ? -12.040 -15.240 -32.655 1.00 12.74 192 SER C O 1
ATOM 5519 N N A VAL C 1 195 ? -14.301 -15.488 -32.841 0.50 12.84 193 VAL C N 1
ATOM 5520 N N B VAL C 1 195 ? -14.299 -15.485 -32.827 0.50 12.81 193 VAL C N 1
ATOM 5521 C CA A VAL C 1 195 ? -14.602 -14.063 -32.988 0.50 13.21 193 VAL C CA 1
ATOM 5522 C CA B VAL C 1 195 ? -14.599 -14.064 -33.007 0.50 13.16 193 VAL C CA 1
ATOM 5523 C C A VAL C 1 195 ? -15.525 -13.690 -31.845 0.50 13.35 193 VAL C C 1
ATOM 5524 C C B VAL C 1 195 ? -15.529 -13.688 -31.856 0.50 13.31 193 VAL C C 1
ATOM 5525 O O A VAL C 1 195 ? -16.364 -14.488 -31.445 0.50 13.29 193 VAL C O 1
ATOM 5526 O O B VAL C 1 195 ? -16.363 -14.487 -31.453 0.50 13.26 193 VAL C O 1
ATOM 5533 N N . SER C 1 196 ? -15.364 -12.476 -31.327 1.00 13.13 194 SER C N 1
ATOM 5534 C CA . SER C 1 196 ? -16.136 -12.033 -30.147 1.00 13.13 194 SER C CA 1
ATOM 5535 C C . SER C 1 196 ? -16.806 -10.685 -30.402 1.00 13.78 194 SER C C 1
ATOM 5536 O O . SER C 1 196 ? -16.189 -9.626 -30.275 1.00 14.48 194 SER C O 1
ATOM 5539 N N . PRO C 1 197 ? -18.088 -10.723 -30.774 1.00 13.78 195 PRO C N 1
ATOM 5540 C CA . PRO C 1 197 ? -18.848 -9.489 -30.930 1.00 14.56 195 PRO C CA 1
ATOM 5541 C C . PRO C 1 197 ? -19.383 -8.953 -29.610 1.00 14.74 195 PRO C C 1
ATOM 5542 O O . PRO C 1 197 ? -19.214 -9.560 -28.563 1.00 13.91 195 PRO C O 1
ATOM 5546 N N . MET C 1 198 ? -20.067 -7.825 -29.714 1.00 15.76 196 MET C N 1
ATOM 5547 C CA . MET C 1 198 ? -20.630 -7.139 -28.552 1.00 17.04 196 MET C CA 1
ATOM 5548 C C . MET C 1 198 ? -21.882 -6.330 -28.844 1.00 17.26 196 MET C C 1
ATOM 5549 O O . MET C 1 198 ? -22.799 -6.321 -28.030 1.00 17.89 196 MET C O 1
ATOM 5554 N N . ALA C 1 199 ? -21.902 -5.619 -29.969 1.00 16.94 197 ALA C N 1
ATOM 5555 C CA . ALA C 1 199 ? -22.802 -4.488 -30.136 1.00 17.47 197 ALA C CA 1
ATOM 5556 C C . ALA C 1 199 ? -23.648 -4.511 -31.417 1.00 17.72 197 ALA C C 1
ATOM 5557 O O . ALA C 1 199 ? -23.940 -3.473 -31.996 1.00 18.59 197 ALA C O 1
ATOM 5559 N N . VAL C 1 200 ? -24.001 -5.718 -31.853 1.00 17.09 198 VAL C N 1
ATOM 5560 C CA . VAL C 1 200 ? -24.850 -5.898 -33.031 1.00 17.75 198 VAL C CA 1
ATOM 5561 C C . VAL C 1 200 ? -26.261 -6.213 -32.565 1.00 17.49 198 VAL C C 1
ATOM 5562 O O . VAL C 1 200 ? -26.488 -7.232 -31.906 1.00 17.08 198 VAL C O 1
ATOM 5566 N N . ALA C 1 201 ? -27.229 -5.365 -32.891 1.00 18.27 199 ALA C N 1
ATOM 5567 C CA . ALA C 1 201 ? -28.619 -5.641 -32.499 1.00 18.58 199 ALA C CA 1
ATOM 5568 C C . ALA C 1 201 ? -29.176 -6.778 -33.358 1.00 18.56 199 ALA C C 1
ATOM 5569 O O . ALA C 1 201 ? -29.174 -6.685 -34.588 1.00 19.46 199 ALA C O 1
ATOM 5571 N N . THR C 1 202 ? -29.637 -7.835 -32.710 1.00 17.77 200 THR C N 1
ATOM 5572 C CA . THR C 1 202 ? -30.169 -9.020 -33.400 1.00 17.97 200 THR C CA 1
ATOM 5573 C C . THR C 1 202 ? -31.321 -9.587 -32.580 1.00 18.42 200 THR C C 1
ATOM 5574 O O . THR C 1 202 ? -31.536 -9.164 -31.441 1.00 18.63 200 THR C O 1
ATOM 5578 N N . PRO C 1 203 ? -32.055 -10.574 -33.114 1.00 18.98 201 PRO C N 1
ATOM 5579 C CA . PRO C 1 203 ? -33.108 -11.213 -32.301 1.00 19.15 201 PRO C CA 1
ATOM 5580 C C . PRO C 1 203 ? -32.566 -11.783 -30.981 1.00 18.24 201 PRO C C 1
ATOM 5581 O O . PRO C 1 203 ? -33.264 -11.752 -29.967 1.00 18.66 201 PRO C O 1
ATOM 5585 N N . LEU C 1 204 ? -31.323 -12.265 -30.973 1.00 17.48 202 LEU C N 1
ATOM 5586 C CA . LEU C 1 204 ? -30.717 -12.768 -29.743 1.00 17.09 202 LEU C CA 1
ATOM 5587 C C . LEU C 1 204 ? -30.529 -11.644 -28.710 1.00 17.32 202 LEU C C 1
ATOM 5588 O O . LEU C 1 204 ? -30.923 -11.800 -27.541 1.00 17.45 202 LEU C O 1
ATOM 5593 N N . THR C 1 205 ? -29.975 -10.507 -29.135 1.00 17.29 203 THR C N 1
ATOM 5594 C CA . THR C 1 205 ? -29.719 -9.421 -28.206 1.00 17.35 203 THR C CA 1
ATOM 5595 C C . THR C 1 205 ? -31.006 -8.745 -27.720 1.00 18.33 203 THR C C 1
ATOM 5596 O O . THR C 1 205 ? -31.019 -8.131 -26.634 1.00 17.97 203 THR C O 1
ATOM 5600 N N . ARG C 1 206 ? -32.085 -8.871 -28.502 1.00 19.20 204 ARG C N 1
ATOM 5601 C CA . ARG C 1 206 ? -33.408 -8.412 -28.085 1.00 21.18 204 ARG C CA 1
ATOM 5602 C C . ARG C 1 206 ? -33.847 -9.020 -26.753 1.00 20.68 204 ARG C C 1
ATOM 5603 O O . ARG C 1 206 ? -34.591 -8.387 -25.998 1.00 20.74 204 ARG C O 1
ATOM 5611 N N . ASN C 1 207 ? -33.371 -10.240 -26.458 1.00 20.05 205 ASN C N 1
ATOM 5612 C CA . ASN C 1 207 ? -33.686 -10.885 -25.180 1.00 20.28 205 ASN C CA 1
ATOM 5613 C C . ASN C 1 207 ? -33.173 -10.099 -23.967 1.00 20.07 205 ASN C C 1
ATOM 5614 O O . ASN C 1 207 ? -33.727 -10.228 -22.883 1.00 21.15 205 ASN C O 1
ATOM 5619 N N . GLN C 1 208 ? -32.137 -9.287 -24.153 1.00 19.68 206 GLN C N 1
ATOM 5620 C CA . GLN C 1 208 ? -31.620 -8.404 -23.118 1.00 19.98 206 GLN C CA 1
ATOM 5621 C C . GLN C 1 208 ? -31.824 -6.922 -23.454 1.00 20.82 206 GLN C C 1
ATOM 5622 O O . GLN C 1 208 ? -31.067 -6.061 -23.016 1.00 21.74 206 GLN C O 1
ATOM 5628 N N . GLY C 1 209 ? -32.884 -6.622 -24.206 1.00 20.84 207 GLY C N 1
ATOM 5629 C CA . GLY C 1 209 ? -33.300 -5.245 -24.426 1.00 21.56 207 GLY C CA 1
ATOM 5630 C C . GLY C 1 209 ? -32.568 -4.469 -25.491 1.00 21.34 207 GLY C C 1
ATOM 5631 O O . GLY C 1 209 ? -32.745 -3.246 -25.566 1.00 21.74 207 GLY C O 1
ATOM 5632 N N . ILE C 1 210 ? -31.763 -5.141 -26.317 1.00 20.83 208 ILE C N 1
ATOM 5633 C CA . ILE C 1 210 ? -31.004 -4.467 -27.377 1.00 21.76 208 ILE C CA 1
ATOM 5634 C C . ILE C 1 210 ? -31.641 -4.830 -28.714 1.00 23.22 208 ILE C C 1
ATOM 5635 O O . ILE C 1 210 ? -31.333 -5.869 -29.296 1.00 22.17 208 ILE C O 1
ATOM 5640 N N A SER C 1 211 ? -32.564 -4.001 -29.174 0.50 24.81 209 SER C N 1
ATOM 5641 N N B SER C 1 211 ? -32.573 -4.002 -29.163 0.50 24.86 209 SER C N 1
ATOM 5642 C CA A SER C 1 211 ? -33.380 -4.275 -30.371 0.50 26.34 209 SER C CA 1
ATOM 5643 C CA B SER C 1 211 ? -33.387 -4.275 -30.352 0.50 26.42 209 SER C CA 1
ATOM 5644 C C A SER C 1 211 ? -32.982 -3.438 -31.583 0.50 27.66 209 SER C C 1
ATOM 5645 C C B SER C 1 211 ? -32.980 -3.441 -31.570 0.50 27.69 209 SER C C 1
ATOM 5646 O O A SER C 1 211 ? -32.976 -3.940 -32.707 0.50 28.75 209 SER C O 1
ATOM 5647 O O B SER C 1 211 ? -32.991 -3.943 -32.693 0.50 28.79 209 SER C O 1
ATOM 5652 N N . THR C 1 212 ? -32.612 -2.183 -31.343 1.00 28.57 210 THR C N 1
ATOM 5653 C CA . THR C 1 212 ? -32.273 -1.259 -32.402 1.00 29.98 210 THR C CA 1
ATOM 5654 C C . THR C 1 212 ? -30.843 -0.742 -32.273 1.00 30.31 210 THR C C 1
ATOM 5655 O O . THR C 1 212 ? -30.220 -0.838 -31.213 1.00 28.50 210 THR C O 1
ATOM 5659 N N . PRO C 1 213 ? -30.299 -0.183 -33.367 1.00 31.65 211 PRO C N 1
ATOM 5660 C CA . PRO C 1 213 ? -29.027 0.558 -33.270 1.00 31.19 211 PRO C CA 1
ATOM 5661 C C . PRO C 1 213 ? -29.053 1.691 -32.223 1.00 30.70 211 PRO C C 1
ATOM 5662 O O . PRO C 1 213 ? -28.031 1.953 -31.584 1.00 30.11 211 PRO C O 1
ATOM 5666 N N . ASP C 1 214 ? -30.191 2.326 -32.002 1.00 30.82 212 ASP C N 1
ATOM 5667 C CA . ASP C 1 214 ? -30.305 3.333 -30.938 1.00 30.88 212 ASP C CA 1
ATOM 5668 C C . ASP C 1 214 ? -30.154 2.718 -29.530 1.00 28.07 212 ASP C C 1
ATOM 5669 O O . ASP C 1 214 ? -29.543 3.325 -28.653 1.00 27.34 212 ASP C O 1
ATOM 5674 N N . ASP C 1 215 ? -30.717 1.531 -29.313 1.00 25.60 213 ASP C N 1
ATOM 5675 C CA . ASP C 1 215 ? -30.502 0.802 -28.041 1.00 23.91 213 ASP C CA 1
ATOM 5676 C C . ASP C 1 215 ? -29.013 0.514 -27.851 1.00 22.46 213 ASP C C 1
ATOM 5677 O O . ASP C 1 215 ? -28.495 0.612 -26.745 1.00 21.37 213 ASP C O 1
ATOM 5682 N N . VAL C 1 216 ? -28.320 0.139 -28.921 1.00 20.61 214 VAL C N 1
ATOM 5683 C CA . VAL C 1 216 ? -26.887 -0.084 -28.840 1.00 19.60 214 VAL C CA 1
ATOM 5684 C C . VAL C 1 216 ? -26.168 1.206 -28.383 1.00 19.47 214 VAL C C 1
ATOM 5685 O O . VAL C 1 216 ? -25.336 1.188 -27.473 1.00 18.04 214 VAL C O 1
ATOM 5689 N N . GLN C 1 217 ? -26.523 2.334 -28.988 1.00 19.92 215 GLN C N 1
ATOM 5690 C CA . GLN C 1 217 ? -25.922 3.614 -28.612 1.00 20.33 215 GLN C CA 1
ATOM 5691 C C . GLN C 1 217 ? -26.180 4.012 -27.152 1.00 20.64 215 GLN C C 1
ATOM 5692 O O . GLN C 1 217 ? -25.268 4.447 -26.434 1.00 20.18 215 GLN C O 1
ATOM 5698 N N . LYS C 1 218 ? -27.406 3.817 -26.698 1.00 21.46 216 LYS C N 1
ATOM 5699 C CA . LYS C 1 218 ? -27.793 4.227 -25.353 1.00 22.40 216 LYS C CA 1
ATOM 5700 C C . LYS C 1 218 ? -27.251 3.304 -24.247 1.00 21.31 216 LYS C C 1
ATOM 5701 O O . LYS C 1 218 ? -26.803 3.777 -23.205 1.00 21.31 216 LYS C O 1
ATOM 5707 N N . PHE C 1 219 ? -27.312 1.998 -24.479 1.00 20.87 217 PHE C N 1
ATOM 5708 C CA . PHE C 1 219 ? -27.018 1.020 -23.407 1.00 20.86 217 PHE C CA 1
ATOM 5709 C C . PHE C 1 219 ? -25.640 0.391 -23.473 1.00 19.64 217 PHE C C 1
ATOM 5710 O O . PHE C 1 219 ? -25.081 0.055 -22.428 1.00 19.49 217 PHE C O 1
ATOM 5718 N N . LEU C 1 220 ? -25.095 0.202 -24.672 1.00 18.32 218 LEU C N 1
ATOM 5719 C CA . LEU C 1 220 ? -23.813 -0.488 -24.819 1.00 17.71 218 LEU C CA 1
ATOM 5720 C C . LEU C 1 220 ? -22.640 0.441 -25.058 1.00 17.25 218 LEU C C 1
ATOM 5721 O O . LEU C 1 220 ? -21.578 0.259 -24.467 1.00 16.36 218 LEU C O 1
ATOM 5726 N N . MET C 1 221 ? -22.836 1.444 -25.919 1.00 17.96 219 MET C N 1
ATOM 5727 C CA . MET C 1 221 ? -21.717 2.318 -26.283 1.00 18.09 219 MET C CA 1
ATOM 5728 C C . MET C 1 221 ? -21.036 3.090 -25.144 1.00 17.82 219 MET C C 1
ATOM 5729 O O . MET C 1 221 ? -19.841 3.370 -25.258 1.00 17.31 219 MET C O 1
ATOM 5734 N N . PRO C 1 222 ? -21.737 3.378 -24.032 1.00 18.30 220 PRO C N 1
ATOM 5735 C CA . PRO C 1 222 ? -20.985 4.005 -22.922 1.00 18.09 220 PRO C CA 1
ATOM 5736 C C . PRO C 1 222 ? -19.832 3.156 -22.402 1.00 17.66 220 PRO C C 1
ATOM 5737 O O . PRO C 1 222 ? -18.895 3.701 -21.793 1.00 17.70 220 PRO C O 1
ATOM 5741 N N . PHE C 1 223 ? -19.897 1.846 -22.641 1.00 17.07 221 PHE C N 1
ATOM 5742 C CA . PHE C 1 223 ? -18.902 0.899 -22.164 1.00 17.19 221 PHE C CA 1
ATOM 5743 C C . PHE C 1 223 ? -17.857 0.538 -23.211 1.00 16.53 221 PHE C C 1
ATOM 5744 O O . PHE C 1 223 ? -17.035 -0.360 -22.971 1.00 16.94 221 PHE C O 1
ATOM 5752 N N . ILE C 1 224 ? -17.875 1.250 -24.342 1.00 16.26 222 ILE C N 1
ATOM 5753 C CA . ILE C 1 224 ? -17.061 0.901 -25.518 1.00 15.71 222 ILE C CA 1
ATOM 5754 C C . ILE C 1 224 ? -16.176 2.113 -25.885 1.00 15.63 222 ILE C C 1
ATOM 5755 O O . ILE C 1 224 ? -16.666 3.229 -26.004 1.00 15.85 222 ILE C O 1
ATOM 5760 N N . SER C 1 225 ? -14.886 1.874 -26.082 1.00 15.07 223 SER C N 1
ATOM 5761 C CA . SER C 1 225 ? -13.948 2.975 -26.321 1.00 15.76 223 SER C CA 1
ATOM 5762 C C . SER C 1 225 ? -14.096 3.641 -27.695 1.00 15.54 223 SER C C 1
ATOM 5763 O O . SER C 1 225 ? -13.961 4.850 -27.794 1.00 16.09 223 SER C O 1
ATOM 5766 N N . LEU C 1 226 ? -14.295 2.846 -28.729 1.00 15.02 224 LEU C N 1
ATOM 5767 C CA . LEU C 1 226 ? -14.224 3.366 -30.084 1.00 15.66 224 LEU C CA 1
ATOM 5768 C C . LEU C 1 226 ? -15.521 4.046 -30.463 1.00 15.99 224 LEU C C 1
ATOM 5769 O O . LEU C 1 226 ? -16.569 3.404 -30.532 1.00 16.13 224 LEU C O 1
ATOM 5774 N N . LYS C 1 227 ? -15.428 5.344 -30.726 1.00 16.22 225 LYS C N 1
ATOM 5775 C CA . LYS C 1 227 ? -16.575 6.190 -31.109 1.00 16.96 225 LYS C CA 1
ATOM 5776 C C . LYS C 1 227 ? -16.524 6.519 -32.602 1.00 17.24 225 LYS C C 1
ATOM 5777 O O . LYS C 1 227 ? -15.478 6.395 -33.241 1.00 17.09 225 LYS C O 1
ATOM 5783 N N . GLY C 1 228 ? -17.661 6.922 -33.150 1.00 17.77 226 GLY C N 1
ATOM 5784 C CA . GLY C 1 228 ? -17.731 7.357 -34.545 1.00 18.65 226 GLY C CA 1
ATOM 5785 C C . GLY C 1 228 ? -17.730 6.257 -35.579 1.00 18.78 226 GLY C C 1
ATOM 5786 O O . GLY C 1 228 ? -17.583 6.543 -36.778 1.00 19.70 226 GLY C O 1
ATOM 5787 N N . VAL C 1 229 ? -17.910 5.016 -35.133 1.00 18.48 227 VAL C N 1
ATOM 5788 C CA . VAL C 1 229 ? -17.909 3.847 -35.997 1.00 18.57 227 VAL C CA 1
ATOM 5789 C C . VAL C 1 229 ? -19.111 2.986 -35.615 1.00 18.73 227 VAL C C 1
ATOM 5790 O O . VAL C 1 229 ? -19.013 2.151 -34.725 1.00 17.95 227 VAL C O 1
ATOM 5794 N N . PRO C 1 230 ? -20.265 3.219 -36.241 1.00 19.14 228 PRO C N 1
ATOM 5795 C CA . PRO C 1 230 ? -21.449 2.467 -35.806 1.00 19.52 228 PRO C CA 1
ATOM 5796 C C . PRO C 1 230 ? -21.241 0.946 -35.951 1.00 18.62 228 PRO C C 1
ATOM 5797 O O . PRO C 1 230 ? -20.724 0.484 -36.985 1.00 18.21 228 PRO C O 1
ATOM 5801 N N . PRO C 1 231 ? -21.589 0.178 -34.909 1.00 18.19 229 PRO C N 1
ATOM 5802 C CA . PRO C 1 231 ? -21.330 -1.259 -35.003 1.00 17.21 229 PRO C CA 1
ATOM 5803 C C . PRO C 1 231 ? -22.326 -1.976 -35.891 1.00 16.94 229 PRO C C 1
ATOM 5804 O O . PRO C 1 231 ? -23.515 -1.629 -35.878 1.00 17.94 229 PRO C O 1
ATOM 5808 N N . THR C 1 232 ? -21.839 -2.966 -36.643 1.00 15.97 230 THR C N 1
ATOM 5809 C CA . THR C 1 232 ? -22.665 -3.712 -37.584 1.00 16.05 230 THR C CA 1
ATOM 5810 C C . THR C 1 232 ? -22.355 -5.207 -37.562 1.00 15.44 230 THR C C 1
ATOM 5811 O O . THR C 1 232 ? -21.269 -5.614 -37.159 1.00 14.43 230 THR C O 1
ATOM 5815 N N . ALA C 1 233 ? -23.307 -5.998 -38.067 1.00 15.82 231 ALA C N 1
ATOM 5816 C CA . ALA C 1 233 ? -23.081 -7.440 -38.238 1.00 15.91 231 ALA C CA 1
ATOM 5817 C C . ALA C 1 233 ? -21.955 -7.704 -39.235 1.00 15.58 231 ALA C C 1
ATOM 5818 O O . ALA C 1 233 ? -21.193 -8.652 -39.088 1.00 14.32 231 ALA C O 1
ATOM 5820 N N . GLU C 1 234 ? -21.859 -6.847 -40.246 1.00 16.24 232 GLU C N 1
ATOM 5821 C CA . GLU C 1 234 ? -20.873 -7.017 -41.307 1.00 16.97 232 GLU C CA 1
ATOM 5822 C C . GLU C 1 234 ? -19.454 -6.913 -40.786 1.00 15.40 232 GLU C C 1
ATOM 5823 O O . GLU C 1 234 ? -18.571 -7.594 -41.295 1.00 14.94 232 GLU C O 1
ATOM 5829 N N . GLN C 1 235 ? -19.211 -6.095 -39.764 1.00 14.98 233 GLN C N 1
ATOM 5830 C CA . GLN C 1 235 ? -17.868 -6.018 -39.140 1.00 14.33 233 GLN C CA 1
ATOM 5831 C C . GLN C 1 235 ? -17.446 -7.367 -38.554 1.00 13.69 233 GLN C C 1
ATOM 5832 O O . GLN C 1 235 ? -16.287 -7.767 -38.673 1.00 13.41 233 GLN C O 1
ATOM 5838 N N . VAL C 1 236 ? -18.391 -8.071 -37.927 1.00 13.62 234 VAL C N 1
ATOM 5839 C CA . VAL C 1 236 ? -18.092 -9.373 -37.380 1.00 13.34 234 VAL C CA 1
ATOM 5840 C C . VAL C 1 236 ? -17.814 -10.359 -38.523 1.00 13.08 234 VAL C C 1
ATOM 5841 O O . VAL C 1 236 ? -16.863 -11.145 -38.466 1.00 12.95 234 VAL C O 1
ATOM 5845 N N . ALA C 1 237 ? -18.645 -10.304 -39.565 1.00 13.64 235 ALA C N 1
ATOM 5846 C CA . ALA C 1 237 ? -18.435 -11.121 -40.752 1.00 13.86 235 ALA C CA 1
ATOM 5847 C C . ALA C 1 237 ? -17.048 -10.910 -41.350 1.00 13.70 235 ALA C C 1
ATOM 5848 O O . ALA C 1 237 ? -16.409 -11.882 -41.777 1.00 14.17 235 ALA C O 1
ATOM 5850 N N . GLU C 1 238 ? -16.560 -9.671 -41.387 1.00 13.61 236 GLU C N 1
ATOM 5851 C CA . GLU C 1 238 ? -15.222 -9.401 -41.921 1.00 13.70 236 GLU C CA 1
ATOM 5852 C C . GLU C 1 238 ? -14.140 -10.097 -41.122 1.00 12.94 236 GLU C C 1
ATOM 5853 O O . GLU C 1 238 ? -13.162 -10.598 -41.688 1.00 12.94 236 GLU C O 1
ATOM 5859 N N . ALA C 1 239 ? -14.280 -10.113 -39.793 1.00 12.35 237 ALA C N 1
ATOM 5860 C CA . ALA C 1 239 ? -13.321 -10.804 -38.936 1.00 12.03 237 ALA C CA 1
ATOM 5861 C C . ALA C 1 239 ? -13.362 -12.319 -39.183 1.00 12.03 237 ALA C C 1
ATOM 5862 O O . ALA C 1 239 ? -12.322 -12.988 -39.232 1.00 12.49 237 ALA C O 1
ATOM 5864 N N . ALA C 1 240 ? -14.563 -12.869 -39.336 1.00 12.02 238 ALA C N 1
ATOM 5865 C CA . ALA C 1 240 ? -14.707 -14.295 -39.626 1.00 12.33 238 ALA C CA 1
ATOM 5866 C C . ALA C 1 240 ? -14.092 -14.623 -41.001 1.00 12.51 238 ALA C C 1
ATOM 5867 O O . ALA C 1 240 ? -13.439 -15.666 -41.154 1.00 12.52 238 ALA C O 1
ATOM 5869 N N . ALA C 1 241 ? -14.277 -13.740 -41.973 1.00 12.69 239 ALA C N 1
ATOM 5870 C CA . ALA C 1 241 ? -13.699 -13.983 -43.311 1.00 13.35 239 ALA C CA 1
ATOM 5871 C C . ALA C 1 241 ? -12.166 -13.915 -43.281 1.00 13.17 239 ALA C C 1
ATOM 5872 O O . ALA C 1 241 ? -11.510 -14.715 -43.904 1.00 13.11 239 ALA C O 1
ATOM 5874 N N . PHE C 1 242 ? -11.599 -12.979 -42.522 1.00 12.89 240 PHE C N 1
ATOM 5875 C CA . PHE C 1 242 ? -10.162 -12.922 -42.294 1.00 12.79 240 PHE C CA 1
ATOM 5876 C C . PHE C 1 242 ? -9.675 -14.253 -41.713 1.00 12.84 240 PHE C C 1
ATOM 5877 O O . PHE C 1 242 ? -8.796 -14.918 -42.295 1.00 13.16 240 PHE C O 1
ATOM 5885 N N . LEU C 1 243 ? -10.283 -14.681 -40.609 1.00 12.65 241 LEU C N 1
ATOM 5886 C CA . LEU C 1 243 ? -9.860 -15.932 -39.959 1.00 12.95 241 LEU C CA 1
ATOM 5887 C C . LEU C 1 243 ? -10.086 -17.182 -40.802 1.00 13.33 241 LEU C C 1
ATOM 5888 O O . LEU C 1 243 ? -9.349 -18.160 -40.672 1.00 13.64 241 LEU C O 1
ATOM 5893 N N . GLY C 1 244 ? -11.113 -17.172 -41.625 1.00 13.45 242 GLY C N 1
ATOM 5894 C CA . GLY C 1 244 ? -11.432 -18.315 -42.500 1.00 14.22 242 GLY C CA 1
ATOM 5895 C C . GLY C 1 244 ? -10.526 -18.410 -43.703 1.00 15.09 242 GLY C C 1
ATOM 5896 O O . GLY C 1 244 ? -10.508 -19.457 -44.364 1.00 16.27 242 GLY C O 1
ATOM 5897 N N . SER C 1 245 ? -9.785 -17.343 -44.005 1.00 14.40 243 SER C N 1
ATOM 5898 C CA . SER C 1 245 ? -8.984 -17.233 -45.216 1.00 15.21 243 SER C CA 1
ATOM 5899 C C . SER C 1 245 ? -7.499 -17.450 -44.958 1.00 15.68 243 SER C C 1
ATOM 5900 O O . SER C 1 245 ? -7.042 -17.471 -43.812 1.00 15.56 243 SER C O 1
ATOM 5903 N N A ASP C 1 246 ? -6.744 -17.528 -46.039 0.50 16.18 244 ASP C N 1
ATOM 5904 N N B ASP C 1 246 ? -6.739 -17.545 -46.047 0.50 16.57 244 ASP C N 1
ATOM 5905 C CA A ASP C 1 246 ? -5.283 -17.609 -45.958 0.50 16.24 244 ASP C CA 1
ATOM 5906 C CA B ASP C 1 246 ? -5.279 -17.613 -45.962 0.50 16.87 244 ASP C CA 1
ATOM 5907 C C A ASP C 1 246 ? -4.620 -16.319 -45.495 0.50 15.85 244 ASP C C 1
ATOM 5908 C C B ASP C 1 246 ? -4.617 -16.317 -45.498 0.50 16.21 244 ASP C C 1
ATOM 5909 O O A ASP C 1 246 ? -3.416 -16.307 -45.239 0.50 16.05 244 ASP C O 1
ATOM 5910 O O B ASP C 1 246 ? -3.411 -16.311 -45.241 0.50 16.36 244 ASP C O 1
ATOM 5919 N N . GLU C 1 247 ? -5.381 -15.228 -45.352 1.00 15.58 245 GLU C N 1
ATOM 5920 C CA . GLU C 1 247 ? -4.849 -14.020 -44.725 1.00 15.15 245 GLU C CA 1
ATOM 5921 C C . GLU C 1 247 ? -4.439 -14.297 -43.286 1.00 14.64 245 GLU C C 1
ATOM 5922 O O . GLU C 1 247 ? -3.579 -13.596 -42.755 1.00 15.28 245 GLU C O 1
ATOM 5928 N N . ALA C 1 248 ? -5.082 -15.291 -42.674 1.00 14.02 246 ALA C N 1
ATOM 5929 C CA . ALA C 1 248 ? -4.813 -15.713 -41.299 1.00 13.55 246 ALA C CA 1
ATOM 5930 C C . ALA C 1 248 ? -4.191 -17.119 -41.252 1.00 13.43 246 ALA C C 1
ATOM 5931 O O . ALA C 1 248 ? -4.414 -17.872 -40.296 1.00 13.34 246 ALA C O 1
ATOM 5933 N N . ALA C 1 249 ? -3.354 -17.431 -42.252 1.00 13.53 247 ALA C N 1
ATOM 5934 C CA . ALA C 1 249 ? -2.801 -18.776 -42.419 1.00 13.62 247 ALA C CA 1
ATOM 5935 C C . ALA C 1 249 ? -2.022 -19.306 -41.228 1.00 13.64 247 ALA C C 1
ATOM 5936 O O . ALA C 1 249 ? -1.942 -20.522 -41.073 1.00 14.02 247 ALA C O 1
ATOM 5938 N N . PHE C 1 250 ? -1.448 -18.416 -40.426 1.00 13.50 248 PHE C N 1
ATOM 5939 C CA . PHE C 1 250 ? -0.628 -18.809 -39.277 1.00 13.67 248 PHE C CA 1
ATOM 5940 C C . PHE C 1 250 ? -1.227 -18.317 -37.964 1.00 13.81 248 PHE C C 1
ATOM 5941 O O . PHE C 1 250 ? -0.508 -18.187 -36.972 1.00 14.39 248 PHE C O 1
ATOM 5949 N N . VAL C 1 251 ? -2.537 -18.079 -37.948 1.00 12.98 249 VAL C N 1
ATOM 5950 C CA . VAL C 1 251 ? -3.256 -17.613 -36.752 1.00 12.99 249 VAL C CA 1
ATOM 5951 C C . VAL C 1 251 ? -4.136 -18.723 -36.213 1.00 12.31 249 VAL C C 1
ATOM 5952 O O . VAL C 1 251 ? -5.033 -19.218 -36.904 1.00 12.05 249 VAL C O 1
ATOM 5956 N N . THR C 1 252 ? -3.877 -19.135 -34.971 1.00 12.64 250 THR C N 1
ATOM 5957 C CA . THR C 1 252 ? -4.672 -20.207 -34.360 1.00 12.63 250 THR C CA 1
ATOM 5958 C C . THR C 1 252 ? -4.653 -20.038 -32.856 1.00 12.80 250 THR C C 1
ATOM 5959 O O . THR C 1 252 ? -3.711 -19.464 -32.287 1.00 12.80 250 THR C O 1
ATOM 5963 N N . GLY C 1 253 ? -5.701 -20.560 -32.229 1.00 12.89 251 GLY C N 1
ATOM 5964 C CA . GLY C 1 253 ? -5.843 -20.519 -30.780 1.00 13.68 251 GLY C CA 1
ATOM 5965 C C . GLY C 1 253 ? -6.274 -19.175 -30.222 1.00 13.66 251 GLY C C 1
ATOM 5966 O O . GLY C 1 253 ? -6.175 -18.950 -28.992 1.00 14.56 251 GLY C O 1
ATOM 5967 N N . HIS C 1 254 ? -6.769 -18.297 -31.087 1.00 13.90 252 HIS C N 1
ATOM 5968 C CA . HIS C 1 254 ? -6.921 -16.888 -30.780 1.00 14.57 252 HIS C CA 1
ATOM 5969 C C . HIS C 1 254 ? -8.375 -16.466 -30.741 1.00 14.11 252 HIS C C 1
ATOM 5970 O O . HIS C 1 254 ? -9.170 -16.941 -31.538 1.00 14.66 252 HIS C O 1
ATOM 5977 N N . ASP C 1 255 ? -8.686 -15.512 -29.864 1.00 13.70 253 ASP C N 1
ATOM 5978 C CA . ASP C 1 255 ? -9.984 -14.828 -29.858 1.00 13.95 253 ASP C CA 1
ATOM 5979 C C . ASP C 1 255 ? -9.803 -13.429 -30.432 1.00 13.33 253 ASP C C 1
ATOM 5980 O O . ASP C 1 255 ? -9.010 -12.647 -29.906 1.00 14.41 253 ASP C O 1
ATOM 5985 N N . LEU C 1 256 ? -10.562 -13.131 -31.475 1.00 13.02 254 LEU C N 1
ATOM 5986 C CA . LEU C 1 256 ? -10.509 -11.851 -32.176 1.00 13.32 254 LEU C CA 1
ATOM 5987 C C . LEU C 1 256 ? -11.773 -11.049 -31.852 1.00 13.34 254 LEU C C 1
ATOM 5988 O O . LEU C 1 256 ? -12.856 -11.347 -32.376 1.00 13.14 254 LEU C O 1
ATOM 5993 N N . PRO C 1 257 ? -11.662 -10.056 -30.959 1.00 13.32 255 PRO C N 1
ATOM 5994 C CA . PRO C 1 257 ? -12.855 -9.301 -30.560 1.00 14.00 255 PRO C CA 1
ATOM 5995 C C . PRO C 1 257 ? -13.180 -8.216 -31.569 1.00 13.28 255 PRO C C 1
ATOM 5996 O O . PRO C 1 257 ? -12.300 -7.533 -32.060 1.00 14.05 255 PRO C O 1
ATOM 6000 N N . VAL C 1 258 ? -14.462 -8.103 -31.874 1.00 13.88 256 VAL C N 1
ATOM 6001 C CA . VAL C 1 258 ? -14.982 -7.075 -32.757 1.00 13.85 256 VAL C CA 1
ATOM 6002 C C . VAL C 1 258 ? -15.993 -6.327 -31.902 1.00 13.94 256 VAL C C 1
ATOM 6003 O O . VAL C 1 258 ? -17.209 -6.555 -31.964 1.00 13.93 256 VAL C O 1
ATOM 6007 N N . ASP C 1 259 ? -15.452 -5.487 -31.030 1.00 14.19 257 ASP C N 1
ATOM 6008 C CA . ASP C 1 259 ? -16.244 -4.909 -29.950 1.00 14.40 257 ASP C CA 1
ATOM 6009 C C . ASP C 1 259 ? -15.913 -3.481 -29.587 1.00 14.34 257 ASP C C 1
ATOM 6010 O O . ASP C 1 259 ? -16.442 -2.971 -28.601 1.00 14.56 257 ASP C O 1
ATOM 6015 N N . GLY C 1 260 ? -15.071 -2.807 -30.374 1.00 13.75 258 GLY C N 1
ATOM 6016 C CA . GLY C 1 260 ? -14.754 -1.404 -30.102 1.00 14.15 258 GLY C CA 1
ATOM 6017 C C . GLY C 1 260 ? -13.963 -1.119 -28.855 1.00 14.16 258 GLY C C 1
ATOM 6018 O O . GLY C 1 260 ? -13.816 0.041 -28.483 1.00 14.39 258 GLY C O 1
ATOM 6019 N N . GLY C 1 261 ? -13.430 -2.154 -28.220 1.00 14.25 259 GLY C N 1
ATOM 6020 C CA . GLY C 1 261 ? -12.687 -2.014 -26.974 1.00 15.08 259 GLY C CA 1
ATOM 6021 C C . GLY C 1 261 ? -13.653 -1.892 -25.808 1.00 15.43 259 GLY C C 1
ATOM 6022 O O . GLY C 1 261 ? -14.083 -0.784 -25.457 1.00 16.10 259 GLY C O 1
ATOM 6023 N N . VAL C 1 262 ? -14.003 -3.018 -25.202 1.00 15.36 260 VAL C N 1
ATOM 6024 C CA . VAL C 1 262 ? -14.970 -3.028 -24.114 1.00 15.95 260 VAL C CA 1
ATOM 6025 C C . VAL C 1 262 ? -14.268 -2.714 -22.795 1.00 16.73 260 VAL C C 1
ATOM 6026 O O . VAL C 1 262 ? -13.375 -3.453 -22.356 1.00 17.72 260 VAL C O 1
ATOM 6030 N N . LEU C 1 263 ? -14.703 -1.649 -22.139 1.00 16.47 261 LEU C N 1
ATOM 6031 C CA . LEU C 1 263 ? -14.138 -1.251 -20.847 1.00 17.57 261 LEU C CA 1
ATOM 6032 C C . LEU C 1 263 ? -14.521 -2.272 -19.776 1.00 17.85 261 LEU C C 1
ATOM 6033 O O . LEU C 1 263 ? -13.673 -2.743 -19.004 1.00 18.25 261 LEU C O 1
ATOM 6038 N N . CYS C 1 264 ? -15.810 -2.571 -19.713 1.00 18.13 262 CYS C N 1
ATOM 6039 C CA . CYS C 1 264 ? -16.378 -3.594 -18.834 1.00 18.67 262 CYS C CA 1
ATOM 6040 C C . CYS C 1 264 ? -17.781 -3.865 -19.347 1.00 18.75 262 CYS C C 1
ATOM 6041 O O . CYS C 1 264 ? -18.295 -3.089 -20.175 1.00 17.99 262 CYS C O 1
ATOM 6044 N N . MET C 1 265 ? -18.403 -4.959 -18.912 1.00 19.32 263 MET C N 1
ATOM 6045 C CA . MET C 1 265 ? -19.768 -5.245 -19.359 1.00 20.14 263 MET C CA 1
ATOM 6046 C C . MET C 1 265 ? -20.760 -4.250 -18.738 1.00 21.60 263 MET C C 1
ATOM 6047 O O . MET C 1 265 ? -20.600 -3.816 -17.603 1.00 21.43 263 MET C O 1
ATOM 6052 N N . PRO C 1 266 ? -21.806 -3.871 -19.489 1.00 22.90 264 PRO C N 1
ATOM 6053 C CA . PRO C 1 266 ? -22.798 -2.929 -18.931 1.00 24.71 264 PRO C CA 1
ATOM 6054 C C . PRO C 1 266 ? -23.467 -3.376 -17.617 1.00 27.16 264 PRO C C 1
ATOM 6055 O O . PRO C 1 266 ? -23.657 -4.573 -17.399 1.00 27.45 264 PRO C O 1
ATOM 6059 N N . PHE C 1 267 ? -23.843 -2.428 -16.761 1.00 28.79 265 PHE C N 1
ATOM 6060 C CA . PHE C 1 267 ? -24.586 -2.747 -15.531 1.00 31.75 265 PHE C CA 1
ATOM 6061 C C . PHE C 1 267 ? -26.030 -3.174 -15.819 1.00 34.45 265 PHE C C 1
ATOM 6062 O O . PHE C 1 267 ? -26.592 -2.819 -16.865 1.00 34.38 265 PHE C O 1
ATOM 6070 N N . LEU C 1 268 ? -26.624 -3.921 -14.890 1.00 37.58 266 LEU C N 1
ATOM 6071 C CA . LEU C 1 268 ? -28.074 -4.135 -14.881 1.00 40.93 266 LEU C CA 1
ATOM 6072 C C . LEU C 1 268 ? -28.776 -2.873 -14.348 1.00 42.51 266 LEU C C 1
ATOM 6073 O O . LEU C 1 268 ? -29.482 -2.193 -15.091 1.00 44.99 266 LEU C O 1
ATOM 6078 N N . LYS D 1 11 ? -12.063 -3.631 -55.008 1.00 54.40 9 LYS D N 1
ATOM 6079 C CA . LYS D 1 11 ? -11.435 -2.530 -54.223 1.00 48.75 9 LYS D CA 1
ATOM 6080 C C . LYS D 1 11 ? -10.410 -3.069 -53.246 1.00 43.51 9 LYS D C 1
ATOM 6081 O O . LYS D 1 11 ? -10.737 -3.925 -52.406 1.00 43.99 9 LYS D O 1
ATOM 6083 N N . LYS D 1 12 ? -9.163 -2.600 -53.353 1.00 39.82 10 LYS D N 1
ATOM 6084 C CA . LYS D 1 12 ? -8.086 -3.138 -52.528 1.00 35.90 10 LYS D CA 1
ATOM 6085 C C . LYS D 1 12 ? -8.150 -2.515 -51.140 1.00 32.51 10 LYS D C 1
ATOM 6086 O O . LYS D 1 12 ? -8.556 -1.380 -51.013 1.00 32.19 10 LYS D O 1
ATOM 6092 N N . LYS D 1 13 ? -7.775 -3.293 -50.123 1.00 30.47 11 LYS D N 1
ATOM 6093 C CA . LYS D 1 13 ? -8.189 -2.939 -48.764 1.00 29.72 11 LYS D CA 1
ATOM 6094 C C . LYS D 1 13 ? -7.501 -1.711 -48.195 1.00 28.19 11 LYS D C 1
ATOM 6095 O O . LYS D 1 13 ? -8.017 -1.171 -47.205 1.00 29.22 11 LYS D O 1
ATOM 6101 N N . LEU D 1 14 ? -6.380 -1.265 -48.776 1.00 27.26 12 LEU D N 1
ATOM 6102 C CA . LEU D 1 14 ? -5.690 -0.044 -48.294 1.00 26.98 12 LEU D CA 1
ATOM 6103 C C . LEU D 1 14 ? -5.694 1.036 -49.377 1.00 27.66 12 LEU D C 1
ATOM 6104 O O . LEU D 1 14 ? -4.889 1.952 -49.325 1.00 27.87 12 LEU D O 1
ATOM 6109 N N . GLU D 1 15 ? -6.624 0.941 -50.312 1.00 28.97 13 GLU D N 1
ATOM 6110 C CA . GLU D 1 15 ? -6.677 1.896 -51.415 1.00 30.75 13 GLU D CA 1
ATOM 6111 C C . GLU D 1 15 ? -6.647 3.337 -50.916 1.00 30.81 13 GLU D C 1
ATOM 6112 O O . GLU D 1 15 ? -7.486 3.744 -50.136 1.00 30.58 13 GLU D O 1
ATOM 6118 N N . GLY D 1 16 ? -5.690 4.105 -51.421 1.00 32.32 14 GLY D N 1
ATOM 6119 C CA . GLY D 1 16 ? -5.576 5.522 -51.111 1.00 33.73 14 GLY D CA 1
ATOM 6120 C C . GLY D 1 16 ? -5.003 5.896 -49.752 1.00 34.35 14 GLY D C 1
ATOM 6121 O O . GLY D 1 16 ? -4.844 7.082 -49.477 1.00 35.29 14 GLY D O 1
ATOM 6122 N N A LYS D 1 17 ? -4.653 4.908 -48.924 0.50 15.96 15 LYS D N 1
ATOM 6123 N N B LYS D 1 17 ? -4.698 4.906 -48.899 0.50 15.89 15 LYS D N 1
ATOM 6124 C CA A LYS D 1 17 ? -4.201 5.189 -47.579 0.50 16.22 15 LYS D CA 1
ATOM 6125 C CA B LYS D 1 17 ? -4.235 5.198 -47.555 0.50 16.10 15 LYS D CA 1
ATOM 6126 C C A LYS D 1 17 ? -2.715 5.497 -47.532 0.50 16.04 15 LYS D C 1
ATOM 6127 C C B LYS D 1 17 ? -2.740 5.536 -47.545 0.50 15.99 15 LYS D C 1
ATOM 6128 O O A LYS D 1 17 ? -1.920 5.004 -48.350 0.50 16.30 15 LYS D O 1
ATOM 6129 O O B LYS D 1 17 ? -1.966 5.072 -48.384 0.50 16.32 15 LYS D O 1
ATOM 6140 N N . VAL D 1 18 ? -2.346 6.351 -46.575 1.00 15.49 16 VAL D N 1
ATOM 6141 C CA . VAL D 1 18 ? -0.939 6.739 -46.365 1.00 15.24 16 VAL D CA 1
ATOM 6142 C C . VAL D 1 18 ? -0.494 6.042 -45.096 1.00 14.48 16 VAL D C 1
ATOM 6143 O O . VAL D 1 18 ? -1.151 6.171 -44.043 1.00 14.54 16 VAL D O 1
ATOM 6147 N N . ALA D 1 19 ? 0.602 5.291 -45.184 1.00 13.99 17 ALA D N 1
ATOM 6148 C CA . ALA D 1 19 ? 1.140 4.536 -44.050 1.00 13.63 17 ALA D CA 1
ATOM 6149 C C . ALA D 1 19 ? 2.583 4.902 -43.755 1.00 13.72 17 ALA D C 1
ATOM 6150 O O . ALA D 1 19 ? 3.333 5.299 -44.649 1.00 14.27 17 ALA D O 1
ATOM 6152 N N . ILE D 1 20 ? 2.950 4.761 -42.490 1.00 13.36 18 ILE D N 1
ATOM 6153 C CA . ILE D 1 20 ? 4.342 4.748 -42.058 1.00 13.69 18 ILE D CA 1
ATOM 6154 C C . ILE D 1 20 ? 4.646 3.370 -41.515 1.00 13.37 18 ILE D C 1
ATOM 6155 O O . ILE D 1 20 ? 3.860 2.827 -40.719 1.00 13.16 18 ILE D O 1
ATOM 6160 N N . VAL D 1 21 ? 5.792 2.821 -41.899 1.00 13.63 19 VAL D N 1
ATOM 6161 C CA . VAL D 1 21 ? 6.309 1.601 -41.286 1.00 13.48 19 VAL D CA 1
ATOM 6162 C C . VAL D 1 21 ? 7.663 1.896 -40.684 1.00 13.39 19 VAL D C 1
ATOM 6163 O O . VAL D 1 21 ? 8.647 2.118 -41.403 1.00 13.72 19 VAL D O 1
ATOM 6167 N N . THR D 1 22 ? 7.724 1.919 -39.359 1.00 13.06 20 THR D N 1
ATOM 6168 C CA . THR D 1 22 ? 9.035 2.048 -38.713 1.00 13.20 20 THR D CA 1
ATOM 6169 C C . THR D 1 22 ? 9.729 0.706 -38.746 1.00 13.14 20 THR D C 1
ATOM 6170 O O . THR D 1 22 ? 9.088 -0.338 -38.729 1.00 13.21 20 THR D O 1
ATOM 6174 N N . GLY D 1 23 ? 11.046 0.715 -38.854 1.00 13.57 21 GLY D N 1
ATOM 6175 C CA . GLY D 1 23 ? 11.791 -0.527 -39.033 1.00 13.90 21 GLY D CA 1
ATOM 6176 C C . GLY D 1 23 ? 11.512 -1.188 -40.368 1.00 14.27 21 GLY D C 1
ATOM 6177 O O . GLY D 1 23 ? 11.713 -2.397 -40.525 1.00 14.74 21 GLY D O 1
ATOM 6178 N N . GLY D 1 24 ? 11.081 -0.393 -41.368 1.00 14.14 22 GLY D N 1
ATOM 6179 C CA . GLY D 1 24 ? 10.708 -0.924 -42.659 1.00 14.43 22 GLY D CA 1
ATOM 6180 C C . GLY D 1 24 ? 11.825 -1.270 -43.613 1.00 15.06 22 GLY D C 1
ATOM 6181 O O . GLY D 1 24 ? 11.548 -1.690 -44.753 1.00 15.19 22 GLY D O 1
ATOM 6182 N N . ALA D 1 25 ? 13.084 -1.121 -43.216 1.00 15.19 23 ALA D N 1
ATOM 6183 C CA . ALA D 1 25 ? 14.203 -1.450 -44.098 1.00 16.27 23 ALA D CA 1
ATOM 6184 C C . ALA D 1 25 ? 14.486 -2.952 -44.220 1.00 16.81 23 ALA D C 1
ATOM 6185 O O . ALA D 1 25 ? 15.268 -3.353 -45.077 1.00 17.23 23 ALA D O 1
ATOM 6187 N N . SER D 1 26 ? 13.869 -3.760 -43.360 1.00 16.48 24 SER D N 1
ATOM 6188 C CA . SER D 1 26 ? 14.235 -5.166 -43.229 1.00 16.90 24 SER D CA 1
ATOM 6189 C C . SER D 1 26 ? 13.048 -5.981 -42.735 1.00 15.89 24 SER D C 1
ATOM 6190 O O . SER D 1 26 ? 12.094 -5.422 -42.174 1.00 14.96 24 SER D O 1
ATOM 6193 N N . GLY D 1 27 ? 13.114 -7.291 -42.965 1.00 16.16 25 GLY D N 1
ATOM 6194 C CA . GLY D 1 27 ? 12.252 -8.244 -42.251 1.00 15.90 25 GLY D CA 1
ATOM 6195 C C . GLY D 1 27 ? 10.764 -7.979 -42.373 1.00 15.33 25 GLY D C 1
ATOM 6196 O O . GLY D 1 27 ? 10.239 -7.767 -43.473 1.00 16.00 25 GLY D O 1
ATOM 6197 N N . ILE D 1 28 ? 10.080 -8.029 -41.244 1.00 15.10 26 ILE D N 1
ATOM 6198 C CA . ILE D 1 28 ? 8.631 -7.889 -41.221 1.00 14.99 26 ILE D CA 1
ATOM 6199 C C . ILE D 1 28 ? 8.193 -6.505 -41.709 1.00 14.51 26 ILE D C 1
ATOM 6200 O O . ILE D 1 28 ? 7.215 -6.370 -42.453 1.00 14.34 26 ILE D O 1
ATOM 6205 N N . GLY D 1 29 ? 8.922 -5.474 -41.314 1.00 14.56 27 GLY D N 1
ATOM 6206 C CA . GLY D 1 29 ? 8.596 -4.111 -41.748 1.00 14.54 27 GLY D CA 1
ATOM 6207 C C . GLY D 1 29 ? 8.688 -3.953 -43.257 1.00 14.99 27 GLY D C 1
ATOM 6208 O O . GLY D 1 29 ? 7.779 -3.365 -43.888 1.00 14.89 27 GLY D O 1
ATOM 6209 N N . GLU D 1 30 ? 9.758 -4.484 -43.856 1.00 15.04 28 GLU D N 1
ATOM 6210 C CA . GLU D 1 30 ? 9.899 -4.442 -45.311 1.00 15.76 28 GLU D CA 1
ATOM 6211 C C . GLU D 1 30 ? 8.737 -5.188 -45.978 1.00 15.76 28 GLU D C 1
ATOM 6212 O O . GLU D 1 30 ? 8.117 -4.682 -46.926 1.00 15.49 28 GLU D O 1
ATOM 6218 N N . ALA D 1 31 ? 8.432 -6.391 -45.480 1.00 15.17 29 ALA D N 1
ATOM 6219 C CA . ALA D 1 31 ? 7.344 -7.158 -46.067 1.00 15.18 29 ALA D CA 1
ATOM 6220 C C . ALA D 1 31 ? 6.013 -6.426 -45.980 1.00 14.46 29 ALA D C 1
ATOM 6221 O O . ALA D 1 31 ? 5.169 -6.506 -46.910 1.00 14.50 29 ALA D O 1
ATOM 6223 N N . THR D 1 32 ? 5.817 -5.727 -44.864 1.00 13.89 30 THR D N 1
ATOM 6224 C CA . THR D 1 32 ? 4.595 -4.994 -44.652 1.00 13.87 30 THR D CA 1
ATOM 6225 C C . THR D 1 32 ? 4.494 -3.767 -45.563 1.00 13.84 30 THR D C 1
ATOM 6226 O O . THR D 1 32 ? 3.441 -3.513 -46.157 1.00 13.85 30 THR D O 1
ATOM 6230 N N . ALA D 1 33 ? 5.586 -3.018 -45.696 1.00 14.02 31 ALA D N 1
ATOM 6231 C CA . ALA D 1 33 ? 5.618 -1.900 -46.651 1.00 14.44 31 ALA D CA 1
ATOM 6232 C C . ALA D 1 33 ? 5.253 -2.372 -48.047 1.00 14.73 31 ALA D C 1
ATOM 6233 O O . ALA D 1 33 ? 4.423 -1.749 -48.745 1.00 14.85 31 ALA D O 1
ATOM 6235 N N . ARG D 1 34 ? 5.864 -3.485 -48.473 1.00 15.06 32 ARG D N 1
ATOM 6236 C CA . ARG D 1 34 ? 5.588 -4.027 -49.796 1.00 15.59 32 ARG D CA 1
ATOM 6237 C C . ARG D 1 34 ? 4.125 -4.415 -49.958 1.00 15.70 32 ARG D C 1
ATOM 6238 O O . ARG D 1 34 ? 3.496 -4.101 -50.985 1.00 15.94 32 ARG D O 1
ATOM 6246 N N . LEU D 1 35 ? 3.582 -5.099 -48.948 1.00 15.47 33 LEU D N 1
ATOM 6247 C CA . LEU D 1 35 ? 2.201 -5.571 -49.037 1.00 15.73 33 LEU D CA 1
ATOM 6248 C C . LEU D 1 35 ? 1.211 -4.405 -49.014 1.00 15.38 33 LEU D C 1
ATOM 6249 O O . LEU D 1 35 ? 0.199 -4.439 -49.709 1.00 15.65 33 LEU D O 1
ATOM 6254 N N . PHE D 1 36 ? 1.498 -3.380 -48.225 1.00 15.34 34 PHE D N 1
ATOM 6255 C CA . PHE D 1 36 ? 0.618 -2.218 -48.156 1.00 15.07 34 PHE D CA 1
ATOM 6256 C C . PHE D 1 36 ? 0.486 -1.562 -49.529 1.00 15.73 34 PHE D C 1
ATOM 6257 O O . PHE D 1 36 ? -0.622 -1.222 -49.956 1.00 15.74 34 PHE D O 1
ATOM 6265 N N . VAL D 1 37 ? 1.604 -1.446 -50.252 1.00 15.92 35 VAL D N 1
ATOM 6266 C CA . VAL D 1 37 ? 1.559 -0.925 -51.628 1.00 16.90 35 VAL D CA 1
ATOM 6267 C C . VAL D 1 37 ? 0.766 -1.857 -52.553 1.00 18.08 35 VAL D C 1
ATOM 6268 O O . VAL D 1 37 ? -0.054 -1.398 -53.368 1.00 17.73 35 VAL D O 1
ATOM 6272 N N . LYS D 1 38 ? 0.991 -3.170 -52.439 1.00 18.49 36 LYS D N 1
ATOM 6273 C CA . LYS D 1 38 ? 0.200 -4.127 -53.214 1.00 20.11 36 LYS D CA 1
ATOM 6274 C C . LYS D 1 38 ? -1.311 -4.006 -52.957 1.00 18.75 36 LYS D C 1
ATOM 6275 O O . LYS D 1 38 ? -2.117 -4.212 -53.854 1.00 19.34 36 LYS D O 1
ATOM 6281 N N . TYR D 1 39 ? -1.668 -3.679 -51.718 1.00 17.84 37 TYR D N 1
ATOM 6282 C CA . TYR D 1 39 ? -3.061 -3.466 -51.323 1.00 17.54 37 TYR D CA 1
ATOM 6283 C C . TYR D 1 39 ? -3.582 -2.046 -51.576 1.00 17.22 37 TYR D C 1
ATOM 6284 O O . TYR D 1 39 ? -4.632 -1.666 -51.051 1.00 16.92 37 TYR D O 1
ATOM 6293 N N . GLY D 1 40 ? -2.861 -1.273 -52.378 1.00 16.97 38 GLY D N 1
ATOM 6294 C CA . GLY D 1 40 ? -3.386 -0.013 -52.895 1.00 17.43 38 GLY D CA 1
ATOM 6295 C C . GLY D 1 40 ? -3.020 1.230 -52.132 1.00 17.07 38 GLY D C 1
ATOM 6296 O O . GLY D 1 40 ? -3.526 2.296 -52.478 1.00 17.51 38 GLY D O 1
ATOM 6297 N N . ALA D 1 41 ? -2.129 1.136 -51.138 1.00 16.68 39 ALA D N 1
ATOM 6298 C CA . ALA D 1 41 ? -1.725 2.335 -50.422 1.00 16.85 39 ALA D CA 1
ATOM 6299 C C . ALA D 1 41 ? -1.262 3.432 -51.391 1.00 17.42 39 ALA D C 1
ATOM 6300 O O . ALA D 1 41 ? -0.546 3.175 -52.362 1.00 17.77 39 ALA D O 1
ATOM 6302 N N A ARG D 1 42 ? -1.657 4.665 -51.107 0.50 17.86 40 ARG D N 1
ATOM 6303 N N B ARG D 1 42 ? -1.689 4.663 -51.096 0.50 17.37 40 ARG D N 1
ATOM 6304 C CA A ARG D 1 42 ? -1.150 5.819 -51.844 0.50 18.54 40 ARG D CA 1
ATOM 6305 C CA B ARG D 1 42 ? -1.188 5.846 -51.782 0.50 17.70 40 ARG D CA 1
ATOM 6306 C C A ARG D 1 42 ? 0.354 5.903 -51.657 0.50 18.00 40 ARG D C 1
ATOM 6307 C C B ARG D 1 42 ? 0.318 5.934 -51.638 0.50 17.53 40 ARG D C 1
ATOM 6308 O O A ARG D 1 42 ? 1.101 6.109 -52.633 0.50 18.58 40 ARG D O 1
ATOM 6309 O O B ARG D 1 42 ? 1.023 6.170 -52.607 0.50 18.16 40 ARG D O 1
ATOM 6324 N N . ALA D 1 43 ? 0.791 5.747 -50.409 1.00 16.96 41 ALA D N 1
ATOM 6325 C CA . ALA D 1 43 ? 2.194 5.747 -50.106 1.00 16.95 41 ALA D CA 1
ATOM 6326 C C . ALA D 1 43 ? 2.524 5.074 -48.807 1.00 15.73 41 ALA D C 1
ATOM 6327 O O . ALA D 1 43 ? 1.698 5.050 -47.896 1.00 15.43 41 ALA D O 1
ATOM 6329 N N . VAL D 1 44 ? 3.750 4.572 -48.728 1.00 15.18 42 VAL D N 1
ATOM 6330 C CA . VAL D 1 44 ? 4.319 4.079 -47.495 1.00 15.09 42 VAL D CA 1
ATOM 6331 C C . VAL D 1 44 ? 5.626 4.807 -47.259 1.00 15.04 42 VAL D C 1
ATOM 6332 O O . VAL D 1 44 ? 6.489 4.853 -48.144 1.00 15.77 42 VAL D O 1
ATOM 6336 N N . VAL D 1 45 ? 5.773 5.400 -46.074 1.00 14.79 43 VAL D N 1
ATOM 6337 C CA . VAL D 1 45 ? 7.039 5.962 -45.666 1.00 15.37 43 VAL D CA 1
ATOM 6338 C C . VAL D 1 45 ? 7.755 4.951 -44.757 1.00 15.11 43 VAL D C 1
ATOM 6339 O O . VAL D 1 45 ? 7.189 4.523 -43.740 1.00 14.90 43 VAL D O 1
ATOM 6343 N N . ILE D 1 46 ? 8.960 4.570 -45.155 1.00 15.56 44 ILE D N 1
ATOM 6344 C CA . ILE D 1 46 ? 9.812 3.700 -44.353 1.00 16.06 44 ILE D CA 1
ATOM 6345 C C . ILE D 1 46 ? 10.683 4.591 -43.473 1.00 15.74 44 ILE D C 1
ATOM 6346 O O . ILE D 1 46 ? 11.463 5.394 -43.976 1.00 15.89 44 ILE D O 1
ATOM 6351 N N . ALA D 1 47 ? 10.543 4.423 -42.157 1.00 15.06 45 ALA D N 1
ATOM 6352 C CA . ALA D 1 47 ? 11.326 5.156 -41.174 1.00 15.58 45 ALA D CA 1
ATOM 6353 C C . ALA D 1 47 ? 12.289 4.178 -40.516 1.00 15.90 45 ALA D C 1
ATOM 6354 O O . ALA D 1 47 ? 11.851 3.242 -39.854 1.00 15.98 45 ALA D O 1
ATOM 6356 N N . ASP D 1 48 ? 13.591 4.375 -40.689 1.00 15.75 46 ASP D N 1
ATOM 6357 C CA . ASP D 1 48 ? 14.576 3.405 -40.175 1.00 15.91 46 ASP D CA 1
ATOM 6358 C C . ASP D 1 48 ? 15.891 4.133 -39.957 1.00 16.45 46 ASP D C 1
ATOM 6359 O O . ASP D 1 48 ? 16.096 5.244 -40.456 1.00 16.62 46 ASP D O 1
ATOM 6364 N N . ILE D 1 49 ? 16.769 3.506 -39.197 1.00 16.81 47 ILE D N 1
ATOM 6365 C CA . ILE D 1 49 ? 18.134 3.997 -39.031 1.00 17.79 47 ILE D CA 1
ATOM 6366 C C . ILE D 1 49 ? 19.110 3.458 -40.076 1.00 18.22 47 ILE D C 1
ATOM 6367 O O . ILE D 1 49 ? 20.188 4.006 -40.220 1.00 19.08 47 ILE D O 1
ATOM 6372 N N . GLN D 1 50 ? 18.724 2.410 -40.801 1.00 18.53 48 GLN D N 1
ATOM 6373 C CA . GLN D 1 50 ? 19.589 1.835 -41.847 1.00 19.47 48 GLN D CA 1
ATOM 6374 C C . GLN D 1 50 ? 19.339 2.558 -43.167 1.00 20.06 48 GLN D C 1
ATOM 6375 O O . GLN D 1 50 ? 18.411 2.189 -43.886 1.00 20.13 48 GLN D O 1
ATOM 6381 N N A SER D 1 51 ? 20.106 3.604 -43.435 0.50 20.71 49 SER D N 1
ATOM 6382 N N B SER D 1 51 ? 20.179 3.552 -43.470 0.50 20.41 49 SER D N 1
ATOM 6383 C CA A SER D 1 51 ? 19.772 4.509 -44.559 0.50 21.22 49 SER D CA 1
ATOM 6384 C CA B SER D 1 51 ? 19.936 4.519 -44.552 0.50 20.76 49 SER D CA 1
ATOM 6385 C C A SER D 1 51 ? 20.012 3.874 -45.938 0.50 21.69 49 SER D C 1
ATOM 6386 C C B SER D 1 51 ? 20.044 3.889 -45.920 0.50 21.40 49 SER D C 1
ATOM 6387 O O A SER D 1 51 ? 19.127 3.954 -46.806 0.50 21.13 49 SER D O 1
ATOM 6388 O O B SER D 1 51 ? 19.143 3.984 -46.761 0.50 20.91 49 SER D O 1
ATOM 6393 N N . GLU D 1 52 ? 21.169 3.241 -46.138 1.00 22.17 50 GLU D N 1
ATOM 6394 C CA . GLU D 1 52 ? 21.430 2.624 -47.454 1.00 23.83 50 GLU D CA 1
ATOM 6395 C C . GLU D 1 52 ? 20.408 1.516 -47.726 1.00 22.35 50 GLU D C 1
ATOM 6396 O O . GLU D 1 52 ? 19.849 1.440 -48.813 1.00 22.39 50 GLU D O 1
ATOM 6402 N N . LEU D 1 53 ? 20.159 0.684 -46.734 1.00 21.09 51 LEU D N 1
ATOM 6403 C CA . LEU D 1 53 ? 19.214 -0.404 -46.901 1.00 20.48 51 LEU D CA 1
ATOM 6404 C C . LEU D 1 53 ? 17.784 0.116 -47.084 1.00 19.86 51 LEU D C 1
ATOM 6405 O O . LEU D 1 53 ? 17.054 -0.357 -47.967 1.00 20.25 51 LEU D O 1
ATOM 6410 N N . GLY D 1 54 ? 17.391 1.094 -46.265 1.00 18.82 52 GLY D N 1
ATOM 6411 C CA . GLY D 1 54 ? 16.052 1.673 -46.396 1.00 18.15 52 GLY D CA 1
ATOM 6412 C C . GLY D 1 54 ? 15.793 2.314 -47.744 1.00 18.68 52 GLY D C 1
ATOM 6413 O O . GLY D 1 54 ? 14.725 2.154 -48.324 1.00 18.04 52 GLY D O 1
ATOM 6414 N N A ARG D 1 55 ? 16.776 3.046 -48.252 0.50 19.48 53 ARG D N 1
ATOM 6415 N N B ARG D 1 55 ? 16.778 3.062 -48.221 0.50 19.59 53 ARG D N 1
ATOM 6416 C CA A ARG D 1 55 ? 16.679 3.664 -49.575 0.50 20.57 53 ARG D CA 1
ATOM 6417 C CA B ARG D 1 55 ? 16.687 3.686 -49.533 0.50 20.78 53 ARG D CA 1
ATOM 6418 C C A ARG D 1 55 ? 16.537 2.599 -50.644 0.50 20.76 53 ARG D C 1
ATOM 6419 C C B ARG D 1 55 ? 16.522 2.610 -50.629 0.50 20.88 53 ARG D C 1
ATOM 6420 O O A ARG D 1 55 ? 15.784 2.759 -51.577 0.50 20.50 53 ARG D O 1
ATOM 6421 O O B ARG D 1 55 ? 15.700 2.770 -51.543 0.50 20.59 53 ARG D O 1
ATOM 6436 N N . SER D 1 56 ? 17.267 1.506 -50.512 1.00 21.18 54 SER D N 1
ATOM 6437 C CA . SER D 1 56 ? 17.198 0.415 -51.504 1.00 21.98 54 SER D CA 1
ATOM 6438 C C . SER D 1 56 ? 15.833 -0.256 -51.492 1.00 20.87 54 SER D C 1
ATOM 6439 O O . SER D 1 56 ? 15.298 -0.569 -52.544 1.00 20.83 54 SER D O 1
ATOM 6442 N N . VAL D 1 57 ? 15.247 -0.438 -50.320 1.00 19.52 55 VAL D N 1
ATOM 6443 C CA . VAL D 1 57 ? 13.898 -0.997 -50.223 1.00 18.85 55 VAL D CA 1
ATOM 6444 C C . VAL D 1 57 ? 12.880 -0.037 -50.874 1.00 18.27 55 VAL D C 1
ATOM 6445 O O . VAL D 1 57 ? 12.031 -0.459 -51.646 1.00 17.81 55 VAL D O 1
ATOM 6449 N N . ALA D 1 58 ? 12.967 1.247 -50.558 1.00 17.57 56 ALA D N 1
ATOM 6450 C CA . ALA D 1 58 ? 12.060 2.223 -51.167 1.00 17.60 56 ALA D CA 1
ATOM 6451 C C . ALA D 1 58 ? 12.152 2.239 -52.691 1.00 18.15 56 ALA D C 1
ATOM 6452 O O . ALA D 1 58 ? 11.121 2.276 -53.375 1.00 18.05 56 ALA D O 1
ATOM 6454 N N . GLU D 1 59 ? 13.366 2.175 -53.215 1.00 18.93 57 GLU D N 1
ATOM 6455 C CA . GLU D 1 59 ? 13.565 2.131 -54.667 1.00 20.38 57 GLU D CA 1
ATOM 6456 C C . GLU D 1 59 ? 12.952 0.862 -55.271 1.00 19.94 57 GLU D C 1
ATOM 6457 O O . GLU D 1 59 ? 12.348 0.917 -56.348 1.00 20.01 57 GLU D O 1
ATOM 6463 N N . SER D 1 60 ? 13.103 -0.259 -54.566 1.00 19.40 58 SER D N 1
ATOM 6464 C CA . SER D 1 60 ? 12.542 -1.536 -55.024 1.00 19.51 58 SER D CA 1
ATOM 6465 C C . SER D 1 60 ? 11.005 -1.554 -55.050 1.00 19.12 58 SER D C 1
ATOM 6466 O O . SER D 1 60 ? 10.386 -2.085 -56.020 1.00 19.76 58 SER D O 1
ATOM 6469 N N . ILE D 1 61 ? 10.388 -0.929 -54.058 1.00 18.09 59 ILE D N 1
ATOM 6470 C CA . ILE D 1 61 ? 8.932 -0.814 -54.008 1.00 18.28 59 ILE D CA 1
ATOM 6471 C C . ILE D 1 61 ? 8.438 0.164 -55.074 1.00 18.61 59 ILE D C 1
ATOM 6472 O O . ILE D 1 61 ? 7.392 -0.075 -55.704 1.00 18.95 59 ILE D O 1
ATOM 6477 N N . GLY D 1 62 ? 9.198 1.242 -55.285 1.00 19.21 60 GLY D N 1
ATOM 6478 C CA . GLY D 1 62 ? 8.873 2.239 -56.301 1.00 19.74 60 GLY D CA 1
ATOM 6479 C C . GLY D 1 62 ? 8.734 3.617 -55.619 1.00 19.84 60 GLY D C 1
ATOM 6480 O O . GLY D 1 62 ? 7.893 3.819 -54.746 1.00 18.87 60 GLY D O 1
ATOM 6481 N N . LYS D 1 63 ? 9.580 4.547 -56.041 1.00 21.20 61 LYS D N 1
ATOM 6482 C CA . LYS D 1 63 ? 9.681 5.832 -55.357 1.00 22.63 61 LYS D CA 1
ATOM 6483 C C . LYS D 1 63 ? 8.435 6.716 -55.483 1.00 22.56 61 LYS D C 1
ATOM 6484 O O . LYS D 1 63 ? 8.263 7.625 -54.657 1.00 21.94 61 LYS D O 1
ATOM 6490 N N . GLU D 1 64 ? 7.561 6.442 -56.427 1.00 23.60 62 GLU D N 1
ATOM 6491 C CA . GLU D 1 64 ? 6.288 7.174 -56.511 1.00 24.76 62 GLU D CA 1
ATOM 6492 C C . GLU D 1 64 ? 5.322 6.797 -55.399 1.00 24.42 62 GLU D C 1
ATOM 6493 O O . GLU D 1 64 ? 4.409 7.591 -55.072 1.00 25.18 62 GLU D O 1
ATOM 6499 N N . ARG D 1 65 ? 5.522 5.613 -54.800 1.00 22.38 63 ARG D N 1
ATOM 6500 C CA . ARG D 1 65 ? 4.654 5.145 -53.710 1.00 21.56 63 ARG D CA 1
ATOM 6501 C C . ARG D 1 65 ? 5.364 4.817 -52.407 1.00 20.19 63 ARG D C 1
ATOM 6502 O O . ARG D 1 65 ? 4.722 4.353 -51.451 1.00 19.42 63 ARG D O 1
ATOM 6510 N N . CYS D 1 66 ? 6.667 5.044 -52.338 1.00 19.04 64 CYS D N 1
ATOM 6511 C CA . CYS D 1 66 ? 7.426 4.709 -51.141 1.00 18.35 64 CYS D CA 1
ATOM 6512 C C . CYS D 1 66 ? 8.575 5.692 -51.000 1.00 17.99 64 CYS D C 1
ATOM 6513 O O . CYS D 1 66 ? 9.325 5.918 -51.941 1.00 19.02 64 CYS D O 1
ATOM 6516 N N . SER D 1 67 ? 8.727 6.252 -49.796 1.00 17.22 65 SER D N 1
ATOM 6517 C CA . SER D 1 67 ? 9.868 7.105 -49.483 1.00 17.30 65 SER D CA 1
ATOM 6518 C C . SER D 1 67 ? 10.575 6.575 -48.260 1.00 16.84 65 SER D C 1
ATOM 6519 O O . SER D 1 67 ? 9.919 6.034 -47.387 1.00 17.05 65 SER D O 1
ATOM 6522 N N . PHE D 1 68 ? 11.876 6.772 -48.194 1.00 17.00 66 PHE D N 1
ATOM 6523 C CA . PHE D 1 68 ? 12.653 6.469 -47.015 1.00 16.97 66 PHE D CA 1
ATOM 6524 C C . PHE D 1 68 ? 12.974 7.773 -46.268 1.00 17.01 66 PHE D C 1
ATOM 6525 O O . PHE D 1 68 ? 13.373 8.760 -46.896 1.00 17.57 66 PHE D O 1
ATOM 6533 N N . VAL D 1 69 ? 12.782 7.744 -44.954 1.00 17.05 67 VAL D N 1
ATOM 6534 C CA . VAL D 1 69 ? 13.190 8.833 -44.075 1.00 17.57 67 VAL D CA 1
ATOM 6535 C C . VAL D 1 69 ? 14.048 8.266 -42.951 1.00 17.74 67 VAL D C 1
ATOM 6536 O O . VAL D 1 69 ? 13.621 7.347 -42.221 1.00 17.45 67 VAL D O 1
ATOM 6540 N N . GLN D 1 70 ? 15.242 8.805 -42.800 1.00 19.29 68 GLN D N 1
ATOM 6541 C CA . GLN D 1 70 ? 16.125 8.469 -41.696 1.00 20.62 68 GLN D CA 1
ATOM 6542 C C . GLN D 1 70 ? 15.476 8.871 -40.390 1.00 19.66 68 GLN D C 1
ATOM 6543 O O . GLN D 1 70 ? 15.098 10.031 -40.225 1.00 20.29 68 GLN D O 1
ATOM 6549 N N . CYS D 1 71 ? 15.328 7.922 -39.470 1.00 17.89 69 CYS D N 1
ATOM 6550 C CA . CYS D 1 71 ? 14.577 8.206 -38.243 1.00 17.83 69 CYS D CA 1
ATOM 6551 C C . CYS D 1 71 ? 14.882 7.183 -37.157 1.00 17.42 69 CYS D C 1
ATOM 6552 O O . CYS D 1 71 ? 14.697 5.995 -37.384 1.00 17.25 69 CYS D O 1
ATOM 6555 N N . ASP D 1 72 ? 15.380 7.662 -36.010 1.00 17.31 70 ASP D N 1
ATOM 6556 C CA . ASP D 1 72 ? 15.520 6.849 -34.806 1.00 17.11 70 ASP D CA 1
ATOM 6557 C C . ASP D 1 72 ? 14.189 6.982 -34.033 1.00 16.15 70 ASP D C 1
ATOM 6558 O O . ASP D 1 72 ? 13.835 8.064 -33.564 1.00 15.76 70 ASP D O 1
ATOM 6563 N N . VAL D 1 73 ? 13.454 5.893 -33.932 1.00 15.54 71 VAL D N 1
ATOM 6564 C CA . VAL D 1 73 ? 12.119 5.916 -33.303 1.00 15.62 71 VAL D CA 1
ATOM 6565 C C . VAL D 1 73 ? 12.074 6.371 -31.845 1.00 15.68 71 VAL D C 1
ATOM 6566 O O . VAL D 1 73 ? 11.025 6.813 -31.384 1.00 15.98 71 VAL D O 1
ATOM 6570 N N . ALA D 1 74 ? 13.188 6.279 -31.143 1.00 16.09 72 ALA D N 1
ATOM 6571 C CA . ALA D 1 74 ? 13.242 6.715 -29.742 1.00 16.67 72 ALA D CA 1
ATOM 6572 C C . ALA D 1 74 ? 13.491 8.214 -29.598 1.00 17.12 72 ALA D C 1
ATOM 6573 O O . ALA D 1 74 ? 13.442 8.711 -28.482 1.00 16.82 72 ALA D O 1
ATOM 6575 N N . ASP D 1 75 ? 13.771 8.912 -30.707 1.00 17.79 73 ASP D N 1
ATOM 6576 C CA . ASP D 1 75 ? 14.044 10.349 -30.711 1.00 19.01 73 ASP D CA 1
ATOM 6577 C C . ASP D 1 75 ? 12.770 11.066 -31.164 1.00 18.88 73 ASP D C 1
ATOM 6578 O O . ASP D 1 75 ? 12.373 11.015 -32.330 1.00 18.16 73 ASP D O 1
ATOM 6583 N N . GLU D 1 76 ? 12.122 11.724 -30.216 1.00 18.30 74 GLU D N 1
ATOM 6584 C CA . GLU D 1 76 ? 10.827 12.309 -30.475 1.00 18.61 74 GLU D CA 1
ATOM 6585 C C . GLU D 1 76 ? 10.832 13.360 -31.591 1.00 18.97 74 GLU D C 1
ATOM 6586 O O . GLU D 1 76 ? 9.912 13.398 -32.404 1.00 18.48 74 GLU D O 1
ATOM 6592 N N A GLU D 1 77 ? 11.871 14.189 -31.637 0.50 19.75 75 GLU D N 1
ATOM 6593 N N B GLU D 1 77 ? 11.854 14.207 -31.656 0.50 19.20 75 GLU D N 1
ATOM 6594 C CA A GLU D 1 77 ? 11.957 15.227 -32.655 0.50 20.79 75 GLU D CA 1
ATOM 6595 C CA B GLU D 1 77 ? 11.880 15.240 -32.692 0.50 19.87 75 GLU D CA 1
ATOM 6596 C C A GLU D 1 77 ? 12.102 14.613 -34.038 0.50 19.84 75 GLU D C 1
ATOM 6597 C C B GLU D 1 77 ? 12.095 14.618 -34.072 0.50 19.32 75 GLU D C 1
ATOM 6598 O O A GLU D 1 77 ? 11.500 15.099 -34.996 0.50 20.05 75 GLU D O 1
ATOM 6599 O O B GLU D 1 77 ? 11.552 15.122 -35.051 0.50 19.60 75 GLU D O 1
ATOM 6610 N N . GLN D 1 78 ? 12.874 13.533 -34.153 1.00 18.93 76 GLN D N 1
ATOM 6611 C CA . GLN D 1 78 ? 13.040 12.849 -35.449 1.00 18.53 76 GLN D CA 1
ATOM 6612 C C . GLN D 1 78 ? 11.733 12.236 -35.902 1.00 17.42 76 GLN D C 1
ATOM 6613 O O . GLN D 1 78 ? 11.389 12.310 -37.094 1.00 17.85 76 GLN D O 1
ATOM 6619 N N . VAL D 1 79 ? 11.004 11.604 -34.985 1.00 16.23 77 VAL D N 1
ATOM 6620 C CA . VAL D 1 79 ? 9.728 10.999 -35.328 1.00 15.83 77 VAL D CA 1
ATOM 6621 C C . VAL D 1 79 ? 8.698 12.063 -35.712 1.00 16.08 77 VAL D C 1
ATOM 6622 O O . VAL D 1 79 ? 7.994 11.911 -36.714 1.00 15.69 77 VAL D O 1
ATOM 6626 N N . LYS D 1 80 ? 8.613 13.139 -34.944 1.00 16.77 78 LYS D N 1
ATOM 6627 C CA . LYS D 1 80 ? 7.692 14.235 -35.270 1.00 17.63 78 LYS D CA 1
ATOM 6628 C C . LYS D 1 80 ? 7.974 14.787 -36.676 1.00 17.44 78 LYS D C 1
ATOM 6629 O O . LYS D 1 80 ? 7.042 14.978 -37.463 1.00 17.31 78 LYS D O 1
ATOM 6635 N N A SER D 1 81 ? 9.253 15.018 -36.975 0.50 17.57 79 SER D N 1
ATOM 6636 N N B SER D 1 81 ? 9.235 15.045 -36.993 0.50 17.45 79 SER D N 1
ATOM 6637 C CA A SER D 1 81 ? 9.656 15.550 -38.267 0.50 18.11 79 SER D CA 1
ATOM 6638 C CA B SER D 1 81 ? 9.591 15.573 -38.308 0.50 17.89 79 SER D CA 1
ATOM 6639 C C A SER D 1 81 ? 9.274 14.603 -39.418 0.50 17.43 79 SER D C 1
ATOM 6640 C C B SER D 1 81 ? 9.267 14.600 -39.435 0.50 17.31 79 SER D C 1
ATOM 6641 O O A SER D 1 81 ? 8.782 15.036 -40.473 0.50 17.85 79 SER D O 1
ATOM 6642 O O B SER D 1 81 ? 8.819 15.019 -40.508 0.50 17.73 79 SER D O 1
ATOM 6647 N N . MET D 1 82 ? 9.514 13.317 -39.195 1.00 16.68 80 MET D N 1
ATOM 6648 C CA . MET D 1 82 ? 9.182 12.304 -40.188 1.00 16.61 80 MET D CA 1
ATOM 6649 C C . MET D 1 82 ? 7.675 12.211 -40.457 1.00 16.41 80 MET D C 1
ATOM 6650 O O . MET D 1 82 ? 7.246 12.104 -41.617 1.00 15.84 80 MET D O 1
ATOM 6655 N N . ILE D 1 83 ? 6.881 12.288 -39.403 1.00 16.17 81 ILE D N 1
ATOM 6656 C CA . ILE D 1 83 ? 5.418 12.280 -39.548 1.00 16.53 81 ILE D CA 1
ATOM 6657 C C . ILE D 1 83 ? 4.911 13.545 -40.248 1.00 17.32 81 ILE D C 1
ATOM 6658 O O . ILE D 1 83 ? 4.028 13.468 -41.114 1.00 17.01 81 ILE D O 1
ATOM 6663 N N . GLU D 1 84 ? 5.461 14.703 -39.884 1.00 18.51 82 GLU D N 1
ATOM 6664 C CA . GLU D 1 84 ? 5.059 15.952 -40.528 1.00 19.90 82 GLU D CA 1
ATOM 6665 C C . GLU D 1 84 ? 5.380 15.894 -42.012 1.00 19.18 82 GLU D C 1
ATOM 6666 O O . GLU D 1 84 ? 4.562 16.306 -42.878 1.00 19.87 82 GLU D O 1
ATOM 6672 N N . TRP D 1 85 ? 6.567 15.373 -42.344 1.00 18.25 83 TRP D N 1
ATOM 6673 C CA . TRP D 1 85 ? 6.959 15.274 -43.747 1.00 18.03 83 TRP D CA 1
ATOM 6674 C C . TRP D 1 85 ? 6.025 14.333 -44.506 1.00 17.24 83 TRP D C 1
ATOM 6675 O O . TRP D 1 85 ? 5.616 14.616 -45.637 1.00 17.41 83 TRP D O 1
ATOM 6686 N N . THR D 1 86 ? 5.684 13.218 -43.884 1.00 16.28 84 THR D N 1
ATOM 6687 C CA . THR D 1 86 ? 4.788 12.240 -44.487 1.00 16.35 84 THR D CA 1
ATOM 6688 C C . THR D 1 86 ? 3.422 12.865 -44.808 1.00 16.94 84 THR D C 1
ATOM 6689 O O . THR D 1 86 ? 2.915 12.739 -45.932 1.00 16.87 84 THR D O 1
ATOM 6693 N N . ALA D 1 87 ? 2.846 13.527 -43.818 1.00 17.59 85 ALA D N 1
ATOM 6694 C CA . ALA D 1 87 ? 1.530 14.122 -43.969 1.00 18.81 85 ALA D CA 1
ATOM 6695 C C . ALA D 1 87 ? 1.513 15.239 -44.996 1.00 19.67 85 ALA D C 1
ATOM 6696 O O . ALA D 1 87 ? 0.556 15.367 -45.782 1.00 20.35 85 ALA D O 1
ATOM 6698 N N . THR D 1 88 ? 2.577 16.058 -45.022 1.00 19.64 86 THR D N 1
ATOM 6699 C CA . THR D 1 88 ? 2.648 17.147 -46.002 1.00 21.00 86 THR D CA 1
ATOM 6700 C C . THR D 1 88 ? 2.867 16.609 -47.417 1.00 20.56 86 THR D C 1
ATOM 6701 O O . THR D 1 88 ? 2.264 17.099 -48.378 1.00 22.92 86 THR D O 1
ATOM 6705 N N . THR D 1 89 ? 3.742 15.629 -47.544 1.00 19.40 87 THR D N 1
ATOM 6706 C CA . THR D 1 89 ? 4.091 15.067 -48.853 1.00 19.26 87 THR D CA 1
ATOM 6707 C C . THR D 1 89 ? 2.936 14.295 -49.488 1.00 18.91 87 THR D C 1
ATOM 6708 O O . THR D 1 89 ? 2.659 14.458 -50.683 1.00 19.51 87 THR D O 1
ATOM 6712 N N . TYR D 1 90 ? 2.259 13.470 -48.681 1.00 18.21 88 TYR D N 1
ATOM 6713 C CA . TYR D 1 90 ? 1.276 12.536 -49.207 1.00 18.40 88 TYR D CA 1
ATOM 6714 C C . TYR D 1 90 ? -0.172 12.856 -48.808 1.00 19.27 88 TYR D C 1
ATOM 6715 O O . TYR D 1 90 ? -1.083 12.132 -49.233 1.00 20.02 88 TYR D O 1
ATOM 6724 N N . GLY D 1 91 ? -0.395 13.901 -48.020 1.00 19.79 89 GLY D N 1
ATOM 6725 C CA . GLY D 1 91 ? -1.732 14.412 -47.797 1.00 20.62 89 GLY D CA 1
ATOM 6726 C C . GLY D 1 91 ? -2.523 13.767 -46.674 1.00 20.33 89 GLY D C 1
ATOM 6727 O O . GLY D 1 91 ? -3.691 14.052 -46.483 1.00 21.69 89 GLY D O 1
ATOM 6728 N N . GLY D 1 92 ? -1.859 12.980 -45.845 1.00 19.29 90 GLY D N 1
ATOM 6729 C CA . GLY D 1 92 ? -2.514 12.426 -44.668 1.00 18.88 90 GLY D CA 1
ATOM 6730 C C . GLY D 1 92 ? -1.631 11.433 -43.957 1.00 17.78 90 GLY D C 1
ATOM 6731 O O . GLY D 1 92 ? -0.465 11.296 -44.255 1.00 17.71 90 GLY D O 1
ATOM 6732 N N . LEU D 1 93 ? -2.231 10.749 -43.005 1.00 17.53 91 LEU D N 1
ATOM 6733 C CA . LEU D 1 93 ? -1.589 9.660 -42.286 1.00 16.88 91 LEU D CA 1
ATOM 6734 C C . LEU D 1 93 ? -2.692 8.782 -41.746 1.00 16.68 91 LEU D C 1
ATOM 6735 O O . LEU D 1 93 ? -3.377 9.175 -40.796 1.00 16.66 91 LEU D O 1
ATOM 6740 N N . ASP D 1 94 ? -2.876 7.623 -42.372 1.00 16.16 92 ASP D N 1
ATOM 6741 C CA . ASP D 1 94 ? -3.977 6.739 -42.035 1.00 15.96 92 ASP D CA 1
ATOM 6742 C C . ASP D 1 94 ? -3.567 5.555 -41.192 1.00 15.48 92 ASP D C 1
ATOM 6743 O O . ASP D 1 94 ? -4.384 5.069 -40.395 1.00 15.69 92 ASP D O 1
ATOM 6748 N N . VAL D 1 95 ? -2.346 5.056 -41.396 1.00 14.73 93 VAL D N 1
ATOM 6749 C CA . VAL D 1 95 ? -1.839 3.889 -40.676 1.00 14.53 93 VAL D CA 1
ATOM 6750 C C . VAL D 1 95 ? -0.426 4.151 -40.181 1.00 14.35 93 VAL D C 1
ATOM 6751 O O . VAL D 1 95 ? 0.427 4.540 -40.961 1.00 14.76 93 VAL D O 1
ATOM 6755 N N . MET D 1 96 ? -0.177 3.926 -38.897 1.00 14.17 94 MET D N 1
ATOM 6756 C CA . MET D 1 96 ? 1.189 3.896 -38.351 1.00 14.38 94 MET D CA 1
ATOM 6757 C C . MET D 1 96 ? 1.458 2.474 -37.918 1.00 14.00 94 MET D C 1
ATOM 6758 O O . MET D 1 96 ? 0.731 1.966 -37.051 1.00 14.10 94 MET D O 1
ATOM 6763 N N . PHE D 1 97 ? 2.493 1.858 -38.483 1.00 13.66 95 PHE D N 1
ATOM 6764 C CA . PHE D 1 97 ? 2.968 0.562 -38.017 1.00 13.48 95 PHE D CA 1
ATOM 6765 C C . PHE D 1 97 ? 4.300 0.800 -37.292 1.00 13.32 95 PHE D C 1
ATOM 6766 O O . PHE D 1 97 ? 5.345 0.942 -37.925 1.00 13.72 95 PHE D O 1
ATOM 6774 N N . SER D 1 98 ? 4.214 0.861 -35.966 1.00 13.60 96 SER D N 1
ATOM 6775 C CA . SER D 1 98 ? 5.369 1.020 -35.098 1.00 13.68 96 SER D CA 1
ATOM 6776 C C . SER D 1 98 ? 5.962 -0.374 -34.923 1.00 13.78 96 SER D C 1
ATOM 6777 O O . SER D 1 98 ? 5.495 -1.152 -34.092 1.00 14.11 96 SER D O 1
ATOM 6780 N N . ASN D 1 99 ? 6.945 -0.676 -35.761 1.00 13.74 97 ASN D N 1
ATOM 6781 C CA . ASN D 1 99 ? 7.478 -2.034 -35.926 1.00 14.00 97 ASN D CA 1
ATOM 6782 C C . ASN D 1 99 ? 8.945 -2.172 -35.539 1.00 14.40 97 ASN D C 1
ATOM 6783 O O . ASN D 1 99 ? 9.386 -3.285 -35.251 1.00 14.93 97 ASN D O 1
ATOM 6788 N N . ALA D 1 100 ? 9.705 -1.085 -35.516 1.00 14.28 98 ALA D N 1
ATOM 6789 C CA . ALA D 1 100 ? 11.130 -1.169 -35.162 1.00 14.80 98 ALA D CA 1
ATOM 6790 C C . ALA D 1 100 ? 11.321 -1.884 -33.825 1.00 14.93 98 ALA D C 1
ATOM 6791 O O . ALA D 1 100 ? 10.524 -1.727 -32.893 1.00 15.02 98 ALA D O 1
ATOM 6793 N N . GLY D 1 101 ? 12.373 -2.677 -33.746 1.00 14.90 99 GLY D N 1
ATOM 6794 C CA . GLY D 1 101 ? 12.718 -3.362 -32.492 1.00 15.48 99 GLY D CA 1
ATOM 6795 C C . GLY D 1 101 ? 14.165 -3.798 -32.521 1.00 16.11 99 GLY D C 1
ATOM 6796 O O . GLY D 1 101 ? 14.795 -3.853 -33.582 1.00 16.60 99 GLY D O 1
ATOM 6797 N N . VAL D 1 102 ? 14.667 -4.148 -31.341 1.00 16.16 100 VAL D N 1
ATOM 6798 C CA . VAL D 1 102 ? 15.990 -4.750 -31.198 1.00 16.73 100 VAL D CA 1
ATOM 6799 C C . VAL D 1 102 ? 15.923 -5.920 -30.214 1.00 16.55 100 VAL D C 1
ATOM 6800 O O . VAL D 1 102 ? 15.029 -5.986 -29.358 1.00 15.95 100 VAL D O 1
ATOM 6804 N N . LEU D 1 103 ? 16.878 -6.825 -30.374 1.00 16.61 101 LEU D N 1
ATOM 6805 C CA . LEU D 1 103 ? 17.038 -8.003 -29.496 1.00 17.12 101 LEU D CA 1
ATOM 6806 C C . LEU D 1 103 ? 18.523 -8.207 -29.292 1.00 17.83 101 LEU D C 1
ATOM 6807 O O . LEU D 1 103 ? 19.273 -8.238 -30.248 1.00 18.62 101 LEU D O 1
ATOM 6812 N N . ASN D 1 104 ? 18.962 -8.329 -28.057 1.00 17.82 102 ASN D N 1
ATOM 6813 C CA . ASN D 1 104 ? 20.375 -8.538 -27.767 1.00 18.94 102 ASN D CA 1
ATOM 6814 C C . ASN D 1 104 ? 20.832 -9.957 -28.088 1.00 19.69 102 ASN D C 1
ATOM 6815 O O . ASN D 1 104 ? 20.042 -10.885 -28.063 1.00 19.70 102 ASN D O 1
ATOM 6820 N N . SER D 1 105 ? 22.113 -10.103 -28.392 1.00 21.15 103 SER D N 1
ATOM 6821 C CA . SER D 1 105 ? 22.703 -11.424 -28.584 1.00 22.46 103 SER D CA 1
ATOM 6822 C C . SER D 1 105 ? 22.996 -12.139 -27.252 1.00 22.57 103 SER D C 1
ATOM 6823 O O . SER D 1 105 ? 23.031 -13.368 -27.212 1.00 22.86 103 SER D O 1
ATOM 6826 N N . ALA D 1 106 ? 23.199 -11.389 -26.180 1.00 21.84 104 ALA D N 1
ATOM 6827 C CA . ALA D 1 106 ? 23.408 -11.978 -24.855 1.00 22.13 104 ALA D CA 1
ATOM 6828 C C . ALA D 1 106 ? 22.130 -12.699 -24.402 1.00 20.91 104 ALA D C 1
ATOM 6829 O O . ALA D 1 106 ? 21.030 -12.329 -24.807 1.00 21.08 104 ALA D O 1
ATOM 6831 N N . ALA D 1 107 ? 22.287 -13.710 -23.560 1.00 20.39 105 ALA D N 1
ATOM 6832 C CA . ALA D 1 107 ? 21.159 -14.532 -23.125 1.00 19.70 105 ALA D CA 1
ATOM 6833 C C . ALA D 1 107 ? 20.078 -13.748 -22.394 1.00 18.35 105 ALA D C 1
ATOM 6834 O O . ALA D 1 107 ? 18.895 -14.035 -22.543 1.00 17.73 105 ALA D O 1
ATOM 6836 N N . GLN D 1 108 ? 20.500 -12.766 -21.601 1.00 17.84 106 GLN D N 1
ATOM 6837 C CA . GLN D 1 108 ? 19.588 -11.936 -20.801 1.00 16.92 106 GLN D CA 1
ATOM 6838 C C . GLN D 1 108 ? 18.633 -12.744 -19.919 1.00 16.59 106 GLN D C 1
ATOM 6839 O O . GLN D 1 108 ? 17.441 -12.429 -19.817 1.00 16.23 106 GLN D O 1
ATOM 6845 N N . THR D 1 109 ? 19.185 -13.728 -19.235 1.00 16.93 107 THR D N 1
ATOM 6846 C CA . THR D 1 109 ? 18.480 -14.322 -18.087 1.00 17.23 107 THR D CA 1
ATOM 6847 C C . THR D 1 109 ? 18.371 -13.262 -16.997 1.00 17.42 107 THR D C 1
ATOM 6848 O O . THR D 1 109 ? 19.181 -12.331 -16.951 1.00 17.36 107 THR D O 1
ATOM 6852 N N A VAL D 1 110 ? 17.380 -13.374 -16.123 0.50 17.49 108 VAL D N 1
ATOM 6853 N N B VAL D 1 110 ? 17.375 -13.388 -16.114 0.50 17.52 108 VAL D N 1
ATOM 6854 C CA A VAL D 1 110 ? 17.256 -12.373 -15.061 0.50 17.63 108 VAL D CA 1
ATOM 6855 C CA B VAL D 1 110 ? 17.237 -12.407 -15.030 0.50 17.70 108 VAL D CA 1
ATOM 6856 C C A VAL D 1 110 ? 18.420 -12.458 -14.074 0.50 18.22 108 VAL D C 1
ATOM 6857 C C B VAL D 1 110 ? 18.428 -12.462 -14.081 0.50 18.25 108 VAL D C 1
ATOM 6858 O O A VAL D 1 110 ? 18.940 -11.418 -13.687 0.50 17.80 108 VAL D O 1
ATOM 6859 O O B VAL D 1 110 ? 18.958 -11.418 -13.714 0.50 17.83 108 VAL D O 1
ATOM 6866 N N . LYS D 1 111 ? 18.886 -13.662 -13.734 1.00 18.83 109 LYS D N 1
ATOM 6867 C CA . LYS D 1 111 ? 19.994 -13.815 -12.776 1.00 20.13 109 LYS D CA 1
ATOM 6868 C C . LYS D 1 111 ? 21.279 -13.139 -13.263 1.00 20.08 109 LYS D C 1
ATOM 6869 O O . LYS D 1 111 ? 22.058 -12.619 -12.473 1.00 20.04 109 LYS D O 1
ATOM 6875 N N . ASP D 1 112 ? 21.495 -13.176 -14.579 1.00 19.68 110 ASP D N 1
ATOM 6876 C CA . ASP D 1 112 ? 22.694 -12.595 -15.171 1.00 20.59 110 ASP D CA 1
ATOM 6877 C C . ASP D 1 112 ? 22.366 -11.464 -16.121 1.00 19.15 110 ASP D C 1
ATOM 6878 O O . ASP D 1 112 ? 23.068 -11.240 -17.107 1.00 19.21 110 ASP D O 1
ATOM 6883 N N . LEU D 1 113 ? 21.313 -10.706 -15.819 1.00 17.84 111 LEU D N 1
ATOM 6884 C CA . LEU D 1 113 ? 20.854 -9.664 -16.712 1.00 17.30 111 LEU D CA 1
ATOM 6885 C C . LEU D 1 113 ? 21.906 -8.572 -16.860 1.00 17.58 111 LEU D C 1
ATOM 6886 O O . LEU D 1 113 ? 22.443 -8.066 -15.863 1.00 18.37 111 LEU D O 1
ATOM 6891 N N . ASP D 1 114 ? 22.218 -8.216 -18.100 1.00 17.54 112 ASP D N 1
ATOM 6892 C CA . ASP D 1 114 ? 23.128 -7.097 -18.346 1.00 18.43 112 ASP D CA 1
ATOM 6893 C C . ASP D 1 114 ? 22.266 -5.847 -18.426 1.00 17.28 112 ASP D C 1
ATOM 6894 O O . ASP D 1 114 ? 21.448 -5.697 -19.329 1.00 15.81 112 ASP D O 1
ATOM 6899 N N . LEU D 1 115 ? 22.437 -4.956 -17.443 1.00 17.42 113 LEU D N 1
ATOM 6900 C CA . LEU D 1 115 ? 21.541 -3.803 -17.349 1.00 17.23 113 LEU D CA 1
ATOM 6901 C C . LEU D 1 115 ? 21.737 -2.792 -18.493 1.00 17.18 113 LEU D C 1
ATOM 6902 O O . LEU D 1 115 ? 20.761 -2.294 -19.032 1.00 16.57 113 LEU D O 1
ATOM 6907 N N . PRO D 1 116 ? 22.985 -2.525 -18.904 1.00 17.82 114 PRO D N 1
ATOM 6908 C CA . PRO D 1 116 ? 23.117 -1.627 -20.064 1.00 17.85 114 PRO D CA 1
ATOM 6909 C C . PRO D 1 116 ? 22.441 -2.168 -21.323 1.00 17.42 114 PRO D C 1
ATOM 6910 O O . PRO D 1 116 ? 21.836 -1.402 -22.102 1.00 17.43 114 PRO D O 1
ATOM 6914 N N . LEU D 1 117 ? 22.486 -3.492 -21.516 1.00 17.28 115 LEU D N 1
ATOM 6915 C CA . LEU D 1 117 ? 21.790 -4.089 -22.660 1.00 16.91 115 LEU D CA 1
ATOM 6916 C C . LEU D 1 117 ? 20.259 -4.057 -22.503 1.00 15.90 115 LEU D C 1
ATOM 6917 O O . LEU D 1 117 ? 19.531 -3.821 -23.481 1.00 14.81 115 LEU D O 1
ATOM 6922 N N . PHE D 1 118 ? 19.777 -4.244 -21.268 1.00 15.33 116 PHE D N 1
ATOM 6923 C CA . PHE D 1 118 ? 18.369 -4.002 -20.944 1.00 14.96 116 PHE D CA 1
ATOM 6924 C C . PHE D 1 118 ? 17.959 -2.568 -21.358 1.00 14.85 116 PHE D C 1
ATOM 6925 O O . PHE D 1 118 ? 16.910 -2.363 -21.957 1.00 14.34 116 PHE D O 1
ATOM 6933 N N . ASP D 1 119 ? 18.815 -1.615 -21.042 1.00 15.69 117 ASP D N 1
ATOM 6934 C CA . ASP D 1 119 ? 18.505 -0.216 -21.366 1.00 16.10 117 ASP D CA 1
ATOM 6935 C C . ASP D 1 119 ? 18.337 -0.027 -22.884 1.00 16.09 117 ASP D C 1
ATOM 6936 O O . ASP D 1 119 ? 17.424 0.692 -23.327 1.00 16.06 117 ASP D O 1
ATOM 6941 N N A LYS D 1 120 ? 19.197 -0.680 -23.661 0.50 16.48 118 LYS D N 1
ATOM 6942 N N B LYS D 1 120 ? 19.191 -0.693 -23.670 0.50 16.34 118 LYS D N 1
ATOM 6943 C CA A LYS D 1 120 ? 19.122 -0.564 -25.123 0.50 16.82 118 LYS D CA 1
ATOM 6944 C CA B LYS D 1 120 ? 19.138 -0.592 -25.150 0.50 16.58 118 LYS D CA 1
ATOM 6945 C C A LYS D 1 120 ? 17.783 -1.094 -25.667 0.50 15.97 118 LYS D C 1
ATOM 6946 C C B LYS D 1 120 ? 17.806 -1.124 -25.704 0.50 15.82 118 LYS D C 1
ATOM 6947 O O A LYS D 1 120 ? 17.109 -0.428 -26.470 0.50 15.61 118 LYS D O 1
ATOM 6948 O O B LYS D 1 120 ? 17.166 -0.511 -26.554 0.50 15.38 118 LYS D O 1
ATOM 6959 N N . VAL D 1 121 ? 17.405 -2.286 -25.217 1.00 15.40 119 VAL D N 1
ATOM 6960 C CA . VAL D 1 121 ? 16.152 -2.905 -25.632 1.00 15.22 119 VAL D CA 1
ATOM 6961 C C . VAL D 1 121 ? 14.955 -2.077 -25.220 1.00 14.80 119 VAL D C 1
ATOM 6962 O O . VAL D 1 121 ? 14.037 -1.850 -26.001 1.00 14.71 119 VAL D O 1
ATOM 6966 N N . MET D 1 122 ? 14.949 -1.614 -23.977 1.00 14.72 120 MET D N 1
ATOM 6967 C CA . MET D 1 122 ? 13.828 -0.823 -23.503 1.00 15.10 120 MET D CA 1
ATOM 6968 C C . MET D 1 122 ? 13.705 0.490 -24.258 1.00 14.90 120 MET D C 1
ATOM 6969 O O . MET D 1 122 ? 12.584 0.942 -24.519 1.00 14.66 120 MET D O 1
ATOM 6974 N N A ARG D 1 123 ? 14.835 1.095 -24.626 0.50 15.32 121 ARG D N 1
ATOM 6975 N N B ARG D 1 123 ? 14.829 1.090 -24.642 0.50 14.98 121 ARG D N 1
ATOM 6976 C CA A ARG D 1 123 ? 14.780 2.347 -25.387 0.50 15.58 121 ARG D CA 1
ATOM 6977 C CA B ARG D 1 123 ? 14.795 2.353 -25.399 0.50 15.02 121 ARG D CA 1
ATOM 6978 C C A ARG D 1 123 ? 14.070 2.179 -26.744 0.50 15.24 121 ARG D C 1
ATOM 6979 C C B ARG D 1 123 ? 14.074 2.184 -26.740 0.50 14.91 121 ARG D C 1
ATOM 6980 O O A ARG D 1 123 ? 13.112 2.885 -27.048 0.50 15.04 121 ARG D O 1
ATOM 6981 O O B ARG D 1 123 ? 13.092 2.869 -27.012 0.50 14.75 121 ARG D O 1
ATOM 6996 N N . VAL D 1 124 ? 14.530 1.239 -27.552 1.00 14.79 122 VAL D N 1
ATOM 6997 C CA . VAL D 1 124 ? 13.914 1.070 -28.877 1.00 15.03 122 VAL D CA 1
ATOM 6998 C C . VAL D 1 124 ? 12.503 0.532 -28.771 1.00 15.13 122 VAL D C 1
ATOM 6999 O O . VAL D 1 124 ? 11.558 1.055 -29.400 1.00 14.79 122 VAL D O 1
ATOM 7003 N N . ASN D 1 125 ? 12.335 -0.511 -27.959 1.00 14.51 123 ASN D N 1
ATOM 7004 C CA . ASN D 1 125 ? 11.113 -1.290 -28.017 1.00 14.44 123 ASN D CA 1
ATOM 7005 C C . ASN D 1 125 ? 9.987 -0.653 -27.193 1.00 14.57 123 ASN D C 1
ATOM 7006 O O . ASN D 1 125 ? 8.814 -0.949 -27.477 1.00 16.08 123 ASN D O 1
ATOM 7011 N N . THR D 1 126 ? 10.308 0.109 -26.143 1.00 14.49 124 THR D N 1
ATOM 7012 C CA . THR D 1 126 ? 9.255 0.775 -25.345 1.00 14.58 124 THR D CA 1
ATOM 7013 C C . THR D 1 126 ? 9.206 2.277 -25.557 1.00 14.40 124 THR D C 1
ATOM 7014 O O . THR D 1 126 ? 8.131 2.827 -25.769 1.00 14.11 124 THR D O 1
ATOM 7018 N N . ARG D 1 127 ? 10.352 2.955 -25.501 1.00 14.35 125 ARG D N 1
ATOM 7019 C CA . ARG D 1 127 ? 10.363 4.395 -25.736 1.00 14.58 125 ARG D CA 1
ATOM 7020 C C . ARG D 1 127 ? 10.001 4.688 -27.185 1.00 14.73 125 ARG D C 1
ATOM 7021 O O . ARG D 1 127 ? 9.206 5.591 -27.469 1.00 14.85 125 ARG D O 1
ATOM 7029 N N . GLY D 1 128 ? 10.551 3.911 -28.109 1.00 13.85 126 GLY D N 1
ATOM 7030 C CA . GLY D 1 128 ? 10.199 4.077 -29.514 1.00 14.15 126 GLY D CA 1
ATOM 7031 C C . GLY D 1 128 ? 8.720 3.864 -29.773 1.00 13.89 126 GLY D C 1
ATOM 7032 O O . GLY D 1 128 ? 8.098 4.613 -30.531 1.00 14.35 126 GLY D O 1
ATOM 7033 N N . ALA D 1 129 ? 8.124 2.851 -29.157 1.00 13.30 127 ALA D N 1
ATOM 7034 C CA . ALA D 1 129 ? 6.688 2.624 -29.286 1.00 13.31 127 ALA D CA 1
ATOM 7035 C C . ALA D 1 129 ? 5.898 3.812 -28.757 1.00 13.38 127 ALA D C 1
ATOM 7036 O O . ALA D 1 129 ? 4.971 4.298 -29.396 1.00 13.70 127 ALA D O 1
ATOM 7038 N N . ALA D 1 130 ? 6.240 4.274 -27.558 1.00 13.39 128 ALA D N 1
ATOM 7039 C CA . ALA D 1 130 ? 5.521 5.401 -26.961 1.00 13.79 128 ALA D CA 1
ATOM 7040 C C . ALA D 1 130 ? 5.617 6.655 -27.824 1.00 13.97 128 ALA D C 1
ATOM 7041 O O . ALA D 1 130 ? 4.616 7.349 -28.038 1.00 14.78 128 ALA D O 1
ATOM 7043 N N . VAL D 1 131 ? 6.812 6.946 -28.313 1.00 14.05 129 VAL D N 1
ATOM 7044 C CA . VAL D 1 131 ? 7.021 8.116 -29.182 1.00 14.19 129 VAL D CA 1
ATOM 7045 C C . VAL D 1 131 ? 6.192 8.002 -30.471 1.00 14.33 129 VAL D C 1
ATOM 7046 O O . VAL D 1 131 ? 5.543 8.959 -30.871 1.00 14.77 129 VAL D O 1
ATOM 7050 N N . CYS D 1 132 ? 6.244 6.844 -31.120 1.00 14.36 130 CYS D N 1
ATOM 7051 C CA . CYS D 1 132 ? 5.529 6.660 -32.388 1.00 14.72 130 CYS D CA 1
ATOM 7052 C C . CYS D 1 132 ? 4.017 6.694 -32.215 1.00 14.60 130 CYS D C 1
ATOM 7053 O O . CYS D 1 132 ? 3.305 7.284 -33.033 1.00 14.77 130 CYS D O 1
ATOM 7056 N N . VAL D 1 133 ? 3.509 6.093 -31.130 1.00 14.12 131 VAL D N 1
ATOM 7057 C CA . VAL D 1 133 ? 2.077 6.132 -30.876 1.00 14.06 131 VAL D CA 1
ATOM 7058 C C . VAL D 1 133 ? 1.663 7.572 -30.557 1.00 14.31 131 VAL D C 1
ATOM 7059 O O . VAL D 1 133 ? 0.669 8.054 -31.085 1.00 14.45 131 VAL D O 1
ATOM 7063 N N . LYS D 1 134 ? 2.419 8.258 -29.709 1.00 13.97 132 LYS D N 1
ATOM 7064 C CA . LYS D 1 134 ? 2.111 9.652 -29.371 1.00 14.44 132 LYS D CA 1
ATOM 7065 C C . LYS D 1 134 ? 2.056 10.514 -30.618 1.00 14.57 132 LYS D C 1
ATOM 7066 O O . LYS D 1 134 ? 1.089 11.242 -30.852 1.00 14.98 132 LYS D O 1
ATOM 7072 N N . GLN D 1 135 ? 3.122 10.472 -31.390 1.00 14.54 133 GLN D N 1
ATOM 7073 C CA . GLN D 1 135 ? 3.240 11.403 -32.509 1.00 14.99 133 GLN D CA 1
ATOM 7074 C C . GLN D 1 135 ? 2.273 11.066 -33.662 1.00 14.83 133 GLN D C 1
ATOM 7075 O O . GLN D 1 135 ? 1.762 11.993 -34.322 1.00 15.13 133 GLN D O 1
ATOM 7081 N N . ALA D 1 136 ? 2.008 9.783 -33.895 1.00 14.31 134 ALA D N 1
ATOM 7082 C CA . ALA D 1 136 ? 0.964 9.415 -34.852 1.00 14.27 134 ALA D CA 1
ATOM 7083 C C . ALA D 1 136 ? -0.389 9.869 -34.369 1.00 14.40 134 ALA D C 1
ATOM 7084 O O . ALA D 1 136 ? -1.179 10.404 -35.138 1.00 14.65 134 ALA D O 1
ATOM 7086 N N . ALA D 1 137 ? -0.676 9.653 -33.090 1.00 14.28 135 ALA D N 1
ATOM 7087 C CA . ALA D 1 137 ? -1.957 10.077 -32.517 1.00 15.15 135 ALA D CA 1
ATOM 7088 C C . ALA D 1 137 ? -2.168 11.577 -32.659 1.00 15.73 135 ALA D C 1
ATOM 7089 O O . ALA D 1 137 ? -3.254 12.019 -33.039 1.00 15.67 135 ALA D O 1
ATOM 7091 N N . ARG D 1 138 ? -1.137 12.372 -32.393 1.00 16.02 136 ARG D N 1
ATOM 7092 C CA . ARG D 1 138 ? -1.270 13.821 -32.530 1.00 17.11 136 ARG D CA 1
ATOM 7093 C C . ARG D 1 138 ? -1.652 14.229 -33.951 1.00 16.90 136 ARG D C 1
ATOM 7094 O O . ARG D 1 138 ? -2.547 15.040 -34.156 1.00 17.21 136 ARG D O 1
ATOM 7102 N N . LYS D 1 139 ? -0.966 13.652 -34.931 1.00 16.54 137 LYS D N 1
ATOM 7103 C CA . LYS D 1 139 ? -1.260 13.983 -36.331 1.00 17.14 137 LYS D CA 1
ATOM 7104 C C . LYS D 1 139 ? -2.659 13.472 -36.731 1.00 16.97 137 LYS D C 1
ATOM 7105 O O . LYS D 1 139 ? -3.415 14.193 -37.396 1.00 16.81 137 LYS D O 1
ATOM 7111 N N . MET D 1 140 ? -3.019 12.260 -36.305 1.00 16.75 138 MET D N 1
ATOM 7112 C CA . MET D 1 140 ? -4.354 11.738 -36.634 1.00 17.20 138 MET D CA 1
ATOM 7113 C C . MET D 1 140 ? -5.467 12.577 -35.978 1.00 17.67 138 MET D C 1
ATOM 7114 O O . MET D 1 140 ? -6.463 12.872 -36.606 1.00 18.41 138 MET D O 1
ATOM 7119 N N . VAL D 1 141 ? -5.275 13.006 -34.736 1.00 18.17 139 VAL D N 1
ATOM 7120 C CA . VAL D 1 141 ? -6.265 13.879 -34.102 1.00 19.08 139 VAL D CA 1
ATOM 7121 C C . VAL D 1 141 ? -6.380 15.200 -34.859 1.00 20.26 139 VAL D C 1
ATOM 7122 O O . VAL D 1 141 ? -7.475 15.701 -35.103 1.00 21.41 139 VAL D O 1
ATOM 7126 N N . GLU D 1 142 ? -5.250 15.761 -35.263 1.00 20.83 140 GLU D N 1
ATOM 7127 C CA . GLU D 1 142 ? -5.236 17.006 -36.024 1.00 22.62 140 GLU D CA 1
ATOM 7128 C C . GLU D 1 142 ? -6.031 16.869 -37.334 1.00 22.36 140 GLU D C 1
ATOM 7129 O O . GLU D 1 142 ? -6.792 17.774 -37.683 1.00 23.65 140 GLU D O 1
ATOM 7135 N N . LEU D 1 143 ? -5.870 15.751 -38.041 1.00 21.16 141 LEU D N 1
ATOM 7136 C CA . LEU D 1 143 ? -6.503 15.590 -39.348 1.00 22.12 141 LEU D CA 1
ATOM 7137 C C . LEU D 1 143 ? -7.986 15.247 -39.288 1.00 22.10 141 LEU D C 1
ATOM 7138 O O . LEU D 1 143 ? -8.697 15.497 -40.251 1.00 22.82 141 LEU D O 1
ATOM 7143 N N . GLY D 1 144 ? -8.446 14.656 -38.195 1.00 21.65 142 GLY D N 1
ATOM 7144 C CA . GLY D 1 144 ? -9.868 14.424 -37.994 1.00 22.04 142 GLY D CA 1
ATOM 7145 C C . GLY D 1 144 ? -10.497 13.346 -38.840 1.00 22.15 142 GLY D C 1
ATOM 7146 O O . GLY D 1 144 ? -11.710 13.393 -39.064 1.00 23.21 142 GLY D O 1
ATOM 7147 N N . ARG D 1 145 ? -9.715 12.372 -39.275 1.00 21.35 143 ARG D N 1
ATOM 7148 C CA . ARG D 1 145 ? -10.191 11.300 -40.166 1.00 21.69 143 ARG D CA 1
ATOM 7149 C C . ARG D 1 145 ? -10.080 9.906 -39.529 1.00 20.55 143 ARG D C 1
ATOM 7150 O O . ARG D 1 145 ? -10.120 8.906 -40.233 1.00 21.79 143 ARG D O 1
ATOM 7158 N N . GLY D 1 146 ? -9.913 9.846 -38.220 1.00 19.12 144 GLY D N 1
ATOM 7159 C CA . GLY D 1 146 ? -9.671 8.560 -37.560 1.00 18.28 144 GLY D CA 1
ATOM 7160 C C . GLY D 1 146 ? -8.289 8.073 -37.889 1.00 17.64 144 GLY D C 1
ATOM 7161 O O . GLY D 1 146 ? -7.401 8.868 -38.207 1.00 19.29 144 GLY D O 1
ATOM 7162 N N . GLY D 1 147 ? -8.087 6.768 -37.826 1.00 16.47 145 GLY D N 1
ATOM 7163 C CA . GLY D 1 147 ? -6.763 6.200 -38.101 1.00 15.66 145 GLY D CA 1
ATOM 7164 C C . GLY D 1 147 ? -6.571 4.869 -37.422 1.00 14.56 145 GLY D C 1
ATOM 7165 O O . GLY D 1 147 ? -7.370 4.473 -36.578 1.00 14.84 145 GLY D O 1
ATOM 7166 N N . SER D 1 148 ? -5.497 4.194 -37.788 1.00 14.09 146 SER D N 1
ATOM 7167 C CA . SER D 1 148 ? -5.172 2.876 -37.250 1.00 13.68 146 SER D CA 1
ATOM 7168 C C . SER D 1 148 ? -3.689 2.847 -36.905 1.00 13.50 146 SER D C 1
ATOM 7169 O O . SER D 1 148 ? -2.834 3.079 -37.770 1.00 13.55 146 SER D O 1
ATOM 7172 N N . ILE D 1 149 ? -3.407 2.605 -35.627 1.00 13.04 147 ILE D N 1
ATOM 7173 C CA . ILE D 1 149 ? -2.043 2.550 -35.108 1.00 13.09 147 ILE D CA 1
ATOM 7174 C C . ILE D 1 149 ? -1.807 1.103 -34.678 1.00 12.76 147 ILE D C 1
ATOM 7175 O O . ILE D 1 149 ? -2.621 0.525 -33.936 1.00 12.87 147 ILE D O 1
ATOM 7180 N N . ILE D 1 150 ? -0.703 0.527 -35.141 1.00 12.95 148 ILE D N 1
ATOM 7181 C CA . ILE D 1 150 ? -0.391 -0.882 -34.894 1.00 13.20 148 ILE D CA 1
ATOM 7182 C C . ILE D 1 150 ? 1.025 -0.949 -34.340 1.00 13.17 148 ILE D C 1
ATOM 7183 O O . ILE D 1 150 ? 1.939 -0.369 -34.940 1.00 13.57 148 ILE D O 1
ATOM 7188 N N . CYS D 1 151 ? 1.204 -1.663 -33.219 1.00 13.29 149 CYS D N 1
ATOM 7189 C CA . CYS D 1 151 ? 2.558 -1.917 -32.702 1.00 13.62 149 CYS D CA 1
ATOM 7190 C C . CYS D 1 151 ? 2.923 -3.364 -32.962 1.00 14.00 149 CYS D C 1
ATOM 7191 O O . CYS D 1 151 ? 2.075 -4.240 -32.882 1.00 14.21 149 CYS D O 1
ATOM 7194 N N . ASN D 1 152 ? 4.190 -3.618 -33.248 1.00 14.06 150 ASN D N 1
ATOM 7195 C CA . ASN D 1 152 ? 4.676 -4.981 -33.398 1.00 14.48 150 ASN D CA 1
ATOM 7196 C C . ASN D 1 152 ? 5.207 -5.445 -32.030 1.00 14.27 150 ASN D C 1
ATOM 7197 O O . ASN D 1 152 ? 6.260 -4.998 -31.577 1.00 14.97 150 ASN D O 1
ATOM 7202 N N . ALA D 1 153 ? 4.433 -6.308 -31.384 1.00 14.29 151 ALA D N 1
ATOM 7203 C CA . ALA D 1 153 ? 4.746 -6.828 -30.047 1.00 14.30 151 ALA D CA 1
ATOM 7204 C C . ALA D 1 153 ? 5.512 -8.151 -30.185 1.00 14.91 151 ALA D C 1
ATOM 7205 O O . ALA D 1 153 ? 6.697 -8.119 -30.480 1.00 16.08 151 ALA D O 1
ATOM 7207 N N . GLY D 1 154 ? 4.851 -9.291 -30.008 1.00 15.14 152 GLY D N 1
ATOM 7208 C CA . GLY D 1 154 ? 5.491 -10.596 -30.109 1.00 15.01 152 GLY D CA 1
ATOM 7209 C C . GLY D 1 154 ? 4.840 -11.593 -29.171 1.00 15.15 152 GLY D C 1
ATOM 7210 O O . GLY D 1 154 ? 4.132 -11.219 -28.235 1.00 14.73 152 GLY D O 1
ATOM 7211 N N . SER D 1 155 ? 5.087 -12.868 -29.405 1.00 15.57 153 SER D N 1
ATOM 7212 C CA . SER D 1 155 ? 4.520 -13.907 -28.536 1.00 16.27 153 SER D CA 1
ATOM 7213 C C . SER D 1 155 ? 4.971 -13.715 -27.080 1.00 16.95 153 SER D C 1
ATOM 7214 O O . SER D 1 155 ? 4.252 -14.099 -26.160 1.00 17.06 153 SER D O 1
ATOM 7217 N N . SER D 1 156 ? 6.162 -13.156 -26.877 1.00 17.46 154 SER D N 1
ATOM 7218 C CA . SER D 1 156 ? 6.655 -12.872 -25.524 1.00 18.28 154 SER D CA 1
ATOM 7219 C C . SER D 1 156 ? 5.960 -11.677 -24.857 1.00 17.61 154 SER D C 1
ATOM 7220 O O . SER D 1 156 ? 6.292 -11.345 -23.728 1.00 18.83 154 SER D O 1
ATOM 7223 N N . ALA D 1 157 ? 5.009 -11.041 -25.513 1.00 16.16 155 ALA D N 1
ATOM 7224 C CA . ALA D 1 157 ? 4.234 -9.958 -24.905 1.00 16.06 155 ALA D CA 1
ATOM 7225 C C . ALA D 1 157 ? 3.228 -10.444 -23.869 1.00 16.19 155 ALA D C 1
ATOM 7226 O O . ALA D 1 157 ? 2.755 -9.644 -23.059 1.00 15.45 155 ALA D O 1
ATOM 7228 N N . VAL D 1 158 ? 2.867 -11.728 -23.925 1.00 16.46 156 VAL D N 1
ATOM 7229 C CA . VAL D 1 158 ? 1.785 -12.269 -23.081 1.00 16.73 156 VAL D CA 1
ATOM 7230 C C . VAL D 1 158 ? 2.198 -13.511 -22.300 1.00 16.36 156 VAL D C 1
ATOM 7231 O O . VAL D 1 158 ? 1.352 -14.233 -21.749 1.00 16.85 156 VAL D O 1
ATOM 7235 N N . ARG D 1 159 ? 3.498 -13.782 -22.275 1.00 16.23 157 ARG D N 1
ATOM 7236 C CA . ARG D 1 159 ? 4.005 -14.940 -21.541 1.00 17.33 157 ARG D CA 1
ATOM 7237 C C . ARG D 1 159 ? 5.439 -14.680 -21.157 1.00 17.03 157 ARG D C 1
ATOM 7238 O O . ARG D 1 159 ? 6.092 -13.817 -21.752 1.00 18.59 157 ARG D O 1
ATOM 7246 N N . GLY D 1 160 ? 5.924 -15.403 -20.165 1.00 16.79 158 GLY D N 1
ATOM 7247 C CA . GLY D 1 160 ? 7.329 -15.317 -19.792 1.00 16.99 158 GLY D CA 1
ATOM 7248 C C . GLY D 1 160 ? 8.215 -16.126 -20.718 1.00 17.11 158 GLY D C 1
ATOM 7249 O O . GLY D 1 160 ? 7.739 -16.957 -21.483 1.00 17.45 158 GLY D O 1
ATOM 7250 N N . ALA D 1 161 ? 9.510 -15.869 -20.646 1.00 16.90 159 ALA D N 1
ATOM 7251 C CA . ALA D 1 161 ? 10.510 -16.630 -21.371 1.00 17.20 159 ALA D CA 1
ATOM 7252 C C . ALA D 1 161 ? 11.635 -17.062 -20.468 1.00 17.62 159 ALA D C 1
ATOM 7253 O O . ALA D 1 161 ? 11.801 -16.561 -19.341 1.00 17.09 159 ALA D O 1
ATOM 7255 N N . HIS D 1 162 ? 12.452 -17.995 -20.975 1.00 17.95 160 HIS D N 1
ATOM 7256 C CA . HIS D 1 162 ? 13.582 -18.543 -20.235 1.00 18.84 160 HIS D CA 1
ATOM 7257 C C . HIS D 1 162 ? 14.870 -17.724 -20.371 1.00 18.48 160 HIS D C 1
ATOM 7258 O O . HIS D 1 162 ? 15.904 -18.073 -19.796 1.00 19.19 160 HIS D O 1
ATOM 7265 N N . GLY D 1 163 ? 14.797 -16.674 -21.166 1.00 17.95 161 GLY D N 1
ATOM 7266 C CA . GLY D 1 163 ? 15.874 -15.733 -21.357 1.00 18.01 161 GLY D CA 1
ATOM 7267 C C . GLY D 1 163 ? 15.255 -14.502 -21.971 1.00 17.50 161 GLY D C 1
ATOM 7268 O O . GLY D 1 163 ? 14.052 -14.291 -21.861 1.00 17.33 161 GLY D O 1
ATOM 7269 N N . VAL D 1 164 ? 16.078 -13.688 -22.628 1.00 17.36 162 VAL D N 1
ATOM 7270 C CA . VAL D 1 164 ? 15.622 -12.485 -23.314 1.00 17.11 162 VAL D CA 1
ATOM 7271 C C . VAL D 1 164 ? 14.664 -11.662 -22.428 1.00 16.13 162 VAL D C 1
ATOM 7272 O O . VAL D 1 164 ? 13.649 -11.125 -22.876 1.00 15.96 162 VAL D O 1
ATOM 7276 N N . THR D 1 165 ? 15.006 -11.550 -21.155 1.00 16.00 163 THR D N 1
ATOM 7277 C CA . THR D 1 165 ? 14.060 -11.041 -20.151 1.00 15.62 163 THR D CA 1
ATOM 7278 C C . THR D 1 165 ? 13.718 -9.581 -20.419 1.00 14.93 163 THR D C 1
ATOM 7279 O O . THR D 1 165 ? 12.580 -9.167 -20.250 1.00 14.52 163 THR D O 1
ATOM 7283 N N . ASP D 1 166 ? 14.726 -8.806 -20.812 1.00 15.20 164 ASP D N 1
ATOM 7284 C CA . ASP D 1 166 ? 14.495 -7.412 -21.215 1.00 15.10 164 ASP D CA 1
ATOM 7285 C C . ASP D 1 166 ? 13.508 -7.293 -22.360 1.00 14.80 164 ASP D C 1
ATOM 7286 O O . ASP D 1 166 ? 12.591 -6.472 -22.335 1.00 14.29 164 ASP D O 1
ATOM 7291 N N . TYR D 1 167 ? 13.684 -8.131 -23.358 1.00 15.08 165 TYR D N 1
ATOM 7292 C CA . TYR D 1 167 ? 12.790 -8.152 -24.508 1.00 14.74 165 TYR D CA 1
ATOM 7293 C C . TYR D 1 167 ? 11.346 -8.513 -24.109 1.00 14.74 165 TYR D C 1
ATOM 7294 O O . TYR D 1 167 ? 10.403 -7.845 -24.519 1.00 14.74 165 TYR D O 1
ATOM 7303 N N . VAL D 1 168 ? 11.185 -9.526 -23.251 1.00 14.42 166 VAL D N 1
ATOM 7304 C CA . VAL D 1 168 ? 9.868 -9.881 -22.727 1.00 13.94 166 VAL D CA 1
ATOM 7305 C C . VAL D 1 168 ? 9.220 -8.693 -22.021 1.00 13.71 166 VAL D C 1
ATOM 7306 O O . VAL D 1 168 ? 8.052 -8.368 -22.246 1.00 14.43 166 VAL D O 1
ATOM 7310 N N . MET D 1 169 ? 9.963 -8.059 -21.137 1.00 13.60 167 MET D N 1
ATOM 7311 C CA . MET D 1 169 ? 9.450 -6.870 -20.426 1.00 13.69 167 MET D CA 1
ATOM 7312 C C . MET D 1 169 ? 9.029 -5.788 -21.424 1.00 13.70 167 MET D C 1
ATOM 7313 O O . MET D 1 169 ? 7.983 -5.171 -21.242 1.00 13.41 167 MET D O 1
ATOM 7318 N N . SER D 1 170 ? 9.850 -5.569 -22.451 1.00 14.06 168 SER D N 1
ATOM 7319 C CA . SER D 1 170 ? 9.554 -4.528 -23.432 1.00 14.06 168 SER D CA 1
ATOM 7320 C C . SER D 1 170 ? 8.263 -4.819 -24.180 1.00 13.88 168 SER D C 1
ATOM 7321 O O . SER D 1 170 ? 7.467 -3.914 -24.429 1.00 13.76 168 SER D O 1
ATOM 7324 N N . LYS D 1 171 ? 8.030 -6.078 -24.514 1.00 13.94 169 LYS D N 1
ATOM 7325 C CA . LYS D 1 171 ? 6.833 -6.437 -25.281 1.00 14.13 169 LYS D CA 1
ATOM 7326 C C . LYS D 1 171 ? 5.574 -6.423 -24.417 1.00 13.81 169 LYS D C 1
ATOM 7327 O O . LYS D 1 171 ? 4.510 -6.018 -24.868 1.00 12.96 169 LYS D O 1
ATOM 7333 N N . HIS D 1 172 ? 5.689 -6.814 -23.139 1.00 13.43 170 HIS D N 1
ATOM 7334 C CA . HIS D 1 172 ? 4.589 -6.601 -22.206 1.00 13.45 170 HIS D CA 1
ATOM 7335 C C . HIS D 1 172 ? 4.236 -5.102 -22.076 1.00 13.52 170 HIS D C 1
ATOM 7336 O O . HIS D 1 172 ? 3.063 -4.715 -22.046 1.00 13.68 170 HIS D O 1
ATOM 7343 N N . ALA D 1 173 ? 5.250 -4.248 -22.009 1.00 13.28 171 ALA D N 1
ATOM 7344 C CA . ALA D 1 173 ? 5.009 -2.792 -21.930 1.00 13.32 171 ALA D CA 1
ATOM 7345 C C . ALA D 1 173 ? 4.245 -2.290 -23.168 1.00 13.16 171 ALA D C 1
ATOM 7346 O O . ALA D 1 173 ? 3.377 -1.432 -23.062 1.00 14.02 171 ALA D O 1
ATOM 7348 N N . VAL D 1 174 ? 4.568 -2.844 -24.335 1.00 13.44 172 VAL D N 1
ATOM 7349 C CA . VAL D 1 174 ? 3.839 -2.484 -25.560 1.00 13.87 172 VAL D CA 1
ATOM 7350 C C . VAL D 1 174 ? 2.354 -2.815 -25.453 1.00 13.53 172 VAL D C 1
ATOM 7351 O O . VAL D 1 174 ? 1.506 -2.014 -25.879 1.00 12.97 172 VAL D O 1
ATOM 7355 N N . ILE D 1 175 ? 2.015 -3.960 -24.877 1.00 13.49 173 ILE D N 1
ATOM 7356 C CA . ILE D 1 175 ? 0.617 -4.302 -24.674 1.00 14.29 173 ILE D CA 1
ATOM 7357 C C . ILE D 1 175 ? -0.060 -3.245 -23.794 1.00 13.82 173 ILE D C 1
ATOM 7358 O O . ILE D 1 175 ? -1.170 -2.823 -24.084 1.00 13.82 173 ILE D O 1
ATOM 7363 N N . GLY D 1 176 ? 0.598 -2.823 -22.722 1.00 13.29 174 GLY D N 1
ATOM 7364 C CA . GLY D 1 176 ? 0.030 -1.785 -21.867 1.00 13.59 174 GLY D CA 1
ATOM 7365 C C . GLY D 1 176 ? -0.216 -0.472 -22.603 1.00 13.40 174 GLY D C 1
ATOM 7366 O O . GLY D 1 176 ? -1.231 0.209 -22.398 1.00 13.54 174 GLY D O 1
ATOM 7367 N N . LEU D 1 177 ? 0.728 -0.122 -23.451 1.00 13.03 175 LEU D N 1
ATOM 7368 C CA . LEU D 1 177 ? 0.596 1.063 -24.315 1.00 13.00 175 LEU D CA 1
ATOM 7369 C C . LEU D 1 177 ? -0.604 0.942 -25.253 1.00 13.09 175 LEU D C 1
ATOM 7370 O O . LEU D 1 177 ? -1.411 1.869 -25.378 1.00 13.25 175 LEU D O 1
ATOM 7375 N N . VAL D 1 178 ? -0.706 -0.202 -25.918 1.00 13.19 176 VAL D N 1
ATOM 7376 C CA . VAL D 1 178 ? -1.801 -0.435 -26.873 1.00 13.83 176 VAL D CA 1
ATOM 7377 C C . VAL D 1 178 ? -3.152 -0.360 -26.175 1.00 13.97 176 VAL D C 1
ATOM 7378 O O . VAL D 1 178 ? -4.092 0.314 -26.645 1.00 13.74 176 VAL D O 1
ATOM 7382 N N . ARG D 1 179 ? -3.272 -1.027 -25.034 1.00 13.69 177 ARG D N 1
ATOM 7383 C CA . ARG D 1 179 ? -4.542 -1.001 -24.307 1.00 14.57 177 ARG D CA 1
ATOM 7384 C C . ARG D 1 179 ? -4.915 0.428 -23.893 1.00 14.60 177 ARG D C 1
ATOM 7385 O O . ARG D 1 179 ? -6.054 0.869 -24.092 1.00 14.69 177 ARG D O 1
ATOM 7393 N N . SER D 1 180 ? -3.947 1.142 -23.325 1.00 14.02 178 SER D N 1
ATOM 7394 C CA . SER D 1 180 ? -4.181 2.503 -22.865 1.00 14.30 178 SER D CA 1
ATOM 7395 C C . SER D 1 180 ? -4.504 3.444 -24.009 1.00 13.90 178 SER D C 1
ATOM 7396 O O . SER D 1 180 ? -5.451 4.223 -23.947 1.00 14.06 178 SER D O 1
ATOM 7399 N N . ALA D 1 181 ? -3.691 3.388 -25.057 1.00 13.43 179 ALA D N 1
ATOM 7400 C CA . ALA D 1 181 ? -3.908 4.257 -26.205 1.00 13.79 179 ALA D CA 1
ATOM 7401 C C . ALA D 1 181 ? -5.276 4.003 -26.847 1.00 13.85 179 ALA D C 1
ATOM 7402 O O . ALA D 1 181 ? -5.956 4.944 -27.262 1.00 14.16 179 ALA D O 1
ATOM 7404 N N A SER D 1 182 ? -5.689 2.734 -26.914 0.50 13.46 180 SER D N 1
ATOM 7405 N N B SER D 1 182 ? -5.686 2.732 -26.930 0.50 13.99 180 SER D N 1
ATOM 7406 C CA A SER D 1 182 ? -6.992 2.399 -27.506 0.50 13.49 180 SER D CA 1
ATOM 7407 C CA B SER D 1 182 ? -6.989 2.382 -27.504 0.50 14.35 180 SER D CA 1
ATOM 7408 C C A SER D 1 182 ? -8.118 3.074 -26.714 0.50 14.10 180 SER D C 1
ATOM 7409 C C B SER D 1 182 ? -8.103 3.074 -26.734 0.50 14.69 180 SER D C 1
ATOM 7410 O O A SER D 1 182 ? -9.053 3.628 -27.283 0.50 14.43 180 SER D O 1
ATOM 7411 O O B SER D 1 182 ? -9.027 3.641 -27.321 0.50 15.01 180 SER D O 1
ATOM 7416 N N A MET D 1 183 ? -7.997 3.062 -25.388 0.50 14.43 181 MET D N 1
ATOM 7417 N N B MET D 1 183 ? -7.984 3.060 -25.407 0.50 14.75 181 MET D N 1
ATOM 7418 C CA A MET D 1 183 ? -9.007 3.678 -24.535 0.50 15.32 181 MET D CA 1
ATOM 7419 C CA B MET D 1 183 ? -8.999 3.649 -24.540 0.50 15.44 181 MET D CA 1
ATOM 7420 C C A MET D 1 183 ? -9.023 5.194 -24.667 0.50 15.55 181 MET D C 1
ATOM 7421 C C B MET D 1 183 ? -9.016 5.180 -24.664 0.50 15.62 181 MET D C 1
ATOM 7422 O O A MET D 1 183 ? -10.090 5.808 -24.637 0.50 16.10 181 MET D O 1
ATOM 7423 O O B MET D 1 183 ? -10.075 5.796 -24.628 0.50 16.14 181 MET D O 1
ATOM 7432 N N . GLN D 1 184 ? -7.843 5.787 -24.804 1.00 15.30 182 GLN D N 1
ATOM 7433 C CA . GLN D 1 184 ? -7.714 7.247 -24.821 1.00 15.82 182 GLN D CA 1
ATOM 7434 C C . GLN D 1 184 ? -8.035 7.871 -26.179 1.00 15.84 182 GLN D C 1
ATOM 7435 O O . GLN D 1 184 ? -8.477 9.016 -26.229 1.00 16.90 182 GLN D O 1
ATOM 7441 N N . LEU D 1 185 ? -7.801 7.134 -27.257 1.00 14.96 183 LEU D N 1
ATOM 7442 C CA . LEU D 1 185 ? -7.912 7.658 -28.608 1.00 14.81 183 LEU D CA 1
ATOM 7443 C C . LEU D 1 185 ? -9.181 7.230 -29.339 1.00 14.68 183 LEU D C 1
ATOM 7444 O O . LEU D 1 185 ? -9.500 7.761 -30.401 1.00 15.03 183 LEU D O 1
ATOM 7449 N N . GLY D 1 186 ? -9.926 6.296 -28.761 1.00 14.56 184 GLY D N 1
ATOM 7450 C CA . GLY D 1 186 ? -11.175 5.868 -29.363 1.00 14.80 184 GLY D CA 1
ATOM 7451 C C . GLY D 1 186 ? -12.189 6.973 -29.571 1.00 15.62 184 GLY D C 1
ATOM 7452 O O . GLY D 1 186 ? -12.976 6.915 -30.521 1.00 15.46 184 GLY D O 1
ATOM 7453 N N . ALA D 1 187 ? -12.170 8.006 -28.719 1.00 16.16 185 ALA D N 1
ATOM 7454 C CA . ALA D 1 187 ? -13.083 9.127 -28.881 1.00 17.20 185 ALA D CA 1
ATOM 7455 C C . ALA D 1 187 ? -12.897 9.846 -30.221 1.00 17.54 185 ALA D C 1
ATOM 7456 O O . ALA D 1 187 ? -13.844 10.463 -30.721 1.00 17.95 185 ALA D O 1
ATOM 7458 N N . HIS D 1 188 ? -11.687 9.766 -30.770 1.00 18.03 186 HIS D N 1
ATOM 7459 C CA . HIS D 1 188 ? -11.372 10.341 -32.082 1.00 19.00 186 HIS D CA 1
ATOM 7460 C C . HIS D 1 188 ? -11.389 9.320 -33.222 1.00 18.09 186 HIS D C 1
ATOM 7461 O O . HIS D 1 188 ? -10.883 9.597 -34.296 1.00 17.47 186 HIS D O 1
ATOM 7468 N N . SER D 1 189 ? -12.030 8.169 -33.006 1.00 17.07 187 SER D N 1
ATOM 7469 C CA . SER D 1 189 ? -12.128 7.112 -34.008 1.00 16.95 187 SER D CA 1
ATOM 7470 C C . SER D 1 189 ? -10.760 6.575 -34.434 1.00 16.04 187 SER D C 1
ATOM 7471 O O . SER D 1 189 ? -10.596 6.107 -35.556 1.00 16.31 187 SER D O 1
ATOM 7474 N N . ILE D 1 190 ? -9.782 6.635 -33.530 1.00 15.33 188 ILE D N 1
ATOM 7475 C CA . ILE D 1 190 ? -8.461 6.097 -33.792 1.00 14.82 188 ILE D CA 1
ATOM 7476 C C . ILE D 1 190 ? -8.396 4.738 -33.077 1.00 14.28 188 ILE D C 1
ATOM 7477 O O . ILE D 1 190 ? -8.655 4.654 -31.866 1.00 14.71 188 ILE D O 1
ATOM 7482 N N . ARG D 1 191 ? -8.028 3.705 -33.835 1.00 13.77 189 ARG D N 1
ATOM 7483 C CA . ARG D 1 191 ? -7.860 2.351 -33.323 1.00 13.42 189 ARG D CA 1
ATOM 7484 C C . ARG D 1 191 ? -6.392 2.115 -33.012 1.00 12.96 189 ARG D C 1
ATOM 7485 O O . ARG D 1 191 ? -5.507 2.617 -33.722 1.00 13.28 189 ARG D O 1
ATOM 7493 N N . VAL D 1 192 ? -6.140 1.332 -31.970 1.00 12.79 190 VAL D N 1
ATOM 7494 C CA . VAL D 1 192 ? -4.776 0.981 -31.593 1.00 12.50 190 VAL D CA 1
ATOM 7495 C C . VAL D 1 192 ? -4.770 -0.507 -31.275 1.00 12.47 190 VAL D C 1
ATOM 7496 O O . VAL D 1 192 ? -5.539 -0.972 -30.441 1.00 12.25 190 VAL D O 1
ATOM 7500 N N . ASN D 1 193 ? -3.880 -1.244 -31.954 1.00 12.38 191 ASN D N 1
ATOM 7501 C CA . ASN D 1 193 ? -3.783 -2.685 -31.813 1.00 12.39 191 ASN D CA 1
ATOM 7502 C C . ASN D 1 193 ? -2.324 -3.100 -31.921 1.00 12.76 191 ASN D C 1
ATOM 7503 O O . ASN D 1 193 ? -1.451 -2.295 -32.242 1.00 13.09 191 ASN D O 1
ATOM 7508 N N . SER D 1 194 ? -2.057 -4.359 -31.644 1.00 13.24 192 SER D N 1
ATOM 7509 C CA . SER D 1 194 ? -0.723 -4.929 -31.898 1.00 13.45 192 SER D CA 1
ATOM 7510 C C . SER D 1 194 ? -0.839 -6.197 -32.722 1.00 13.39 192 SER D C 1
ATOM 7511 O O . SER D 1 194 ? -1.877 -6.864 -32.751 1.00 12.71 192 SER D O 1
ATOM 7514 N N . VAL D 1 195 ? 0.261 -6.520 -33.407 1.00 13.50 193 VAL D N 1
ATOM 7515 C CA . VAL D 1 195 ? 0.465 -7.828 -34.021 1.00 14.22 193 VAL D CA 1
ATOM 7516 C C . VAL D 1 195 ? 1.629 -8.478 -33.294 1.00 14.28 193 VAL D C 1
ATOM 7517 O O . VAL D 1 195 ? 2.557 -7.790 -32.902 1.00 14.54 193 VAL D O 1
ATOM 7521 N N . SER D 1 196 ? 1.566 -9.792 -33.113 1.00 14.02 194 SER D N 1
ATOM 7522 C CA . SER D 1 196 ? 2.584 -10.515 -32.336 1.00 14.38 194 SER D CA 1
ATOM 7523 C C . SER D 1 196 ? 3.129 -11.718 -33.100 1.00 15.11 194 SER D C 1
ATOM 7524 O O . SER D 1 196 ? 2.529 -12.804 -33.097 1.00 15.61 194 SER D O 1
ATOM 7527 N N . PRO D 1 197 ? 4.275 -11.540 -33.752 1.00 15.72 195 PRO D N 1
ATOM 7528 C CA . PRO D 1 197 ? 4.938 -12.650 -34.413 1.00 16.05 195 PRO D CA 1
ATOM 7529 C C . PRO D 1 197 ? 5.760 -13.514 -33.483 1.00 16.73 195 PRO D C 1
ATOM 7530 O O . PRO D 1 197 ? 5.874 -13.234 -32.306 1.00 16.01 195 PRO D O 1
ATOM 7534 N N . MET D 1 198 ? 6.362 -14.558 -34.054 1.00 17.68 196 MET D N 1
ATOM 7535 C CA . MET D 1 198 ? 7.170 -15.507 -33.299 1.00 18.87 196 MET D CA 1
ATOM 7536 C C . MET D 1 198 ? 8.304 -16.149 -34.077 1.00 19.02 196 MET D C 1
ATOM 7537 O O . MET D 1 198 ? 9.396 -16.347 -33.527 1.00 20.20 196 MET D O 1
ATOM 7542 N N . ALA D 1 199 ? 8.050 -16.536 -35.313 1.00 18.39 197 ALA D N 1
ATOM 7543 C CA . ALA D 1 199 ? 8.882 -17.546 -35.984 1.00 19.02 197 ALA D CA 1
ATOM 7544 C C . ALA D 1 199 ? 9.347 -17.124 -37.378 1.00 18.96 197 ALA D C 1
ATOM 7545 O O . ALA D 1 199 ? 9.496 -17.977 -38.252 1.00 19.70 197 ALA D O 1
ATOM 7547 N N . VAL D 1 200 ? 9.595 -15.832 -37.556 1.00 18.86 198 VAL D N 1
ATOM 7548 C CA . VAL D 1 200 ? 10.091 -15.304 -38.822 1.00 19.07 198 VAL D CA 1
ATOM 7549 C C . VAL D 1 200 ? 11.594 -15.068 -38.683 1.00 19.03 198 VAL D C 1
ATOM 7550 O O . VAL D 1 200 ? 12.029 -14.268 -37.856 1.00 19.07 198 VAL D O 1
ATOM 7554 N N . ALA D 1 201 ? 12.405 -15.758 -39.473 1.00 19.33 199 ALA D N 1
ATOM 7555 C CA . ALA D 1 201 ? 13.852 -15.579 -39.398 1.00 19.70 199 ALA D CA 1
ATOM 7556 C C . ALA D 1 201 ? 14.218 -14.231 -40.034 1.00 19.31 199 ALA D C 1
ATOM 7557 O O . ALA D 1 201 ? 13.881 -13.981 -41.197 1.00 19.01 199 ALA D O 1
ATOM 7559 N N . THR D 1 202 ? 14.883 -13.379 -39.264 1.00 18.98 200 THR D N 1
ATOM 7560 C CA . THR D 1 202 ? 15.251 -12.040 -39.707 1.00 18.98 200 THR D CA 1
ATOM 7561 C C . THR D 1 202 ? 16.610 -11.687 -39.098 1.00 19.45 200 THR D C 1
ATOM 7562 O O . THR D 1 202 ? 17.109 -12.405 -38.224 1.00 19.84 200 THR D O 1
ATOM 7566 N N . PRO D 1 203 ? 17.210 -10.554 -39.509 1.00 19.86 201 PRO D N 1
ATOM 7567 C CA . PRO D 1 203 ? 18.445 -10.131 -38.855 1.00 20.40 201 PRO D CA 1
ATOM 7568 C C . PRO D 1 203 ? 18.313 -9.975 -37.332 1.00 19.73 201 PRO D C 1
ATOM 7569 O O . PRO D 1 203 ? 19.253 -10.259 -36.588 1.00 21.07 201 PRO D O 1
ATOM 7573 N N . LEU D 1 204 ? 17.140 -9.561 -36.869 1.00 18.91 202 LEU D N 1
ATOM 7574 C CA . LEU D 1 204 ? 16.886 -9.453 -35.429 1.00 18.49 202 LEU D CA 1
ATOM 7575 C C . LEU D 1 204 ? 16.937 -10.823 -34.748 1.00 18.42 202 LEU D C 1
ATOM 7576 O O . LEU D 1 204 ? 17.615 -10.983 -33.719 1.00 18.75 202 LEU D O 1
ATOM 7581 N N . THR D 1 205 ? 16.258 -11.817 -35.317 1.00 18.17 203 THR D N 1
ATOM 7582 C CA . THR D 1 205 ? 16.215 -13.135 -34.686 1.00 18.42 203 THR D CA 1
ATOM 7583 C C . THR D 1 205 ? 17.563 -13.862 -34.767 1.00 19.04 203 THR D C 1
ATOM 7584 O O . THR D 1 205 ? 17.836 -14.757 -33.946 1.00 19.61 203 THR D O 1
ATOM 7588 N N . ARG D 1 206 ? 18.406 -13.484 -35.734 1.00 28.63 204 ARG D N 1
ATOM 7589 C CA . ARG D 1 206 ? 19.769 -13.987 -35.805 1.00 28.72 204 ARG D CA 1
ATOM 7590 C C . ARG D 1 206 ? 20.566 -13.729 -34.513 1.00 27.15 204 ARG D C 1
ATOM 7591 O O . ARG D 1 206 ? 21.463 -14.508 -34.175 1.00 26.78 204 ARG D O 1
ATOM 7599 N N . ASN D 1 207 ? 20.209 -12.666 -33.770 1.00 26.08 205 ASN D N 1
ATOM 7600 C CA . ASN D 1 207 ? 20.850 -12.400 -32.478 1.00 25.85 205 ASN D CA 1
ATOM 7601 C C . ASN D 1 207 ? 20.637 -13.515 -31.454 1.00 25.03 205 ASN D C 1
ATOM 7602 O O . ASN D 1 207 ? 21.453 -13.680 -30.551 1.00 25.41 205 ASN D O 1
ATOM 7607 N N . GLN D 1 208 ? 19.565 -14.288 -31.603 1.00 24.01 206 GLN D N 1
ATOM 7608 C CA . GLN D 1 208 ? 19.316 -15.465 -30.774 1.00 23.80 206 GLN D CA 1
ATOM 7609 C C . GLN D 1 208 ? 19.398 -16.775 -31.556 1.00 24.16 206 GLN D C 1
ATOM 7610 O O . GLN D 1 208 ? 18.766 -17.758 -31.181 1.00 24.47 206 GLN D O 1
ATOM 7616 N N . GLY D 1 209 ? 20.206 -16.792 -32.610 1.00 24.96 207 GLY D N 1
ATOM 7617 C CA . GLY D 1 209 ? 20.515 -18.030 -33.333 1.00 26.19 207 GLY D CA 1
ATOM 7618 C C . GLY D 1 209 ? 19.453 -18.549 -34.296 1.00 26.04 207 GLY D C 1
ATOM 7619 O O . GLY D 1 209 ? 19.538 -19.695 -34.721 1.00 27.39 207 GLY D O 1
ATOM 7620 N N . ILE D 1 210 ? 18.492 -17.695 -34.670 1.00 25.00 208 ILE D N 1
ATOM 7621 C CA . ILE D 1 210 ? 17.453 -18.080 -35.618 1.00 25.23 208 ILE D CA 1
ATOM 7622 C C . ILE D 1 210 ? 17.746 -17.337 -36.928 1.00 27.22 208 ILE D C 1
ATOM 7623 O O . ILE D 1 210 ? 17.364 -16.176 -37.111 1.00 27.13 208 ILE D O 1
ATOM 7628 N N . SER D 1 211 ? 18.447 -18.020 -37.832 1.00 29.53 209 SER D N 1
ATOM 7629 C CA . SER D 1 211 ? 18.911 -17.430 -39.088 1.00 32.44 209 SER D CA 1
ATOM 7630 C C . SER D 1 211 ? 18.164 -17.929 -40.310 1.00 35.12 209 SER D C 1
ATOM 7631 O O . SER D 1 211 ? 17.908 -17.162 -41.237 1.00 37.30 209 SER D O 1
ATOM 7634 N N . THR D 1 212 ? 17.818 -19.216 -40.328 1.00 35.48 210 THR D N 1
ATOM 7635 C CA . THR D 1 212 ? 17.279 -19.866 -41.505 1.00 38.95 210 THR D CA 1
ATOM 7636 C C . THR D 1 212 ? 15.910 -20.467 -41.201 1.00 37.53 210 THR D C 1
ATOM 7637 O O . THR D 1 212 ? 15.562 -20.667 -40.019 1.00 34.17 210 THR D O 1
ATOM 7641 N N . PRO D 1 213 ? 15.132 -20.787 -42.263 1.00 40.70 211 PRO D N 1
ATOM 7642 C CA . PRO D 1 213 ? 13.903 -21.561 -42.049 1.00 39.75 211 PRO D CA 1
ATOM 7643 C C . PRO D 1 213 ? 14.141 -22.902 -41.308 1.00 38.62 211 PRO D C 1
ATOM 7644 O O . PRO D 1 213 ? 13.299 -23.332 -40.518 1.00 36.20 211 PRO D O 1
ATOM 7648 N N . ASP D 1 214 ? 15.294 -23.534 -41.536 1.00 40.88 212 ASP D N 1
ATOM 7649 C CA . ASP D 1 214 ? 15.626 -24.756 -40.809 1.00 40.90 212 ASP D CA 1
ATOM 7650 C C . ASP D 1 214 ? 15.834 -24.522 -39.300 1.00 36.35 212 ASP D C 1
ATOM 7651 O O . ASP D 1 214 ? 15.426 -25.346 -38.484 1.00 35.03 212 ASP D O 1
ATOM 7656 N N . ASP D 1 215 ? 16.463 -23.409 -38.937 1.00 34.08 213 ASP D N 1
ATOM 7657 C CA . ASP D 1 215 ? 16.583 -23.028 -37.508 1.00 30.36 213 ASP D CA 1
ATOM 7658 C C . ASP D 1 215 ? 15.203 -22.850 -36.890 1.00 27.21 213 ASP D C 1
ATOM 7659 O O . ASP D 1 215 ? 14.966 -23.246 -35.745 1.00 25.11 213 ASP D O 1
ATOM 7664 N N . VAL D 1 216 ? 14.291 -22.239 -37.631 1.00 26.96 214 VAL D N 1
ATOM 7665 C CA . VAL D 1 216 ? 12.918 -22.086 -37.149 1.00 25.10 214 VAL D CA 1
ATOM 7666 C C . VAL D 1 216 ? 12.296 -23.465 -36.870 1.00 25.09 214 VAL D C 1
ATOM 7667 O O . VAL D 1 216 ? 11.721 -23.699 -35.807 1.00 22.88 214 VAL D O 1
ATOM 7671 N N . GLN D 1 217 ? 12.453 -24.386 -37.816 1.00 27.82 215 GLN D N 1
ATOM 7672 C CA . GLN D 1 217 ? 11.913 -25.739 -37.653 1.00 28.66 215 GLN D CA 1
ATOM 7673 C C . GLN D 1 217 ? 12.502 -26.493 -36.453 1.00 28.28 215 GLN D C 1
ATOM 7674 O O . GLN D 1 217 ? 11.768 -27.127 -35.687 1.00 27.52 215 GLN D O 1
ATOM 7680 N N . LYS D 1 218 ? 13.807 -26.384 -36.266 1.00 29.56 216 LYS D N 1
ATOM 7681 C CA . LYS D 1 218 ? 14.496 -27.127 -35.219 1.00 30.65 216 LYS D CA 1
ATOM 7682 C C . LYS D 1 218 ? 14.265 -26.545 -33.817 1.00 27.99 216 LYS D C 1
ATOM 7683 O O . LYS D 1 218 ? 14.062 -27.303 -32.853 1.00 28.33 216 LYS D O 1
ATOM 7689 N N . PHE D 1 219 ? 14.312 -25.214 -33.700 1.00 25.93 217 PHE D N 1
ATOM 7690 C CA . PHE D 1 219 ? 14.320 -24.580 -32.373 1.00 24.55 217 PHE D CA 1
ATOM 7691 C C . PHE D 1 219 ? 12.981 -24.017 -31.927 1.00 22.32 217 PHE D C 1
ATOM 7692 O O . PHE D 1 219 ? 12.695 -24.019 -30.731 1.00 22.25 217 PHE D O 1
ATOM 7700 N N . LEU D 1 220 ? 12.174 -23.518 -32.869 1.00 21.35 218 LEU D N 1
ATOM 7701 C CA . LEU D 1 220 ? 10.928 -22.848 -32.512 1.00 20.22 218 LEU D CA 1
ATOM 7702 C C . LEU D 1 220 ? 9.693 -23.711 -32.709 1.00 20.15 218 LEU D C 1
ATOM 7703 O O . LEU D 1 220 ? 8.810 -23.733 -31.850 1.00 20.01 218 LEU D O 1
ATOM 7708 N N A MET D 1 221 ? 9.641 -24.429 -33.830 0.50 21.16 219 MET D N 1
ATOM 7709 N N B MET D 1 221 ? 9.613 -24.428 -33.827 0.50 21.06 219 MET D N 1
ATOM 7710 C CA A MET D 1 221 ? 8.438 -25.191 -34.159 0.50 21.54 219 MET D CA 1
ATOM 7711 C CA B MET D 1 221 ? 8.390 -25.172 -34.159 0.50 21.37 219 MET D CA 1
ATOM 7712 C C A MET D 1 221 ? 8.006 -26.272 -33.159 0.50 20.97 219 MET D C 1
ATOM 7713 C C B MET D 1 221 ? 7.990 -26.286 -33.173 0.50 20.90 219 MET D C 1
ATOM 7714 O O A MET D 1 221 ? 6.815 -26.550 -33.066 0.50 20.54 219 MET D O 1
ATOM 7715 O O B MET D 1 221 ? 6.812 -26.590 -33.089 0.50 20.52 219 MET D O 1
ATOM 7724 N N . PRO D 1 222 ? 8.939 -26.854 -32.384 1.00 21.36 220 PRO D N 1
ATOM 7725 C CA . PRO D 1 222 ? 8.450 -27.796 -31.354 1.00 21.80 220 PRO D CA 1
ATOM 7726 C C . PRO D 1 222 ? 7.481 -27.164 -30.343 1.00 20.84 220 PRO D C 1
ATOM 7727 O O . PRO D 1 222 ? 6.705 -27.874 -29.709 1.00 21.34 220 PRO D O 1
ATOM 7731 N N . PHE D 1 223 ? 7.546 -25.841 -30.211 1.00 19.96 221 PHE D N 1
ATOM 7732 C CA . PHE D 1 223 ? 6.730 -25.084 -29.269 1.00 19.78 221 PHE D CA 1
ATOM 7733 C C . PHE D 1 223 ? 5.499 -24.464 -29.885 1.00 19.96 221 PHE D C 1
ATOM 7734 O O . PHE D 1 223 ? 4.786 -23.709 -29.213 1.00 20.22 221 PHE D O 1
ATOM 7742 N N . ILE D 1 224 ? 5.219 -24.822 -31.142 1.00 16.70 222 ILE D N 1
ATOM 7743 C CA . ILE D 1 224 ? 4.157 -24.205 -31.944 1.00 16.37 222 ILE D CA 1
ATOM 7744 C C . ILE D 1 224 ? 3.167 -25.276 -32.407 1.00 16.68 222 ILE D C 1
ATOM 7745 O O . ILE D 1 224 ? 3.570 -26.295 -32.938 1.00 17.66 222 ILE D O 1
ATOM 7750 N N . SER D 1 225 ? 1.880 -25.031 -32.220 1.00 16.42 223 SER D N 1
ATOM 7751 C CA . SER D 1 225 ? 0.863 -26.047 -32.514 1.00 16.89 223 SER D CA 1
ATOM 7752 C C . SER D 1 225 ? 0.644 -26.297 -33.993 1.00 16.57 223 SER D C 1
ATOM 7753 O O . SER D 1 225 ? 0.448 -27.439 -34.401 1.00 16.71 223 SER D O 1
ATOM 7756 N N . LEU D 1 226 ? 0.618 -25.230 -34.784 1.00 15.89 224 LEU D N 1
ATOM 7757 C CA . LEU D 1 226 ? 0.198 -25.353 -36.166 1.00 16.06 224 LEU D CA 1
ATOM 7758 C C . LEU D 1 226 ? 1.337 -25.861 -37.019 1.00 16.93 224 LEU D C 1
ATOM 7759 O O . LEU D 1 226 ? 2.362 -25.192 -37.147 1.00 17.16 224 LEU D O 1
ATOM 7764 N N . LYS D 1 227 ? 1.141 -27.032 -37.613 1.00 17.80 225 LYS D N 1
ATOM 7765 C CA . LYS D 1 227 ? 2.127 -27.694 -38.485 1.00 19.37 225 LYS D CA 1
ATOM 7766 C C . LYS D 1 227 ? 1.686 -27.610 -39.938 1.00 19.66 225 LYS D C 1
ATOM 7767 O O . LYS D 1 227 ? 0.522 -27.359 -40.242 1.00 19.32 225 LYS D O 1
ATOM 7773 N N . GLY D 1 228 ? 2.627 -27.824 -40.860 1.00 20.49 226 GLY D N 1
ATOM 7774 C CA . GLY D 1 228 ? 2.344 -27.794 -42.288 1.00 20.79 226 GLY D CA 1
ATOM 7775 C C . GLY D 1 228 ? 2.152 -26.428 -42.896 1.00 20.71 226 GLY D C 1
ATOM 7776 O O . GLY D 1 228 ? 1.740 -26.353 -44.055 1.00 21.68 226 GLY D O 1
ATOM 7777 N N . VAL D 1 229 ? 2.455 -25.364 -42.143 1.00 19.63 227 VAL D N 1
ATOM 7778 C CA . VAL D 1 229 ? 2.297 -23.992 -42.610 1.00 19.49 227 VAL D CA 1
ATOM 7779 C C . VAL D 1 229 ? 3.580 -23.229 -42.254 1.00 19.54 227 VAL D C 1
ATOM 7780 O O . VAL D 1 229 ? 3.710 -22.663 -41.161 1.00 19.19 227 VAL D O 1
ATOM 7784 N N . PRO D 1 230 ? 4.562 -23.227 -43.157 1.00 20.44 228 PRO D N 1
ATOM 7785 C CA . PRO D 1 230 ? 5.821 -22.585 -42.811 1.00 20.76 228 PRO D CA 1
ATOM 7786 C C . PRO D 1 230 ? 5.644 -21.092 -42.477 1.00 19.92 228 PRO D C 1
ATOM 7787 O O . PRO D 1 230 ? 4.911 -20.390 -43.166 1.00 18.95 228 PRO D O 1
ATOM 7791 N N . PRO D 1 231 ? 6.263 -20.636 -41.380 1.00 19.68 229 PRO D N 1
ATOM 7792 C CA . PRO D 1 231 ? 6.043 -19.232 -40.998 1.00 19.01 229 PRO D CA 1
ATOM 7793 C C . PRO D 1 231 ? 6.816 -18.256 -41.877 1.00 19.08 229 PRO D C 1
ATOM 7794 O O . PRO D 1 231 ? 7.945 -18.546 -42.256 1.00 20.91 229 PRO D O 1
ATOM 7798 N N . THR D 1 232 ? 6.197 -17.117 -42.184 1.00 17.92 230 THR D N 1
ATOM 7799 C CA . THR D 1 232 ? 6.789 -16.106 -43.066 1.00 17.99 230 THR D CA 1
ATOM 7800 C C . THR D 1 232 ? 6.536 -14.692 -42.566 1.00 17.18 230 THR D C 1
ATOM 7801 O O . THR D 1 232 ? 5.596 -14.441 -41.819 1.00 16.27 230 THR D O 1
ATOM 7805 N N . ALA D 1 233 ? 7.356 -13.754 -43.036 1.00 17.42 231 ALA D N 1
ATOM 7806 C CA . ALA D 1 233 ? 7.151 -12.337 -42.740 1.00 17.06 231 ALA D CA 1
ATOM 7807 C C . ALA D 1 233 ? 5.824 -11.845 -43.345 1.00 16.41 231 ALA D C 1
ATOM 7808 O O . ALA D 1 233 ? 5.151 -11.000 -42.777 1.00 15.27 231 ALA D O 1
ATOM 7810 N N . GLU D 1 234 ? 5.467 -12.397 -44.505 1.00 16.92 232 GLU D N 1
ATOM 7811 C CA . GLU D 1 234 ? 4.267 -11.982 -45.211 1.00 17.04 232 GLU D CA 1
ATOM 7812 C C . GLU D 1 234 ? 2.999 -12.271 -44.422 1.00 15.73 232 GLU D C 1
ATOM 7813 O O . GLU D 1 234 ? 2.038 -11.505 -44.490 1.00 15.66 232 GLU D O 1
ATOM 7819 N N . GLN D 1 235 ? 2.992 -13.345 -43.629 1.00 15.06 233 GLN D N 1
ATOM 7820 C CA . GLN D 1 235 ? 1.832 -13.637 -42.754 1.00 14.52 233 GLN D CA 1
ATOM 7821 C C . GLN D 1 235 ? 1.604 -12.515 -41.736 1.00 13.61 233 GLN D C 1
ATOM 7822 O O . GLN D 1 235 ? 0.468 -12.143 -41.449 1.00 13.93 233 GLN D O 1
ATOM 7828 N N . VAL D 1 236 ? 2.686 -11.980 -41.191 1.00 13.90 234 VAL D N 1
ATOM 7829 C CA . VAL D 1 236 ? 2.576 -10.892 -40.231 1.00 13.71 234 VAL D CA 1
ATOM 7830 C C . VAL D 1 236 ? 2.074 -9.635 -40.968 1.00 13.83 234 VAL D C 1
ATOM 7831 O O . VAL D 1 236 ? 1.185 -8.935 -40.460 1.00 13.86 234 VAL D O 1
ATOM 7835 N N . ALA D 1 237 ? 2.613 -9.371 -42.150 1.00 14.13 235 ALA D N 1
ATOM 7836 C CA . ALA D 1 237 ? 2.157 -8.262 -42.979 1.00 14.34 235 ALA D CA 1
ATOM 7837 C C . ALA D 1 237 ? 0.658 -8.346 -43.259 1.00 13.78 235 ALA D C 1
ATOM 7838 O O . ALA D 1 237 ? -0.031 -7.318 -43.223 1.00 13.53 235 ALA D O 1
ATOM 7840 N N . GLU D 1 238 ? 0.145 -9.553 -43.519 1.00 13.56 236 GLU D N 1
ATOM 7841 C CA . GLU D 1 238 ? -1.294 -9.711 -43.763 1.00 13.75 236 GLU D CA 1
ATOM 7842 C C . GLU D 1 238 ? -2.133 -9.303 -42.563 1.00 13.05 236 GLU D C 1
ATOM 7843 O O . GLU D 1 238 ? -3.199 -8.686 -42.720 1.00 13.36 236 GLU D O 1
ATOM 7849 N N . ALA D 1 239 ? -1.668 -9.651 -41.366 1.00 12.95 237 ALA D N 1
ATOM 7850 C CA . ALA D 1 239 ? -2.377 -9.256 -40.147 1.00 12.59 237 ALA D CA 1
ATOM 7851 C C . ALA D 1 239 ? -2.342 -7.738 -39.955 1.00 12.53 237 ALA D C 1
ATOM 7852 O O . ALA D 1 239 ? -3.349 -7.124 -39.584 1.00 12.29 237 ALA D O 1
ATOM 7854 N N . ALA D 1 240 ? -1.194 -7.130 -40.237 1.00 12.53 238 ALA D N 1
ATOM 7855 C CA . ALA D 1 240 ? -1.078 -5.670 -40.170 1.00 12.88 238 ALA D CA 1
ATOM 7856 C C . ALA D 1 240 ? -1.998 -4.992 -41.185 1.00 13.25 238 ALA D C 1
ATOM 7857 O O . ALA D 1 240 ? -2.630 -3.984 -40.871 1.00 13.54 238 ALA D O 1
ATOM 7859 N N . ALA D 1 241 ? -2.092 -5.554 -42.385 1.00 13.58 239 ALA D N 1
ATOM 7860 C CA . ALA D 1 241 ? -2.960 -4.964 -43.420 1.00 13.70 239 ALA D CA 1
ATOM 7861 C C . ALA D 1 241 ? -4.440 -5.087 -43.025 1.00 13.60 239 ALA D C 1
ATOM 7862 O O . ALA D 1 241 ? -5.199 -4.140 -43.221 1.00 13.89 239 ALA D O 1
ATOM 7864 N N . PHE D 1 242 ? -4.839 -6.220 -42.456 1.00 13.43 240 PHE D N 1
ATOM 7865 C CA . PHE D 1 242 ? -6.187 -6.369 -41.911 1.00 13.02 240 PHE D CA 1
ATOM 7866 C C . PHE D 1 242 ? -6.467 -5.277 -40.871 1.00 12.67 240 PHE D C 1
ATOM 7867 O O . PHE D 1 242 ? -7.419 -4.500 -41.003 1.00 12.95 240 PHE D O 1
ATOM 7875 N N . LEU D 1 243 ? -5.589 -5.175 -39.872 1.00 12.73 241 LEU D N 1
ATOM 7876 C CA . LEU D 1 243 ? -5.791 -4.188 -38.801 1.00 12.77 241 LEU D CA 1
ATOM 7877 C C . LEU D 1 243 ? -5.726 -2.734 -39.275 1.00 13.54 241 LEU D C 1
ATOM 7878 O O . LEU D 1 243 ? -6.374 -1.864 -38.702 1.00 13.45 241 LEU D O 1
ATOM 7883 N N . GLY D 1 244 ? -4.919 -2.472 -40.297 1.00 13.61 242 GLY D N 1
ATOM 7884 C CA . GLY D 1 244 ? -4.769 -1.133 -40.851 1.00 14.44 242 GLY D CA 1
ATOM 7885 C C . GLY D 1 244 ? -5.934 -0.698 -41.724 1.00 15.18 242 GLY D C 1
ATOM 7886 O O . GLY D 1 244 ? -6.070 0.493 -42.025 1.00 16.86 242 GLY D O 1
ATOM 7887 N N . SER D 1 245 ? -6.763 -1.646 -42.133 1.00 15.51 243 SER D N 1
ATOM 7888 C CA . SER D 1 245 ? -7.845 -1.421 -43.089 1.00 15.79 243 SER D CA 1
ATOM 7889 C C . SER D 1 245 ? -9.207 -1.332 -42.405 1.00 16.21 243 SER D C 1
ATOM 7890 O O . SER D 1 245 ? -9.365 -1.673 -41.226 1.00 15.52 243 SER D O 1
ATOM 7893 N N . ASP D 1 246 ? -10.209 -0.943 -43.184 1.00 17.01 244 ASP D N 1
ATOM 7894 C CA . ASP D 1 246 ? -11.587 -0.942 -42.708 1.00 18.29 244 ASP D CA 1
ATOM 7895 C C . ASP D 1 246 ? -12.182 -2.344 -42.503 1.00 17.01 244 ASP D C 1
ATOM 7896 O O . ASP D 1 246 ? -13.285 -2.476 -41.972 1.00 16.78 244 ASP D O 1
ATOM 7901 N N . GLU D 1 247 ? -11.455 -3.406 -42.880 1.00 15.72 245 GLU D N 1
ATOM 7902 C CA . GLU D 1 247 ? -11.877 -4.756 -42.519 1.00 15.41 245 GLU D CA 1
ATOM 7903 C C . GLU D 1 247 ? -11.908 -4.932 -41.017 1.00 14.50 245 GLU D C 1
ATOM 7904 O O . GLU D 1 247 ? -12.651 -5.788 -40.514 1.00 14.97 245 GLU D O 1
ATOM 7910 N N . ALA D 1 248 ? -11.088 -4.139 -40.317 1.00 13.76 246 ALA D N 1
ATOM 7911 C CA . ALA D 1 248 ? -10.999 -4.153 -38.853 1.00 13.23 246 ALA D CA 1
ATOM 7912 C C . ALA D 1 248 ? -11.535 -2.860 -38.239 1.00 13.31 246 ALA D C 1
ATOM 7913 O O . ALA D 1 248 ? -11.063 -2.419 -37.191 1.00 13.66 246 ALA D O 1
ATOM 7915 N N . ALA D 1 249 ? -12.566 -2.280 -38.870 1.00 13.61 247 ALA D N 1
ATOM 7916 C CA . ALA D 1 249 ? -13.115 -0.981 -38.491 1.00 13.85 247 ALA D CA 1
ATOM 7917 C C . ALA D 1 249 ? -13.552 -0.853 -37.039 1.00 13.79 247 ALA D C 1
ATOM 7918 O O . ALA D 1 249 ? -13.560 0.249 -36.528 1.00 14.15 247 ALA D O 1
ATOM 7920 N N . PHE D 1 250 ? -13.944 -1.967 -36.421 1.00 13.46 248 PHE D N 1
ATOM 7921 C CA . PHE D 1 250 ? -14.446 -1.947 -35.041 1.00 13.87 248 PHE D CA 1
ATOM 7922 C C . PHE D 1 250 ? -13.563 -2.797 -34.124 1.00 13.71 248 PHE D C 1
ATOM 7923 O O . PHE D 1 250 ? -14.020 -3.236 -33.070 1.00 14.82 248 PHE D O 1
ATOM 7931 N N . VAL D 1 251 ? -12.294 -2.957 -34.483 1.00 13.47 249 VAL D N 1
ATOM 7932 C CA . VAL D 1 251 ? -11.318 -3.729 -33.703 1.00 13.36 249 VAL 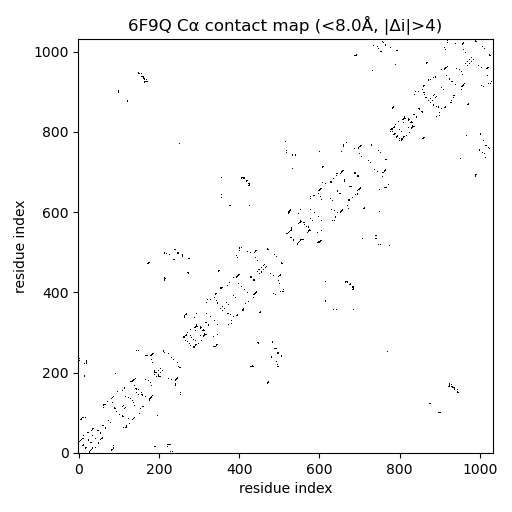D CA 1
ATOM 7933 C C . VAL D 1 251 ? -10.300 -2.786 -33.089 1.00 13.04 249 VAL D C 1
ATOM 7934 O O . VAL D 1 251 ? -9.584 -2.078 -33.813 1.00 13.48 249 VAL D O 1
ATOM 7938 N N . THR D 1 252 ? -10.231 -2.745 -31.759 1.00 13.11 250 THR D N 1
ATOM 7939 C CA . THR D 1 252 ? -9.260 -1.879 -31.094 1.00 13.12 250 THR D CA 1
ATOM 7940 C C . THR D 1 252 ? -8.908 -2.470 -29.735 1.00 13.30 250 THR D C 1
ATOM 7941 O O . THR D 1 252 ? -9.694 -3.220 -29.131 1.00 14.31 250 THR D O 1
ATOM 7945 N N . GLY D 1 253 ? -7.727 -2.108 -29.263 1.00 13.45 251 GLY D N 1
ATOM 7946 C CA . GLY D 1 253 ? -7.225 -2.560 -27.968 1.00 14.13 251 GLY D CA 1
ATOM 7947 C C . GLY D 1 253 ? -6.721 -3.988 -27.941 1.00 14.52 251 GLY D C 1
ATOM 7948 O O . GLY D 1 253 ? -6.510 -4.534 -26.853 1.00 15.42 251 GLY D O 1
ATOM 7949 N N . HIS D 1 254 ? -6.478 -4.555 -29.115 1.00 14.31 252 HIS D N 1
ATOM 7950 C CA . HIS D 1 254 ? -6.326 -5.985 -29.278 1.00 15.27 252 HIS D CA 1
ATOM 7951 C C . HIS D 1 254 ? -4.918 -6.349 -29.719 1.00 14.80 252 HIS D C 1
ATOM 7952 O O . HIS D 1 254 ? -4.318 -5.642 -30.516 1.00 14.85 252 HIS D O 1
ATOM 7959 N N . ASP D 1 255 ? -4.429 -7.500 -29.236 1.00 14.49 253 ASP D N 1
ATOM 7960 C CA . ASP D 1 255 ? -3.201 -8.108 -29.748 1.00 14.38 253 ASP D CA 1
ATOM 7961 C C . ASP D 1 255 ? -3.572 -9.297 -30.625 1.00 14.09 253 ASP D C 1
ATOM 7962 O O . ASP D 1 255 ? -4.241 -10.223 -30.164 1.00 14.02 253 ASP D O 1
ATOM 7967 N N . LEU D 1 256 ? -3.105 -9.267 -31.868 1.00 13.68 254 LEU D N 1
ATOM 7968 C CA . LEU D 1 256 ? -3.374 -10.295 -32.861 1.00 14.34 254 LEU D CA 1
ATOM 7969 C C . LEU D 1 256 ? -2.101 -11.117 -33.101 1.00 14.08 254 LEU D C 1
ATOM 7970 O O . LEU D 1 256 ? -1.179 -10.655 -33.763 1.00 13.98 254 LEU D O 1
ATOM 7975 N N . PRO D 1 257 ? -2.026 -12.323 -32.521 1.00 13.61 255 PRO D N 1
ATOM 7976 C CA . PRO D 1 257 ? -0.796 -13.124 -32.657 1.00 13.99 255 PRO D CA 1
ATOM 7977 C C . PRO D 1 257 ? -0.774 -13.864 -33.982 1.00 14.16 255 PRO D C 1
ATOM 7978 O O . PRO D 1 257 ? -1.778 -14.411 -34.406 1.00 14.66 255 PRO D O 1
ATOM 7982 N N . VAL D 1 258 ? 0.387 -13.845 -34.616 1.00 13.61 256 VAL D N 1
ATOM 7983 C CA . VAL D 1 258 ? 0.639 -14.554 -35.849 1.00 13.69 256 VAL D CA 1
ATOM 7984 C C . VAL D 1 258 ? 1.794 -15.471 -35.520 1.00 14.11 256 VAL D C 1
ATOM 7985 O O . VAL D 1 258 ? 2.974 -15.183 -35.812 1.00 14.86 256 VAL D O 1
ATOM 7989 N N . ASP D 1 259 ? 1.459 -16.549 -34.825 1.00 14.25 257 ASP D N 1
ATOM 7990 C CA . ASP D 1 259 ? 2.496 -17.368 -34.177 1.00 14.73 257 ASP D CA 1
ATOM 7991 C C . ASP D 1 259 ? 2.220 -18.855 -34.168 1.00 14.61 257 ASP D C 1
ATOM 7992 O O . ASP D 1 259 ? 2.953 -19.608 -33.525 1.00 15.17 257 ASP D O 1
ATOM 7997 N N . GLY D 1 260 ? 1.199 -19.312 -34.892 1.00 14.10 258 GLY D N 1
ATOM 7998 C CA . GLY D 1 260 ? 0.916 -20.735 -34.974 1.00 14.46 258 GLY D CA 1
ATOM 7999 C C . GLY D 1 260 ? 0.421 -21.394 -33.706 1.00 14.59 258 GLY D C 1
ATOM 8000 O O . GLY D 1 260 ? 0.345 -22.626 -33.651 1.00 15.31 258 GLY D O 1
ATOM 8001 N N . GLY D 1 261 ? 0.093 -20.600 -32.691 1.00 14.42 259 GLY D N 1
ATOM 8002 C CA . GLY D 1 261 ? -0.322 -21.118 -31.401 1.00 15.18 259 GLY D CA 1
ATOM 8003 C C . GLY D 1 261 ? 0.880 -21.546 -30.589 1.00 15.99 259 GLY D C 1
ATOM 8004 O O . GLY D 1 261 ? 1.356 -22.682 -30.688 1.00 16.86 259 GLY D O 1
ATOM 8005 N N . VAL D 1 262 ? 1.405 -20.631 -29.783 1.00 15.99 260 VAL D N 1
ATOM 8006 C CA . VAL D 1 262 ? 2.609 -20.899 -29.010 1.00 16.85 260 VAL D CA 1
ATOM 8007 C C . VAL D 1 262 ? 2.233 -21.600 -27.710 1.00 17.62 260 VAL D C 1
ATOM 8008 O O . VAL D 1 262 ? 1.502 -21.051 -26.876 1.00 18.30 260 VAL D O 1
ATOM 8012 N N . LEU D 1 263 ? 2.772 -22.790 -27.508 1.00 17.90 261 LEU D N 1
ATOM 8013 C CA . LEU D 1 263 ? 2.513 -23.564 -26.292 1.00 18.91 261 LEU D CA 1
ATOM 8014 C C . LEU D 1 263 ? 3.174 -22.887 -25.093 1.00 19.79 261 LEU D C 1
ATOM 8015 O O . LEU D 1 263 ? 2.552 -22.703 -24.047 1.00 20.02 261 LEU D O 1
ATOM 8020 N N . CYS D 1 264 ? 4.452 -22.575 -25.258 1.00 20.31 262 CYS D N 1
ATOM 8021 C CA . CYS D 1 264 ? 5.259 -21.836 -24.280 1.00 21.08 262 CYS D CA 1
ATOM 8022 C C . CYS D 1 264 ? 6.506 -21.394 -25.035 1.00 21.56 262 CYS D C 1
ATOM 8023 O O . CYS D 1 264 ? 6.770 -21.886 -26.141 1.00 20.67 262 CYS D O 1
ATOM 8026 N N . MET D 1 265 ? 7.260 -20.443 -24.483 1.00 22.35 263 MET D N 1
ATOM 8027 C CA . MET D 1 265 ? 8.481 -20.001 -25.150 1.00 23.27 263 MET D CA 1
ATOM 8028 C C . MET D 1 265 ? 9.559 -21.103 -25.078 1.00 24.55 263 MET D C 1
ATOM 8029 O O . MET D 1 265 ? 9.655 -21.857 -24.110 1.00 24.51 263 MET D O 1
ATOM 8034 N N . PRO D 1 266 ? 10.372 -21.233 -26.136 1.00 25.94 264 PRO D N 1
ATOM 8035 C CA . PRO D 1 266 ? 11.428 -22.258 -26.128 1.00 27.83 264 PRO D CA 1
ATOM 8036 C C . PRO D 1 266 ? 12.421 -22.194 -24.960 1.00 30.94 264 PRO D C 1
ATOM 8037 O O . PRO D 1 266 ? 12.710 -21.106 -24.472 1.00 31.47 264 PRO D O 1
ATOM 8041 N N . PHE D 1 267 ? 12.944 -23.335 -24.519 1.00 33.65 265 PHE D N 1
ATOM 8042 C CA . PHE D 1 267 ? 13.992 -23.356 -23.474 1.00 37.35 265 PHE D CA 1
ATOM 8043 C C . PHE D 1 267 ? 15.345 -22.876 -24.025 1.00 40.21 265 PHE D C 1
ATOM 8044 O O . PHE D 1 267 ? 15.590 -22.941 -25.233 1.00 39.72 265 PHE D O 1
ATOM 8052 N N . LEU D 1 268 ? 16.227 -22.442 -23.120 1.00 44.36 266 LEU D N 1
ATOM 8053 C CA . LEU D 1 268 ? 17.667 -22.295 -23.403 1.00 47.85 266 LEU D CA 1
ATOM 8054 C C . LEU D 1 268 ? 18.376 -23.655 -23.245 1.00 50.75 266 LEU D C 1
ATOM 8055 O O . LEU D 1 268 ? 18.723 -24.320 -24.230 1.00 53.17 266 LEU D O 1
#